Protein AF-0000000077383613 (afdb_homodimer)

Organism: Artemia franciscana (NCBI:txid6661)

pLDDT: mean 90.35, std 11.06, range [32.72, 98.44]

Structure (mmCIF, N/CA/C/O backbone):
data_AF-0000000077383613-model_v1
#
loop_
_entity.id
_entity.type
_entity.pdbx_description
1 polymer 'Cell division cycle protein 16-like protein'
#
loop_
_atom_site.group_PDB
_atom_site.id
_atom_site.type_symbol
_atom_site.label_atom_id
_atom_site.label_alt_id
_atom_site.label_comp_id
_atom_site.label_asym_id
_atom_site.label_entity_id
_atom_site.label_seq_id
_atom_site.pdbx_PDB_ins_code
_atom_site.Cartn_x
_atom_site.Cartn_y
_atom_site.Cartn_z
_atom_site.occupancy
_atom_site.B_iso_or_equiv
_atom_site.auth_seq_id
_atom_site.auth_comp_id
_atom_site.auth_asym_id
_atom_site.auth_atom_id
_atom_site.pdbx_PDB_model_num
ATOM 1 N N . MET A 1 1 ? 28.75 16.656 13.781 1 74.06 1 MET A N 1
ATOM 2 C CA . MET A 1 1 ? 28.109 16.375 12.5 1 74.06 1 MET A CA 1
ATOM 3 C C . MET A 1 1 ? 27.953 14.875 12.281 1 74.06 1 MET A C 1
ATOM 5 O O . MET A 1 1 ? 26.844 14.391 12.047 1 74.06 1 MET A O 1
ATOM 9 N N . MET A 1 2 ? 29.125 14.164 12.594 1 75.69 2 MET A N 1
ATOM 10 C CA . MET A 1 2 ? 29.094 12.719 12.391 1 75.69 2 MET A CA 1
ATOM 11 C C . MET A 1 2 ? 28.188 12.047 13.43 1 75.69 2 MET A C 1
ATOM 13 O O . MET A 1 2 ? 27.453 11.109 13.109 1 75.69 2 MET A O 1
ATOM 17 N N . GLU A 1 3 ? 28.172 12.609 14.586 1 82.06 3 GLU A N 1
ATOM 18 C CA . GLU A 1 3 ? 27.328 12.039 15.633 1 82.06 3 GLU A CA 1
ATOM 19 C C . GLU A 1 3 ? 25.844 12.242 15.328 1 82.06 3 GLU A C 1
ATOM 21 O O . GLU A 1 3 ? 25.047 11.32 15.492 1 82.06 3 GLU A O 1
ATOM 26 N N . SER A 1 4 ? 25.578 13.414 14.828 1 85.69 4 SER A N 1
ATOM 27 C CA . SER A 1 4 ? 24.188 13.695 14.461 1 85.69 4 SER A CA 1
ATOM 28 C C . SER A 1 4 ? 23.734 12.805 13.305 1 85.69 4 SER A C 1
ATOM 30 O O . SER A 1 4 ? 22.594 12.344 13.281 1 85.69 4 SER A O 1
ATOM 32 N N . LEU A 1 5 ? 24.672 12.594 12.43 1 90.56 5 LEU A N 1
ATOM 33 C CA . LEU A 1 5 ? 24.375 11.742 11.289 1 90.56 5 LEU A CA 1
ATOM 34 C C . LEU A 1 5 ? 24.016 10.336 11.734 1 90.56 5 LEU A C 1
ATOM 36 O O . LEU A 1 5 ? 22.984 9.781 11.305 1 90.56 5 LEU A O 1
ATOM 40 N N . MET A 1 6 ? 24.812 9.75 12.586 1 91.56 6 MET A N 1
ATOM 41 C CA . MET A 1 6 ? 24.562 8.391 13.07 1 91.56 6 MET A CA 1
ATOM 42 C C . MET A 1 6 ? 23.266 8.32 13.867 1 91.56 6 MET A C 1
ATOM 44 O O . MET A 1 6 ? 22.562 7.312 13.828 1 91.56 6 MET A O 1
ATOM 48 N N . LEU A 1 7 ? 23.031 9.391 14.531 1 89.56 7 LEU A N 1
ATOM 49 C CA . LEU A 1 7 ? 21.797 9.461 15.32 1 89.56 7 LEU A CA 1
ATOM 50 C C . LEU A 1 7 ? 20.578 9.461 14.414 1 89.56 7 LEU A C 1
ATOM 52 O O . LEU A 1 7 ? 19.609 8.734 14.664 1 89.56 7 LEU A O 1
ATOM 56 N N . PHE A 1 8 ? 20.594 10.32 13.391 1 91.88 8 PHE A N 1
ATOM 57 C CA . PHE A 1 8 ? 19.469 10.398 12.469 1 91.88 8 PHE A CA 1
ATOM 58 C C . PHE A 1 8 ? 19.266 9.07 11.75 1 91.88 8 PHE A C 1
ATOM 60 O O . PHE A 1 8 ? 18.141 8.633 11.539 1 91.88 8 PHE A O 1
ATOM 67 N N . ARG A 1 9 ? 20.359 8.422 11.461 1 94.38 9 ARG A N 1
ATOM 68 C CA . ARG A 1 9 ? 20.281 7.113 10.828 1 94.38 9 ARG A CA 1
ATOM 69 C C . ARG A 1 9 ? 19.625 6.09 11.758 1 94.38 9 ARG A C 1
ATOM 71 O O . ARG A 1 9 ? 18.781 5.305 11.328 1 94.38 9 ARG A O 1
ATOM 78 N N . SER A 1 10 ? 20.031 6.137 12.945 1 93.31 10 SER A N 1
ATOM 79 C CA . SER A 1 10 ? 19.5 5.207 13.93 1 93.31 10 SER A CA 1
ATOM 80 C C . SER A 1 10 ? 18 5.426 14.133 1 93.31 10 SER A C 1
ATOM 82 O O . SER A 1 10 ? 17.234 4.465 14.211 1 93.31 10 SER A O 1
ATOM 84 N N . TYR A 1 11 ? 17.562 6.723 14.211 1 91.75 11 TYR A N 1
ATOM 85 C CA . TYR A 1 11 ? 16.156 7.035 14.375 1 91.75 11 TYR A CA 1
ATOM 86 C C . TYR A 1 11 ? 15.344 6.555 13.172 1 91.75 11 TYR A C 1
ATOM 88 O O . TYR A 1 11 ? 14.227 6.07 13.32 1 91.75 11 TYR A O 1
ATOM 96 N N . SER A 1 12 ? 15.914 6.734 11.977 1 95.44 12 SER A N 1
ATOM 97 C CA . SER A 1 12 ? 15.234 6.301 10.766 1 95.44 12 SER A CA 1
ATOM 98 C C . SER A 1 12 ? 15.023 4.793 10.758 1 95.44 12 SER A C 1
ATOM 100 O O . SER A 1 12 ? 13.922 4.316 10.477 1 95.44 12 SER A O 1
ATOM 102 N N . VAL A 1 13 ? 16.047 4.043 11.141 1 94.06 13 VAL A N 1
ATOM 103 C CA . VAL A 1 13 ? 15.992 2.584 11.141 1 94.06 13 VAL A CA 1
ATOM 104 C C . VAL A 1 13 ? 14.992 2.107 12.195 1 94.06 13 VAL A C 1
ATOM 106 O O . VAL A 1 13 ? 14.195 1.208 11.938 1 94.06 13 VAL A O 1
ATOM 109 N N . GLN A 1 14 ? 15.008 2.707 13.312 1 94.38 14 GLN A N 1
ATOM 110 C CA . GLN A 1 14 ? 14.102 2.328 14.398 1 94.38 14 GLN A CA 1
ATOM 111 C C . GLN A 1 14 ? 12.648 2.607 14.023 1 94.38 14 GLN A C 1
ATOM 113 O O . GLN A 1 14 ? 11.758 1.832 14.367 1 94.38 14 GLN A O 1
ATOM 118 N N . ALA A 1 15 ? 12.469 3.748 13.391 1 96.19 15 ALA A N 1
ATOM 119 C CA . ALA A 1 15 ? 11.117 4.105 12.984 1 96.19 15 ALA A CA 1
ATOM 120 C C . ALA A 1 15 ? 10.562 3.096 11.977 1 96.19 15 ALA A C 1
ATOM 122 O O . ALA A 1 15 ? 9.375 2.77 12.008 1 96.19 15 ALA A O 1
ATOM 123 N N . VAL A 1 16 ? 11.406 2.555 11.086 1 96.44 16 VAL A N 1
ATOM 124 C CA . VAL A 1 16 ? 10.992 1.552 10.109 1 96.44 16 VAL A CA 1
ATOM 125 C C . VAL A 1 16 ? 10.578 0.269 10.828 1 96.44 16 VAL A C 1
ATOM 127 O O . VAL A 1 16 ? 9.602 -0.375 10.453 1 96.44 16 VAL A O 1
ATOM 130 N N . ASP A 1 17 ? 11.234 -0.023 11.898 1 93.88 17 ASP A N 1
ATOM 131 C CA . ASP A 1 17 ? 11.008 -1.269 12.625 1 93.88 17 ASP A CA 1
ATOM 132 C C . ASP A 1 17 ? 9.625 -1.285 13.266 1 93.88 17 ASP A C 1
ATOM 134 O O . ASP A 1 17 ? 9.062 -2.354 13.508 1 93.88 17 ASP A O 1
ATOM 138 N N . VAL A 1 18 ? 9.141 -0.093 13.539 1 95 18 VAL A N 1
ATOM 139 C CA . VAL A 1 18 ? 7.844 -0.027 14.203 1 95 18 VAL A CA 1
ATOM 140 C C . VAL A 1 18 ? 6.801 0.565 13.258 1 95 18 VAL A C 1
ATOM 142 O O . VAL A 1 18 ? 5.801 1.132 13.711 1 95 18 VAL A O 1
ATOM 145 N N . PHE A 1 19 ? 6.992 0.574 12.023 1 96.25 19 PHE A N 1
ATOM 146 C CA . PHE A 1 19 ? 6.051 0.879 10.953 1 96.25 19 PHE A CA 1
ATOM 147 C C . PHE A 1 19 ? 5.684 2.359 10.961 1 96.25 19 PHE A C 1
ATOM 149 O O . PHE A 1 19 ? 4.551 2.725 10.641 1 96.25 19 PHE A O 1
ATOM 156 N N . GLN A 1 20 ? 6.555 3.213 11.5 1 97 20 GLN A N 1
ATOM 157 C CA . GLN A 1 20 ? 6.402 4.66 11.414 1 97 20 GLN A CA 1
ATOM 158 C C . GLN A 1 20 ? 7.188 5.23 10.242 1 97 20 GLN A C 1
ATOM 160 O O . GLN A 1 20 ? 8.203 5.898 10.43 1 97 20 GLN A O 1
ATOM 165 N N . PHE A 1 21 ? 6.645 5.078 9.117 1 97.69 21 PHE A N 1
ATOM 166 C CA . PHE A 1 21 ? 7.398 5.273 7.887 1 97.69 21 PHE A CA 1
ATOM 167 C C . PHE A 1 21 ? 7.586 6.758 7.598 1 97.69 21 PHE A C 1
ATOM 169 O O . PHE A 1 21 ? 8.633 7.176 7.098 1 97.69 21 PHE A O 1
ATOM 176 N N . ALA A 1 22 ? 6.57 7.551 7.914 1 96.44 22 ALA A N 1
ATOM 177 C CA . ALA A 1 22 ? 6.719 8.992 7.738 1 96.44 22 ALA A CA 1
ATOM 178 C C . ALA A 1 22 ? 7.836 9.539 8.617 1 96.44 22 ALA A C 1
ATOM 180 O O . ALA A 1 22 ? 8.625 10.383 8.18 1 96.44 22 ALA A O 1
ATOM 181 N N . THR A 1 23 ? 7.852 9.086 9.828 1 96.5 23 THR A N 1
ATOM 182 C CA . THR A 1 23 ? 8.922 9.469 10.742 1 96.5 23 THR A CA 1
ATOM 183 C C . THR A 1 23 ? 10.273 8.984 10.227 1 96.5 23 THR A C 1
ATOM 185 O O . THR A 1 23 ? 11.266 9.703 10.312 1 96.5 23 THR A O 1
ATOM 188 N N . ALA A 1 24 ? 10.25 7.754 9.703 1 97.88 24 ALA A N 1
ATOM 189 C CA . ALA A 1 24 ? 11.477 7.207 9.141 1 97.88 24 ALA A CA 1
ATOM 190 C C . ALA A 1 24 ? 11.992 8.07 7.996 1 97.88 24 ALA A C 1
ATOM 192 O O . ALA A 1 24 ? 13.188 8.367 7.922 1 97.88 24 ALA A O 1
ATOM 193 N N . PHE A 1 25 ? 11.148 8.5 7.117 1 97.69 25 PHE A N 1
ATOM 194 C CA . PHE A 1 25 ? 11.539 9.344 5.992 1 97.69 25 PHE A CA 1
ATOM 195 C C . PHE A 1 25 ? 12.102 10.68 6.484 1 97.69 25 PHE A C 1
ATOM 197 O O . PHE A 1 25 ? 13.086 11.18 5.941 1 97.69 25 PHE A O 1
ATOM 204 N N . PHE A 1 26 ? 11.438 11.234 7.488 1 95.69 26 PHE A N 1
ATOM 205 C CA . PHE A 1 26 ? 11.859 12.516 8.039 1 95.69 26 PHE A CA 1
ATOM 206 C C . PHE A 1 26 ? 13.312 12.453 8.492 1 95.69 26 PHE A C 1
ATOM 208 O O . PHE A 1 26 ? 14.125 13.289 8.094 1 95.69 26 PHE A O 1
ATOM 215 N N . TRP A 1 27 ? 13.617 11.5 9.227 1 94.81 27 TRP A N 1
ATOM 216 C CA . TRP A 1 27 ? 14.961 11.383 9.773 1 94.81 27 TRP A CA 1
ATOM 217 C C . TRP A 1 27 ? 15.953 10.961 8.695 1 94.81 27 TRP A C 1
ATOM 219 O O . TRP A 1 27 ? 17.109 11.383 8.703 1 94.81 27 TRP A O 1
ATOM 229 N N . ALA A 1 28 ? 15.516 10.141 7.781 1 96.75 28 ALA A N 1
ATOM 230 C CA . ALA A 1 28 ? 16.391 9.742 6.68 1 96.75 28 ALA A CA 1
ATOM 231 C C . ALA A 1 28 ? 16.766 10.945 5.82 1 96.75 28 ALA A C 1
ATOM 233 O O . ALA A 1 28 ? 17.891 11.039 5.328 1 96.75 28 ALA A O 1
ATOM 234 N N . GLU A 1 29 ? 15.828 11.805 5.594 1 95.44 29 GLU A N 1
ATOM 235 C CA . GLU A 1 29 ? 16.094 13 4.801 1 95.44 29 GLU A CA 1
ATOM 236 C C . GLU A 1 29 ? 17.078 13.922 5.5 1 95.44 29 GLU A C 1
ATOM 238 O O . GLU A 1 29 ? 17.938 14.531 4.852 1 95.44 29 GLU A O 1
ATOM 243 N N . LYS A 1 30 ? 16.969 14.023 6.84 1 93.44 30 LYS A N 1
ATOM 244 C CA . LYS A 1 30 ? 17.953 14.797 7.59 1 93.44 30 LYS A CA 1
ATOM 245 C C . LYS A 1 30 ? 19.344 14.18 7.492 1 93.44 30 LYS A C 1
ATOM 247 O O . LYS A 1 30 ? 20.344 14.891 7.352 1 93.44 30 LYS A O 1
ATOM 252 N N . ALA A 1 31 ? 19.359 12.859 7.562 1 94.94 31 ALA A N 1
ATOM 253 C CA . ALA A 1 31 ? 20.641 12.164 7.414 1 94.94 31 ALA A CA 1
ATOM 254 C C . ALA A 1 31 ? 21.234 12.391 6.027 1 94.94 31 ALA A C 1
ATOM 256 O O . ALA A 1 31 ? 22.438 12.633 5.883 1 94.94 31 ALA A O 1
ATOM 257 N N . ALA A 1 32 ? 20.422 12.352 5.012 1 95.38 32 ALA A N 1
ATOM 258 C CA . ALA A 1 32 ? 20.875 12.555 3.639 1 95.38 32 ALA A CA 1
ATOM 259 C C . ALA A 1 32 ? 21.422 13.977 3.451 1 95.38 32 ALA A C 1
ATOM 261 O O . ALA A 1 32 ? 22.391 14.18 2.727 1 95.38 32 ALA A O 1
ATOM 262 N N . THR A 1 33 ? 20.734 14.898 4.082 1 92.12 33 THR A N 1
ATOM 263 C CA . THR A 1 33 ? 21.188 16.281 4 1 92.12 33 THR A CA 1
ATOM 264 C C . THR A 1 33 ? 22.562 16.438 4.641 1 92.12 33 THR A C 1
ATOM 266 O O . THR A 1 33 ? 23.438 17.109 4.082 1 92.12 33 THR A O 1
ATOM 269 N N . LEU A 1 34 ? 22.766 15.805 5.766 1 91.56 34 LEU A N 1
ATOM 270 C CA . LEU A 1 34 ? 24.031 15.914 6.484 1 91.56 34 LEU A CA 1
ATOM 271 C C . LEU A 1 34 ? 25.141 15.18 5.738 1 91.56 34 LEU A C 1
ATOM 273 O O . LEU A 1 34 ? 26.312 15.602 5.777 1 91.56 34 LEU A O 1
ATOM 277 N N . SER A 1 35 ? 24.812 14.062 5.098 1 94.25 35 SER A N 1
ATOM 278 C CA . SER A 1 35 ? 25.812 13.25 4.422 1 94.25 35 SER A CA 1
ATOM 279 C C . SER A 1 35 ? 26.016 13.703 2.98 1 94.25 35 SER A C 1
ATOM 281 O O . SER A 1 35 ? 26.781 13.102 2.234 1 94.25 35 SER A O 1
ATOM 283 N N . ASN A 1 36 ? 25.359 14.797 2.588 1 93 36 ASN A N 1
ATOM 284 C CA . ASN A 1 36 ? 25.391 15.281 1.214 1 93 36 ASN A CA 1
ATOM 285 C C . ASN A 1 36 ? 24.984 14.195 0.223 1 93 36 ASN A C 1
ATOM 287 O O . ASN A 1 36 ? 25.703 13.93 -0.742 1 93 36 ASN A O 1
ATOM 291 N N . ASN A 1 37 ? 23.906 13.469 0.632 1 93.94 37 ASN A N 1
ATOM 292 C CA . ASN A 1 37 ? 23.203 12.523 -0.232 1 93.94 37 ASN A CA 1
ATOM 293 C C . ASN A 1 37 ? 24.062 11.305 -0.531 1 93.94 37 ASN A C 1
ATOM 295 O O . ASN A 1 37 ? 24.234 10.922 -1.691 1 93.94 37 ASN A O 1
ATOM 299 N N . SER A 1 38 ? 24.594 10.695 0.517 1 95.38 38 SER A N 1
ATOM 300 C CA . SER A 1 38 ? 25.281 9.422 0.353 1 95.38 38 SER A CA 1
ATOM 301 C C . SER A 1 38 ? 24.328 8.336 -0.147 1 95.38 38 SER A C 1
ATOM 303 O O . SER A 1 38 ? 23.109 8.461 -0.006 1 95.38 38 SER A O 1
ATOM 305 N N . ALA A 1 39 ? 24.875 7.312 -0.761 1 95.25 39 ALA A N 1
ATOM 306 C CA . ALA A 1 39 ? 24.078 6.219 -1.3 1 95.25 39 ALA A CA 1
ATOM 307 C C . ALA A 1 39 ? 23.234 5.559 -0.206 1 95.25 39 ALA A C 1
ATOM 309 O O . ALA A 1 39 ? 22.062 5.238 -0.418 1 95.25 39 ALA A O 1
ATOM 310 N N . GLU A 1 40 ? 23.828 5.379 0.936 1 95.5 40 GLU A N 1
ATOM 311 C CA . GLU A 1 40 ? 23.156 4.754 2.066 1 95.5 40 GLU A CA 1
ATOM 312 C C . GLU A 1 40 ? 21.922 5.566 2.492 1 95.5 40 GLU A C 1
ATOM 314 O O . GLU A 1 40 ? 20.859 5.008 2.734 1 95.5 40 GLU A O 1
ATOM 319 N N . ASP A 1 41 ? 22.109 6.812 2.578 1 96.75 41 ASP A N 1
ATOM 320 C CA . ASP A 1 41 ? 21.047 7.668 3.076 1 96.75 41 ASP A CA 1
ATOM 321 C C . ASP A 1 41 ? 19.953 7.855 2.02 1 96.75 41 ASP A C 1
ATOM 323 O O . ASP A 1 41 ? 18.766 7.934 2.35 1 96.75 41 ASP A O 1
ATOM 327 N N . ILE A 1 42 ? 20.328 7.941 0.758 1 97.06 42 ILE A N 1
ATOM 328 C CA . ILE A 1 42 ? 19.344 8 -0.32 1 97.06 42 ILE A CA 1
ATOM 329 C C . ILE A 1 42 ? 18.547 6.707 -0.354 1 97.06 42 ILE A C 1
ATOM 331 O O . ILE A 1 42 ? 17.328 6.734 -0.536 1 97.06 42 ILE A O 1
ATOM 335 N N . TYR A 1 43 ? 19.234 5.594 -0.158 1 97.44 43 TYR A N 1
ATOM 336 C CA . TYR A 1 43 ? 18.578 4.297 -0.095 1 97.44 43 TYR A CA 1
ATOM 337 C C . TYR A 1 43 ? 17.562 4.262 1.04 1 97.44 43 TYR A C 1
ATOM 339 O O . TYR A 1 43 ? 16.422 3.803 0.854 1 97.44 43 TYR A O 1
ATOM 347 N N . ASN A 1 44 ? 17.953 4.77 2.176 1 97.44 44 ASN A N 1
ATOM 348 C CA . ASN A 1 44 ? 17.062 4.75 3.336 1 97.44 44 ASN A CA 1
ATOM 349 C C . ASN A 1 44 ? 15.867 5.668 3.141 1 97.44 44 ASN A C 1
ATOM 351 O O . ASN A 1 44 ? 14.766 5.363 3.602 1 97.44 44 ASN A O 1
ATOM 355 N N . MET A 1 45 ? 16.078 6.773 2.484 1 97.38 45 MET A N 1
ATOM 356 C CA . MET A 1 45 ? 14.969 7.664 2.152 1 97.38 45 MET A CA 1
ATOM 357 C C . MET A 1 45 ? 13.961 6.969 1.246 1 97.38 45 MET A C 1
ATOM 359 O O . MET A 1 45 ? 12.758 6.977 1.523 1 97.38 45 MET A O 1
ATOM 363 N N . ALA A 1 46 ? 14.492 6.391 0.219 1 98.06 46 ALA A N 1
ATOM 364 C CA . ALA A 1 46 ? 13.625 5.707 -0.744 1 98.06 46 ALA A CA 1
ATOM 365 C C . ALA A 1 46 ? 12.93 4.512 -0.103 1 98.06 46 ALA A C 1
ATOM 367 O O . ALA A 1 46 ? 11.758 4.246 -0.385 1 98.06 46 ALA A O 1
ATOM 368 N N . LYS A 1 47 ? 13.664 3.824 0.74 1 98 47 LYS A N 1
ATOM 369 C CA . LYS A 1 47 ? 13.102 2.688 1.463 1 98 47 LYS A CA 1
ATOM 370 C C . LYS A 1 47 ? 11.898 3.107 2.303 1 98 47 LYS A C 1
ATOM 372 O O . LYS A 1 47 ? 10.867 2.441 2.287 1 98 47 LYS A O 1
ATOM 377 N N . ALA A 1 48 ? 12.031 4.203 3.01 1 98.19 48 ALA A N 1
ATOM 378 C CA . ALA A 1 48 ? 10.938 4.699 3.844 1 98.19 48 ALA A CA 1
ATOM 379 C C . ALA A 1 48 ? 9.719 5.062 2.994 1 98.19 48 ALA A C 1
ATOM 381 O O . ALA A 1 48 ? 8.586 4.742 3.355 1 98.19 48 ALA A O 1
ATOM 382 N N . LEU A 1 49 ? 9.969 5.688 1.898 1 97.81 49 LEU A N 1
ATOM 383 C CA . LEU A 1 49 ? 8.883 6.07 1.002 1 97.81 49 LEU A CA 1
ATOM 384 C C . LEU A 1 49 ? 8.211 4.84 0.408 1 97.81 49 LEU A C 1
ATOM 386 O O . LEU A 1 49 ? 6.984 4.781 0.319 1 97.81 49 LEU A O 1
ATOM 390 N N . PHE A 1 50 ? 9.031 3.861 0.023 1 98.31 50 PHE A N 1
ATOM 391 C CA . PHE A 1 50 ? 8.5 2.625 -0.542 1 98.31 50 PHE A CA 1
ATOM 392 C C . PHE A 1 50 ? 7.586 1.922 0.453 1 98.31 50 PHE A C 1
ATOM 394 O O . PHE A 1 50 ? 6.484 1.498 0.099 1 98.31 50 PHE A O 1
ATOM 401 N N . LEU A 1 51 ? 8.031 1.82 1.662 1 98 51 LEU A N 1
ATOM 402 C CA . LEU A 1 51 ? 7.266 1.138 2.699 1 98 51 LEU A CA 1
ATOM 403 C C . LEU A 1 51 ? 5.992 1.905 3.029 1 98 51 LEU A C 1
ATOM 405 O O . LEU A 1 51 ? 4.992 1.311 3.438 1 98 51 LEU A O 1
ATOM 409 N N . ASP A 1 52 ? 6.027 3.203 2.82 1 96.44 52 ASP A N 1
ATOM 410 C CA . ASP A 1 52 ? 4.852 4.043 3.037 1 96.44 52 ASP A CA 1
ATOM 411 C C . ASP A 1 52 ? 3.945 4.047 1.81 1 96.44 52 ASP A C 1
ATOM 413 O O . ASP A 1 52 ? 3.012 4.848 1.723 1 96.44 52 ASP A O 1
ATOM 417 N N . ARG A 1 53 ? 4.238 3.268 0.828 1 94.38 53 ARG A N 1
ATOM 418 C CA . ARG A 1 53 ? 3.443 3.064 -0.379 1 94.38 53 ARG A CA 1
ATOM 419 C C . ARG A 1 53 ? 3.49 4.293 -1.279 1 94.38 53 ARG A C 1
ATOM 421 O O . ARG A 1 53 ? 2.549 4.559 -2.029 1 94.38 53 ARG A O 1
ATOM 428 N N . GLN A 1 54 ? 4.484 5.105 -1.104 1 95.31 54 GLN A N 1
ATOM 429 C CA . GLN A 1 54 ? 4.762 6.203 -2.023 1 95.31 54 GLN A CA 1
ATOM 430 C C . GLN A 1 54 ? 5.809 5.801 -3.059 1 95.31 54 GLN A C 1
ATOM 432 O O . GLN A 1 54 ? 6.926 6.328 -3.059 1 95.31 54 GLN A O 1
ATOM 437 N N . PHE A 1 55 ? 5.375 5.035 -3.982 1 96.38 55 PHE A N 1
ATOM 438 C CA . PHE A 1 55 ? 6.27 4.332 -4.891 1 96.38 55 PHE A CA 1
ATOM 439 C C . PHE A 1 55 ? 6.871 5.293 -5.91 1 96.38 55 PHE A C 1
ATOM 441 O O . PHE A 1 55 ? 8.078 5.246 -6.18 1 96.38 55 PHE A O 1
ATOM 448 N N . LYS A 1 56 ? 6.059 6.172 -6.406 1 94.81 56 LYS A N 1
ATOM 449 C CA . LYS A 1 56 ? 6.535 7.098 -7.43 1 94.81 56 LYS A CA 1
ATOM 450 C C . LYS A 1 56 ? 7.59 8.047 -6.867 1 94.81 56 LYS A C 1
ATOM 452 O O . LYS A 1 56 ? 8.586 8.344 -7.531 1 94.81 56 LYS A O 1
ATOM 457 N N . ARG A 1 57 ? 7.355 8.492 -5.656 1 95.5 57 ARG A N 1
ATOM 458 C CA . ARG A 1 57 ? 8.32 9.367 -5 1 95.5 57 ARG A CA 1
ATOM 459 C C . ARG A 1 57 ? 9.641 8.641 -4.754 1 95.5 57 ARG A C 1
ATOM 461 O O . ARG A 1 57 ? 10.719 9.203 -4.953 1 95.5 57 ARG A O 1
ATOM 468 N N . ALA A 1 58 ? 9.484 7.406 -4.27 1 97.62 58 ALA A N 1
ATOM 469 C CA . ALA A 1 58 ? 10.68 6.602 -4.039 1 97.62 58 ALA A CA 1
ATOM 470 C C . ALA A 1 58 ? 11.469 6.41 -5.328 1 97.62 58 ALA A C 1
ATOM 472 O O . ALA A 1 58 ? 12.695 6.566 -5.344 1 97.62 58 ALA A O 1
ATOM 473 N N . ALA A 1 59 ? 10.789 6.117 -6.422 1 96.88 59 ALA A N 1
ATOM 474 C CA . ALA A 1 59 ? 11.438 5.906 -7.711 1 96.88 59 ALA A CA 1
ATOM 475 C C . ALA A 1 59 ? 12.141 7.176 -8.188 1 96.88 59 ALA A C 1
ATOM 477 O O . ALA A 1 59 ? 13.273 7.125 -8.672 1 96.88 59 ALA A O 1
ATOM 478 N N . TYR A 1 60 ? 11.508 8.266 -7.996 1 95.31 60 TYR A N 1
ATOM 479 C CA . TYR A 1 60 ? 12.062 9.531 -8.445 1 95.31 60 TYR A CA 1
ATOM 480 C C . TYR A 1 60 ? 13.352 9.859 -7.711 1 95.31 60 TYR A C 1
ATOM 482 O O . TYR A 1 60 ? 14.336 10.289 -8.32 1 95.31 60 TYR A O 1
ATOM 490 N N . ILE A 1 61 ? 13.32 9.68 -6.426 1 96.31 61 ILE A N 1
ATOM 491 C CA . ILE A 1 61 ? 14.492 9.984 -5.609 1 96.31 61 ILE A CA 1
ATOM 492 C C . ILE A 1 61 ? 15.672 9.125 -6.059 1 96.31 61 ILE A C 1
ATOM 494 O O . ILE A 1 61 ? 16.797 9.625 -6.184 1 96.31 61 ILE A O 1
ATOM 498 N N . LEU A 1 62 ? 15.445 7.887 -6.305 1 97 62 LEU A N 1
ATOM 499 C CA . LEU A 1 62 ? 16.5 6.965 -6.711 1 97 62 LEU A CA 1
ATOM 500 C C . LEU A 1 62 ? 17 7.293 -8.117 1 97 62 LEU A C 1
ATOM 502 O O . LEU A 1 62 ? 18.203 7.258 -8.375 1 97 62 LEU A O 1
ATOM 506 N N . GLU A 1 63 ? 16.109 7.625 -8.961 1 95.19 63 GLU A N 1
ATOM 507 C CA . GLU A 1 63 ? 16.484 7.961 -10.336 1 95.19 63 GLU A CA 1
ATOM 508 C C . GLU A 1 63 ? 17.281 9.258 -10.398 1 95.19 63 GLU A C 1
ATOM 510 O O . GLU A 1 63 ? 18.234 9.375 -11.164 1 95.19 63 GLU A O 1
ATOM 515 N N . ASN A 1 64 ? 16.797 10.133 -9.609 1 93.44 64 ASN A N 1
ATOM 516 C CA . ASN A 1 64 ? 17.438 11.445 -9.602 1 93.44 64 ASN A CA 1
ATOM 517 C C . ASN A 1 64 ? 18.859 11.359 -9.055 1 93.44 64 ASN A C 1
ATOM 519 O O . ASN A 1 64 ? 19.734 12.117 -9.469 1 93.44 64 ASN A O 1
ATOM 523 N N . SER A 1 65 ? 19.188 10.562 -8.125 1 93.12 65 SER A N 1
ATOM 524 C CA . SER A 1 65 ? 20.5 10.422 -7.523 1 93.12 65 SER A CA 1
ATOM 525 C C . SER A 1 65 ? 21.438 9.609 -8.414 1 93.12 65 SER A C 1
ATOM 527 O O . SER A 1 65 ? 22.656 9.641 -8.234 1 93.12 65 SER A O 1
ATOM 529 N N . ASN A 1 66 ? 21 8.797 -9.32 1 91.88 66 ASN A N 1
ATOM 530 C CA . ASN A 1 66 ? 21.719 7.973 -10.297 1 91.88 66 ASN A CA 1
ATOM 531 C C . ASN A 1 66 ? 22.422 6.805 -9.617 1 91.88 66 ASN A C 1
ATOM 533 O O . ASN A 1 66 ? 23.234 6.113 -10.25 1 91.88 66 ASN A O 1
ATOM 537 N N . PHE A 1 67 ? 22.141 6.629 -8.375 1 94.06 67 PHE A N 1
ATOM 538 C CA . PHE A 1 67 ? 22.766 5.512 -7.676 1 94.06 67 PHE A CA 1
ATOM 539 C C . PHE A 1 67 ? 22.25 4.18 -8.211 1 94.06 67 PHE A C 1
ATOM 541 O O . PHE A 1 67 ? 22.859 3.137 -7.977 1 94.06 67 PHE A O 1
ATOM 548 N N . TYR A 1 68 ? 21.125 4.203 -8.922 1 94.44 68 TYR A N 1
ATOM 549 C CA . TYR A 1 68 ? 20.562 2.967 -9.453 1 94.44 68 TYR A CA 1
ATOM 550 C C . TYR A 1 68 ? 21.438 2.387 -10.547 1 94.44 68 TYR A C 1
ATOM 552 O O . TYR A 1 68 ? 21.328 1.203 -10.883 1 94.44 68 TYR A O 1
ATOM 560 N N . LYS A 1 69 ? 22.375 3.174 -11.055 1 94.25 69 LYS A N 1
ATOM 561 C CA . LYS A 1 69 ? 23.266 2.703 -12.109 1 94.25 69 LYS A CA 1
ATOM 562 C C . LYS A 1 69 ? 24.5 2.035 -11.523 1 94.25 69 LYS A C 1
ATOM 564 O O . LYS A 1 69 ? 25.188 1.265 -12.203 1 94.25 69 LYS A O 1
ATOM 569 N N . THR A 1 70 ? 24.75 2.299 -10.297 1 92.69 70 THR A N 1
ATOM 570 C CA . THR A 1 70 ? 26.016 1.837 -9.734 1 92.69 70 THR A CA 1
ATOM 571 C C . THR A 1 70 ? 25.766 0.883 -8.562 1 92.69 70 THR A C 1
ATOM 573 O O . THR A 1 70 ? 26.656 0.116 -8.188 1 92.69 70 THR A O 1
ATOM 576 N N . SER A 1 71 ? 24.672 0.957 -7.961 1 94.75 71 SER A N 1
ATOM 577 C CA . SER A 1 71 ? 24.375 0.143 -6.789 1 94.75 71 SER A CA 1
ATOM 578 C C . SER A 1 71 ? 23.25 -0.856 -7.086 1 94.75 71 SER A C 1
ATOM 580 O O . SER A 1 71 ? 22.156 -0.469 -7.504 1 94.75 71 SER A O 1
ATOM 582 N N . SER A 1 72 ? 23.547 -2.168 -6.766 1 95.62 72 SER A N 1
ATOM 583 C CA . SER A 1 72 ? 22.547 -3.201 -6.98 1 95.62 72 SER A CA 1
ATOM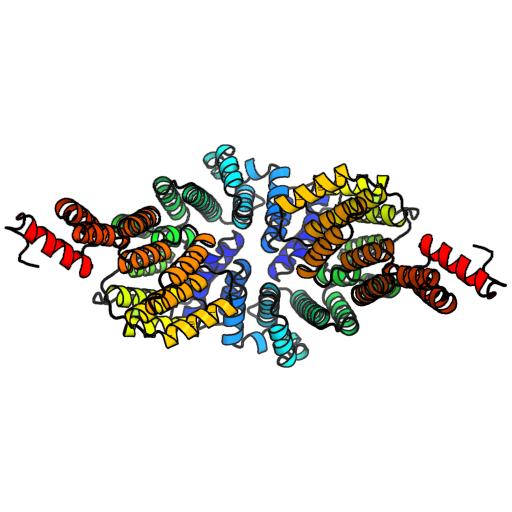 584 C C . SER A 1 72 ? 21.375 -3.041 -6.02 1 95.62 72 SER A C 1
ATOM 586 O O . SER A 1 72 ? 20.219 -3.305 -6.383 1 95.62 72 SER A O 1
ATOM 588 N N . ALA A 1 73 ? 21.719 -2.594 -4.82 1 95.94 73 ALA A N 1
ATOM 589 C CA . ALA A 1 73 ? 20.672 -2.389 -3.826 1 95.94 73 ALA A CA 1
ATOM 590 C C . ALA A 1 73 ? 19.719 -1.271 -4.25 1 95.94 73 ALA A C 1
ATOM 592 O O . ALA A 1 73 ? 18.5 -1.424 -4.176 1 95.94 73 ALA A O 1
ATOM 593 N N . CYS A 1 74 ? 20.25 -0.155 -4.73 1 97.25 74 CYS A N 1
ATOM 594 C CA . CYS A 1 74 ? 19.438 0.97 -5.18 1 97.25 74 CYS A CA 1
ATOM 595 C C . CYS A 1 74 ? 18.641 0.604 -6.426 1 97.25 74 CYS A C 1
ATOM 597 O O . CYS A 1 74 ? 17.484 0.997 -6.566 1 97.25 74 CYS A O 1
ATOM 599 N N . PHE A 1 75 ? 19.312 -0.183 -7.289 1 97.75 75 PHE A N 1
ATOM 600 C CA . PHE A 1 75 ? 18.609 -0.614 -8.492 1 97.75 75 PHE A CA 1
ATOM 601 C C . PHE A 1 75 ? 17.438 -1.514 -8.148 1 97.75 75 PHE A C 1
ATOM 603 O O . PHE A 1 75 ? 16.344 -1.35 -8.695 1 97.75 75 PHE A O 1
ATOM 610 N N . HIS A 1 76 ? 17.688 -2.441 -7.285 1 97.81 76 HIS A N 1
ATOM 611 C CA . HIS A 1 76 ? 16.641 -3.352 -6.848 1 97.81 76 HIS A CA 1
ATOM 612 C C . HIS A 1 76 ? 15.453 -2.586 -6.266 1 97.81 76 HIS A C 1
ATOM 614 O O . HIS A 1 76 ? 14.297 -2.873 -6.594 1 97.81 76 HIS A O 1
ATOM 620 N N . LEU A 1 77 ? 15.742 -1.661 -5.398 1 98.12 77 LEU A N 1
ATOM 621 C CA . LEU A 1 77 ? 14.695 -0.869 -4.77 1 98.12 77 LEU A CA 1
ATOM 622 C C . LEU A 1 77 ? 13.945 -0.034 -5.801 1 98.12 77 LEU A C 1
ATOM 624 O O . LEU A 1 77 ? 12.727 0.125 -5.715 1 98.12 77 LEU A O 1
ATOM 628 N N . LEU A 1 78 ? 14.664 0.52 -6.77 1 98.38 78 LEU A N 1
ATOM 629 C CA . LEU A 1 78 ? 14.023 1.262 -7.848 1 98.38 78 LEU A CA 1
ATOM 630 C C . LEU A 1 78 ? 13.047 0.372 -8.617 1 98.38 78 LEU A C 1
ATOM 632 O O . LEU A 1 78 ? 11.914 0.775 -8.891 1 98.38 78 LEU A O 1
ATOM 636 N N . MET A 1 79 ? 13.445 -0.849 -8.914 1 98.44 79 MET A N 1
ATOM 637 C CA . MET A 1 79 ? 12.586 -1.781 -9.633 1 98.44 79 MET A CA 1
ATOM 638 C C . MET A 1 79 ? 11.359 -2.145 -8.797 1 98.44 79 MET A C 1
ATOM 640 O O . MET A 1 79 ? 10.25 -2.246 -9.32 1 98.44 79 MET A O 1
ATOM 644 N N . ARG A 1 80 ? 11.609 -2.346 -7.504 1 98.25 80 ARG A N 1
ATOM 645 C CA . ARG A 1 80 ? 10.484 -2.637 -6.617 1 98.25 80 ARG A CA 1
ATOM 646 C C . ARG A 1 80 ? 9.492 -1.48 -6.594 1 98.25 80 ARG A C 1
ATOM 648 O O . ARG A 1 80 ? 8.281 -1.699 -6.594 1 98.25 80 ARG A O 1
ATOM 655 N N . ALA A 1 81 ? 10 -0.271 -6.512 1 98.12 81 ALA A N 1
ATOM 656 C CA . ALA A 1 81 ? 9.148 0.916 -6.492 1 98.12 81 ALA A CA 1
ATOM 657 C C . ALA A 1 81 ? 8.352 1.04 -7.789 1 98.12 81 ALA A C 1
ATOM 659 O O . ALA A 1 81 ? 7.148 1.315 -7.758 1 98.12 81 ALA A O 1
ATOM 660 N N . LEU A 1 82 ? 9.023 0.812 -8.898 1 97.62 82 LEU A N 1
ATOM 661 C CA . LEU A 1 82 ? 8.352 0.898 -10.188 1 97.62 82 LEU A CA 1
ATOM 662 C C . LEU A 1 82 ? 7.309 -0.203 -10.336 1 97.62 82 LEU A C 1
ATOM 664 O O . LEU A 1 82 ? 6.254 0.013 -10.938 1 97.62 82 LEU A O 1
ATOM 668 N N . ASP A 1 83 ? 7.637 -1.37 -9.789 1 96.69 83 ASP A N 1
ATOM 669 C CA . ASP A 1 83 ? 6.664 -2.457 -9.773 1 96.69 83 ASP A CA 1
ATOM 670 C C . ASP A 1 83 ? 5.43 -2.072 -8.961 1 96.69 83 ASP A C 1
ATOM 672 O O . ASP A 1 83 ? 4.297 -2.334 -9.383 1 96.69 83 ASP A O 1
ATOM 676 N N . GLY A 1 84 ? 5.637 -1.474 -7.781 1 94.88 84 GLY A N 1
ATOM 677 C CA . GLY A 1 84 ? 4.527 -1.009 -6.961 1 94.88 84 GLY A CA 1
ATOM 678 C C . GLY A 1 84 ? 3.68 0.045 -7.645 1 94.88 84 GLY A C 1
ATOM 679 O O . GLY A 1 84 ? 2.459 0.077 -7.469 1 94.88 84 GLY A O 1
ATOM 680 N N . ALA A 1 85 ? 4.301 0.874 -8.453 1 93.88 85 ALA A N 1
ATOM 681 C CA . ALA A 1 85 ? 3.604 1.92 -9.195 1 93.88 85 ALA A CA 1
ATOM 682 C C . ALA A 1 85 ? 3.008 1.372 -10.484 1 93.88 85 ALA A C 1
ATOM 684 O O . ALA A 1 85 ? 2.355 2.102 -11.234 1 93.88 85 ALA A O 1
ATOM 685 N N . LYS A 1 86 ? 3.262 0.118 -10.797 1 92.12 86 LYS A N 1
ATOM 686 C CA . LYS A 1 86 ? 2.807 -0.564 -12 1 92.12 86 LYS A CA 1
ATOM 687 C C . LYS A 1 86 ? 3.291 0.158 -13.258 1 92.12 86 LYS A C 1
ATOM 689 O O . LYS A 1 86 ? 2.555 0.27 -14.242 1 92.12 86 LYS A O 1
ATOM 694 N N . ASP A 1 87 ? 4.414 0.731 -13.141 1 93.94 87 ASP A N 1
ATOM 695 C CA . ASP A 1 87 ? 5.039 1.395 -14.281 1 93.94 87 ASP A CA 1
ATOM 696 C C . ASP A 1 87 ? 6.066 0.483 -14.953 1 93.94 87 ASP A C 1
ATOM 698 O O . ASP A 1 87 ? 7.27 0.718 -14.852 1 93.94 87 ASP A O 1
ATOM 702 N N . TYR A 1 88 ? 5.586 -0.44 -15.758 1 94.5 88 TYR A N 1
ATOM 703 C CA . TYR A 1 88 ? 6.438 -1.471 -16.344 1 94.5 88 TYR A CA 1
ATOM 704 C C . TYR A 1 88 ? 7.223 -0.925 -17.531 1 94.5 88 TYR A C 1
ATOM 706 O O . TYR A 1 88 ? 8.281 -1.446 -17.875 1 94.5 88 TYR A O 1
ATOM 714 N N . MET A 1 89 ? 6.723 0.145 -18.109 1 94.75 89 MET A N 1
ATOM 715 C CA . MET A 1 89 ? 7.465 0.77 -19.203 1 94.75 89 MET A CA 1
ATOM 716 C C . MET A 1 89 ? 8.75 1.411 -18.688 1 94.75 89 MET A C 1
ATOM 718 O O . MET A 1 89 ? 9.812 1.258 -19.297 1 94.75 89 MET A O 1
ATOM 722 N N . ALA A 1 90 ? 8.578 2.086 -17.609 1 95.62 90 ALA A N 1
ATOM 723 C CA . ALA A 1 90 ? 9.766 2.666 -16.984 1 95.62 90 ALA A CA 1
ATOM 724 C C . ALA A 1 90 ? 10.742 1.576 -16.547 1 95.62 90 ALA A C 1
ATOM 726 O O . ALA A 1 90 ? 11.961 1.745 -16.641 1 95.62 90 ALA A O 1
ATOM 727 N N . MET A 1 91 ? 10.25 0.504 -16.016 1 96.94 91 MET A N 1
ATOM 728 C CA . MET A 1 91 ? 11.078 -0.625 -15.609 1 96.94 91 MET A CA 1
ATOM 729 C C . MET A 1 91 ? 11.883 -1.165 -16.781 1 96.94 91 MET A C 1
ATOM 731 O O . MET A 1 91 ? 13.086 -1.412 -16.656 1 96.94 91 MET A O 1
ATOM 735 N N . GLU A 1 92 ? 11.227 -1.323 -17.891 1 97 92 GLU A N 1
ATOM 736 C CA . GLU A 1 92 ? 11.891 -1.83 -19.094 1 97 92 GLU A CA 1
ATOM 737 C C . GLU A 1 92 ? 13.016 -0.903 -19.531 1 97 92 GLU A C 1
ATOM 739 O O . GLU A 1 92 ? 14.102 -1.364 -19.875 1 97 92 GLU A O 1
ATOM 744 N N . THR A 1 93 ? 12.711 0.357 -19.516 1 96.94 93 THR A N 1
ATOM 745 C CA . THR A 1 93 ? 13.719 1.343 -19.891 1 96.94 93 THR A CA 1
ATOM 746 C C . THR A 1 93 ? 14.945 1.234 -18.984 1 96.94 93 THR A C 1
ATOM 748 O O . THR A 1 93 ? 16.078 1.319 -19.453 1 96.94 93 THR A O 1
ATOM 751 N N . CYS A 1 94 ? 14.719 1.058 -17.719 1 97.12 94 CYS A N 1
ATOM 752 C CA . CYS A 1 94 ? 15.812 0.92 -16.766 1 97.12 94 CYS A CA 1
ATOM 753 C C . CYS A 1 94 ? 16.641 -0.32 -17.062 1 97.12 94 CYS A C 1
ATOM 755 O O . CYS A 1 94 ? 17.875 -0.277 -17.016 1 97.12 94 CYS A O 1
ATOM 757 N N . PHE A 1 95 ? 16.031 -1.436 -17.375 1 96.75 95 PHE A N 1
ATOM 758 C CA . PHE A 1 95 ? 16.719 -2.682 -17.656 1 96.75 95 PHE A CA 1
ATOM 759 C C . PHE A 1 95 ? 17.516 -2.568 -18.969 1 96.75 95 PHE A C 1
ATOM 761 O O . PHE A 1 95 ? 18.5 -3.279 -19.156 1 96.75 95 PHE A O 1
ATOM 768 N N . GLU A 1 96 ? 17.109 -1.667 -19.812 1 95.38 96 GLU A N 1
ATOM 769 C CA . GLU A 1 96 ? 17.812 -1.447 -21.062 1 95.38 96 GLU A CA 1
ATOM 770 C C . GLU A 1 96 ? 19.062 -0.606 -20.859 1 95.38 96 GLU A C 1
ATOM 772 O O . GLU A 1 96 ? 20.078 -0.814 -21.516 1 95.38 96 GLU A O 1
ATOM 777 N N . ILE A 1 97 ? 18.953 0.275 -19.969 1 94.31 97 ILE A N 1
ATOM 778 C CA . ILE A 1 97 ? 20.031 1.241 -19.75 1 94.31 97 ILE A CA 1
ATOM 779 C C . ILE A 1 97 ? 21.094 0.63 -18.844 1 94.31 97 ILE A C 1
ATOM 781 O O . ILE A 1 97 ? 22.297 0.854 -19.062 1 94.31 97 ILE A O 1
ATOM 785 N N . VAL A 1 98 ? 20.688 -0.094 -17.906 1 95.38 98 VAL A N 1
ATOM 786 C CA . VAL A 1 98 ? 21.625 -0.561 -16.875 1 95.38 98 VAL A CA 1
ATOM 787 C C . VAL A 1 98 ? 22.094 -1.969 -17.219 1 95.38 98 VAL A C 1
ATOM 789 O O . VAL A 1 98 ? 21.297 -2.844 -17.547 1 95.38 98 VAL A O 1
ATOM 792 N N . ASN A 1 99 ? 23.344 -2.129 -17.219 1 93.44 99 ASN A N 1
ATOM 793 C CA . ASN A 1 99 ? 23.922 -3.461 -17.359 1 93.44 99 ASN A CA 1
ATOM 794 C C . ASN A 1 99 ? 23.906 -4.223 -16.031 1 93.44 99 ASN A C 1
ATOM 796 O O . ASN A 1 99 ? 24.828 -4.094 -15.219 1 93.44 99 ASN A O 1
ATOM 800 N N . ILE A 1 100 ? 22.984 -5.113 -15.914 1 93.69 100 ILE A N 1
ATOM 801 C CA . ILE A 1 100 ? 22.719 -5.785 -14.641 1 93.69 100 ILE A CA 1
ATOM 802 C C . ILE A 1 100 ? 23.891 -6.691 -14.281 1 93.69 100 ILE A C 1
ATOM 804 O O . ILE A 1 100 ? 24.219 -6.859 -13.102 1 93.69 100 ILE A O 1
ATOM 808 N N . GLN A 1 101 ? 24.562 -7.285 -15.266 1 91.94 101 GLN A N 1
ATOM 809 C CA . GLN A 1 101 ? 25.703 -8.164 -14.992 1 91.94 101 GLN A CA 1
ATOM 810 C C . GLN A 1 101 ? 26.844 -7.387 -14.352 1 91.94 101 GLN A C 1
ATOM 812 O O . GLN A 1 101 ? 27.484 -7.875 -13.422 1 91.94 101 GLN A O 1
ATOM 817 N N . LYS A 1 102 ? 27.078 -6.262 -14.828 1 92.62 102 LYS A N 1
ATOM 818 C CA . LYS A 1 102 ? 28.109 -5.406 -14.242 1 92.62 102 LYS A CA 1
ATOM 819 C C . LYS A 1 102 ? 27.719 -4.941 -12.844 1 92.62 102 LYS A C 1
ATOM 821 O O . LYS A 1 102 ? 28.562 -4.852 -11.953 1 92.62 102 LYS A O 1
ATOM 826 N N . LEU A 1 103 ? 26.438 -4.695 -12.719 1 92.88 103 LEU A N 1
ATOM 827 C CA . LEU A 1 103 ? 25.906 -4.25 -11.43 1 92.88 103 LEU A CA 1
ATOM 828 C C . LEU A 1 103 ? 26.094 -5.332 -10.367 1 92.88 103 LEU A C 1
ATOM 830 O O . LEU A 1 103 ? 26.359 -5.023 -9.203 1 92.88 103 LEU A O 1
ATOM 834 N N . PHE A 1 104 ? 26.031 -6.57 -10.758 1 92.62 104 PHE A N 1
ATOM 835 C CA . PHE A 1 104 ? 26.125 -7.699 -9.836 1 92.62 104 PHE A CA 1
ATOM 836 C C . PHE A 1 104 ? 27.547 -7.875 -9.336 1 92.62 104 PHE A C 1
ATOM 838 O O . PHE A 1 104 ? 27.781 -8.508 -8.305 1 92.62 104 PHE A O 1
ATOM 845 N N . GLU A 1 105 ? 28.453 -7.316 -9.977 1 90.56 105 GLU A N 1
ATOM 846 C CA . GLU A 1 105 ? 29.859 -7.453 -9.617 1 90.56 105 GLU A CA 1
ATOM 847 C C . GLU A 1 105 ? 30.281 -6.383 -8.617 1 90.56 105 GLU A C 1
ATOM 849 O O . GLU A 1 105 ? 31.312 -6.516 -7.953 1 90.56 105 GLU A O 1
ATOM 854 N N . GLU A 1 106 ? 29.438 -5.41 -8.492 1 84.44 106 GLU A N 1
ATOM 855 C CA . GLU A 1 106 ? 29.781 -4.305 -7.605 1 84.44 106 GLU A CA 1
ATOM 856 C C . GLU A 1 106 ? 29.469 -4.648 -6.148 1 84.44 106 GLU A C 1
ATOM 858 O O . GLU A 1 106 ? 28.453 -5.301 -5.863 1 84.44 106 GLU A O 1
ATOM 863 N N . LYS A 1 107 ? 30.438 -4.43 -5.297 1 81.12 107 LYS A N 1
ATOM 864 C CA . LYS A 1 107 ? 30.266 -4.637 -3.861 1 81.12 107 LYS A CA 1
ATOM 865 C C . LYS A 1 107 ? 30.094 -3.305 -3.133 1 81.12 107 LYS A C 1
ATOM 867 O O . LYS A 1 107 ? 30.875 -2.375 -3.34 1 81.12 107 LYS A O 1
ATOM 872 N N . GLU A 1 108 ? 28.953 -3.232 -2.473 1 84.62 108 GLU A N 1
ATOM 873 C CA . GLU A 1 108 ? 28.672 -2.029 -1.698 1 84.62 108 GLU A CA 1
ATOM 874 C C . GLU A 1 108 ? 28.969 -2.244 -0.216 1 84.62 108 GLU A C 1
ATOM 876 O O . GLU A 1 108 ? 28.344 -3.084 0.431 1 84.62 108 GLU A O 1
ATOM 881 N N . SER A 1 109 ? 29.797 -1.494 0.388 1 87.44 109 SER A N 1
ATOM 882 C CA . SER A 1 109 ? 30.219 -1.653 1.773 1 87.44 109 SER A CA 1
ATOM 883 C C . SER A 1 109 ? 29.141 -1.201 2.744 1 87.44 109 SER A C 1
ATOM 885 O O . SER A 1 109 ? 29.047 -1.706 3.865 1 87.44 109 SER A O 1
ATOM 887 N N . TRP A 1 110 ? 28.328 -0.264 2.279 1 89.06 110 TRP A N 1
ATOM 888 C CA . TRP A 1 110 ? 27.344 0.315 3.193 1 89.06 110 TRP A CA 1
ATOM 889 C C . TRP A 1 110 ? 26.125 -0.582 3.314 1 89.06 110 TRP A C 1
ATOM 891 O O . TRP A 1 110 ? 25.328 -0.434 4.246 1 89.06 110 TRP A O 1
ATOM 901 N N . PHE A 1 111 ? 25.969 -1.486 2.35 1 90 111 PHE A N 1
ATOM 902 C CA . PHE A 1 111 ? 24.766 -2.328 2.336 1 90 111 PHE A CA 1
ATOM 903 C C . PHE A 1 111 ? 25.047 -3.666 3.014 1 90 111 PHE A C 1
ATOM 905 O O . PHE A 1 111 ? 25.953 -4.391 2.617 1 90 111 PHE A O 1
ATOM 912 N N . SER A 1 112 ? 24.25 -3.992 3.996 1 85.31 112 SER A N 1
ATOM 913 C CA . SER A 1 112 ? 24.469 -5.195 4.793 1 85.31 112 SER A CA 1
ATOM 914 C C . SER A 1 112 ? 23.547 -6.328 4.344 1 85.31 112 SER A C 1
ATOM 916 O O . SER A 1 112 ? 23.609 -7.438 4.875 1 85.31 112 SER A O 1
ATOM 918 N N . GLY A 1 113 ? 22.797 -6.148 3.361 1 85.75 113 GLY A N 1
ATOM 919 C CA . GLY A 1 113 ? 21.875 -7.184 2.934 1 85.75 113 GLY A CA 1
ATOM 920 C C . GLY A 1 113 ? 22.531 -8.273 2.115 1 85.75 113 GLY A C 1
ATOM 921 O O . GLY A 1 113 ? 23.688 -8.133 1.693 1 85.75 113 GLY A O 1
ATOM 922 N N . ASN A 1 114 ? 21.828 -9.383 1.982 1 89 114 ASN A N 1
ATOM 923 C CA . ASN A 1 114 ? 22.312 -10.508 1.195 1 89 114 ASN A CA 1
ATOM 924 C C . ASN A 1 114 ? 22.281 -10.203 -0.3 1 89 114 ASN A C 1
ATOM 926 O O . ASN A 1 114 ? 21.219 -10.039 -0.882 1 89 114 ASN A O 1
ATOM 930 N N . MET A 1 115 ? 23.453 -10.242 -0.904 1 91.62 115 MET A N 1
ATOM 931 C CA . MET A 1 115 ? 23.562 -9.836 -2.301 1 91.62 115 MET A CA 1
ATOM 932 C C . MET A 1 115 ? 22.906 -10.867 -3.221 1 91.62 115 MET A C 1
ATOM 934 O O . MET A 1 115 ? 22.422 -10.523 -4.301 1 91.62 115 MET A O 1
ATOM 938 N N . ASP A 1 116 ? 22.922 -12.109 -2.832 1 92.06 116 ASP A N 1
ATOM 939 C CA . ASP A 1 116 ? 22.25 -13.133 -3.635 1 92.06 116 ASP A CA 1
ATOM 940 C C . ASP A 1 116 ? 20.75 -12.891 -3.693 1 92.06 116 ASP A C 1
ATOM 942 O O . ASP A 1 116 ? 20.125 -13.102 -4.734 1 92.06 116 ASP A O 1
ATOM 946 N N . GLN A 1 117 ? 20.25 -12.492 -2.607 1 94.38 117 GLN A N 1
ATOM 947 C CA . GLN A 1 117 ? 18.812 -12.18 -2.576 1 94.38 117 GLN A CA 1
ATOM 948 C C . GLN A 1 117 ? 18.5 -10.969 -3.451 1 94.38 117 GLN A C 1
ATOM 950 O O . GLN A 1 117 ? 17.469 -10.93 -4.113 1 94.38 117 GLN A O 1
ATOM 955 N N . ILE A 1 118 ? 19.406 -10 -3.424 1 95.81 118 ILE A N 1
ATOM 956 C CA . ILE A 1 118 ? 19.234 -8.805 -4.242 1 95.81 118 ILE A CA 1
ATOM 957 C C . ILE A 1 118 ? 19.281 -9.18 -5.723 1 95.81 118 ILE A C 1
ATOM 959 O O . ILE A 1 118 ? 18.438 -8.734 -6.504 1 95.81 118 ILE A O 1
ATOM 963 N N . ARG A 1 119 ? 20.25 -10 -6.062 1 96.31 119 ARG A N 1
ATOM 964 C CA . ARG A 1 119 ? 20.375 -10.445 -7.449 1 96.31 119 ARG A CA 1
ATOM 965 C C . ARG A 1 119 ? 19.125 -11.203 -7.883 1 96.31 119 ARG A C 1
ATOM 967 O O . ARG A 1 119 ? 18.562 -10.93 -8.953 1 96.31 119 ARG A O 1
ATOM 974 N N . SER A 1 120 ? 18.719 -12.109 -7.043 1 96.44 120 SER A N 1
ATOM 975 C CA . SER A 1 120 ? 17.5 -12.867 -7.328 1 96.44 120 SER A CA 1
ATOM 976 C C . SER A 1 120 ? 16.297 -11.953 -7.469 1 96.44 120 SER A C 1
ATOM 978 O O . SER A 1 120 ? 15.461 -12.141 -8.359 1 96.44 120 SER A O 1
ATOM 980 N N . GLY A 1 121 ? 16.219 -10.969 -6.566 1 97.19 121 GLY A N 1
ATOM 981 C CA . GLY A 1 121 ? 15.117 -10.016 -6.617 1 97.19 121 GLY A CA 1
ATOM 982 C C . GLY A 1 121 ? 15.086 -9.203 -7.895 1 97.19 121 GLY A C 1
ATOM 983 O O . GLY A 1 121 ? 14.023 -8.961 -8.461 1 97.19 121 GLY A O 1
ATOM 984 N N . ILE A 1 122 ? 16.219 -8.773 -8.328 1 98 122 ILE A N 1
ATOM 985 C CA . ILE A 1 122 ? 16.312 -8.008 -9.555 1 98 122 ILE A CA 1
ATOM 986 C C . ILE A 1 122 ? 15.852 -8.852 -10.734 1 98 122 ILE A C 1
ATOM 988 O O . ILE A 1 122 ? 15.07 -8.391 -11.57 1 98 122 ILE A O 1
ATOM 992 N N . LEU A 1 123 ? 16.281 -10.07 -10.773 1 98 123 LEU A N 1
ATOM 993 C CA . LEU A 1 123 ? 15.898 -10.969 -11.852 1 98 123 LEU A CA 1
ATOM 994 C C . LEU A 1 123 ? 14.406 -11.289 -11.805 1 98 123 LEU A C 1
ATOM 996 O O . LEU A 1 123 ? 13.758 -11.391 -12.844 1 98 123 LEU A O 1
ATOM 1000 N N . PHE A 1 124 ? 13.93 -11.453 -10.641 1 98.06 124 PHE A N 1
ATOM 1001 C CA . PHE A 1 124 ? 12.492 -11.664 -10.484 1 98.06 124 PHE A CA 1
ATOM 1002 C C . PHE A 1 124 ? 11.703 -10.508 -11.086 1 98.06 124 PHE A C 1
ATOM 1004 O O . PHE A 1 124 ? 10.734 -10.727 -11.82 1 98.06 124 PHE A O 1
ATOM 1011 N N . LEU A 1 125 ? 12.125 -9.328 -10.773 1 98.25 125 LEU A N 1
ATOM 1012 C CA . LEU A 1 125 ? 11.43 -8.148 -11.266 1 98.25 125 LEU A CA 1
ATOM 1013 C C . LEU A 1 125 ? 11.594 -8.008 -12.773 1 98.25 125 LEU A C 1
ATOM 1015 O O . LEU A 1 125 ? 10.688 -7.527 -13.461 1 98.25 125 LEU A O 1
ATOM 1019 N N . LYS A 1 126 ? 12.742 -8.344 -13.258 1 98.06 126 LYS A N 1
ATOM 1020 C CA . LYS A 1 126 ? 12.938 -8.352 -14.703 1 98.06 126 LYS A CA 1
ATOM 1021 C C . LYS A 1 126 ? 11.953 -9.305 -15.383 1 98.06 126 LYS A C 1
ATOM 1023 O O . LYS A 1 126 ? 11.352 -8.961 -16.391 1 98.06 126 LYS A O 1
ATOM 1028 N N . ALA A 1 127 ? 11.828 -10.469 -14.812 1 97.62 127 ALA A N 1
ATOM 1029 C CA . ALA A 1 127 ? 10.891 -11.453 -15.359 1 97.62 127 ALA A CA 1
ATOM 1030 C C . ALA A 1 127 ? 9.461 -10.93 -15.328 1 97.62 127 ALA A C 1
ATOM 1032 O O . ALA A 1 127 ? 8.695 -11.141 -16.266 1 97.62 127 ALA A O 1
ATOM 1033 N N . LYS A 1 128 ? 9.102 -10.312 -14.25 1 96.12 128 LYS A N 1
ATOM 1034 C CA . LYS A 1 128 ? 7.762 -9.727 -14.148 1 96.12 128 LYS A CA 1
ATOM 1035 C C . LYS A 1 128 ? 7.516 -8.727 -15.273 1 96.12 128 LYS A C 1
ATOM 1037 O O . LYS A 1 128 ? 6.422 -8.68 -15.844 1 96.12 128 LYS A O 1
ATOM 1042 N N . CYS A 1 129 ? 8.508 -7.922 -15.492 1 96.56 129 CYS A N 1
ATOM 1043 C CA . CYS A 1 129 ? 8.422 -6.965 -16.594 1 96.56 129 CYS A CA 1
ATOM 1044 C C . CYS A 1 129 ? 8.242 -7.676 -17.922 1 96.56 129 CYS A C 1
ATOM 1046 O O . CYS A 1 129 ? 7.41 -7.277 -18.734 1 96.56 129 CYS A O 1
ATOM 1048 N N . GLU A 1 130 ? 8.93 -8.734 -18.156 1 96.5 130 GLU A N 1
ATOM 1049 C CA . GLU A 1 130 ? 8.844 -9.516 -19.375 1 96.5 130 GLU A CA 1
ATOM 1050 C C . GLU A 1 130 ? 7.457 -10.141 -19.531 1 96.5 130 GLU A C 1
ATOM 1052 O O . GLU A 1 130 ? 6.914 -10.195 -20.641 1 96.5 130 GLU A O 1
ATOM 1057 N N . ILE A 1 131 ? 6.922 -10.586 -18.453 1 94.69 131 ILE A N 1
ATOM 1058 C CA . ILE A 1 131 ? 5.586 -11.172 -18.469 1 94.69 131 ILE A CA 1
ATOM 1059 C C . ILE A 1 131 ? 4.57 -10.117 -18.906 1 94.69 131 ILE A C 1
ATOM 1061 O O . ILE A 1 131 ? 3.711 -10.383 -19.75 1 94.69 131 ILE A O 1
ATOM 1065 N N . TYR A 1 132 ? 4.727 -8.953 -18.344 1 91.88 132 TYR A N 1
ATOM 1066 C CA . TYR A 1 132 ? 3.814 -7.871 -18.688 1 91.88 132 TYR A CA 1
ATOM 1067 C C . TYR A 1 132 ? 3.916 -7.516 -20.156 1 91.88 132 TYR A C 1
ATOM 1069 O O . TYR A 1 132 ? 2.924 -7.129 -20.781 1 91.88 132 TYR A O 1
ATOM 1077 N N . LEU A 1 133 ? 5.066 -7.703 -20.703 1 92.56 133 LEU A N 1
ATOM 1078 C CA . LEU A 1 133 ? 5.305 -7.348 -22.094 1 92.56 133 LEU A CA 1
ATOM 1079 C C . LEU A 1 133 ? 4.973 -8.516 -23.016 1 92.56 133 LEU A C 1
ATOM 1081 O O . LEU A 1 133 ? 5.137 -8.414 -24.234 1 92.56 133 LEU A O 1
ATOM 1085 N N . GLY A 1 134 ? 4.574 -9.609 -22.5 1 91.06 134 GLY A N 1
ATOM 1086 C CA . GLY A 1 134 ? 4.133 -10.758 -23.297 1 91.06 134 GLY A CA 1
ATOM 1087 C C . GLY A 1 134 ? 5.266 -11.688 -23.688 1 91.06 134 GLY A C 1
ATOM 1088 O O . GLY A 1 134 ? 5.09 -12.57 -24.516 1 91.06 134 GLY A O 1
ATOM 1089 N N . ARG A 1 135 ? 6.422 -11.469 -23.125 1 93.88 135 ARG A N 1
ATOM 1090 C CA . ARG A 1 135 ? 7.574 -12.32 -23.406 1 93.88 135 ARG A CA 1
ATOM 1091 C C . ARG A 1 135 ? 7.684 -13.445 -22.391 1 93.88 135 ARG A C 1
ATOM 1093 O O . ARG A 1 135 ? 8.617 -13.477 -21.578 1 93.88 135 ARG A O 1
ATOM 1100 N N . ARG A 1 136 ? 6.875 -14.438 -22.469 1 93.06 136 ARG A N 1
ATOM 1101 C CA . ARG A 1 136 ? 6.695 -15.461 -21.453 1 93.06 136 ARG A CA 1
ATOM 1102 C C . ARG A 1 136 ? 7.879 -16.422 -21.422 1 93.06 136 ARG A C 1
ATOM 1104 O O . ARG A 1 136 ? 8.305 -16.859 -20.359 1 93.06 136 ARG A O 1
ATOM 1111 N N . GLN A 1 137 ? 8.375 -16.766 -22.562 1 93 137 GLN A N 1
ATOM 1112 C CA . GLN A 1 137 ? 9.492 -17.703 -22.609 1 93 137 GLN A CA 1
ATOM 1113 C C . GLN A 1 137 ? 10.734 -17.109 -21.953 1 93 137 GLN A C 1
ATOM 1115 O O . GLN A 1 137 ? 11.406 -17.766 -21.156 1 93 137 GLN A O 1
ATOM 1120 N N . THR A 1 138 ? 11.062 -15.898 -22.359 1 96 138 THR A N 1
ATOM 1121 C CA . THR A 1 138 ? 12.203 -15.234 -21.75 1 96 138 THR A CA 1
ATOM 1122 C C . THR A 1 138 ? 12.008 -15.07 -20.25 1 96 138 THR A C 1
ATOM 1124 O O . THR A 1 138 ? 12.961 -15.18 -19.469 1 96 138 THR A O 1
ATOM 1127 N N . ALA A 1 139 ? 10.812 -14.773 -19.859 1 96.69 139 ALA A N 1
ATOM 1128 C CA . ALA A 1 139 ? 10.484 -14.617 -18.453 1 96.69 139 ALA A CA 1
ATOM 1129 C C . ALA A 1 139 ? 10.758 -15.906 -17.688 1 96.69 139 ALA A C 1
ATOM 1131 O O . ALA A 1 139 ? 11.289 -15.875 -16.562 1 96.69 139 ALA A O 1
ATOM 1132 N N . ALA A 1 140 ? 10.375 -17.031 -18.234 1 96.44 140 ALA A N 1
ATOM 1133 C CA . ALA A 1 140 ? 10.625 -18.312 -17.609 1 96.44 140 ALA A CA 1
ATOM 1134 C C . ALA A 1 140 ? 12.109 -18.531 -17.344 1 96.44 140 ALA A C 1
ATOM 1136 O O . ALA A 1 140 ? 12.508 -18.938 -16.25 1 96.44 140 ALA A O 1
ATOM 1137 N N . ASP A 1 141 ? 12.914 -18.25 -18.359 1 96.81 141 ASP A N 1
ATOM 1138 C CA . ASP A 1 141 ? 14.359 -18.406 -18.234 1 9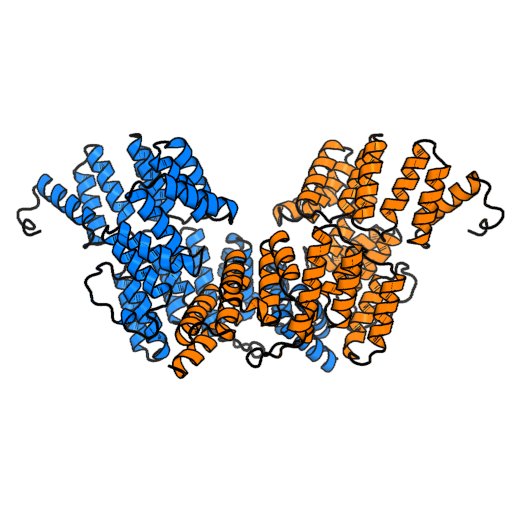6.81 141 ASP A CA 1
ATOM 1139 C C . ASP A 1 141 ? 14.922 -17.484 -17.172 1 96.81 141 ASP A C 1
ATOM 1141 O O . ASP A 1 141 ? 15.789 -17.875 -16.391 1 96.81 141 ASP A O 1
ATOM 1145 N N . THR A 1 142 ? 14.453 -16.25 -17.203 1 97.75 142 THR A N 1
ATOM 1146 C CA . THR A 1 142 ? 14.906 -15.266 -16.219 1 97.75 142 THR A CA 1
ATOM 1147 C C . THR A 1 142 ? 14.539 -15.703 -14.805 1 97.75 142 THR A C 1
ATOM 1149 O O . THR A 1 142 ? 15.328 -15.539 -13.867 1 97.75 142 THR A O 1
ATOM 1152 N N . LEU A 1 143 ? 13.383 -16.234 -14.617 1 97.25 143 LEU A N 1
ATOM 1153 C CA . LEU A 1 143 ? 12.953 -16.688 -13.305 1 97.25 143 LEU A CA 1
ATOM 1154 C C . LEU A 1 143 ? 13.789 -17.875 -12.852 1 97.25 143 LEU A C 1
ATOM 1156 O O . LEU A 1 143 ? 14.102 -18 -11.664 1 97.25 143 LEU A O 1
ATOM 1160 N N . ILE A 1 144 ? 14.078 -18.766 -13.758 1 95.75 144 ILE A N 1
ATOM 1161 C CA . ILE A 1 144 ? 14.93 -19.906 -13.438 1 95.75 144 ILE A CA 1
ATOM 1162 C C . ILE A 1 144 ? 16.281 -19.406 -12.938 1 95.75 144 ILE A C 1
ATOM 1164 O O . ILE A 1 144 ? 16.812 -19.906 -11.953 1 95.75 144 ILE A O 1
ATOM 1168 N N . GLU A 1 145 ? 16.812 -18.406 -13.586 1 95.75 145 GLU A N 1
ATOM 1169 C CA . GLU A 1 145 ? 18.062 -17.812 -13.148 1 95.75 145 GLU A CA 1
ATOM 1170 C C . GLU A 1 145 ? 17.922 -17.172 -11.766 1 95.75 145 GLU A C 1
ATOM 1172 O O . GLU A 1 145 ? 18.844 -17.234 -10.953 1 95.75 145 GLU A O 1
ATOM 1177 N N . ALA A 1 146 ? 16.812 -16.516 -11.539 1 96.5 146 ALA A N 1
ATOM 1178 C CA . ALA A 1 146 ? 16.547 -15.906 -10.234 1 96.5 146 ALA A CA 1
ATOM 1179 C C . ALA A 1 146 ? 16.562 -16.969 -9.125 1 96.5 146 ALA A C 1
ATOM 1181 O O . ALA A 1 146 ? 17.156 -16.734 -8.062 1 96.5 146 ALA A O 1
ATOM 1182 N N . VAL A 1 147 ? 15.984 -18.109 -9.398 1 93.12 147 VAL A N 1
ATOM 1183 C CA . VAL A 1 147 ? 15.922 -19.188 -8.43 1 93.12 147 VAL A CA 1
ATOM 1184 C C . VAL A 1 147 ? 17.328 -19.766 -8.195 1 93.12 147 VAL A C 1
ATOM 1186 O O . VAL A 1 147 ? 17.672 -20.141 -7.078 1 93.12 147 VAL A O 1
ATOM 1189 N N . LYS A 1 148 ? 18.094 -19.812 -9.227 1 91.5 148 LYS A N 1
ATOM 1190 C CA . LYS A 1 148 ? 19.453 -20.297 -9.102 1 91.5 148 LYS A CA 1
ATOM 1191 C C . LYS A 1 148 ? 20.297 -19.359 -8.227 1 91.5 148 LYS A C 1
ATOM 1193 O O . LYS A 1 148 ? 21.172 -19.812 -7.492 1 91.5 148 LYS A O 1
ATOM 1198 N N . CYS A 1 149 ? 20.016 -18.047 -8.289 1 92.12 149 CYS A N 1
ATOM 1199 C CA . CYS A 1 149 ? 20.719 -17.062 -7.473 1 92.12 149 CYS A CA 1
ATOM 1200 C C . CYS A 1 149 ? 20.375 -17.234 -6 1 92.12 149 CYS A C 1
ATOM 1202 O O . CYS A 1 149 ? 21.234 -17.125 -5.133 1 92.12 149 CYS A O 1
ATOM 1204 N N . ASP A 1 150 ? 19.141 -17.438 -5.727 1 91.12 150 ASP A N 1
ATOM 1205 C CA . ASP A 1 150 ? 18.656 -17.672 -4.367 1 91.12 150 ASP A CA 1
ATOM 1206 C C . ASP A 1 150 ? 17.562 -18.734 -4.348 1 91.12 150 ASP A C 1
ATOM 1208 O O . ASP A 1 150 ? 16.375 -18.422 -4.512 1 91.12 150 ASP A O 1
ATOM 1212 N N . PRO A 1 151 ? 17.891 -19.906 -3.992 1 88.25 151 PRO A N 1
ATOM 1213 C CA . PRO A 1 151 ? 16.938 -21.016 -4 1 88.25 151 PRO A CA 1
ATOM 1214 C C . PRO A 1 151 ? 15.844 -20.859 -2.939 1 88.25 151 PRO A C 1
ATOM 1216 O O . PRO A 1 151 ? 14.828 -21.547 -2.99 1 88.25 151 PRO A O 1
ATOM 1219 N N . MET A 1 152 ? 16.047 -19.969 -2.027 1 88.06 152 MET A N 1
ATOM 1220 C CA . MET A 1 152 ? 15.078 -19.797 -0.953 1 88.06 152 MET A CA 1
ATOM 1221 C C . MET A 1 152 ? 14.031 -18.75 -1.326 1 88.06 152 MET A C 1
ATOM 1223 O O . MET A 1 152 ? 13.102 -18.5 -0.559 1 88.06 152 MET A O 1
ATOM 1227 N N . SER A 1 153 ? 14.195 -18.203 -2.5 1 89.81 153 SER A N 1
ATOM 1228 C CA . SER A 1 153 ? 13.219 -17.219 -2.98 1 89.81 153 SER A CA 1
ATOM 1229 C C . SER A 1 153 ? 11.914 -17.891 -3.379 1 89.81 153 SER A C 1
ATOM 1231 O O . SER A 1 153 ? 11.773 -18.375 -4.504 1 89.81 153 SER A O 1
ATOM 1233 N N . PHE A 1 154 ? 10.938 -17.859 -2.57 1 91.44 154 PHE A N 1
ATOM 1234 C CA . PHE A 1 154 ? 9.648 -18.5 -2.811 1 91.44 154 PHE A CA 1
ATOM 1235 C C . PHE A 1 154 ? 8.875 -17.766 -3.904 1 91.44 154 PHE A C 1
ATOM 1237 O O . PHE A 1 154 ? 8.188 -18.391 -4.715 1 91.44 154 PHE A O 1
ATOM 1244 N N . GLU A 1 155 ? 9.031 -16.469 -3.951 1 93.44 155 GLU A N 1
ATOM 1245 C CA . GLU A 1 155 ? 8.25 -15.664 -4.887 1 93.44 155 GLU A CA 1
ATOM 1246 C C . GLU A 1 155 ? 8.562 -16.031 -6.332 1 93.44 155 GLU A C 1
ATOM 1248 O O . GLU A 1 155 ? 7.664 -16.125 -7.172 1 93.44 155 GLU A O 1
ATOM 1253 N N . SER A 1 156 ? 9.82 -16.281 -6.652 1 93.94 156 SER A N 1
ATOM 1254 C CA . SER A 1 156 ? 10.211 -16.641 -8.008 1 93.94 156 SER A CA 1
ATOM 1255 C C . SER A 1 156 ? 9.68 -18.016 -8.383 1 93.94 156 SER A C 1
ATOM 1257 O O . SER A 1 156 ? 9.156 -18.203 -9.484 1 93.94 156 SER A O 1
ATOM 1259 N N . LEU A 1 157 ? 9.766 -18.938 -7.512 1 91.25 157 LEU A N 1
ATOM 1260 C CA . LEU A 1 157 ? 9.281 -20.297 -7.758 1 91.25 157 LEU A CA 1
ATOM 1261 C C . LEU A 1 157 ? 7.766 -20.312 -7.898 1 91.25 157 LEU A C 1
ATOM 1263 O O . LEU A 1 157 ? 7.227 -20.984 -8.781 1 91.25 157 LEU A O 1
ATOM 1267 N N . GLU A 1 158 ? 7.176 -19.609 -7.043 1 92.31 158 GLU A N 1
ATOM 1268 C CA . GLU A 1 158 ? 5.719 -19.531 -7.09 1 92.31 158 GLU A CA 1
ATOM 1269 C C . GLU A 1 158 ? 5.242 -18.953 -8.422 1 92.31 158 GLU A C 1
ATOM 1271 O O . GLU A 1 158 ? 4.254 -19.422 -8.992 1 92.31 158 GLU A O 1
ATOM 1276 N N . ALA A 1 159 ? 5.941 -17.969 -8.875 1 93.94 159 ALA A N 1
ATOM 1277 C CA . ALA A 1 159 ? 5.566 -17.344 -10.141 1 93.94 159 ALA A CA 1
ATOM 1278 C C . ALA A 1 159 ? 5.672 -18.344 -11.289 1 93.94 159 ALA A C 1
ATOM 1280 O O . ALA A 1 159 ? 4.781 -18.406 -12.141 1 93.94 159 ALA A O 1
ATOM 1281 N N . ILE A 1 160 ? 6.707 -19.141 -11.289 1 93.44 160 ILE A N 1
ATOM 1282 C CA . ILE A 1 160 ? 6.918 -20.125 -12.344 1 93.44 160 ILE A CA 1
ATOM 1283 C C . ILE A 1 160 ? 5.781 -21.141 -12.344 1 93.44 160 ILE A C 1
ATOM 1285 O O . ILE A 1 160 ? 5.246 -21.484 -13.398 1 93.44 160 ILE A O 1
ATOM 1289 N N . ILE A 1 161 ? 5.422 -21.5 -11.18 1 91.69 161 ILE A N 1
ATOM 1290 C CA . ILE A 1 161 ? 4.441 -22.562 -11.031 1 91.69 161 ILE A CA 1
ATOM 1291 C C . ILE A 1 161 ? 3.039 -22.031 -11.312 1 91.69 161 ILE A C 1
ATOM 1293 O O . ILE A 1 161 ? 2.295 -22.609 -12.102 1 91.69 161 ILE A O 1
ATOM 1297 N N . ASP A 1 162 ? 2.707 -20.906 -10.75 1 91.69 162 ASP A N 1
ATOM 1298 C CA . ASP A 1 162 ? 1.354 -20.375 -10.828 1 91.69 162 ASP A CA 1
ATOM 1299 C C . ASP A 1 162 ? 1.025 -19.922 -12.242 1 91.69 162 ASP A C 1
ATOM 1301 O O . ASP A 1 162 ? -0.12 -20.016 -12.688 1 91.69 162 ASP A O 1
ATOM 1305 N N . MET A 1 163 ? 2.004 -19.516 -12.922 1 93.44 163 MET A N 1
ATOM 1306 C CA . MET A 1 163 ? 1.744 -19 -14.266 1 93.44 163 MET A CA 1
ATOM 1307 C C . MET A 1 163 ? 2.031 -20.062 -15.32 1 93.44 163 MET A C 1
ATOM 1309 O O . MET A 1 163 ? 1.907 -19.797 -16.516 1 93.44 163 MET A O 1
ATOM 1313 N N . HIS A 1 164 ? 2.424 -21.188 -14.859 1 93.56 164 HIS A N 1
ATOM 1314 C CA . HIS A 1 164 ? 2.688 -22.297 -15.773 1 93.56 164 HIS A CA 1
ATOM 1315 C C . HIS A 1 164 ? 3.645 -21.875 -16.891 1 93.56 164 HIS A C 1
ATOM 1317 O O . HIS A 1 164 ? 3.371 -22.125 -18.062 1 93.56 164 HIS A O 1
ATOM 1323 N N . LEU A 1 165 ? 4.73 -21.281 -16.484 1 94.5 165 LEU A N 1
ATOM 1324 C CA . LEU A 1 165 ? 5.641 -20.703 -17.453 1 94.5 165 LEU A CA 1
ATOM 1325 C C . LEU A 1 165 ? 6.551 -21.75 -18.062 1 94.5 165 LEU A C 1
ATOM 1327 O O . LEU A 1 165 ? 7.133 -21.547 -19.125 1 94.5 165 LEU A O 1
ATOM 1331 N N . THR A 1 166 ? 6.73 -22.859 -17.359 1 92.94 166 THR A N 1
ATOM 1332 C CA . THR A 1 166 ? 7.555 -23.953 -17.844 1 92.94 166 THR A CA 1
ATOM 1333 C C . THR A 1 166 ? 6.914 -25.297 -17.516 1 92.94 166 THR A C 1
ATOM 1335 O O . THR A 1 166 ? 5.941 -25.359 -16.75 1 92.94 166 THR A O 1
ATOM 1338 N N . SER A 1 167 ? 7.426 -26.297 -18.125 1 90.25 167 SER A N 1
ATOM 1339 C CA . SER A 1 167 ? 6.852 -27.625 -17.922 1 90.25 167 SER A CA 1
ATOM 1340 C C . SER A 1 167 ? 7.168 -28.141 -16.531 1 90.25 167 SER A C 1
ATOM 1342 O O . SER A 1 167 ? 8.141 -27.719 -15.906 1 90.25 167 SER A O 1
ATOM 1344 N N . LYS A 1 168 ? 6.301 -29.016 -16.094 1 88.19 168 LYS A N 1
ATOM 1345 C CA . LYS A 1 168 ? 6.48 -29.641 -14.789 1 88.19 168 LYS A CA 1
ATOM 1346 C C . LYS A 1 168 ? 7.816 -30.375 -14.711 1 88.19 168 LYS A C 1
ATOM 1348 O O . L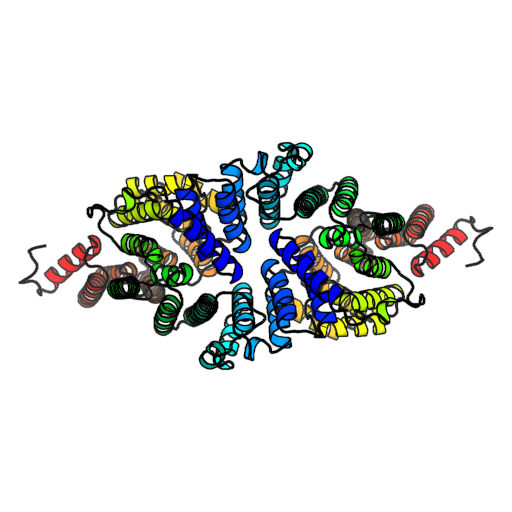YS A 1 168 ? 8.484 -30.344 -13.672 1 88.19 168 LYS A O 1
ATOM 1353 N N . GLU A 1 169 ? 8.172 -31.016 -15.734 1 88.75 169 GLU A N 1
ATOM 1354 C CA . GLU A 1 169 ? 9.422 -31.766 -15.789 1 88.75 169 GLU A CA 1
ATOM 1355 C C . GLU A 1 169 ? 10.633 -30.859 -15.594 1 88.75 169 GLU A C 1
ATOM 1357 O O . GLU A 1 169 ? 11.562 -31.203 -14.867 1 88.75 169 GLU A O 1
ATOM 1362 N N . LYS A 1 170 ? 10.586 -29.75 -16.203 1 91.06 170 LYS A N 1
ATOM 1363 C CA . LYS A 1 170 ? 11.688 -28.797 -16.078 1 91.06 170 LYS A CA 1
ATOM 1364 C C . LYS A 1 170 ? 11.773 -28.234 -14.664 1 91.06 170 LYS A C 1
ATOM 1366 O O . LYS A 1 170 ? 12.875 -28.016 -14.141 1 91.06 170 LYS A O 1
ATOM 1371 N N . ILE A 1 171 ? 10.68 -28.016 -14.086 1 90.69 171 ILE A N 1
ATOM 1372 C CA . ILE A 1 171 ? 10.648 -27.5 -12.727 1 90.69 171 ILE A CA 1
ATOM 1373 C C . ILE A 1 171 ? 11.234 -28.547 -11.773 1 90.69 171 ILE A C 1
ATOM 1375 O O . ILE A 1 171 ? 12.031 -28.219 -10.891 1 90.69 171 ILE A O 1
ATOM 1379 N N . ILE A 1 172 ? 10.836 -29.734 -11.961 1 87.81 172 ILE A N 1
ATOM 1380 C CA . ILE A 1 172 ? 11.32 -30.812 -11.109 1 87.81 172 ILE A CA 1
ATOM 1381 C C . ILE A 1 172 ? 12.828 -30.969 -11.281 1 87.81 172 ILE A C 1
ATOM 1383 O O . ILE A 1 172 ? 13.555 -31.156 -10.305 1 87.81 172 ILE A O 1
ATOM 1387 N N . SER A 1 173 ? 13.219 -30.906 -12.531 1 89.81 173 SER A N 1
ATOM 1388 C CA . SER A 1 173 ? 14.656 -30.969 -12.805 1 89.81 173 SER A CA 1
ATOM 1389 C C . SER A 1 173 ? 15.406 -29.844 -12.125 1 89.81 173 SER A C 1
ATOM 1391 O O . SER A 1 173 ? 16.516 -30.031 -11.609 1 89.81 173 SER A O 1
ATOM 1393 N N . LEU A 1 174 ? 14.859 -28.688 -12.18 1 89.62 174 LEU A N 1
ATOM 1394 C CA . LEU A 1 174 ? 15.453 -27.531 -11.516 1 89.62 174 LEU A CA 1
ATOM 1395 C C . LEU A 1 174 ? 15.539 -27.766 -10.008 1 89.62 174 LEU A C 1
ATOM 1397 O O . LEU A 1 174 ? 16.578 -27.5 -9.398 1 89.62 174 LEU A O 1
ATOM 1401 N N . LEU A 1 175 ? 14.484 -28.234 -9.422 1 86.31 175 LEU A N 1
ATOM 1402 C CA . LEU A 1 175 ? 14.438 -28.484 -7.988 1 86.31 175 LEU A CA 1
ATOM 1403 C C . LEU A 1 175 ? 15.445 -29.562 -7.59 1 86.31 175 LEU A C 1
ATOM 1405 O O . LEU A 1 175 ? 16.094 -29.469 -6.547 1 86.31 175 LEU A O 1
ATOM 1409 N N . GLU A 1 176 ? 15.594 -30.547 -8.414 1 85.75 176 GLU A N 1
ATOM 1410 C CA . GLU A 1 176 ? 16.562 -31.609 -8.148 1 85.75 176 GLU A CA 1
ATOM 1411 C C . GLU A 1 176 ? 17.984 -31.094 -8.227 1 85.75 176 GLU A C 1
ATOM 1413 O O . GLU A 1 176 ? 18.844 -31.484 -7.43 1 85.75 176 GLU A O 1
ATOM 1418 N N . ALA A 1 177 ? 18.172 -30.25 -9.148 1 83.81 177 ALA A N 1
ATOM 1419 C CA . ALA A 1 177 ? 19.484 -29.641 -9.289 1 83.81 177 ALA A CA 1
ATOM 1420 C C . ALA A 1 177 ? 19.828 -28.781 -8.078 1 83.81 177 ALA A C 1
ATOM 1422 O O . ALA A 1 177 ? 20.984 -28.75 -7.637 1 83.81 177 ALA A O 1
ATOM 1423 N N . LEU A 1 178 ? 18.906 -28.109 -7.59 1 80.12 178 LEU A N 1
ATOM 1424 C CA . LEU A 1 178 ? 19.109 -27.25 -6.43 1 80.12 178 LEU A CA 1
ATOM 1425 C C . LEU A 1 178 ? 19.359 -28.078 -5.176 1 80.12 178 LEU A C 1
ATOM 1427 O O . LEU A 1 178 ? 20.141 -27.672 -4.305 1 80.12 178 LEU A O 1
ATOM 1431 N N . LYS A 1 179 ? 18.641 -29.109 -5.031 1 76.94 179 LYS A N 1
ATOM 1432 C CA . LYS A 1 179 ? 18.828 -30.016 -3.904 1 76.94 179 LYS A CA 1
ATOM 1433 C C . LYS A 1 179 ? 20.266 -30.531 -3.836 1 76.94 179 LYS A C 1
ATOM 1435 O O . LYS A 1 179 ? 20.844 -30.625 -2.752 1 76.94 179 LYS A O 1
ATOM 1440 N N . SER A 1 180 ? 20.797 -30.844 -4.953 1 73.69 180 SER A N 1
ATOM 1441 C CA . SER A 1 180 ? 22.141 -31.422 -5.016 1 73.69 180 SER A CA 1
ATOM 1442 C C . SER A 1 180 ? 23.203 -30.406 -4.652 1 73.69 180 SER A C 1
ATOM 1444 O O . SER A 1 180 ? 24.281 -30.766 -4.156 1 73.69 180 SER A O 1
ATOM 1446 N N . ASN A 1 181 ? 23 -29.188 -4.906 1 63.47 181 ASN A N 1
ATOM 1447 C CA . ASN A 1 181 ? 24.031 -28.188 -4.66 1 63.47 181 ASN A CA 1
ATOM 1448 C C . ASN A 1 181 ? 24.109 -27.797 -3.186 1 63.47 181 ASN A C 1
ATOM 1450 O O . ASN A 1 181 ? 24.922 -26.969 -2.795 1 63.47 181 ASN A O 1
ATOM 1454 N N . ASN A 1 182 ? 23.906 -28.703 -2.223 1 55.22 182 ASN A N 1
ATOM 1455 C CA . ASN A 1 182 ? 24.109 -28.75 -0.78 1 55.22 182 ASN A CA 1
ATOM 1456 C C . ASN A 1 182 ? 23.672 -27.453 -0.106 1 55.22 182 ASN A C 1
ATOM 1458 O O . ASN A 1 182 ? 23.719 -27.344 1.119 1 55.22 182 ASN A O 1
ATOM 1462 N N . LYS A 1 183 ? 23.984 -26.391 -0.779 1 52.66 183 LYS A N 1
ATOM 1463 C CA . LYS A 1 183 ? 23.75 -25.203 0.021 1 52.66 183 LYS A CA 1
ATOM 1464 C C . LYS A 1 183 ? 22.438 -25.297 0.782 1 52.66 183 LYS A C 1
ATOM 1466 O O . LYS A 1 183 ? 22.203 -24.531 1.727 1 52.66 183 LYS A O 1
ATOM 1471 N N . PHE A 1 184 ? 21.703 -26.25 0.437 1 51.81 184 PHE A N 1
ATOM 1472 C CA . PHE A 1 184 ? 20.312 -26.078 0.886 1 51.81 184 PHE A CA 1
ATOM 1473 C C . PHE A 1 184 ? 19.891 -27.25 1.771 1 51.81 184 PHE A C 1
ATOM 1475 O O . PHE A 1 184 ? 18.812 -27.812 1.578 1 51.81 184 PHE A O 1
ATOM 1482 N N . SER A 1 185 ? 20.672 -27.812 2.312 1 54.97 185 SER A N 1
ATOM 1483 C CA . SER A 1 185 ? 20.078 -28.688 3.312 1 54.97 185 SER A CA 1
ATOM 1484 C C . SER A 1 185 ? 18.812 -28.078 3.908 1 54.97 185 SER A C 1
ATOM 1486 O O . SER A 1 185 ? 17.844 -28.797 4.18 1 54.97 185 SER A O 1
ATOM 1488 N N . ASP A 1 186 ? 18.906 -26.781 3.957 1 59.12 186 ASP A N 1
ATOM 1489 C CA . ASP A 1 186 ? 17.875 -25.984 4.598 1 59.12 186 ASP A CA 1
ATOM 1490 C C . ASP A 1 186 ? 16.656 -25.844 3.689 1 59.12 186 ASP A C 1
ATOM 1492 O O . ASP A 1 186 ? 15.539 -25.625 4.168 1 59.12 186 ASP A O 1
ATOM 1496 N N . SER A 1 187 ? 16.984 -26.156 2.344 1 62.34 187 SER A N 1
ATOM 1497 C CA . SER A 1 187 ? 15.984 -25.953 1.299 1 62.34 187 SER A CA 1
ATOM 1498 C C . SER A 1 187 ? 15.188 -27.234 1.058 1 62.34 187 SER A C 1
ATOM 1500 O O . SER A 1 187 ? 14.273 -27.25 0.233 1 62.34 187 SER A O 1
ATOM 1502 N N . LEU A 1 188 ? 15.57 -28.188 1.821 1 70.31 188 LEU A N 1
ATOM 1503 C CA . LEU A 1 188 ? 14.953 -29.484 1.573 1 70.31 188 LEU A CA 1
ATOM 1504 C C . LEU A 1 188 ? 13.438 -29.406 1.742 1 70.31 188 LEU A C 1
ATOM 1506 O O . LEU A 1 188 ? 12.688 -29.984 0.952 1 70.31 188 LEU A O 1
ATOM 1510 N N . PHE A 1 189 ? 13.164 -28.625 2.641 1 75 189 PHE A N 1
ATOM 1511 C CA . PHE A 1 189 ? 11.727 -28.5 2.887 1 75 189 PHE A CA 1
ATOM 1512 C C . PHE A 1 189 ? 11.031 -27.797 1.726 1 75 189 PHE A C 1
ATOM 1514 O O . PHE A 1 189 ? 9.977 -28.25 1.271 1 75 189 PHE A O 1
ATOM 1521 N N . LEU A 1 190 ? 11.656 -26.781 1.334 1 77.88 190 LEU A N 1
ATOM 1522 C CA . LEU A 1 190 ? 11.078 -26.062 0.212 1 77.88 190 LEU A CA 1
ATOM 1523 C C . LEU A 1 190 ? 10.969 -26.953 -1.019 1 77.88 190 LEU A C 1
ATOM 1525 O O . LEU A 1 190 ? 9.938 -26.953 -1.699 1 77.88 190 LEU A O 1
ATOM 1529 N N . PHE A 1 191 ? 11.953 -27.766 -1.125 1 78.75 191 PHE A N 1
ATOM 1530 C CA . PHE A 1 191 ? 11.977 -28.703 -2.24 1 78.75 191 PHE A CA 1
ATOM 1531 C C . PHE A 1 191 ? 10.828 -29.703 -2.131 1 78.75 191 PHE A C 1
ATOM 1533 O O . PHE A 1 191 ? 10.109 -29.938 -3.105 1 78.75 191 PHE A O 1
ATOM 1540 N N . LYS A 1 192 ? 10.672 -30.141 -1.024 1 80.69 192 LYS A N 1
ATOM 1541 C CA . LYS A 1 192 ? 9.625 -31.141 -0.812 1 80.69 192 LYS A CA 1
ATOM 1542 C C . LYS A 1 192 ? 8.234 -30.531 -0.985 1 80.69 192 LYS A C 1
ATOM 1544 O O . LYS A 1 192 ? 7.348 -31.141 -1.573 1 80.69 192 LYS A O 1
ATOM 1549 N N . LEU A 1 193 ? 8.133 -29.406 -0.504 1 84.19 193 LEU A N 1
ATOM 1550 C CA . LEU A 1 193 ? 6.84 -28.719 -0.577 1 84.19 193 LEU A CA 1
ATOM 1551 C C . LEU A 1 193 ? 6.473 -28.406 -2.023 1 84.19 193 LEU A C 1
ATOM 1553 O O . LEU A 1 193 ? 5.324 -28.594 -2.432 1 84.19 193 LEU A O 1
ATOM 1557 N N . LEU A 1 194 ? 7.457 -28.016 -2.73 1 84.25 194 LEU A N 1
ATOM 1558 C CA . LEU A 1 194 ? 7.191 -27.625 -4.109 1 84.25 194 LEU A CA 1
ATOM 1559 C C . LEU A 1 194 ? 6.984 -28.844 -4.996 1 84.25 194 LEU A C 1
ATOM 1561 O O . LEU A 1 194 ? 6.164 -28.828 -5.914 1 84.25 194 LEU A O 1
ATOM 1565 N N . THR A 1 195 ? 7.695 -29.812 -4.684 1 83.31 195 THR A N 1
ATOM 1566 C CA . THR A 1 195 ? 7.488 -31.062 -5.41 1 83.31 195 THR A CA 1
ATOM 1567 C C . THR A 1 195 ? 6.102 -31.641 -5.121 1 83.31 195 THR A C 1
ATOM 1569 O O . THR A 1 195 ? 5.441 -32.156 -6.02 1 83.31 195 THR A O 1
ATOM 1572 N N . ASP A 1 196 ? 5.727 -31.453 -3.922 1 83.94 196 ASP A N 1
ATOM 1573 C CA . ASP A 1 196 ? 4.398 -31.906 -3.533 1 83.94 196 ASP A CA 1
ATOM 1574 C C . ASP A 1 196 ? 3.311 -31.141 -4.277 1 83.94 196 ASP A C 1
ATOM 1576 O O . ASP A 1 196 ? 2.289 -31.703 -4.664 1 83.94 196 ASP A O 1
ATOM 1580 N N . ARG A 1 197 ? 3.516 -29.953 -4.441 1 86.44 197 ARG A N 1
ATOM 1581 C CA . ARG A 1 197 ? 2.559 -29.094 -5.137 1 86.44 197 ARG A CA 1
ATOM 1582 C C . ARG A 1 197 ? 2.418 -29.516 -6.598 1 86.44 197 ARG A C 1
ATOM 1584 O O . ARG A 1 197 ? 1.341 -29.391 -7.184 1 86.44 197 ARG A O 1
ATOM 1591 N N . LEU A 1 198 ? 3.492 -30.016 -7.098 1 85.31 198 LEU A N 1
ATOM 1592 C CA . LEU A 1 198 ? 3.504 -30.359 -8.516 1 85.31 198 LEU A CA 1
ATOM 1593 C C . LEU A 1 198 ? 2.918 -31.75 -8.742 1 85.31 198 LEU A C 1
ATOM 1595 O O . LEU A 1 198 ? 2.561 -32.094 -9.867 1 85.31 198 LEU A O 1
ATOM 1599 N N . ARG A 1 199 ? 2.717 -32.406 -7.648 1 79.19 199 ARG A N 1
ATOM 1600 C CA . ARG A 1 199 ? 2.154 -33.75 -7.75 1 79.19 199 ARG A CA 1
ATOM 1601 C C . ARG A 1 199 ? 0.648 -33.688 -7.977 1 79.19 199 ARG A C 1
ATOM 1603 O O . ARG A 1 199 ? -0.048 -32.875 -7.375 1 79.19 199 ARG A O 1
ATOM 1610 N N . ARG A 1 200 ? 0.101 -34.5 -8.875 1 71.31 200 ARG A N 1
ATOM 1611 C CA . ARG A 1 200 ? -1.312 -34.469 -9.242 1 71.31 200 ARG A CA 1
ATOM 1612 C C . ARG A 1 200 ? -2.074 -35.594 -8.578 1 71.31 200 ARG A C 1
ATOM 1614 O O . ARG A 1 200 ? -3.273 -35.5 -8.32 1 71.31 200 ARG A O 1
ATOM 1621 N N . ASN A 1 201 ? -1.317 -36.75 -8.289 1 65.38 201 ASN A N 1
ATOM 1622 C CA . ASN A 1 201 ? -2.059 -37.906 -7.84 1 65.38 201 ASN A CA 1
ATOM 1623 C C . ASN A 1 201 ? -2.064 -38.031 -6.316 1 65.38 201 ASN A C 1
ATOM 1625 O O . ASN A 1 201 ? -1.01 -37.969 -5.68 1 65.38 201 ASN A O 1
ATOM 1629 N N . PRO A 1 202 ? -3.281 -37.969 -5.75 1 60.78 202 PRO A N 1
ATOM 1630 C CA . PRO A 1 202 ? -3.393 -38.062 -4.293 1 60.78 202 PRO A CA 1
ATOM 1631 C C . PRO A 1 202 ? -2.775 -39.344 -3.73 1 60.78 202 PRO A C 1
ATOM 1633 O O . PRO A 1 202 ? -2.402 -39.375 -2.555 1 60.78 202 PRO A O 1
ATOM 1636 N N . LYS A 1 203 ? -2.762 -40.531 -4.43 1 60.25 203 LYS A N 1
ATOM 1637 C CA . LYS A 1 203 ? -2.371 -41.844 -3.92 1 60.25 203 LYS A CA 1
ATOM 1638 C C . LYS A 1 203 ? -0.91 -41.844 -3.48 1 60.25 203 LYS A C 1
ATOM 1640 O O . LYS A 1 203 ? -0.452 -42.781 -2.844 1 60.25 203 LYS A O 1
ATOM 1645 N N . GLU A 1 204 ? -0.194 -40.969 -3.943 1 55 204 GLU A N 1
ATOM 1646 C CA . GLU A 1 204 ? 1.218 -41.062 -3.59 1 55 204 GLU A CA 1
ATOM 1647 C C . GLU A 1 204 ? 1.474 -40.562 -2.172 1 55 204 GLU A C 1
ATOM 1649 O O . GLU A 1 204 ? 1.125 -39.438 -1.837 1 55 204 GLU A O 1
ATOM 1654 N N . GLU A 1 205 ? 1.419 -41.531 -1.124 1 55.44 205 GLU A N 1
ATOM 1655 C CA . GLU A 1 205 ? 1.658 -41.25 0.293 1 55.44 205 GLU A CA 1
ATOM 1656 C C . GLU A 1 205 ? 2.758 -40.219 0.485 1 55.44 205 GLU A C 1
ATOM 1658 O O . GLU A 1 205 ? 3.873 -40.375 -0.011 1 55.44 205 GLU A O 1
ATOM 1663 N N . ASP A 1 206 ? 2.312 -38.938 0.765 1 57.91 206 ASP A N 1
ATOM 1664 C CA . ASP A 1 206 ? 3.223 -37.812 0.764 1 57.91 206 ASP A CA 1
ATOM 1665 C C . ASP A 1 206 ? 3.883 -37.625 2.129 1 57.91 206 ASP A C 1
ATOM 1667 O O . ASP A 1 206 ? 3.199 -37.594 3.156 1 57.91 206 ASP A O 1
ATOM 1671 N N . SER A 1 207 ? 5.195 -37.688 2.258 1 64.25 207 SER A N 1
ATOM 1672 C CA . SER A 1 207 ? 6.113 -37.562 3.385 1 64.25 207 SER A CA 1
ATOM 1673 C C . SER A 1 207 ? 5.871 -36.25 4.152 1 64.25 207 SER A C 1
ATOM 1675 O O . SER A 1 207 ? 6.059 -36.219 5.371 1 64.25 207 SER A O 1
ATOM 1677 N N . LEU A 1 208 ? 5.066 -35.312 3.602 1 73.94 208 LEU A N 1
ATOM 1678 C CA . LEU A 1 208 ? 4.98 -34.062 4.309 1 73.94 208 LEU A CA 1
ATOM 1679 C C . LEU A 1 208 ? 3.84 -34.062 5.324 1 73.94 208 LEU A C 1
ATOM 1681 O O . LEU A 1 208 ? 3.842 -33.281 6.277 1 73.94 208 LEU A O 1
ATOM 1685 N N . THR A 1 209 ? 2.941 -35.094 5.152 1 69.75 209 THR A N 1
ATOM 1686 C CA . THR A 1 209 ? 1.82 -35.156 6.086 1 69.75 209 THR A CA 1
ATOM 1687 C C . THR A 1 209 ? 2.27 -35.719 7.43 1 69.75 209 THR A C 1
ATOM 1689 O O . THR A 1 209 ? 1.591 -35.531 8.445 1 69.75 209 THR A O 1
ATOM 1692 N N . GLN A 1 210 ? 3.424 -36.219 7.387 1 72.75 210 GLN A N 1
ATOM 1693 C CA . GLN A 1 210 ? 3.977 -36.781 8.617 1 72.75 210 GLN A CA 1
ATOM 1694 C C . GLN A 1 210 ? 5.105 -35.906 9.156 1 72.75 210 GLN A C 1
ATOM 1696 O O . GLN A 1 210 ? 5.684 -36.219 10.203 1 72.75 210 GLN A O 1
ATOM 1701 N N . SER A 1 211 ? 5.23 -34.781 8.5 1 78.38 211 SER A N 1
ATOM 1702 C CA . SER A 1 211 ? 6.301 -33.875 8.898 1 78.38 211 SER A CA 1
ATOM 1703 C C . SER A 1 211 ? 5.824 -32.875 9.953 1 78.38 211 SER A C 1
ATOM 1705 O O . SER A 1 211 ? 4.621 -32.719 10.172 1 78.38 211 SER A O 1
ATOM 1707 N N . PRO A 1 212 ? 6.746 -32.312 10.664 1 81.94 212 PRO A N 1
ATOM 1708 C CA . PRO A 1 212 ? 6.371 -31.281 11.625 1 81.94 212 PRO A CA 1
ATOM 1709 C C . PRO A 1 212 ? 5.656 -30.109 10.969 1 81.94 212 PRO A C 1
ATOM 1711 O O . PRO A 1 212 ? 5.043 -29.281 11.656 1 81.94 212 PRO A O 1
ATOM 1714 N N . LEU A 1 213 ? 5.66 -30.141 9.648 1 86.5 213 LEU A N 1
ATOM 1715 C CA . LEU A 1 213 ? 5.027 -29.047 8.922 1 86.5 213 LEU A CA 1
ATOM 1716 C C . LEU A 1 213 ? 3.688 -29.484 8.336 1 86.5 213 LEU A C 1
ATOM 1718 O O . LEU A 1 213 ? 3.145 -28.828 7.453 1 86.5 213 LEU A O 1
ATOM 1722 N N . ALA A 1 214 ? 3.201 -30.547 8.828 1 85 214 ALA A N 1
ATOM 1723 C CA . ALA A 1 214 ? 1.958 -31.125 8.32 1 85 214 ALA A CA 1
ATOM 1724 C C . ALA A 1 214 ? 0.809 -30.125 8.438 1 85 214 ALA A C 1
ATOM 1726 O O . ALA A 1 214 ? -0.093 -30.109 7.598 1 85 214 ALA A O 1
ATOM 1727 N N . ASN A 1 215 ? 0.929 -29.266 9.43 1 86.56 215 ASN A N 1
ATOM 1728 C CA . ASN A 1 215 ? -0.173 -28.344 9.688 1 86.56 215 ASN A CA 1
ATOM 1729 C C . ASN A 1 215 ? 0.034 -27 8.977 1 86.56 215 ASN A C 1
ATOM 1731 O O . ASN A 1 215 ? -0.729 -26.062 9.188 1 86.56 215 ASN A O 1
ATOM 1735 N N . SER A 1 216 ? 1.023 -26.984 8.133 1 91.69 216 SER A N 1
ATOM 1736 C CA . SER A 1 216 ? 1.23 -25.781 7.352 1 91.69 216 SER A CA 1
ATOM 1737 C C . SER A 1 216 ? 0.122 -25.578 6.32 1 91.69 216 SER A C 1
ATOM 1739 O O . SER A 1 216 ? -0.411 -26.562 5.789 1 91.69 216 SER A O 1
ATOM 1741 N N . SER A 1 217 ? -0.234 -24.344 6.07 1 92.69 217 SER A N 1
ATOM 1742 C CA . SER A 1 217 ? -1.269 -24.031 5.094 1 92.69 217 SER A CA 1
ATOM 1743 C C . SER A 1 217 ? -0.894 -24.531 3.707 1 92.69 217 SER A C 1
ATOM 1745 O O . SER A 1 217 ? -1.76 -24.969 2.941 1 92.69 217 SER A O 1
ATOM 1747 N N . ASP A 1 218 ? 0.414 -24.578 3.438 1 91.56 218 ASP A N 1
ATOM 1748 C CA . ASP A 1 218 ? 0.863 -25 2.109 1 91.56 218 ASP A CA 1
ATOM 1749 C C . ASP A 1 218 ? 0.659 -26.5 1.898 1 91.56 218 ASP A C 1
ATOM 1751 O O . ASP A 1 218 ? 0.326 -26.922 0.795 1 91.56 218 ASP A O 1
ATOM 1755 N N . VAL A 1 219 ? 0.885 -27.203 2.92 1 91 219 VAL A N 1
ATOM 1756 C CA . VAL A 1 219 ? 0.695 -28.656 2.82 1 91 219 VAL A CA 1
ATOM 1757 C C . VAL A 1 219 ? -0.786 -28.969 2.621 1 91 219 VAL A C 1
ATOM 1759 O O . VAL A 1 219 ? -1.146 -29.766 1.756 1 91 219 VAL A O 1
ATOM 1762 N N . THR A 1 220 ? -1.606 -28.312 3.383 1 92.25 220 THR A N 1
ATOM 1763 C CA . THR A 1 220 ? -3.043 -28.547 3.314 1 92.25 220 THR A CA 1
ATOM 1764 C C . THR A 1 220 ? -3.604 -28.094 1.97 1 92.25 220 THR A C 1
ATOM 1766 O O . THR A 1 220 ? -4.445 -28.781 1.38 1 92.25 220 THR A O 1
ATOM 1769 N N . VAL A 1 221 ? -3.146 -27 1.547 1 94.44 221 VAL A N 1
ATOM 1770 C CA . VAL A 1 221 ? -3.664 -26.469 0.289 1 94.44 221 VAL A CA 1
ATOM 1771 C C . VAL A 1 221 ? -3.201 -27.344 -0.871 1 94.44 221 VAL A C 1
ATOM 1773 O O . VAL A 1 221 ? -3.936 -27.547 -1.84 1 94.44 221 VAL A O 1
ATOM 1776 N N . ASN A 1 222 ? -1.943 -27.797 -0.811 1 91.75 222 ASN A N 1
ATOM 1777 C CA . ASN A 1 222 ? -1.474 -28.734 -1.832 1 91.75 222 ASN A CA 1
ATOM 1778 C C . ASN A 1 222 ? -2.359 -29.969 -1.912 1 91.75 222 ASN A C 1
ATOM 1780 O O . ASN A 1 222 ? -2.674 -30.453 -3.004 1 91.75 222 ASN A O 1
ATOM 1784 N N . GLU A 1 223 ? -2.736 -30.438 -0.797 1 90.25 223 GLU A N 1
ATOM 1785 C CA . GLU A 1 223 ? -3.652 -31.578 -0.758 1 90.25 223 GLU A CA 1
ATOM 1786 C C . GLU A 1 223 ? -5.008 -31.203 -1.361 1 90.25 223 GLU A C 1
ATOM 1788 O O . GLU A 1 223 ? -5.582 -32 -2.121 1 90.25 223 GLU A O 1
ATOM 1793 N N . ALA A 1 224 ? -5.504 -30.094 -0.976 1 93.44 224 ALA A N 1
ATOM 1794 C CA . ALA A 1 224 ? -6.777 -29.641 -1.521 1 93.44 224 ALA A CA 1
ATOM 1795 C C . ALA A 1 224 ? -6.727 -29.547 -3.043 1 93.44 224 ALA A C 1
ATOM 1797 O O . ALA A 1 224 ? -7.688 -29.906 -3.727 1 93.44 224 ALA A O 1
ATOM 1798 N N . GLU A 1 225 ? -5.637 -29.109 -3.523 1 91.5 225 GLU A N 1
ATOM 1799 C CA . GLU A 1 225 ? -5.465 -28.969 -4.969 1 91.5 225 GLU A CA 1
ATOM 1800 C C . GLU A 1 225 ? -5.422 -30.328 -5.648 1 91.5 225 GLU A C 1
ATOM 1802 O O . GLU A 1 225 ? -5.969 -30.5 -6.738 1 91.5 225 GLU A O 1
ATOM 1807 N N . ARG A 1 226 ? -4.785 -31.234 -5.043 1 89 226 ARG A N 1
ATOM 1808 C CA . ARG A 1 226 ? -4.75 -32.594 -5.582 1 89 226 ARG A CA 1
ATOM 1809 C C . ARG A 1 226 ? -6.148 -33.188 -5.629 1 89 226 ARG A C 1
ATOM 1811 O O . ARG A 1 226 ? -6.508 -33.875 -6.598 1 89 226 ARG A O 1
ATOM 1818 N N . LEU A 1 227 ? -6.84 -33 -4.582 1 91.31 227 LEU A N 1
ATOM 1819 C CA . LEU A 1 227 ? -8.219 -33.469 -4.527 1 91.31 227 LEU A CA 1
ATOM 1820 C C . LEU A 1 227 ? -9.07 -32.812 -5.613 1 91.31 227 LEU A C 1
ATOM 1822 O O . LEU A 1 227 ? -9.875 -33.5 -6.262 1 91.31 227 LEU A O 1
ATOM 1826 N N . LEU A 1 228 ? -8.875 -31.578 -5.824 1 90.94 228 LEU A N 1
ATOM 1827 C CA . LEU A 1 228 ? -9.594 -30.8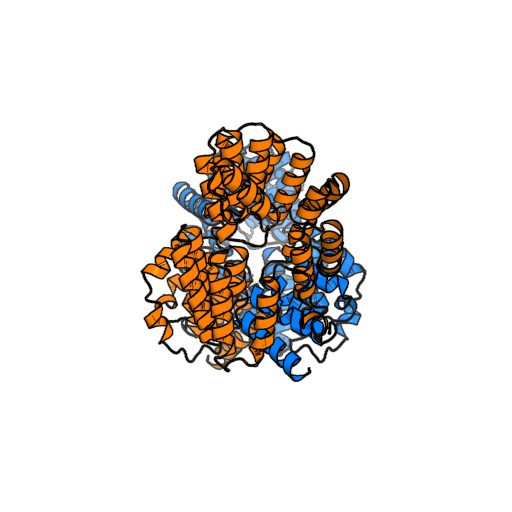59 -6.871 1 90.94 228 LEU A CA 1
ATOM 1828 C C . LEU A 1 228 ? -9.281 -31.438 -8.242 1 90.94 228 LEU A C 1
ATOM 1830 O O . LEU A 1 228 ? -10.188 -31.656 -9.055 1 90.94 228 LEU A O 1
ATOM 1834 N N . ASN A 1 229 ? -8.016 -31.672 -8.453 1 84.94 229 ASN A N 1
ATOM 1835 C CA . ASN A 1 229 ? -7.574 -32.219 -9.727 1 84.94 229 ASN A CA 1
ATOM 1836 C C . ASN A 1 229 ? -8.125 -33.625 -9.953 1 84.94 229 ASN A C 1
ATOM 1838 O O . ASN A 1 229 ? -8.328 -34.031 -11.094 1 84.94 229 ASN A O 1
ATOM 1842 N N . ALA A 1 230 ? -8.398 -34.312 -8.867 1 84.88 230 ALA A N 1
ATOM 1843 C CA . ALA A 1 230 ? -8.961 -35.656 -8.93 1 84.88 230 ALA A CA 1
ATOM 1844 C C . ALA A 1 230 ? -10.484 -35.625 -9 1 84.88 230 ALA A C 1
ATOM 1846 O O . ALA A 1 230 ? -11.148 -36.656 -8.914 1 84.88 230 ALA A O 1
ATOM 1847 N N . CYS A 1 231 ? -11.023 -34.469 -9 1 89 231 CYS A N 1
ATOM 1848 C CA . CYS A 1 231 ? -12.453 -34.219 -9.109 1 89 231 CYS A CA 1
ATOM 1849 C C . CYS A 1 231 ? -13.18 -34.594 -7.828 1 89 231 CYS A C 1
ATOM 1851 O O . CYS A 1 231 ? -14.367 -34.938 -7.852 1 89 231 CYS A O 1
ATOM 1853 N N . ALA A 1 232 ? -12.43 -34.75 -6.82 1 92.94 232 ALA A N 1
ATOM 1854 C CA . ALA A 1 232 ? -13.031 -34.875 -5.496 1 92.94 232 ALA A CA 1
ATOM 1855 C C . ALA A 1 232 ? -13.391 -33.531 -4.898 1 92.94 232 ALA A C 1
ATOM 1857 O O . ALA A 1 232 ? -12.805 -33.125 -3.893 1 92.94 232 ALA A O 1
ATOM 1858 N N . PHE A 1 233 ? -14.391 -32.938 -5.379 1 96.31 233 PHE A N 1
ATOM 1859 C CA . PHE A 1 233 ? -14.711 -31.547 -5.141 1 96.31 233 PHE A CA 1
ATOM 1860 C C . PHE A 1 233 ? -15.133 -31.328 -3.693 1 96.31 233 PHE A C 1
ATOM 1862 O O . PHE A 1 233 ? -14.773 -30.312 -3.082 1 96.31 233 PHE A O 1
ATOM 1869 N N . LYS A 1 234 ? -15.875 -32.219 -3.176 1 97.56 234 LYS A N 1
ATOM 1870 C CA . LYS A 1 234 ? -16.328 -32.062 -1.798 1 97.56 234 LYS A CA 1
ATOM 1871 C C . LYS A 1 234 ? -15.156 -32.062 -0.825 1 97.56 234 LYS A C 1
ATOM 1873 O O . LYS A 1 234 ? -15.078 -31.219 0.063 1 97.56 234 LYS A O 1
ATOM 1878 N N . ASP A 1 235 ? -14.312 -33.062 -1.019 1 96.56 235 ASP A N 1
ATOM 1879 C CA . ASP A 1 235 ? -13.141 -33.156 -0.154 1 96.56 235 ASP A CA 1
ATOM 1880 C C . ASP A 1 235 ? -12.219 -31.953 -0.333 1 96.56 235 ASP A C 1
ATOM 1882 O O . ASP A 1 235 ? -11.625 -31.469 0.633 1 96.56 235 ASP A O 1
ATOM 1886 N N . ALA A 1 236 ? -12.039 -31.531 -1.584 1 96.62 236 ALA A N 1
ATOM 1887 C CA . ALA A 1 236 ? -11.227 -30.359 -1.867 1 96.62 236 ALA A CA 1
ATOM 1888 C C . ALA A 1 236 ? -11.773 -29.125 -1.161 1 96.62 236 ALA A C 1
ATOM 1890 O O . ALA A 1 236 ? -11.016 -28.328 -0.595 1 96.62 236 ALA A O 1
ATOM 1891 N N . LEU A 1 237 ? -13.094 -28.969 -1.188 1 97.94 237 LEU A N 1
ATOM 1892 C CA . LEU A 1 237 ? -13.766 -27.859 -0.529 1 97.94 237 LEU A CA 1
ATOM 1893 C C . LEU A 1 237 ? -13.531 -27.891 0.978 1 97.94 237 LEU A C 1
ATOM 1895 O O . LEU A 1 237 ? -13.219 -26.875 1.589 1 97.94 237 LEU A O 1
ATOM 1899 N N . GLU A 1 238 ? -13.656 -29.016 1.531 1 97.38 238 GLU A N 1
ATOM 1900 C CA . GLU A 1 238 ? -13.453 -29.172 2.971 1 97.38 238 GLU A CA 1
ATOM 1901 C C . GLU A 1 238 ? -12.023 -28.828 3.365 1 97.38 238 GLU A C 1
ATOM 1903 O O . GLU A 1 238 ? -11.789 -28.141 4.359 1 97.38 238 GLU A O 1
ATOM 1908 N N . ALA A 1 239 ? -11.07 -29.391 2.631 1 95.38 239 ALA A N 1
ATOM 1909 C CA . ALA A 1 239 ? -9.664 -29.109 2.9 1 95.38 239 ALA A CA 1
ATOM 1910 C C . ALA A 1 239 ? -9.367 -27.625 2.766 1 95.38 239 ALA A C 1
ATOM 1912 O O . ALA A 1 239 ? -8.609 -27.062 3.561 1 95.38 239 ALA A O 1
ATOM 1913 N N . SER A 1 240 ? -9.859 -26.984 1.702 1 96.69 240 SER A N 1
ATOM 1914 C CA . SER A 1 240 ? -9.641 -25.562 1.493 1 96.69 240 SER A CA 1
ATOM 1915 C C . SER A 1 240 ? -10.227 -24.734 2.631 1 96.69 240 SER A C 1
ATOM 1917 O O . SER A 1 240 ? -9.664 -23.703 3.023 1 96.69 240 SER A O 1
ATOM 1919 N N . GLN A 1 241 ? -11.344 -25.172 3.186 1 95.81 241 GLN A N 1
ATOM 1920 C CA . GLN A 1 241 ? -12 -24.453 4.273 1 95.81 241 GLN A CA 1
ATOM 1921 C C . GLN A 1 241 ? -11.156 -24.484 5.543 1 95.81 241 GLN A C 1
ATOM 1923 O O . GLN A 1 241 ? -11.164 -23.531 6.328 1 95.81 241 GLN A O 1
ATOM 1928 N N . LEU A 1 242 ? -10.445 -25.547 5.734 1 94.75 242 LEU A N 1
ATOM 1929 C CA . LEU A 1 242 ? -9.555 -25.656 6.887 1 94.75 242 LEU A CA 1
ATOM 1930 C C . LEU A 1 242 ? -8.492 -24.547 6.852 1 94.75 242 LEU A C 1
ATOM 1932 O O . LEU A 1 242 ? -8.164 -23.969 7.887 1 94.75 242 LEU A O 1
ATOM 1936 N N . VAL A 1 243 ? -7.992 -24.297 5.699 1 95.06 243 VAL A N 1
ATOM 1937 C CA . VAL A 1 243 ? -6.98 -23.25 5.539 1 95.06 243 VAL A CA 1
ATOM 1938 C C . VAL A 1 243 ? -7.621 -21.875 5.719 1 95.06 243 VAL A C 1
ATOM 1940 O O . VAL A 1 243 ? -7.043 -21 6.355 1 95.06 243 VAL A O 1
ATOM 1943 N N . LEU A 1 244 ? -8.828 -21.719 5.191 1 95.25 244 LEU A N 1
ATOM 1944 C CA . LEU A 1 244 ? -9.516 -20.422 5.203 1 95.25 244 LEU A CA 1
ATOM 1945 C C . LEU A 1 244 ? -9.93 -20.047 6.617 1 95.25 244 LEU A C 1
ATOM 1947 O O . LEU A 1 244 ? -10.125 -18.859 6.914 1 95.25 244 LEU A O 1
ATOM 1951 N N . LYS A 1 245 ? -10.008 -20.984 7.484 1 93 245 LYS A N 1
ATOM 1952 C CA . LYS A 1 245 ? -10.297 -20.703 8.891 1 93 245 LYS A CA 1
ATOM 1953 C C . LYS A 1 245 ? -9.125 -19.969 9.547 1 93 245 LYS A C 1
ATOM 1955 O O . LYS A 1 245 ? -9.32 -19.172 10.461 1 93 245 LYS A O 1
ATOM 1960 N N . ARG A 1 246 ? -7.961 -20.281 9.047 1 90 246 ARG A N 1
ATOM 1961 C CA . ARG A 1 246 ? -6.754 -19.688 9.602 1 90 246 ARG A CA 1
ATOM 1962 C C . ARG A 1 246 ? -6.395 -18.406 8.859 1 90 246 ARG A C 1
ATOM 1964 O O . ARG A 1 246 ? -5.805 -17.484 9.438 1 90 246 ARG A O 1
ATOM 1971 N N . ASP A 1 247 ? -6.68 -18.375 7.641 1 93 247 ASP A N 1
ATOM 1972 C CA . ASP A 1 247 ? -6.441 -17.25 6.746 1 93 247 ASP A CA 1
ATOM 1973 C C . ASP A 1 247 ? -7.602 -17.062 5.77 1 93 247 ASP A C 1
ATOM 1975 O O . ASP A 1 247 ? -7.629 -17.688 4.707 1 93 247 ASP A O 1
ATOM 1979 N N . GLN A 1 248 ? -8.461 -16.172 6.066 1 91.81 248 GLN A N 1
ATOM 1980 C CA . GLN A 1 248 ? -9.742 -16.047 5.387 1 91.81 248 GLN A CA 1
ATOM 1981 C C . GLN A 1 248 ? -9.555 -15.656 3.92 1 91.81 248 GLN A C 1
ATOM 1983 O O . GLN A 1 248 ? -10.406 -15.953 3.082 1 91.81 248 GLN A O 1
ATOM 1988 N N . LEU A 1 249 ? -8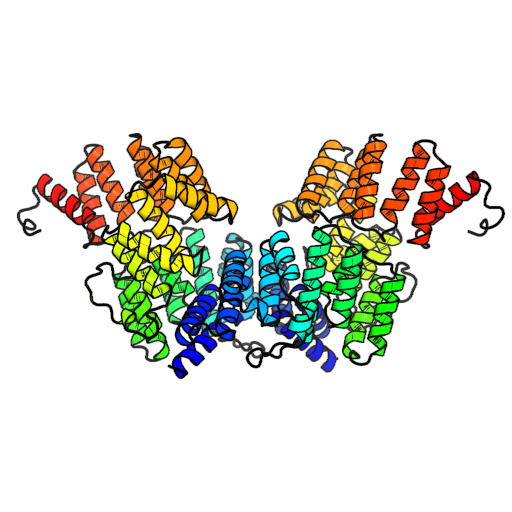.445 -15.055 3.631 1 94.38 249 LEU A N 1
ATOM 1989 C CA . LEU A 1 249 ? -8.266 -14.555 2.273 1 94.38 249 LEU A CA 1
ATOM 1990 C C . LEU A 1 249 ? -7.09 -15.234 1.59 1 94.38 249 LEU A C 1
ATOM 1992 O O . LEU A 1 249 ? -6.434 -14.641 0.732 1 94.38 249 LEU A O 1
ATOM 1996 N N . HIS A 1 250 ? -6.781 -16.422 2.033 1 94.94 250 HIS A N 1
ATOM 1997 C CA . HIS A 1 250 ? -5.73 -17.203 1.381 1 94.94 250 HIS A CA 1
ATOM 1998 C C . HIS A 1 250 ? -6.062 -17.453 -0.089 1 94.94 250 HIS A C 1
ATOM 2000 O O . HIS A 1 250 ? -7.055 -18.109 -0.408 1 94.94 250 HIS A O 1
ATOM 2006 N N . PRO A 1 251 ? -5.246 -16.969 -0.975 1 94.81 251 PRO A N 1
ATOM 2007 C CA . PRO A 1 251 ? -5.633 -16.906 -2.385 1 94.81 251 PRO A CA 1
ATOM 2008 C C . PRO A 1 251 ? -5.859 -18.281 -3 1 94.81 251 PRO A C 1
ATOM 2010 O O . PRO A 1 251 ? -6.895 -18.531 -3.629 1 94.81 251 PRO A O 1
ATOM 2013 N N . ARG A 1 252 ? -4.973 -19.25 -2.84 1 95.19 252 ARG A N 1
ATOM 2014 C CA . ARG A 1 252 ? -5.098 -20.578 -3.445 1 95.19 252 ARG A CA 1
ATOM 2015 C C . ARG A 1 252 ? -6.305 -21.312 -2.889 1 95.19 252 ARG A C 1
ATOM 2017 O O . ARG A 1 252 ? -7.02 -22 -3.633 1 95.19 252 ARG A O 1
ATOM 2024 N N . SER A 1 253 ? -6.48 -21.172 -1.637 1 97.19 253 SER A N 1
ATOM 2025 C CA . SER A 1 253 ? -7.609 -21.844 -1.005 1 97.19 253 SER A CA 1
ATOM 2026 C C . SER A 1 253 ? -8.938 -21.266 -1.472 1 97.19 253 SER A C 1
ATOM 2028 O O . SER A 1 253 ? -9.914 -21.984 -1.646 1 97.19 253 SER A O 1
ATOM 2030 N N . LEU A 1 254 ? -8.969 -19.984 -1.645 1 97.31 254 LEU A N 1
ATOM 2031 C CA . LEU A 1 254 ? -10.172 -19.344 -2.148 1 97.31 254 LEU A CA 1
ATOM 2032 C C . LEU A 1 254 ? -10.516 -19.844 -3.545 1 97.31 254 LEU A C 1
ATOM 2034 O O . LEU A 1 254 ? -11.68 -20.141 -3.832 1 97.31 254 LEU A O 1
ATOM 2038 N N . LEU A 1 255 ? -9.5 -19.953 -4.336 1 96.94 255 LEU A N 1
ATOM 2039 C CA . LEU A 1 255 ? -9.711 -20.406 -5.703 1 96.94 255 LEU A CA 1
ATOM 2040 C C . LEU A 1 255 ? -10.234 -21.844 -5.715 1 96.94 255 LEU A C 1
ATOM 2042 O O . LEU A 1 255 ? -11.164 -22.156 -6.457 1 96.94 255 LEU A O 1
ATOM 2046 N N . ILE A 1 256 ? -9.641 -22.656 -4.863 1 97.25 256 ILE A N 1
ATOM 2047 C CA . ILE A 1 256 ? -10.078 -24.047 -4.758 1 97.25 256 ILE A CA 1
ATOM 2048 C C . ILE A 1 256 ? -11.539 -24.094 -4.305 1 97.25 256 ILE A C 1
ATOM 2050 O O . ILE A 1 256 ? -12.344 -24.859 -4.852 1 97.25 256 ILE A O 1
ATOM 2054 N N . SER A 1 257 ? -11.875 -23.281 -3.377 1 98.06 257 SER A N 1
ATOM 2055 C CA . SER A 1 257 ? -13.234 -23.234 -2.857 1 98.06 257 SER A CA 1
ATOM 2056 C C . SER A 1 257 ? -14.227 -22.781 -3.93 1 98.06 257 SER A C 1
ATOM 2058 O O . SER A 1 257 ? -15.289 -23.375 -4.09 1 98.06 257 SER A O 1
ATOM 2060 N N . ILE A 1 258 ? -13.891 -21.766 -4.637 1 98.06 258 ILE A N 1
ATOM 2061 C CA . ILE A 1 258 ? -14.766 -21.219 -5.664 1 98.06 258 ILE A CA 1
ATOM 2062 C C . ILE A 1 258 ? -15.016 -22.266 -6.746 1 98.06 258 ILE A C 1
ATOM 2064 O O . ILE A 1 258 ? -16.172 -22.531 -7.105 1 98.06 258 ILE A O 1
ATOM 2068 N N . VAL A 1 259 ? -13.945 -22.906 -7.215 1 96.38 259 VAL A N 1
ATOM 2069 C CA . VAL A 1 259 ? -14.047 -23.891 -8.289 1 96.38 259 VAL A CA 1
ATOM 2070 C C . VAL A 1 259 ? -14.82 -25.109 -7.793 1 96.38 259 VAL A C 1
ATOM 2072 O O . VAL A 1 259 ? -15.664 -25.656 -8.516 1 96.38 259 VAL A O 1
ATOM 2075 N N . SER A 1 260 ? -14.523 -25.516 -6.582 1 97.69 260 SER A N 1
ATOM 2076 C CA . SER A 1 260 ? -15.219 -26.656 -6.016 1 97.69 260 SER A CA 1
ATOM 2077 C C . SER A 1 260 ? -16.703 -26.391 -5.863 1 97.69 260 SER A C 1
ATOM 2079 O O . SER A 1 260 ? -17.531 -27.234 -6.203 1 97.69 260 SER A O 1
ATOM 2081 N N . LEU A 1 261 ? -17.047 -25.234 -5.363 1 98.12 261 LEU A N 1
ATOM 2082 C CA . LEU A 1 261 ? -18.453 -24.859 -5.203 1 98.12 261 LEU A CA 1
ATOM 2083 C C . LEU A 1 261 ? -19.156 -24.812 -6.555 1 98.12 261 LEU A C 1
ATOM 2085 O O . LEU A 1 261 ? -20.312 -25.234 -6.672 1 98.12 261 LEU A O 1
ATOM 2089 N N . ALA A 1 262 ? -18.5 -24.25 -7.516 1 96.44 262 ALA A N 1
ATOM 2090 C CA . ALA A 1 262 ? -19.062 -24.188 -8.859 1 96.44 262 ALA A CA 1
ATOM 2091 C C . ALA A 1 262 ? -19.312 -25.578 -9.422 1 96.44 262 ALA A C 1
ATOM 2093 O O . ALA A 1 262 ? -20.375 -25.844 -10 1 96.44 262 ALA A O 1
ATOM 2094 N N . GLU A 1 263 ? -18.359 -26.516 -9.25 1 94.69 263 GLU A N 1
ATOM 2095 C CA . GLU A 1 263 ? -18.469 -27.875 -9.773 1 94.69 263 GLU A CA 1
ATOM 2096 C C . GLU A 1 263 ? -19.547 -28.656 -9.039 1 94.69 263 GLU A C 1
ATOM 2098 O O . GLU A 1 263 ? -20.203 -29.516 -9.625 1 94.69 263 GLU A O 1
ATOM 2103 N N . LEU A 1 264 ? -19.719 -28.312 -7.812 1 96.88 264 LEU A N 1
ATOM 2104 C CA . LEU A 1 264 ? -20.734 -28.969 -7 1 96.88 264 LEU A CA 1
ATOM 2105 C C . LEU A 1 264 ? -22.109 -28.312 -7.195 1 96.88 264 LEU A C 1
ATOM 2107 O O . LEU A 1 264 ? -23.109 -28.766 -6.633 1 96.88 264 LEU A O 1
ATOM 2111 N N . LYS A 1 265 ? -22.156 -27.25 -7.938 1 97.12 265 LYS A N 1
ATOM 2112 C CA . LYS A 1 265 ? -23.359 -26.484 -8.25 1 97.12 265 LYS A CA 1
ATOM 2113 C C . LYS A 1 265 ? -24.016 -25.953 -6.984 1 97.12 265 LYS A C 1
ATOM 2115 O O . LYS A 1 265 ? -25.25 -25.938 -6.867 1 97.12 265 LYS A O 1
ATOM 2120 N N . LYS A 1 266 ? -23.172 -25.594 -6.098 1 97.44 266 LYS A N 1
ATOM 2121 C CA . LYS A 1 266 ? -23.656 -24.984 -4.863 1 97.44 266 LYS A CA 1
ATOM 2122 C C . LYS A 1 266 ? -23.797 -23.469 -5.02 1 97.44 266 LYS A C 1
ATOM 2124 O O . LYS A 1 266 ? -22.984 -22.703 -4.48 1 97.44 266 LYS A O 1
ATOM 2129 N N . LYS A 1 267 ? -24.844 -23.031 -5.578 1 96.88 267 LYS A N 1
ATOM 2130 C CA . LYS A 1 267 ? -25.047 -21.641 -5.973 1 96.88 267 LYS A CA 1
ATOM 2131 C C . LYS A 1 267 ? -25.156 -20.734 -4.75 1 96.88 267 LYS A C 1
ATOM 2133 O O . LYS A 1 267 ? -24.594 -19.625 -4.734 1 96.88 267 LYS A O 1
ATOM 2138 N N . ASN A 1 268 ? -25.875 -21.172 -3.727 1 97.69 268 ASN A N 1
ATOM 2139 C CA . ASN A 1 268 ? -26.094 -20.344 -2.551 1 97.69 268 ASN A CA 1
ATOM 2140 C C . ASN A 1 268 ? -24.781 -20.078 -1.793 1 97.69 268 ASN A C 1
ATOM 2142 O O . ASN A 1 268 ? -24.516 -18.953 -1.376 1 97.69 268 ASN A O 1
ATOM 2146 N N . GLU A 1 269 ? -24.062 -21.141 -1.647 1 97.75 269 GLU A N 1
ATOM 2147 C CA . GLU A 1 269 ? -22.797 -21 -0.939 1 97.75 269 GLU A CA 1
ATOM 2148 C C . GLU A 1 269 ? -21.812 -20.141 -1.728 1 97.75 269 GLU A C 1
ATOM 2150 O O . GLU A 1 269 ? -21.078 -19.344 -1.146 1 97.75 269 GLU A O 1
ATOM 2155 N N . LEU A 1 270 ? -21.797 -20.312 -3.004 1 98.12 270 LEU A N 1
ATOM 2156 C CA . LEU A 1 270 ? -20.922 -19.516 -3.85 1 98.12 270 LEU A CA 1
ATOM 2157 C C . LEU A 1 270 ? -21.328 -18.047 -3.807 1 98.12 270 LEU A C 1
ATOM 2159 O O . LEU A 1 270 ? -20.484 -17.156 -3.822 1 98.12 270 LEU A O 1
ATOM 2163 N N . PHE A 1 271 ? -22.609 -17.828 -3.773 1 97.69 271 PHE A N 1
ATOM 2164 C CA . PHE A 1 271 ? -23.125 -16.469 -3.648 1 97.69 271 PHE A CA 1
ATOM 2165 C C . PHE A 1 271 ? -22.625 -15.82 -2.361 1 97.69 271 PHE A C 1
ATOM 2167 O O . PHE A 1 271 ? -22.141 -14.695 -2.379 1 97.69 271 PHE A O 1
ATOM 2174 N N . VAL A 1 272 ? -22.781 -16.547 -1.313 1 97.5 272 VAL A N 1
ATOM 2175 C CA . VAL A 1 272 ? -22.391 -16.031 -0.007 1 97.5 272 VAL A CA 1
ATOM 2176 C C . VAL A 1 272 ? -20.906 -15.727 -0.001 1 97.5 272 VAL A C 1
ATOM 2178 O O . VAL A 1 272 ? -20.484 -14.672 0.481 1 97.5 272 VAL A O 1
ATOM 2181 N N . LEU A 1 273 ? -20.109 -16.594 -0.535 1 96.88 273 LEU A N 1
ATOM 2182 C CA . LEU A 1 273 ? -18.672 -16.406 -0.595 1 96.88 273 LEU A CA 1
ATOM 2183 C C . LEU A 1 273 ? -18.312 -15.195 -1.455 1 96.88 273 LEU A C 1
ATOM 2185 O O . LEU A 1 273 ? -17.5 -14.359 -1.053 1 96.88 273 LEU A O 1
ATOM 2189 N N . ALA A 1 274 ? -18.875 -15.109 -2.637 1 97.12 274 ALA A N 1
ATOM 2190 C CA . ALA A 1 274 ? -18.609 -14.008 -3.557 1 97.12 274 ALA A CA 1
ATOM 2191 C C . ALA A 1 274 ? -18.984 -12.664 -2.932 1 97.12 274 ALA A C 1
ATOM 2193 O O . ALA A 1 274 ? -18.234 -11.688 -3.045 1 97.12 274 ALA A O 1
ATOM 2194 N N . HIS A 1 275 ? -20.078 -12.688 -2.322 1 95.81 275 HIS A N 1
ATOM 2195 C CA . HIS A 1 275 ? -20.562 -11.469 -1.678 1 95.81 275 HIS A CA 1
ATOM 2196 C C . HIS A 1 275 ? -19.625 -11.031 -0.562 1 95.81 275 HIS A C 1
ATOM 2198 O O . HIS A 1 275 ? -19.312 -9.844 -0.434 1 95.81 275 HIS A O 1
ATOM 2204 N N . ARG A 1 276 ? -19.25 -11.93 0.211 1 94.44 276 ARG A N 1
ATOM 2205 C CA . ARG A 1 276 ? -18.312 -11.641 1.294 1 94.44 276 ARG A CA 1
ATOM 2206 C C . ARG A 1 276 ? -17 -11.094 0.75 1 94.44 276 ARG A C 1
ATOM 2208 O O . ARG A 1 276 ? -16.438 -10.148 1.305 1 94.44 276 ARG A O 1
ATOM 2215 N N . LEU A 1 277 ? -16.531 -11.656 -0.317 1 95.25 277 LEU A N 1
ATOM 2216 C CA . LEU A 1 277 ? -15.258 -11.242 -0.904 1 95.25 277 LEU A CA 1
ATOM 2217 C C . LEU A 1 277 ? -15.352 -9.836 -1.472 1 95.25 277 LEU A C 1
ATOM 2219 O O . LEU A 1 277 ? -14.414 -9.047 -1.349 1 95.25 277 LEU A O 1
ATOM 2223 N N . ILE A 1 278 ? -16.453 -9.508 -2.049 1 93.75 278 ILE A N 1
ATOM 2224 C CA . ILE A 1 278 ? -16.641 -8.188 -2.629 1 93.75 278 ILE A CA 1
ATOM 2225 C C . ILE A 1 278 ? -16.75 -7.145 -1.516 1 93.75 278 ILE A C 1
ATOM 2227 O O . ILE A 1 278 ? -16.25 -6.027 -1.655 1 93.75 278 ILE A O 1
ATOM 2231 N N . ASP A 1 279 ? -17.328 -7.547 -0.45 1 89 279 ASP A N 1
ATOM 2232 C CA . ASP A 1 279 ? -17.484 -6.641 0.681 1 89 279 ASP A CA 1
ATOM 2233 C C . ASP A 1 279 ? -16.156 -6.371 1.362 1 89 279 ASP A C 1
ATOM 2235 O O . ASP A 1 279 ? -15.883 -5.25 1.805 1 89 279 ASP A O 1
ATOM 2239 N N . THR A 1 280 ? -15.383 -7.324 1.407 1 85.19 280 THR A N 1
ATOM 2240 C CA . THR A 1 280 ? -14.133 -7.227 2.16 1 85.19 280 THR A CA 1
ATOM 2241 C C . THR A 1 280 ? -13.008 -6.695 1.274 1 85.19 280 THR A C 1
ATOM 2243 O O . THR A 1 280 ? -12.156 -5.938 1.735 1 85.19 280 THR A O 1
ATOM 2246 N N . ASN A 1 281 ? -12.992 -7.137 0.106 1 84 281 ASN A N 1
ATOM 2247 C CA . ASN A 1 281 ? -11.906 -6.754 -0.796 1 84 281 ASN A CA 1
ATOM 2248 C C . ASN A 1 281 ? -12.422 -6.516 -2.215 1 84 281 ASN A C 1
ATOM 2250 O O . ASN A 1 281 ? -12.125 -7.297 -3.123 1 84 281 ASN A O 1
ATOM 2254 N N . PRO A 1 282 ? -12.914 -5.375 -2.396 1 81.69 282 PRO A N 1
ATOM 2255 C CA . PRO A 1 282 ? -13.555 -5.121 -3.686 1 81.69 282 PRO A CA 1
ATOM 2256 C C . PRO A 1 282 ? -12.555 -4.961 -4.824 1 81.69 282 PRO A C 1
ATOM 2258 O O . PRO A 1 282 ? -12.93 -5.031 -6 1 81.69 282 PRO A O 1
ATOM 2261 N N . HIS A 1 283 ? -11.352 -4.898 -4.613 1 83.75 283 HIS A N 1
ATOM 2262 C CA . HIS A 1 283 ? -10.375 -4.672 -5.672 1 83.75 283 HIS A CA 1
ATOM 2263 C C . HIS A 1 283 ? -9.555 -5.93 -5.949 1 83.75 283 HIS A C 1
ATOM 2265 O O . HIS A 1 283 ? -8.562 -5.883 -6.684 1 83.75 283 HIS A O 1
ATOM 2271 N N . CYS A 1 284 ? -9.977 -6.996 -5.512 1 90.94 284 CYS A N 1
ATOM 2272 C CA . CYS A 1 284 ? -9.289 -8.266 -5.719 1 90.94 284 CYS A CA 1
ATOM 2273 C C . CYS A 1 284 ? -9.867 -9.008 -6.918 1 90.94 284 CYS A C 1
ATOM 2275 O O . CYS A 1 284 ? -11.086 -9.086 -7.078 1 90.94 284 CYS A O 1
ATOM 2277 N N . HIS A 1 285 ? -9.031 -9.516 -7.762 1 95.69 285 HIS A N 1
ATOM 2278 C CA . HIS A 1 285 ? -9.469 -10.211 -8.961 1 95.69 285 HIS A CA 1
ATOM 2279 C C . HIS A 1 285 ? -10.188 -11.516 -8.609 1 95.69 285 HIS A C 1
ATOM 2281 O O . HIS A 1 285 ? -11.109 -11.93 -9.32 1 95.69 285 HIS A O 1
ATOM 2287 N N . ILE A 1 286 ? -9.852 -12.125 -7.488 1 97.12 286 ILE A N 1
ATOM 2288 C CA . ILE A 1 286 ? -10.469 -13.375 -7.07 1 97.12 286 ILE A CA 1
ATOM 2289 C C . ILE A 1 286 ? -11.922 -13.133 -6.672 1 97.12 286 ILE A C 1
ATOM 2291 O O . ILE A 1 286 ? -12.789 -13.977 -6.914 1 97.12 286 ILE A O 1
ATOM 2295 N N . ALA A 1 287 ? -12.195 -11.969 -6.074 1 97.06 287 ALA A N 1
ATOM 2296 C CA . ALA A 1 287 ? -13.562 -11.617 -5.703 1 97.06 287 ALA A CA 1
ATOM 2297 C C . ALA A 1 287 ? -14.453 -11.508 -6.938 1 97.06 287 ALA A C 1
ATOM 2299 O O . ALA A 1 287 ? -15.531 -12.109 -6.988 1 97.06 287 ALA A O 1
ATOM 2300 N N . TRP A 1 288 ? -13.984 -10.844 -7.926 1 97.31 288 TRP A N 1
ATOM 2301 C CA . TRP A 1 288 ? -14.742 -10.68 -9.164 1 97.31 288 TRP A CA 1
ATOM 2302 C C . TRP A 1 288 ? -14.875 -12.016 -9.898 1 97.31 288 TRP A C 1
ATOM 2304 O O . TRP A 1 288 ? -15.898 -12.281 -10.531 1 97.31 288 TRP A O 1
ATOM 2314 N N . PHE A 1 289 ? -13.836 -12.789 -9.82 1 98.19 289 PHE A N 1
ATOM 2315 C CA . PHE A 1 289 ? -13.875 -14.133 -10.391 1 98.19 289 PHE A CA 1
ATOM 2316 C C . PHE A 1 289 ? -14.992 -14.961 -9.75 1 98.19 289 PHE A C 1
ATOM 2318 O O . PHE A 1 289 ? -15.75 -15.633 -10.453 1 98.19 289 PHE A O 1
ATOM 2325 N N . ALA A 1 290 ? -15.133 -14.875 -8.438 1 98.31 290 ALA A N 1
ATOM 2326 C CA . ALA A 1 290 ? -16.172 -15.602 -7.719 1 98.31 290 ALA A CA 1
ATOM 2327 C C . ALA A 1 290 ? -17.562 -15.172 -8.18 1 98.31 290 ALA A C 1
ATOM 2329 O O . ALA A 1 290 ? -18.438 -16.016 -8.383 1 98.31 290 ALA A O 1
ATOM 2330 N N . VAL A 1 291 ? -17.781 -13.898 -8.367 1 97.88 291 VAL A N 1
ATOM 2331 C CA . VAL A 1 291 ? -19.047 -13.375 -8.828 1 97.88 291 VAL A CA 1
ATOM 2332 C C . VAL A 1 291 ? -19.344 -13.883 -10.242 1 97.88 291 VAL A C 1
ATOM 2334 O O . VAL A 1 291 ? -20.469 -14.281 -10.547 1 97.88 291 VAL A O 1
ATOM 2337 N N . GLY A 1 292 ? -18.312 -13.781 -11.047 1 98.06 292 GLY A N 1
ATOM 2338 C CA . GLY A 1 292 ? -18.469 -14.297 -12.398 1 98.06 292 GLY A CA 1
ATOM 2339 C C . GLY A 1 292 ? -18.859 -15.766 -12.438 1 98.06 292 GLY A C 1
ATOM 2340 O O . GLY A 1 292 ? -19.75 -16.156 -13.203 1 98.06 292 GLY A O 1
ATOM 2341 N N . CYS A 1 293 ? -18.25 -16.594 -11.641 1 98.06 293 CYS A N 1
ATOM 2342 C CA . CYS A 1 293 ? -18.578 -18.016 -11.562 1 98.06 293 CYS A CA 1
ATOM 2343 C C . CYS A 1 293 ? -20 -18.234 -11.07 1 98.06 293 CYS A C 1
ATOM 2345 O O . CYS A 1 293 ? -20.703 -19.125 -11.539 1 98.06 293 CYS A O 1
ATOM 2347 N N . TYR A 1 294 ? -20.391 -17.406 -10.109 1 98.06 294 TYR A N 1
ATOM 2348 C CA . TYR A 1 294 ? -21.734 -17.484 -9.578 1 98.06 294 TYR A CA 1
ATOM 2349 C C . TYR A 1 294 ? -22.781 -17.266 -10.672 1 98.06 294 TYR A C 1
ATOM 2351 O O . TYR A 1 294 ? -23.703 -18.062 -10.844 1 98.06 294 TYR A O 1
ATOM 2359 N N . TYR A 1 295 ? -22.625 -16.203 -11.445 1 97.94 295 TYR A N 1
ATOM 2360 C CA . TYR A 1 295 ? -23.594 -15.883 -12.5 1 97.94 295 TYR A CA 1
ATOM 2361 C C . TYR A 1 295 ? -23.531 -16.906 -13.625 1 97.94 295 TYR A C 1
ATOM 2363 O O . TYR A 1 295 ? -24.547 -17.219 -14.25 1 97.94 295 TYR A O 1
ATOM 2371 N N . TYR A 1 296 ? -22.344 -17.406 -13.859 1 96.69 296 TYR A N 1
ATOM 2372 C CA . TYR A 1 296 ? -22.234 -18.5 -14.812 1 96.69 296 TYR A CA 1
ATOM 2373 C C . TYR A 1 296 ? -23.078 -19.688 -14.383 1 96.69 296 TYR A C 1
ATOM 2375 O O . TYR A 1 296 ? -23.797 -20.281 -15.195 1 96.69 296 TYR A O 1
ATOM 2383 N N . LEU A 1 297 ? -22.969 -20.031 -13.133 1 95.81 297 LEU A N 1
ATOM 2384 C CA . LEU A 1 297 ? -23.719 -21.156 -12.57 1 95.81 297 LEU A CA 1
ATOM 2385 C C . LEU A 1 297 ? -25.219 -20.906 -12.664 1 95.81 297 LEU A C 1
ATOM 2387 O O . LEU A 1 297 ? -26 -21.844 -12.797 1 95.81 297 LEU A O 1
ATOM 2391 N N . LEU A 1 298 ? -25.609 -19.641 -12.672 1 96.44 298 LEU A N 1
ATOM 2392 C CA . LEU A 1 298 ? -27.016 -19.266 -12.766 1 96.44 298 LEU A CA 1
ATOM 2393 C C . LEU A 1 298 ? -27.5 -19.297 -14.211 1 96.44 298 LEU A C 1
ATOM 2395 O O . LEU A 1 298 ? -28.703 -19.188 -14.469 1 96.44 298 LEU A O 1
ATOM 2399 N N . GLY A 1 299 ? -26.578 -19.406 -15.109 1 95.12 299 GLY A N 1
ATOM 2400 C CA . GLY A 1 299 ? -26.922 -19.391 -16.516 1 95.12 299 GLY A CA 1
ATOM 2401 C C . GLY A 1 299 ? -27.016 -18 -17.109 1 95.12 299 GLY A C 1
ATOM 2402 O O . GLY A 1 299 ? -27.5 -17.812 -18.219 1 95.12 299 GLY A O 1
ATOM 2403 N N . LYS A 1 300 ? -26.609 -17.031 -16.312 1 96.94 300 LYS A N 1
ATOM 2404 C CA . LYS A 1 300 ? -26.562 -15.656 -16.797 1 96.94 300 LYS A CA 1
ATOM 2405 C C . LYS A 1 300 ? -25.203 -15.328 -17.406 1 96.94 300 LYS A C 1
ATOM 2407 O O . LYS A 1 300 ? -24.422 -14.594 -16.797 1 96.94 300 LYS A O 1
ATOM 2412 N N . SER A 1 301 ? -25.031 -15.703 -18.594 1 96.44 301 SER A N 1
ATOM 2413 C CA . SER A 1 301 ? -23.719 -15.703 -19.266 1 96.44 301 SER A CA 1
ATOM 2414 C C . SER A 1 301 ? -23.219 -14.289 -19.484 1 96.44 301 SER A C 1
ATOM 2416 O O . SER A 1 301 ? -22.031 -14 -19.234 1 96.44 301 SER A O 1
ATOM 2418 N N . ASP A 1 302 ? -24.094 -13.391 -19.875 1 96.5 302 ASP A N 1
ATOM 2419 C CA . ASP A 1 302 ? -23.672 -12.023 -20.172 1 96.5 302 ASP A CA 1
ATOM 2420 C C . ASP A 1 302 ? -23.156 -11.32 -18.922 1 96.5 302 ASP A C 1
ATOM 2422 O O . ASP A 1 302 ? -22.125 -10.648 -18.953 1 96.5 302 ASP A O 1
ATOM 2426 N N . VAL A 1 303 ? -23.938 -11.531 -17.891 1 97.75 303 VAL A N 1
ATOM 2427 C CA . VAL A 1 303 ? -23.547 -10.922 -16.625 1 97.75 303 VAL A CA 1
ATOM 2428 C C . VAL A 1 303 ? -22.25 -11.547 -16.141 1 97.75 303 VAL A C 1
ATOM 2430 O O . VAL A 1 303 ? -21.359 -10.844 -15.656 1 97.75 303 VAL A O 1
ATOM 2433 N N . SER A 1 304 ? -22.141 -12.836 -16.25 1 97.94 304 SER A N 1
ATOM 2434 C CA . SER A 1 304 ? -20.938 -13.562 -15.875 1 97.94 304 SER A CA 1
ATOM 2435 C C . SER A 1 304 ? -19.719 -13 -16.594 1 97.94 304 SER A C 1
ATOM 2437 O O . SER A 1 304 ? -18.703 -12.68 -15.945 1 97.94 304 SER A O 1
ATOM 2439 N N . ARG A 1 305 ? -19.797 -12.859 -17.875 1 98 305 ARG A N 1
ATOM 2440 C CA . ARG A 1 305 ? -18.656 -12.398 -18.672 1 98 305 ARG A CA 1
ATOM 2441 C C . ARG A 1 305 ? -18.25 -10.977 -18.297 1 98 305 ARG A C 1
ATOM 2443 O O . ARG A 1 305 ? -17.078 -10.633 -18.328 1 98 305 ARG A O 1
ATOM 2450 N N . ARG A 1 306 ? -19.219 -10.188 -17.906 1 97.75 306 ARG A N 1
ATOM 2451 C CA . ARG A 1 306 ? -18.922 -8.828 -17.469 1 97.75 306 ARG A CA 1
ATOM 2452 C C . ARG A 1 306 ? -18.031 -8.844 -16.219 1 97.75 306 ARG A C 1
ATOM 2454 O O . ARG A 1 306 ? -17.062 -8.086 -16.141 1 97.75 306 ARG A O 1
ATOM 2461 N N . PHE A 1 307 ? -18.328 -9.695 -15.312 1 97.62 307 PHE A N 1
ATOM 2462 C CA . PHE A 1 307 ? -17.578 -9.742 -14.062 1 97.62 307 PHE A CA 1
ATOM 2463 C C . PHE A 1 307 ? -16.25 -10.461 -14.266 1 97.62 307 PHE A C 1
ATOM 2465 O O . PHE A 1 307 ? -15.25 -10.125 -13.625 1 97.62 307 PHE A O 1
ATOM 2472 N N . LEU A 1 308 ? -16.234 -11.43 -15.133 1 98.06 308 LEU A N 1
ATOM 2473 C CA . LEU A 1 308 ? -14.961 -12.07 -15.461 1 98.06 308 LEU A CA 1
ATOM 2474 C C . LEU A 1 308 ? -14.016 -11.094 -16.141 1 98.06 308 LEU A C 1
ATOM 2476 O O . LEU A 1 308 ? -12.805 -11.141 -15.93 1 98.06 308 LEU A O 1
ATOM 2480 N N . GLU A 1 309 ? -14.594 -10.258 -16.906 1 97.44 309 GLU A N 1
ATOM 2481 C CA . GLU A 1 309 ? -13.805 -9.211 -17.531 1 97.44 309 GLU A CA 1
ATOM 2482 C C . GLU A 1 309 ? -13.242 -8.25 -16.484 1 97.44 309 GLU A C 1
ATOM 2484 O O . GLU A 1 309 ? -12.102 -7.789 -16.609 1 97.44 309 GLU A O 1
ATOM 2489 N N . LYS A 1 310 ? -14.07 -7.926 -15.539 1 95.88 310 LYS A N 1
ATOM 2490 C CA . LYS A 1 310 ? -13.594 -7.102 -14.43 1 95.88 310 LYS A CA 1
ATOM 2491 C C . LYS A 1 310 ? -12.422 -7.773 -13.711 1 95.88 310 LYS A C 1
ATOM 2493 O O . LYS A 1 310 ? -11.461 -7.109 -13.32 1 95.88 310 LYS A O 1
ATOM 2498 N N . SER A 1 311 ? -12.555 -9.039 -13.508 1 96.94 311 SER A N 1
ATOM 2499 C CA . SER A 1 311 ? -11.492 -9.812 -12.875 1 96.94 311 SER A CA 1
ATOM 2500 C C . SER A 1 311 ? -10.188 -9.711 -13.656 1 96.94 311 SER A C 1
ATOM 2502 O O . SER A 1 311 ? -9.133 -9.445 -13.086 1 96.94 311 SER A O 1
ATOM 2504 N N . THR A 1 312 ? -10.242 -9.859 -14.992 1 95.62 312 THR A N 1
ATOM 2505 C CA . THR A 1 312 ? -9.055 -9.844 -15.836 1 95.62 312 THR A CA 1
ATOM 2506 C C . THR A 1 312 ? -8.539 -8.422 -16.016 1 95.62 312 THR A C 1
ATOM 2508 O O . THR A 1 312 ? -7.371 -8.219 -16.375 1 95.62 312 THR A O 1
ATOM 2511 N N . TYR A 1 313 ? -9.406 -7.508 -15.797 1 93.62 313 TYR A N 1
ATOM 2512 C CA . TYR A 1 313 ? -8.961 -6.117 -15.805 1 93.62 313 TYR A CA 1
ATOM 2513 C C . TYR A 1 313 ? -8.039 -5.832 -14.617 1 93.62 313 TYR A C 1
ATOM 2515 O O . TYR A 1 313 ? -7.027 -5.148 -14.766 1 93.62 313 TYR A O 1
ATOM 2523 N N . VAL A 1 314 ? -8.391 -6.383 -13.5 1 92.62 314 VAL A N 1
ATOM 2524 C CA . VAL A 1 314 ? -7.594 -6.203 -12.281 1 92.62 314 VAL A CA 1
ATOM 2525 C C . VAL A 1 314 ? -6.297 -7 -12.398 1 92.62 314 VAL A C 1
ATOM 2527 O O . VAL A 1 314 ? -5.223 -6.496 -12.055 1 92.62 314 VAL A O 1
ATOM 2530 N N . GLU A 1 315 ? -6.379 -8.211 -12.875 1 93.38 315 GLU A N 1
ATOM 2531 C CA . GLU A 1 315 ? -5.227 -9.086 -13.078 1 93.38 315 GLU A CA 1
ATOM 2532 C C . GLU A 1 315 ? -5.219 -9.672 -14.484 1 93.38 315 GLU A C 1
ATOM 2534 O O . GLU A 1 315 ? -5.738 -10.766 -14.711 1 93.38 315 GLU A O 1
ATOM 2539 N N . PRO A 1 316 ? -4.512 -9.016 -15.328 1 92.12 316 PRO A N 1
ATOM 2540 C CA . PRO A 1 316 ? -4.555 -9.391 -16.75 1 92.12 316 PRO A CA 1
ATOM 2541 C C . PRO A 1 316 ? -3.975 -10.781 -17 1 92.12 316 PRO A C 1
ATOM 2543 O O . PRO A 1 316 ? -4.273 -11.398 -18.031 1 92.12 316 PRO A O 1
ATOM 2546 N N . ASN A 1 317 ? -3.244 -11.297 -16.125 1 91.81 317 ASN A N 1
ATOM 2547 C CA . ASN A 1 317 ? -2.596 -12.594 -16.344 1 91.81 317 ASN A CA 1
ATOM 2548 C C . ASN A 1 317 ? -3.371 -13.719 -15.672 1 91.81 317 ASN A C 1
ATOM 2550 O O . ASN A 1 317 ? -2.855 -14.828 -15.523 1 91.81 317 ASN A O 1
ATOM 2554 N N . PHE A 1 318 ? -4.605 -13.438 -15.359 1 94.62 318 PHE A N 1
ATOM 2555 C CA . PHE A 1 318 ? -5.418 -14.414 -14.656 1 94.62 318 PHE A CA 1
ATOM 2556 C C . PHE A 1 318 ? -6.082 -15.375 -15.641 1 94.62 318 PHE A C 1
ATOM 2558 O O . PHE A 1 318 ? -7.254 -15.203 -15.984 1 94.62 318 PHE A O 1
ATOM 2565 N N . GLY A 1 319 ? -5.438 -16.406 -16.031 1 94.5 319 GLY A N 1
ATOM 2566 C CA . GLY A 1 319 ? -5.859 -17.328 -17.062 1 94.5 319 GLY A CA 1
ATOM 2567 C C . GLY A 1 319 ? -7.133 -18.078 -16.703 1 94.5 319 GLY A C 1
ATOM 2568 O O . GLY A 1 319 ? -7.926 -18.422 -17.594 1 94.5 319 GLY A O 1
ATOM 2569 N N . LEU A 1 320 ? -7.32 -18.328 -15.422 1 94.62 320 LEU A N 1
ATOM 2570 C CA . LEU A 1 320 ? -8.5 -19.062 -14.984 1 94.62 320 LEU A CA 1
ATOM 2571 C C . LEU A 1 320 ? -9.781 -18.328 -15.336 1 94.62 320 LEU A C 1
ATOM 2573 O O . LEU A 1 320 ? -10.789 -18.938 -15.688 1 94.62 320 LEU A O 1
ATOM 2577 N N . ALA A 1 321 ? -9.75 -17.031 -15.195 1 97.19 321 ALA A N 1
ATOM 2578 C CA . ALA A 1 321 ? -10.914 -16.234 -15.555 1 97.19 321 ALA A CA 1
ATOM 2579 C C . ALA A 1 321 ? -11.203 -16.328 -17.047 1 97.19 321 ALA A C 1
ATOM 2581 O O . ALA A 1 321 ? -12.367 -16.359 -17.469 1 97.19 321 ALA A O 1
ATOM 2582 N N . MET A 1 322 ? -10.172 -16.422 -17.875 1 96.38 322 MET A N 1
ATOM 2583 C CA . MET A 1 322 ? -10.328 -16.562 -19.312 1 96.38 322 MET A CA 1
ATOM 2584 C C . MET A 1 322 ? -10.938 -17.906 -19.672 1 96.38 322 MET A C 1
ATOM 2586 O O . MET A 1 322 ? -11.727 -18.016 -20.609 1 96.38 322 MET A O 1
ATOM 2590 N N . LEU A 1 323 ? -10.516 -18.828 -18.953 1 96.12 323 LEU A N 1
ATOM 2591 C CA . LEU A 1 323 ? -11.062 -20.172 -19.156 1 96.12 323 LEU A CA 1
ATOM 2592 C C . LEU A 1 323 ? -12.562 -20.188 -18.906 1 96.12 323 LEU A C 1
ATOM 2594 O O . LEU A 1 323 ? -13.32 -20.719 -19.719 1 96.12 323 LEU A O 1
ATOM 2598 N N . VAL A 1 324 ? -13 -19.625 -17.844 1 96.81 324 VAL A N 1
ATOM 2599 C CA . VAL A 1 324 ? -14.414 -19.625 -17.484 1 96.81 324 VAL A CA 1
ATOM 2600 C C . VAL A 1 324 ? -15.188 -18.75 -18.469 1 96.81 324 VAL A C 1
ATOM 2602 O O . VAL A 1 324 ? -16.328 -19.047 -18.812 1 96.81 324 VAL A O 1
ATOM 2605 N N . GLN A 1 325 ? -14.57 -17.688 -18.922 1 97.81 325 GLN A N 1
ATOM 2606 C CA . GLN A 1 325 ? -15.172 -16.891 -19.969 1 97.81 325 GLN A CA 1
ATOM 2607 C C . GLN A 1 325 ? -15.438 -17.719 -21.219 1 97.81 325 GLN A C 1
ATOM 2609 O O . GLN A 1 325 ? -16.5 -17.609 -21.844 1 97.81 325 GLN A O 1
ATOM 2614 N N . GLY A 1 326 ? -14.461 -18.531 -21.609 1 97.44 326 GLY A N 1
ATOM 2615 C CA . GLY A 1 326 ? -14.656 -19.438 -22.719 1 97.44 326 GLY A CA 1
ATOM 2616 C C . GLY A 1 326 ? -15.828 -20.391 -22.516 1 97.44 326 GLY A C 1
ATOM 2617 O O . GLY A 1 326 ? -16.625 -20.594 -23.438 1 97.44 326 GLY A O 1
ATOM 2618 N N . HIS A 1 327 ? -15.891 -20.938 -21.328 1 95.56 327 HIS A N 1
ATOM 2619 C CA . HIS A 1 327 ? -17.016 -21.797 -20.984 1 95.56 327 HIS A CA 1
ATOM 2620 C C . HIS A 1 327 ? -18.344 -21.078 -21.172 1 95.56 327 HIS A C 1
ATOM 2622 O O . HIS A 1 327 ? -19.312 -21.656 -21.656 1 95.56 327 HIS A O 1
ATOM 2628 N N . SER A 1 328 ? -18.344 -19.875 -20.719 1 96.69 328 SER A N 1
ATOM 2629 C CA . SER A 1 328 ? -19.562 -19.078 -20.812 1 96.69 328 SER A CA 1
ATOM 2630 C C . SER A 1 328 ? -19.969 -18.875 -22.266 1 96.69 328 SER A C 1
ATOM 2632 O O . SER A 1 328 ? -21.141 -19.047 -22.625 1 96.69 328 SER A O 1
ATOM 2634 N N . PHE A 1 329 ? -19.062 -18.562 -23.141 1 97.25 329 PHE A N 1
ATOM 2635 C CA . PHE A 1 329 ? -19.344 -18.422 -24.562 1 97.25 329 PHE A CA 1
ATOM 2636 C C . PHE A 1 329 ? -19.781 -19.734 -25.172 1 97.25 329 PHE A C 1
ATOM 2638 O O . PHE A 1 329 ? -20.734 -19.781 -25.969 1 97.25 329 PHE A O 1
ATOM 2645 N N . ALA A 1 330 ? -19.078 -20.75 -24.797 1 95.38 330 ALA A N 1
ATOM 2646 C CA . ALA A 1 330 ? -19.375 -22.078 -25.328 1 95.38 330 ALA A CA 1
ATOM 2647 C C . ALA A 1 330 ? -20.797 -22.5 -24.969 1 95.38 330 ALA A C 1
ATOM 2649 O O . ALA A 1 330 ? -21.516 -23.078 -25.781 1 95.38 330 ALA A O 1
ATOM 2650 N N . SER A 1 331 ? -21.188 -22.219 -23.75 1 93.56 331 SER A N 1
ATOM 2651 C CA . SER A 1 331 ? -22.531 -22.578 -23.281 1 93.56 331 SER A CA 1
ATOM 2652 C C . SER A 1 331 ? -23.609 -21.844 -24.078 1 93.56 331 SER A C 1
ATOM 2654 O O . SER A 1 331 ? -24.719 -22.359 -24.25 1 93.56 331 SER A O 1
ATOM 2656 N N . ASP A 1 332 ? -23.266 -20.719 -24.594 1 95.38 332 ASP A N 1
ATOM 2657 C CA . ASP A 1 332 ? -24.188 -19.906 -25.391 1 95.38 332 ASP A CA 1
ATOM 2658 C C . ASP A 1 332 ? -24.125 -20.281 -26.859 1 95.38 332 ASP A C 1
ATOM 2660 O O . ASP A 1 332 ? -24.859 -19.719 -27.688 1 95.38 332 ASP A O 1
ATOM 2664 N N . GLY A 1 333 ? -23.219 -21.125 -27.203 1 94.19 333 GLY A N 1
ATOM 2665 C CA . GLY A 1 333 ? -23.078 -21.547 -28.594 1 94.19 333 GLY A CA 1
ATOM 2666 C C . GLY A 1 333 ? -22.219 -20.609 -29.422 1 94.19 333 GLY A C 1
ATOM 2667 O O . GLY A 1 333 ? -22.156 -20.734 -30.641 1 94.19 333 GLY A O 1
ATOM 2668 N N . HIS A 1 334 ? -21.641 -19.672 -28.75 1 96.06 334 HIS A N 1
ATOM 2669 C CA . HIS A 1 334 ? -20.719 -18.781 -29.438 1 96.06 334 HIS A CA 1
ATOM 2670 C C . HIS A 1 334 ? -19.328 -19.406 -29.547 1 96.06 334 HIS A C 1
ATOM 2672 O O . HIS A 1 334 ? -18.406 -19 -28.828 1 96.06 334 HIS A O 1
ATOM 2678 N N . HIS A 1 335 ? -19.156 -20.266 -30.438 1 95.38 335 HIS A N 1
ATOM 2679 C CA . HIS A 1 335 ? -17.969 -21.109 -30.5 1 95.38 335 HIS A CA 1
ATOM 2680 C C . HIS A 1 335 ? -16.734 -20.312 -30.891 1 95.38 335 HIS A C 1
ATOM 2682 O O . HIS A 1 335 ? -15.641 -20.562 -30.375 1 95.38 335 HIS A O 1
ATOM 2688 N N . ASP A 1 336 ? -16.891 -19.328 -31.719 1 95.69 336 ASP A N 1
ATOM 2689 C CA . ASP A 1 336 ? -15.75 -18.5 -32.125 1 95.69 336 ASP A CA 1
ATOM 2690 C C . ASP A 1 336 ? -15.195 -17.719 -30.938 1 95.69 336 ASP A C 1
ATOM 2692 O O . ASP A 1 336 ? -13.984 -17.656 -30.734 1 95.69 336 ASP A O 1
ATOM 2696 N N . GLN A 1 337 ? -16.109 -17.141 -30.219 1 96.88 337 GLN A N 1
ATOM 2697 C CA . GLN A 1 337 ? -15.711 -16.375 -29.047 1 96.88 337 GLN A CA 1
ATOM 2698 C C . GLN A 1 337 ? -15.125 -17.266 -27.969 1 96.88 337 GLN A C 1
ATOM 2700 O O . GLN A 1 337 ? -14.164 -16.891 -27.297 1 96.88 337 GLN A O 1
ATOM 2705 N N . ALA A 1 338 ? -15.664 -18.406 -27.828 1 97.44 338 ALA A N 1
ATOM 2706 C CA . ALA A 1 338 ? -15.125 -19.391 -26.891 1 97.44 338 ALA A CA 1
ATOM 2707 C C . ALA A 1 338 ? -13.688 -19.766 -27.25 1 97.44 338 ALA A C 1
ATOM 2709 O O . ALA A 1 338 ? -12.805 -19.75 -26.375 1 97.44 338 ALA A O 1
ATOM 2710 N N . MET A 1 339 ? -13.5 -20.016 -28.5 1 96.38 339 MET A N 1
ATOM 2711 C CA . MET A 1 339 ? -12.172 -20.359 -28.984 1 96.38 339 MET A CA 1
ATOM 2712 C C . MET A 1 339 ? -11.172 -19.25 -28.719 1 96.38 339 MET A C 1
ATOM 2714 O O . MET A 1 339 ? -10.055 -19.5 -28.266 1 96.38 339 MET A O 1
ATOM 2718 N N . ALA A 1 340 ? -11.609 -18.078 -28.984 1 97.19 340 ALA A N 1
ATOM 2719 C CA . ALA A 1 340 ? -10.742 -16.938 -28.766 1 97.19 340 ALA A CA 1
ATOM 2720 C C . ALA A 1 340 ? -10.336 -16.828 -27.297 1 97.19 340 ALA A C 1
ATOM 2722 O O . ALA A 1 340 ? -9.18 -16.547 -26.984 1 97.19 340 ALA A O 1
ATOM 2723 N N . SER A 1 341 ? -11.266 -17.062 -26.406 1 97.56 341 SER A N 1
ATOM 2724 C CA . SER A 1 341 ? -11 -17.016 -24.969 1 97.56 341 SER A CA 1
ATOM 2725 C C . SER A 1 341 ? -10.047 -18.109 -24.547 1 97.56 341 SER A C 1
ATOM 2727 O O . SER A 1 341 ? -9.133 -17.875 -23.75 1 97.56 341 SER A O 1
ATOM 2729 N N . TYR A 1 342 ? -10.266 -19.312 -25.062 1 97.62 342 TYR A N 1
ATOM 2730 C CA . TYR A 1 342 ? -9.398 -20.438 -24.719 1 97.62 342 TYR A CA 1
ATOM 2731 C C . TYR A 1 342 ? -7.984 -20.203 -25.234 1 97.62 342 TYR A C 1
ATOM 2733 O O . TYR A 1 342 ? -7.012 -20.531 -24.547 1 97.62 342 TYR A O 1
ATOM 2741 N N . PHE A 1 343 ? -7.879 -19.641 -26.406 1 96.44 343 PHE A N 1
ATOM 2742 C CA . PHE A 1 343 ? -6.555 -19.344 -26.938 1 96.44 343 PHE A CA 1
ATOM 2743 C C . PHE A 1 343 ? -5.852 -18.297 -26.094 1 96.44 343 PHE A C 1
ATOM 2745 O O . PHE A 1 343 ? -4.645 -18.391 -25.859 1 96.44 343 PHE A O 1
ATOM 2752 N N . LYS A 1 344 ? -6.57 -17.328 -25.703 1 95.75 344 LYS A N 1
ATOM 2753 C CA . LYS A 1 344 ? -5.996 -16.312 -24.828 1 95.75 344 LYS A CA 1
ATOM 2754 C C . LYS A 1 344 ? -5.539 -16.938 -23.5 1 95.75 344 LYS A C 1
ATOM 2756 O O . LYS A 1 344 ? -4.461 -16.609 -23 1 95.75 344 LYS A O 1
ATOM 2761 N N . ALA A 1 345 ? -6.352 -17.797 -22.938 1 96.38 345 ALA A N 1
ATOM 2762 C CA . ALA A 1 345 ? -5.973 -18.5 -21.719 1 96.38 345 ALA A CA 1
ATOM 2763 C C . ALA A 1 345 ? -4.699 -19.312 -21.922 1 96.38 345 ALA A C 1
ATOM 2765 O O . ALA A 1 345 ? -3.816 -19.328 -21.062 1 96.38 345 ALA A O 1
ATOM 2766 N N . ALA A 1 346 ? -4.609 -19.984 -23.047 1 95 346 ALA A N 1
ATOM 2767 C CA . ALA A 1 346 ? -3.443 -20.797 -23.359 1 95 346 ALA A CA 1
ATOM 2768 C C . ALA A 1 346 ? -2.178 -19.953 -23.438 1 95 346 ALA A C 1
ATOM 2770 O O . ALA A 1 346 ? -1.092 -20.406 -23.078 1 95 346 ALA A O 1
ATOM 2771 N N . LYS A 1 347 ? -2.348 -18.781 -23.891 1 93.75 347 LYS A N 1
ATOM 2772 C CA . LYS A 1 347 ? -1.216 -17.859 -23.969 1 93.75 347 LYS A CA 1
ATOM 2773 C C . LYS A 1 347 ? -0.783 -17.406 -22.578 1 93.75 347 LYS A C 1
ATOM 2775 O O . LYS A 1 347 ? 0.41 -17.25 -22.312 1 93.75 347 LYS A O 1
ATOM 2780 N N . LEU A 1 348 ? -1.717 -17.219 -21.688 1 93.19 348 LEU A N 1
ATOM 2781 C CA . LEU A 1 348 ? -1.45 -16.719 -20.344 1 93.19 348 LEU A CA 1
ATOM 2782 C C . LEU A 1 348 ? -0.857 -17.812 -19.453 1 93.19 348 LEU A C 1
ATOM 2784 O O . LEU A 1 348 ? -0.018 -17.531 -18.594 1 93.19 348 LEU A O 1
ATOM 2788 N N . ILE A 1 349 ? -1.275 -18.984 -19.625 1 92.75 349 ILE A N 1
ATOM 2789 C CA . ILE A 1 349 ? -0.807 -20.141 -18.859 1 92.75 349 ILE A CA 1
ATOM 2790 C C . ILE A 1 349 ? -0.394 -21.266 -19.797 1 92.75 349 ILE A C 1
ATOM 2792 O O . ILE A 1 349 ? -1.048 -22.312 -19.844 1 92.75 349 ILE A O 1
ATOM 2796 N N . PRO A 1 350 ? 0.68 -21.125 -20.453 1 91.12 350 PRO A N 1
ATOM 2797 C CA . PRO A 1 350 ? 1.026 -21.938 -21.625 1 91.12 350 PRO A CA 1
ATOM 2798 C C . PRO A 1 350 ? 1.247 -23.406 -21.266 1 91.12 350 PRO A C 1
ATOM 2800 O O . PRO A 1 350 ? 1.086 -24.281 -22.125 1 91.12 350 PRO A O 1
ATOM 2803 N N . ASN A 1 351 ? 1.581 -23.766 -20.094 1 90.25 351 ASN A N 1
ATOM 2804 C CA . ASN A 1 351 ? 1.862 -25.156 -19.766 1 90.25 351 ASN A CA 1
ATOM 2805 C C . ASN A 1 351 ? 0.736 -25.781 -18.953 1 90.25 351 ASN A C 1
ATOM 2807 O O . ASN A 1 351 ? 0.916 -26.844 -18.344 1 90.25 351 ASN A O 1
ATOM 2811 N N . CYS A 1 352 ? -0.323 -25.094 -18.922 1 90.56 352 CYS A N 1
ATOM 2812 C CA . CYS A 1 352 ? -1.557 -25.672 -18.406 1 90.56 352 CYS A CA 1
ATOM 2813 C C . CYS A 1 352 ? -2.322 -26.406 -19.5 1 90.56 352 CYS A C 1
ATOM 2815 O O . CYS A 1 352 ? -2.498 -25.875 -20.609 1 90.56 352 CYS A O 1
ATOM 2817 N N . HIS A 1 353 ? -2.807 -27.562 -19.25 1 92.12 353 HIS A N 1
ATOM 2818 C CA . HIS A 1 353 ? -3.424 -28.406 -20.266 1 92.12 353 HIS A CA 1
ATOM 2819 C C . HIS A 1 353 ? -4.867 -27.984 -20.516 1 92.12 353 HIS A C 1
ATOM 2821 O O . HIS A 1 353 ? -5.43 -28.297 -21.578 1 92.12 353 HIS A O 1
ATOM 2827 N N . LEU A 1 354 ? -5.449 -27.25 -19.656 1 92.5 354 LEU A N 1
ATOM 2828 C CA . LEU A 1 354 ? -6.895 -27.031 -19.656 1 92.5 354 LEU A CA 1
ATOM 2829 C C . LEU A 1 354 ? -7.309 -26.188 -20.859 1 92.5 354 LEU A C 1
ATOM 2831 O O . LEU A 1 354 ? -8.219 -26.547 -21.609 1 92.5 354 LEU A O 1
ATOM 2835 N N . PRO A 1 355 ? -6.645 -25.062 -21.062 1 95.31 355 PRO A N 1
ATOM 2836 C CA . PRO A 1 355 ? -7.043 -24.281 -22.234 1 95.31 355 PRO A CA 1
ATOM 2837 C C . PRO A 1 355 ? -6.941 -25.078 -23.531 1 95.31 355 PRO A C 1
ATOM 2839 O O . PRO A 1 355 ? -7.86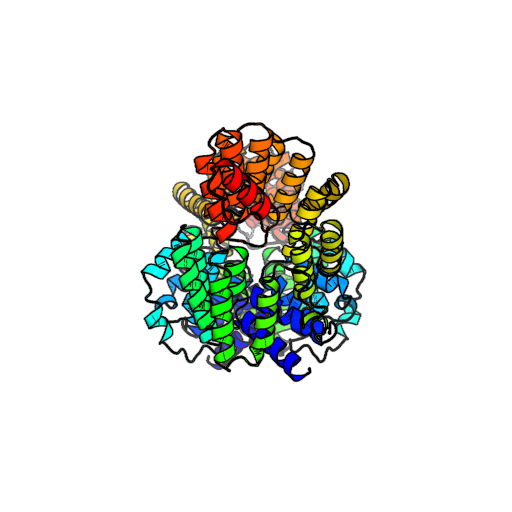3 -25.047 -24.359 1 95.31 355 PRO A O 1
ATOM 2842 N N . THR A 1 356 ? -5.902 -25.812 -23.672 1 95.19 356 THR A N 1
ATOM 2843 C CA . THR A 1 356 ? -5.672 -26.625 -24.859 1 95.19 356 THR A CA 1
ATOM 2844 C C . THR A 1 356 ? -6.734 -27.703 -25 1 95.19 356 THR A C 1
ATOM 2846 O O . THR A 1 356 ? -7.219 -27.984 -26.094 1 95.19 356 THR A O 1
ATOM 2849 N N . LEU A 1 357 ? -7.059 -28.266 -23.938 1 94.56 357 LEU A N 1
ATOM 2850 C CA . LEU A 1 357 ? -8.109 -29.281 -23.906 1 94.56 357 LEU A CA 1
ATOM 2851 C C . LEU A 1 357 ? -9.43 -28.719 -24.406 1 94.56 357 LEU A C 1
ATOM 2853 O O . LEU A 1 357 ? -10.094 -29.328 -25.25 1 94.56 357 LEU A O 1
ATOM 2857 N N . TYR A 1 358 ? -9.797 -27.562 -24.047 1 95.19 358 TYR A N 1
ATOM 2858 C CA . TYR A 1 358 ? -11.102 -27 -24.359 1 95.19 358 TYR A CA 1
ATOM 2859 C C . TYR A 1 358 ? -11.125 -26.453 -25.781 1 95.19 358 TYR A C 1
ATOM 2861 O O . TYR A 1 358 ? -12.188 -26.375 -26.406 1 95.19 358 TYR A O 1
ATOM 2869 N N . VAL A 1 359 ? -9.953 -26.078 -26.266 1 95.81 359 VAL A N 1
ATOM 2870 C CA . VAL A 1 359 ? -9.867 -25.766 -27.688 1 95.81 359 VAL A CA 1
ATOM 2871 C C . VAL A 1 359 ? -10.211 -27.016 -28.5 1 95.81 359 VAL A C 1
ATOM 2873 O O . VAL A 1 359 ? -10.953 -26.938 -29.484 1 95.81 359 VAL A O 1
ATOM 2876 N N . GLY A 1 360 ? -9.688 -28.109 -28.094 1 94.56 360 GLY A N 1
ATOM 2877 C CA . GLY A 1 360 ? -10.016 -29.375 -28.734 1 94.56 360 GLY A CA 1
ATOM 2878 C C . GLY A 1 360 ? -11.492 -29.703 -28.688 1 94.56 360 GLY A C 1
ATOM 2879 O O . GLY A 1 360 ? -12.078 -30.125 -29.688 1 94.56 360 GLY A O 1
ATOM 2880 N N . VAL A 1 361 ? -12.047 -29.5 -27.531 1 93.5 361 VAL A N 1
ATOM 2881 C CA . VAL A 1 361 ? -13.477 -29.766 -27.359 1 93.5 361 VAL A CA 1
ATOM 2882 C C . VAL A 1 361 ? -14.281 -28.906 -28.328 1 93.5 361 VAL A C 1
ATOM 2884 O O . VAL A 1 361 ? -15.227 -29.391 -28.953 1 93.5 361 VAL A O 1
ATOM 2887 N N . GLU A 1 362 ? -13.93 -27.656 -28.5 1 94.25 362 GLU A N 1
ATOM 2888 C CA . GLU A 1 362 ? -14.656 -26.75 -29.391 1 94.25 362 GLU A CA 1
ATOM 2889 C C . GLU A 1 362 ? -14.531 -27.188 -30.844 1 94.25 362 GLU A C 1
ATOM 2891 O O . GLU A 1 362 ? -15.492 -27.094 -31.609 1 94.25 362 GLU A O 1
ATOM 2896 N N . TYR A 1 363 ? -13.398 -27.609 -31.188 1 93.19 363 TYR A N 1
ATOM 2897 C CA . TYR A 1 363 ? -13.219 -28.109 -32.562 1 93.19 363 TYR A CA 1
ATOM 2898 C C . TYR A 1 363 ? -14.07 -29.344 -32.812 1 93.19 363 TYR A C 1
ATOM 2900 O O . TYR A 1 363 ? -14.602 -29.531 -33.906 1 93.19 363 TYR A O 1
ATOM 2908 N N . GLY A 1 364 ? -14.102 -30.141 -31.812 1 89.69 364 GLY A N 1
ATOM 2909 C CA . GLY A 1 364 ? -14.984 -31.297 -31.922 1 89.69 364 GLY A CA 1
ATOM 2910 C C . GLY A 1 364 ? -16.438 -30.922 -32.125 1 89.69 364 GLY A C 1
ATOM 2911 O O . GLY A 1 364 ? -17.125 -31.531 -32.969 1 89.69 364 GLY A O 1
ATOM 2912 N N . LEU A 1 365 ? -16.859 -29.922 -31.469 1 89.69 365 LEU A N 1
ATOM 2913 C CA . LEU A 1 365 ? -18.25 -29.469 -31.531 1 89.69 365 LEU A CA 1
ATOM 2914 C C . LEU A 1 365 ? -18.547 -28.797 -32.875 1 89.69 365 LEU A C 1
ATOM 2916 O O . LEU A 1 365 ? -19.688 -28.781 -33.312 1 89.69 365 LEU A O 1
ATOM 2920 N N . THR A 1 366 ? -17.516 -28.25 -33.469 1 90.69 366 THR A N 1
ATOM 2921 C CA . THR A 1 366 ? -17.688 -27.578 -34.75 1 90.69 366 THR A CA 1
ATOM 2922 C C . THR A 1 366 ? -17.328 -28.5 -35.906 1 90.69 366 THR A C 1
ATOM 2924 O O . THR A 1 366 ? -17 -28.031 -37 1 90.69 366 THR A O 1
ATOM 2927 N N . ASN A 1 367 ? -17.203 -29.812 -35.719 1 87.94 367 ASN A N 1
ATOM 2928 C CA . ASN A 1 367 ? -17.047 -30.891 -36.688 1 87.94 367 ASN A CA 1
ATOM 2929 C C . ASN A 1 367 ? -15.703 -30.797 -37.406 1 87.94 367 ASN A C 1
ATOM 2931 O O . ASN A 1 367 ? -15.641 -30.891 -38.656 1 87.94 367 ASN A O 1
ATOM 2935 N N . ASN A 1 368 ? -14.812 -30.469 -36.656 1 91 368 ASN A N 1
ATOM 2936 C CA . ASN A 1 368 ? -13.422 -30.531 -37.125 1 91 368 ASN A CA 1
ATOM 2937 C C . ASN A 1 368 ? -12.625 -31.562 -36.344 1 91 368 ASN A C 1
ATOM 2939 O O . ASN A 1 368 ? -11.742 -31.219 -35.562 1 91 368 ASN A O 1
ATOM 2943 N N . PRO A 1 369 ? -12.805 -32.781 -36.594 1 89.12 369 PRO A N 1
ATOM 2944 C CA . PRO A 1 369 ? -12.227 -33.844 -35.781 1 89.12 369 PRO A CA 1
ATOM 2945 C C . PRO A 1 369 ? -10.703 -33.906 -35.875 1 89.12 369 PRO A C 1
ATOM 2947 O O . PRO A 1 369 ? -10.031 -34.281 -34.906 1 89.12 369 PRO A O 1
ATOM 2950 N N . VAL A 1 370 ? -10.195 -33.5 -36.938 1 90.31 370 VAL A N 1
ATOM 2951 C CA . VAL A 1 370 ? -8.75 -33.531 -37.125 1 90.31 370 VAL A CA 1
ATOM 2952 C C . VAL A 1 370 ? -8.086 -32.531 -36.188 1 90.31 370 VAL A C 1
ATOM 2954 O O . VAL A 1 370 ? -7.137 -32.906 -35.469 1 90.31 370 VAL A O 1
ATOM 2957 N N . PHE A 1 371 ? -8.609 -31.344 -36.188 1 92.06 371 PHE A N 1
ATOM 2958 C CA . PHE A 1 371 ? -8.07 -30.328 -35.281 1 92.06 371 PHE A CA 1
ATOM 2959 C C . PHE A 1 371 ? -8.352 -30.688 -33.844 1 92.06 371 PHE A C 1
ATOM 2961 O O . PHE A 1 371 ? -7.516 -30.453 -32.969 1 92.06 371 PHE A O 1
ATOM 2968 N N . ALA A 1 372 ? -9.445 -31.188 -33.531 1 94 372 ALA A N 1
ATOM 2969 C CA . ALA A 1 372 ? -9.766 -31.641 -32.188 1 94 372 ALA A CA 1
ATOM 2970 C C . ALA A 1 372 ? -8.734 -32.656 -31.688 1 94 372 ALA A C 1
ATOM 2972 O O . ALA A 1 372 ? -8.211 -32.5 -30.578 1 94 372 ALA A O 1
ATOM 2973 N N . ALA A 1 373 ? -8.445 -33.594 -32.531 1 91.81 373 ALA A N 1
ATOM 2974 C CA . ALA A 1 373 ? -7.488 -34.656 -32.156 1 91.81 373 ALA A CA 1
ATOM 2975 C C . ALA A 1 373 ? -6.102 -34.062 -31.906 1 91.81 373 ALA A C 1
ATOM 2977 O O . ALA A 1 373 ? -5.398 -34.5 -31 1 91.81 373 ALA A O 1
ATOM 2978 N N . LYS A 1 374 ? -5.75 -33.156 -32.719 1 94.31 374 LYS A N 1
ATOM 2979 C CA . LYS A 1 374 ? -4.457 -32.5 -32.562 1 94.31 374 LYS A CA 1
ATOM 2980 C C . LYS A 1 374 ? -4.355 -31.828 -31.188 1 94.31 374 LYS A C 1
ATOM 2982 O O . LYS A 1 374 ? -3.348 -31.969 -30.484 1 94.31 374 LYS A O 1
ATOM 2987 N N . PHE A 1 375 ? -5.352 -31.109 -30.812 1 95 375 PHE A N 1
ATOM 2988 C CA . PHE A 1 375 ? -5.324 -30.375 -29.562 1 95 375 PHE A CA 1
ATOM 2989 C C . PHE A 1 375 ? -5.484 -31.312 -28.375 1 95 375 PHE A C 1
ATOM 2991 O O . PHE A 1 375 ? -4.918 -31.078 -27.297 1 95 375 PHE A O 1
ATOM 2998 N N . PHE A 1 376 ? -6.215 -32.375 -28.531 1 93.69 376 PHE A N 1
ATOM 2999 C CA . PHE A 1 376 ? -6.281 -33.375 -27.484 1 93.69 376 PHE A CA 1
ATOM 3000 C C . PHE A 1 376 ? -4.918 -34.031 -27.25 1 93.69 376 PHE A C 1
ATOM 3002 O O . PHE A 1 376 ? -4.535 -34.312 -26.109 1 93.69 376 PHE A O 1
ATOM 3009 N N . ASN A 1 377 ? -4.262 -34.219 -28.328 1 92.38 377 ASN A N 1
ATOM 3010 C CA . ASN A 1 377 ? -2.908 -34.75 -28.219 1 92.38 377 ASN A CA 1
ATOM 3011 C C . ASN A 1 377 ? -1.979 -33.781 -27.5 1 92.38 377 ASN A C 1
ATOM 3013 O O . ASN A 1 377 ? -1.15 -34.188 -26.688 1 92.38 377 ASN A O 1
ATOM 3017 N N . GLU A 1 378 ? -2.102 -32.562 -27.844 1 93.81 378 GLU A N 1
ATOM 3018 C CA . GLU A 1 378 ? -1.299 -31.531 -27.188 1 93.81 378 GLU A CA 1
ATOM 3019 C C . GLU A 1 378 ? -1.626 -31.453 -25.688 1 93.81 378 GLU A C 1
ATOM 3021 O O . GLU A 1 378 ? -0.727 -31.312 -24.859 1 93.81 378 GLU A O 1
ATOM 3026 N N . ALA A 1 379 ? -2.852 -31.484 -25.359 1 93.62 379 ALA A N 1
ATOM 3027 C CA . ALA A 1 379 ? -3.277 -31.469 -23.969 1 93.62 379 ALA A CA 1
ATOM 3028 C C . ALA A 1 379 ? -2.75 -32.688 -23.219 1 93.62 379 ALA A C 1
ATOM 3030 O O . ALA A 1 379 ? -2.363 -32.594 -22.047 1 93.62 379 ALA A O 1
ATOM 3031 N N . TYR A 1 380 ? -2.754 -33.812 -23.906 1 91 380 TYR A N 1
ATOM 3032 C CA . TYR A 1 380 ? -2.244 -35.031 -23.328 1 91 380 TYR A CA 1
ATOM 3033 C C . TYR A 1 380 ? -0.761 -34.906 -23 1 91 380 TYR A C 1
ATOM 3035 O O . TYR A 1 380 ? -0.305 -35.406 -21.969 1 91 380 TYR A O 1
ATOM 3043 N N . LYS A 1 381 ? -0.04 -34.281 -23.844 1 90.56 381 LYS A N 1
ATOM 3044 C CA . LYS A 1 381 ? 1.388 -34.094 -23.609 1 90.56 381 LYS A CA 1
ATOM 3045 C C . LYS A 1 381 ? 1.631 -33.219 -22.391 1 90.56 381 LYS A C 1
ATOM 3047 O O . LYS A 1 381 ? 2.623 -33.375 -21.688 1 90.56 381 LYS A O 1
ATOM 3052 N N . LEU A 1 382 ? 0.766 -32.281 -22.156 1 89.06 382 LEU A N 1
ATOM 3053 C CA . LEU A 1 382 ? 0.892 -31.359 -21.047 1 89.06 382 LEU A CA 1
ATOM 3054 C C . LEU A 1 382 ? 0.509 -32.031 -19.719 1 89.06 382 LEU A C 1
ATOM 3056 O O . LEU A 1 382 ? 1.092 -31.734 -18.672 1 89.06 382 LEU A O 1
ATOM 3060 N N . CYS A 1 383 ? -0.468 -32.875 -19.797 1 86.94 383 CYS A N 1
ATOM 3061 C CA . CYS A 1 383 ? -0.919 -33.562 -18.594 1 86.94 383 CYS A CA 1
ATOM 3062 C C . CYS A 1 383 ? -1.465 -34.938 -18.938 1 86.94 383 CYS A C 1
ATOM 3064 O O . CYS A 1 383 ? -2.652 -35.094 -19.219 1 86.94 383 CYS A O 1
ATOM 3066 N N . LYS A 1 384 ? -0.759 -35.906 -18.656 1 83 384 LYS A N 1
ATOM 3067 C CA . LYS A 1 384 ? -1.074 -37.25 -19.078 1 83 384 LYS A CA 1
ATOM 3068 C C . LYS A 1 384 ? -2.018 -37.938 -18.094 1 83 384 LYS A C 1
ATOM 3070 O O . LYS A 1 384 ? -2.719 -38.875 -18.453 1 83 384 LYS A O 1
ATOM 3075 N N . ASP A 1 385 ? -2.098 -37.344 -17 1 78.44 385 ASP A N 1
ATOM 3076 C CA . ASP A 1 385 ? -2.809 -38.062 -15.945 1 78.44 385 ASP A CA 1
ATOM 3077 C C . ASP A 1 385 ? -4.211 -37.469 -15.75 1 78.44 385 ASP A C 1
ATOM 3079 O O . ASP A 1 385 ? -4.98 -37.969 -14.922 1 78.44 385 ASP A O 1
ATOM 3083 N N . ASP A 1 386 ? -4.566 -36.531 -16.5 1 81.94 386 ASP A N 1
ATOM 3084 C CA . ASP A 1 386 ? -5.902 -35.969 -16.344 1 81.94 386 ASP A CA 1
ATOM 3085 C C . ASP A 1 386 ? -6.957 -36.844 -17 1 81.94 386 ASP A C 1
ATOM 3087 O O . ASP A 1 386 ? -6.863 -37.188 -18.188 1 81.94 386 ASP A O 1
ATOM 3091 N N . PRO A 1 387 ? -7.914 -37.188 -16.25 1 80.62 387 PRO A N 1
ATOM 3092 C CA . PRO A 1 387 ? -8.914 -38.125 -16.766 1 80.62 387 PRO A CA 1
ATOM 3093 C C . PRO A 1 387 ? -9.672 -37.594 -17.969 1 80.62 387 PRO A C 1
ATOM 3095 O O . PRO A 1 387 ? -9.992 -38.344 -18.891 1 80.62 387 PRO A O 1
ATOM 3098 N N . PHE A 1 388 ? -9.977 -36.406 -17.906 1 82.25 388 PHE A N 1
ATOM 3099 C CA . PHE A 1 388 ? -10.711 -35.812 -19.031 1 82.25 388 PHE A CA 1
ATOM 3100 C C . PHE A 1 388 ? -9.867 -35.781 -20.281 1 82.25 388 PHE A C 1
ATOM 3102 O O . PHE A 1 388 ? -10.367 -36.031 -21.391 1 82.25 388 PHE A O 1
ATOM 3109 N N . VAL A 1 389 ? -8.664 -35.531 -20.141 1 85.88 389 VAL A N 1
ATOM 3110 C CA . VAL A 1 389 ? -7.73 -35.531 -21.266 1 85.88 389 VAL A CA 1
ATOM 3111 C C . VAL A 1 389 ? -7.621 -36.938 -21.828 1 85.88 389 VAL A C 1
ATOM 3113 O O . VAL A 1 389 ? -7.695 -37.125 -23.047 1 85.88 389 VAL A O 1
ATOM 3116 N N . LEU A 1 390 ? -7.539 -37.812 -20.875 1 83.5 390 LEU A N 1
ATOM 3117 C CA . LEU A 1 390 ? -7.402 -39.219 -21.281 1 83.5 390 LEU A CA 1
ATOM 3118 C C . LEU A 1 390 ? -8.633 -39.688 -22.047 1 83.5 390 LEU A C 1
ATOM 3120 O O . LEU A 1 390 ? -8.508 -40.375 -23.078 1 83.5 390 LEU A O 1
ATOM 3124 N N . HIS A 1 391 ? -9.727 -39.281 -21.609 1 82.44 391 HIS A N 1
ATOM 3125 C CA . HIS A 1 391 ? -10.984 -39.656 -22.234 1 82.44 391 HIS A CA 1
ATOM 3126 C C . HIS A 1 391 ? -11.094 -39.094 -23.641 1 82.44 391 HIS A C 1
ATOM 3128 O O . HIS A 1 391 ? -11.367 -39.812 -24.594 1 82.44 391 HIS A O 1
ATOM 3134 N N . GLU A 1 392 ? -10.859 -37.875 -23.75 1 83.69 392 GLU A N 1
ATOM 3135 C CA . GLU A 1 392 ? -11.023 -37.188 -25.047 1 83.69 392 GLU A CA 1
ATOM 3136 C C . GLU A 1 392 ? -9.961 -37.656 -26.031 1 83.69 392 GLU A C 1
ATOM 3138 O O . GLU A 1 392 ? -10.25 -37.812 -27.219 1 83.69 392 GLU A O 1
ATOM 3143 N N . TYR A 1 393 ? -8.812 -37.781 -25.516 1 83 393 TYR A N 1
ATOM 3144 C CA . TYR A 1 393 ? -7.711 -38.25 -26.344 1 83 393 TYR A CA 1
ATOM 3145 C C . TYR A 1 393 ? -8 -39.656 -26.875 1 83 393 TYR A C 1
ATOM 3147 O O . TYR A 1 393 ? -7.773 -39.906 -28.062 1 83 393 TYR A O 1
ATOM 3155 N N . GLY A 1 394 ? -8.523 -40.5 -26.016 1 82.19 394 GLY A N 1
ATOM 3156 C CA . GLY A 1 394 ? -8.883 -41.844 -26.406 1 82.19 394 GLY A CA 1
ATOM 3157 C C . GLY A 1 394 ? -9.977 -41.875 -27.453 1 82.19 394 GLY A C 1
ATOM 3158 O O . GLY A 1 394 ? -9.875 -42.625 -28.438 1 82.19 394 GLY A O 1
ATOM 3159 N N . VAL A 1 395 ? -10.992 -41.094 -27.203 1 81.5 395 VAL A N 1
ATOM 3160 C CA . VAL A 1 395 ? -12.141 -41.031 -28.109 1 81.5 395 VAL A CA 1
ATOM 3161 C C . VAL A 1 395 ? -11.695 -40.5 -29.484 1 81.5 395 VAL A C 1
ATOM 3163 O O . VAL A 1 395 ? -12.07 -41.062 -30.516 1 81.5 395 VAL A O 1
ATOM 3166 N N . ALA A 1 396 ? -10.906 -39.562 -29.531 1 82.5 396 ALA A N 1
ATOM 3167 C CA . ALA A 1 396 ? -10.438 -38.969 -30.781 1 82.5 396 ALA A CA 1
ATOM 3168 C C . ALA A 1 396 ? -9.547 -39.938 -31.547 1 82.5 396 ALA A C 1
ATOM 3170 O O . ALA A 1 396 ? -9.617 -40 -32.781 1 82.5 396 ALA A O 1
ATOM 3171 N N . ALA A 1 397 ? -8.758 -40.594 -30.812 1 77.75 397 ALA A N 1
ATOM 3172 C CA . ALA A 1 397 ? -7.875 -41.594 -31.422 1 77.75 397 ALA A CA 1
ATOM 3173 C C . ALA A 1 397 ? -8.68 -42.719 -32.094 1 77.75 397 ALA A C 1
ATOM 3175 O O . ALA A 1 397 ? -8.312 -43.188 -33.156 1 77.75 397 ALA A O 1
ATOM 3176 N N . TYR A 1 398 ? -9.703 -43.062 -31.453 1 76.31 398 TYR A N 1
ATOM 3177 C CA . TYR A 1 398 ? -10.578 -44.094 -31.969 1 76.31 398 TYR A CA 1
ATOM 3178 C C . TYR A 1 398 ? -11.273 -43.625 -33.25 1 76.31 398 TYR A C 1
ATOM 3180 O O . TYR A 1 398 ? -11.398 -44.406 -34.219 1 76.31 398 TYR A O 1
ATOM 3188 N N . GLN A 1 399 ? -11.648 -42.438 -33.281 1 75.56 399 GLN A N 1
ATOM 3189 C CA . GLN A 1 399 ? -12.398 -41.906 -34.406 1 75.56 399 GLN A CA 1
ATOM 3190 C C . GLN A 1 399 ? -11.492 -41.688 -35.625 1 75.56 399 GLN A C 1
ATOM 3192 O O . GLN A 1 399 ? -11.922 -41.875 -36.75 1 75.56 399 GLN A O 1
ATOM 3197 N N . THR A 1 400 ? -10.32 -41.281 -35.438 1 70 400 THR A N 1
ATOM 3198 C CA . THR A 1 400 ? -9.414 -41 -36.562 1 70 400 THR A CA 1
ATOM 3199 C C . THR A 1 400 ? -8.727 -42.281 -37.031 1 70 400 THR A C 1
ATOM 3201 O O . THR A 1 400 ? -8.039 -42.281 -38.062 1 70 400 THR A O 1
ATOM 3204 N N . GLY A 1 401 ? -9.125 -43.469 -36.5 1 63.75 401 GLY A N 1
ATOM 3205 C CA . GLY A 1 401 ? -8.602 -44.75 -36.938 1 63.75 401 GLY A CA 1
ATOM 3206 C C . GLY A 1 401 ? -7.172 -45 -36.5 1 63.75 401 GLY A C 1
ATOM 3207 O O . GLY A 1 401 ? -6.539 -45.969 -36.969 1 63.75 401 GLY A O 1
ATOM 3208 N N . GLU A 1 402 ? -6.629 -44.125 -35.938 1 51.44 402 GLU A N 1
ATOM 3209 C CA . GLU A 1 402 ? -5.219 -44.312 -35.594 1 51.44 402 GLU A CA 1
ATOM 3210 C C . GLU A 1 402 ? -5.027 -45.406 -34.562 1 51.44 402 GLU A C 1
ATOM 3212 O O . GLU A 1 402 ? -3.908 -45.875 -34.344 1 51.44 402 GLU A O 1
ATOM 3217 N N . GLN A 1 403 ? -5.961 -45.719 -33.688 1 47.12 403 GLN A N 1
ATOM 3218 C CA . GLN A 1 403 ? -5.613 -46.656 -32.625 1 47.12 403 GLN A CA 1
ATOM 3219 C C . GLN A 1 403 ? -5.746 -48.094 -33.094 1 47.12 403 GLN A C 1
ATOM 3221 O O . GLN A 1 403 ? -6.844 -48.656 -33.094 1 47.12 403 GLN A O 1
ATOM 3226 N N . LYS A 1 404 ? -5.234 -48.75 -33.906 1 44.03 404 LYS A N 1
ATOM 3227 C CA . LYS A 1 404 ? -4.863 -50.125 -33.531 1 44.03 404 LYS A CA 1
ATOM 3228 C C . LYS A 1 404 ? -4.383 -50.156 -32.062 1 44.03 404 LYS A C 1
ATOM 3230 O O . LYS A 1 404 ? -4.578 -51.156 -31.375 1 44.03 404 LYS A O 1
ATOM 3235 N N . GLN A 1 405 ? -3.379 -49.375 -31.547 1 37.53 405 GLN A N 1
ATOM 3236 C CA . GLN A 1 405 ? -2.555 -49.688 -30.375 1 37.53 405 GLN A CA 1
ATOM 3237 C C . GLN A 1 405 ? -3.307 -49.406 -29.078 1 37.53 405 GLN A C 1
ATOM 3239 O O . GLN A 1 405 ? -3.168 -50.125 -28.109 1 37.53 405 GLN A O 1
ATOM 3244 N N . ASN A 1 406 ? -3.775 -48.156 -28.547 1 37.19 406 ASN A N 1
ATOM 3245 C CA . ASN A 1 406 ? -3.867 -47.844 -27.125 1 37.19 406 ASN A CA 1
ATOM 3246 C C . ASN A 1 406 ? -5.211 -48.25 -26.547 1 37.19 406 ASN A C 1
ATOM 3248 O O . ASN A 1 406 ? -6.16 -47.469 -26.516 1 37.19 406 ASN A O 1
ATOM 3252 N N . ALA A 1 407 ? -6.039 -49.281 -27.016 1 35.72 407 ALA A N 1
ATOM 3253 C CA . ALA A 1 407 ? -7.16 -49.906 -26.312 1 35.72 407 ALA A CA 1
ATOM 3254 C C . ALA A 1 407 ? -6.848 -50.062 -24.828 1 35.72 407 ALA A C 1
ATOM 3256 O O . ALA A 1 407 ? -7.684 -50.562 -24.062 1 35.72 407 ALA A O 1
ATOM 3257 N N . VAL A 1 408 ? -5.555 -50.312 -24.422 1 36.91 408 VAL A N 1
ATOM 3258 C CA . VAL A 1 408 ? -5.328 -50.656 -23.031 1 36.91 408 VAL A CA 1
ATOM 3259 C C . VAL A 1 408 ? -5.809 -49.531 -22.125 1 36.91 408 VAL A C 1
ATOM 3261 O O . VAL A 1 408 ? -5.637 -49.594 -20.906 1 36.91 408 VAL A O 1
ATOM 3264 N N . CYS A 1 409 ? -6.195 -48.438 -22.594 1 32.72 409 CYS A N 1
ATOM 3265 C CA . CYS A 1 409 ? -6.48 -47.562 -21.453 1 32.72 409 CYS A CA 1
ATOM 3266 C C . CYS A 1 409 ? -7.887 -47.781 -20.922 1 32.72 409 CYS A C 1
ATOM 3268 O O . CYS A 1 409 ? -8.82 -48.031 -21.688 1 32.72 409 CYS A O 1
ATOM 3270 N N . MET B 1 1 ? 14.445 -29.547 15.109 1 73.81 1 MET B N 1
ATOM 3271 C CA . MET B 1 1 ? 13.227 -28.734 15.109 1 73.81 1 MET B CA 1
ATOM 3272 C C . MET B 1 1 ? 13.547 -27.281 15.438 1 73.81 1 MET B C 1
ATOM 3274 O O . MET B 1 1 ? 13.211 -26.375 14.672 1 73.81 1 MET B O 1
ATOM 3278 N N . MET B 1 2 ? 14.422 -27.156 16.531 1 75.44 2 MET B N 1
ATOM 3279 C CA . MET B 1 2 ? 14.773 -25.797 16.938 1 75.44 2 MET B CA 1
ATOM 3280 C C . MET B 1 2 ? 15.688 -25.141 15.914 1 75.44 2 MET B C 1
ATOM 3282 O O . MET B 1 2 ? 15.547 -23.953 15.633 1 75.44 2 MET B O 1
ATOM 3286 N N . GLU B 1 3 ? 16.5 -25.938 15.32 1 81.94 3 GLU B N 1
ATOM 3287 C CA . GLU B 1 3 ? 17.406 -25.375 14.312 1 81.94 3 GLU B CA 1
ATOM 3288 C C . GLU B 1 3 ? 16.656 -24.938 13.07 1 81.94 3 GLU B C 1
ATOM 3290 O O . GLU B 1 3 ? 16.922 -23.859 12.523 1 81.94 3 GLU B O 1
ATOM 3295 N N . SER B 1 4 ? 15.711 -25.75 12.719 1 85.69 4 SER B N 1
ATOM 3296 C CA . SER B 1 4 ? 14.898 -25.391 11.562 1 85.69 4 SER B CA 1
ATOM 3297 C C . SER B 1 4 ? 14.07 -24.141 11.828 1 85.69 4 SER B C 1
ATOM 3299 O O . SER B 1 4 ? 13.906 -23.297 10.938 1 85.69 4 SER B O 1
ATOM 3301 N N . LEU B 1 5 ? 13.625 -24.062 13.047 1 90.44 5 LEU B N 1
ATOM 3302 C CA . LEU B 1 5 ? 12.844 -22.906 13.438 1 90.44 5 LEU B CA 1
ATOM 3303 C C . LEU B 1 5 ? 13.664 -21.625 13.305 1 90.44 5 LEU B C 1
ATOM 3305 O O . LEU B 1 5 ? 13.203 -20.656 12.703 1 90.44 5 LEU B O 1
ATOM 3309 N N . MET B 1 6 ? 14.859 -21.609 13.836 1 91.44 6 MET B N 1
ATOM 3310 C CA . MET B 1 6 ? 15.719 -20.438 13.781 1 91.44 6 MET B CA 1
ATOM 3311 C C . MET B 1 6 ? 16.094 -20.109 12.344 1 91.44 6 MET B C 1
ATOM 3313 O O . MET B 1 6 ? 16.234 -18.938 11.992 1 91.44 6 MET B O 1
ATOM 3317 N N . LEU B 1 7 ? 16.219 -21.141 11.602 1 89.56 7 LEU B N 1
ATOM 3318 C CA . LEU B 1 7 ? 16.562 -20.953 10.195 1 89.56 7 LEU B CA 1
ATOM 3319 C C . LEU B 1 7 ? 15.414 -20.266 9.453 1 89.56 7 LEU B C 1
ATOM 3321 O O . LEU B 1 7 ? 15.641 -19.328 8.688 1 89.56 7 LEU B O 1
ATOM 3325 N N . PHE B 1 8 ? 14.195 -20.781 9.641 1 91.88 8 PHE B N 1
ATOM 3326 C CA . PHE B 1 8 ? 13.031 -20.203 8.977 1 91.88 8 PHE B CA 1
ATOM 3327 C C . PHE B 1 8 ? 12.828 -18.75 9.414 1 91.88 8 PHE B C 1
ATOM 3329 O O . PHE B 1 8 ? 12.492 -17.891 8.602 1 91.88 8 PHE B O 1
ATOM 3336 N N . ARG B 1 9 ? 13.109 -18.5 10.648 1 94.12 9 ARG B N 1
ATOM 3337 C CA . ARG B 1 9 ? 13.008 -17.141 11.156 1 94.12 9 ARG B CA 1
ATOM 3338 C C . ARG B 1 9 ? 14.031 -16.219 10.492 1 94.12 9 ARG B C 1
ATOM 3340 O O . ARG B 1 9 ? 13.711 -15.102 10.109 1 94.12 9 ARG B O 1
ATOM 3347 N N . SER B 1 10 ? 15.18 -16.734 10.383 1 93.19 10 SER B N 1
ATOM 3348 C CA . SER B 1 10 ? 16.25 -15.945 9.766 1 93.19 10 SER B CA 1
ATOM 3349 C C . SER B 1 10 ? 15.93 -15.648 8.305 1 93.19 10 SER B C 1
ATOM 3351 O O . SER B 1 10 ? 16.156 -14.531 7.836 1 93.19 10 SER B O 1
ATOM 3353 N N . TYR B 1 11 ? 15.406 -16.672 7.559 1 91.69 11 TYR B N 1
ATOM 3354 C CA . TYR B 1 11 ? 15.039 -16.469 6.16 1 91.69 11 TYR B CA 1
ATOM 3355 C C . TYR B 1 11 ? 13.93 -15.43 6.031 1 91.69 11 TYR B C 1
ATOM 3357 O O . TYR B 1 11 ? 13.93 -14.625 5.098 1 91.69 11 TYR B O 1
ATOM 3365 N N . SER B 1 12 ? 12.961 -15.492 6.953 1 95.38 12 SER B N 1
ATOM 3366 C CA . SER B 1 12 ? 11.859 -14.539 6.926 1 95.38 12 SER B CA 1
ATOM 3367 C C . SER B 1 12 ? 12.352 -13.109 7.125 1 95.38 12 SER B C 1
ATOM 3369 O O . SER B 1 12 ? 11.977 -12.211 6.375 1 95.38 12 SER B O 1
ATOM 3371 N N . VAL B 1 13 ? 13.258 -12.914 8.07 1 94 13 VAL B N 1
ATOM 3372 C CA . VAL B 1 13 ? 13.781 -11.594 8.398 1 94 13 VAL B CA 1
ATOM 3373 C C . VAL B 1 13 ? 14.617 -11.07 7.23 1 94 13 VAL B C 1
ATOM 3375 O O . VAL B 1 13 ? 14.5 -9.906 6.848 1 94 13 VAL B O 1
ATOM 3378 N N . GLN B 1 14 ? 15.398 -11.906 6.656 1 94.38 14 GLN B N 1
ATOM 3379 C CA . GLN B 1 14 ? 16.25 -11.516 5.535 1 94.38 14 GLN B CA 1
ATOM 3380 C C . GLN B 1 14 ? 15.406 -11.125 4.32 1 94.38 14 GLN B C 1
ATOM 3382 O O . GLN B 1 14 ? 15.75 -10.195 3.596 1 94.38 14 GLN B O 1
ATOM 3387 N N . ALA B 1 15 ? 14.375 -11.914 4.117 1 96.12 15 ALA B N 1
ATOM 3388 C CA . ALA B 1 15 ? 13.5 -11.625 2.982 1 96.12 15 ALA B CA 1
ATOM 3389 C C . ALA B 1 15 ? 12.836 -10.266 3.137 1 96.12 15 ALA B C 1
ATOM 3391 O O . ALA B 1 15 ? 12.648 -9.539 2.154 1 96.12 15 ALA B O 1
ATOM 3392 N N . VAL B 1 16 ? 12.469 -9.859 4.363 1 96.44 16 VAL B N 1
ATOM 3393 C CA . VAL B 1 16 ? 11.867 -8.562 4.629 1 96.44 16 VAL B CA 1
ATOM 3394 C C . VAL B 1 16 ? 12.867 -7.449 4.316 1 96.44 16 VAL B C 1
ATOM 3396 O O . VAL B 1 16 ? 12.5 -6.414 3.756 1 96.44 16 VAL B O 1
ATOM 3399 N N . ASP B 1 17 ? 14.102 -7.707 4.57 1 93.88 17 ASP B N 1
ATOM 3400 C CA . ASP B 1 17 ? 15.148 -6.699 4.41 1 93.88 17 ASP B CA 1
ATOM 3401 C C . ASP B 1 17 ? 15.344 -6.34 2.939 1 93.88 17 ASP B C 1
ATOM 3403 O O . ASP B 1 17 ? 15.797 -5.242 2.619 1 93.88 17 ASP B O 1
ATOM 3407 N N . VAL B 1 18 ? 15.008 -7.289 2.092 1 94.94 18 VAL B N 1
ATOM 3408 C CA . VAL B 1 18 ? 15.219 -7.043 0.67 1 94.94 18 VAL B CA 1
ATOM 3409 C C . VAL B 1 18 ? 13.875 -6.941 -0.044 1 94.94 18 VAL B C 1
ATOM 3411 O O . VAL B 1 18 ? 13.781 -7.195 -1.248 1 94.94 18 VAL B O 1
ATOM 3414 N N . PHE B 1 19 ? 12.828 -6.707 0.607 1 96.19 19 PHE B N 1
ATOM 3415 C CA . PHE B 1 19 ? 11.5 -6.355 0.103 1 96.19 19 PHE B CA 1
ATOM 3416 C C . PHE B 1 19 ? 10.859 -7.543 -0.606 1 96.19 19 PHE B C 1
ATOM 3418 O O . PHE B 1 19 ? 10.133 -7.367 -1.584 1 96.19 19 PHE B O 1
ATOM 3425 N N . GLN B 1 20 ? 11.266 -8.758 -0.259 1 96.94 20 GLN B N 1
ATOM 3426 C CA . GLN B 1 20 ? 10.609 -9.969 -0.737 1 96.94 20 GLN B CA 1
ATOM 3427 C C . GLN B 1 20 ? 9.57 -10.469 0.267 1 96.94 20 GLN B C 1
ATOM 3429 O O . GLN B 1 20 ? 9.773 -11.492 0.919 1 96.94 20 GLN B O 1
ATOM 3434 N N . PHE B 1 21 ? 8.484 -9.844 0.254 1 97.69 21 PHE B N 1
ATOM 3435 C CA . PHE B 1 21 ? 7.527 -9.984 1.345 1 97.69 21 PHE B CA 1
ATOM 3436 C C . PHE B 1 21 ? 6.773 -11.305 1.237 1 97.69 21 PHE B C 1
ATOM 3438 O O . PHE B 1 21 ? 6.465 -11.93 2.252 1 97.69 21 PHE B O 1
ATOM 3445 N N . ALA B 1 22 ? 6.477 -11.711 0.02 1 96.44 22 ALA B N 1
ATOM 3446 C CA . ALA B 1 22 ? 5.824 -13.008 -0.151 1 96.44 22 ALA B CA 1
ATOM 3447 C C . ALA B 1 22 ? 6.711 -14.141 0.361 1 96.44 22 ALA B C 1
ATOM 3449 O O . ALA B 1 22 ? 6.23 -15.07 1.012 1 96.44 22 ALA B O 1
ATOM 3450 N N . THR B 1 23 ? 7.957 -14.055 0.021 1 96.5 23 THR B N 1
ATOM 3451 C CA . THR B 1 23 ? 8.922 -15.031 0.52 1 96.5 23 THR B CA 1
ATOM 3452 C C . THR B 1 23 ? 9.023 -14.961 2.041 1 96.5 23 THR B C 1
ATOM 3454 O O . THR B 1 23 ? 9.109 -16 2.709 1 96.5 23 THR B O 1
ATOM 3457 N N . ALA B 1 24 ? 9.016 -13.727 2.533 1 97.81 24 ALA B N 1
ATOM 3458 C CA . ALA B 1 24 ? 9.062 -13.547 3.982 1 97.81 24 ALA B CA 1
ATOM 3459 C C . ALA B 1 24 ? 7.863 -14.211 4.656 1 97.81 24 ALA B C 1
ATOM 3461 O O . ALA B 1 24 ? 8.016 -14.898 5.668 1 97.81 24 ALA B O 1
ATOM 3462 N N . PHE B 1 25 ? 6.684 -14.055 4.137 1 97.69 25 PHE B N 1
ATOM 3463 C CA . PHE B 1 25 ? 5.484 -14.664 4.699 1 97.69 25 PHE B CA 1
ATOM 3464 C C . PHE B 1 25 ? 5.578 -16.188 4.664 1 97.69 25 PHE B C 1
ATOM 3466 O O . PHE B 1 25 ? 5.184 -16.859 5.617 1 97.69 25 PHE B O 1
ATOM 3473 N N . PHE B 1 26 ? 6.082 -16.703 3.545 1 95.69 26 PHE B N 1
ATOM 3474 C CA . PHE B 1 26 ? 6.211 -18.141 3.383 1 95.69 26 PHE B CA 1
ATOM 3475 C C . PHE B 1 26 ? 7.035 -18.75 4.516 1 95.69 26 PHE B C 1
ATOM 3477 O O . PHE B 1 26 ? 6.594 -19.688 5.176 1 95.69 26 PHE B O 1
ATOM 3484 N N . TRP B 1 27 ? 8.125 -18.188 4.738 1 94.75 27 TRP B N 1
ATOM 3485 C CA . TRP B 1 27 ? 9.023 -18.734 5.754 1 94.75 27 TRP B CA 1
ATOM 3486 C C . TRP B 1 27 ? 8.5 -18.438 7.156 1 94.75 27 TRP B C 1
ATOM 3488 O O . TRP B 1 27 ? 8.672 -19.25 8.07 1 94.75 27 TRP B O 1
ATOM 3498 N N . ALA B 1 28 ? 7.879 -17.312 7.332 1 96.69 28 ALA B N 1
ATOM 3499 C CA . ALA B 1 28 ? 7.289 -17 8.633 1 96.69 28 ALA B CA 1
ATOM 3500 C C . ALA B 1 28 ? 6.188 -17.984 8.984 1 96.69 28 ALA B C 1
ATOM 3502 O O . ALA B 1 28 ? 6.031 -18.359 10.148 1 96.69 28 ALA B O 1
ATOM 3503 N N . GLU B 1 29 ? 5.406 -18.344 8.016 1 95.38 29 GLU B N 1
ATOM 3504 C CA . GLU B 1 29 ? 4.328 -19.297 8.25 1 95.38 29 GLU B CA 1
ATOM 3505 C C . GLU B 1 29 ? 4.883 -20.672 8.625 1 95.38 29 GLU B C 1
ATOM 3507 O O . GLU B 1 29 ? 4.316 -21.359 9.469 1 95.38 29 GLU B O 1
ATOM 3512 N N . LYS B 1 30 ? 6.008 -21.062 7.98 1 93.38 30 LYS B N 1
ATOM 3513 C CA . LYS B 1 30 ? 6.656 -22.328 8.359 1 93.38 30 LYS B CA 1
ATOM 3514 C C . LYS B 1 30 ? 7.184 -22.25 9.789 1 93.38 30 LYS B C 1
ATOM 3516 O O . LYS B 1 30 ? 7.066 -23.219 10.547 1 93.38 30 LYS B O 1
ATOM 3521 N N . ALA B 1 31 ? 7.746 -21.109 10.125 1 94.81 31 ALA B N 1
ATOM 3522 C CA . ALA B 1 31 ? 8.219 -20.922 11.492 1 94.81 31 ALA B CA 1
ATOM 3523 C C . ALA B 1 31 ? 7.066 -20.984 12.492 1 94.81 31 ALA B C 1
ATOM 3525 O O . ALA B 1 31 ? 7.188 -21.609 13.547 1 94.81 31 ALA B O 1
ATOM 3526 N N . ALA B 1 32 ? 5.965 -20.375 12.18 1 95.31 32 ALA B N 1
ATOM 3527 C CA . ALA B 1 32 ? 4.793 -20.375 13.055 1 95.31 32 ALA B CA 1
ATOM 3528 C C . ALA B 1 32 ? 4.254 -21.797 13.242 1 95.31 32 ALA B C 1
ATOM 3530 O O . ALA B 1 32 ? 3.801 -22.156 14.328 1 95.31 32 ALA B O 1
ATOM 3531 N N . THR B 1 33 ? 4.281 -22.531 12.164 1 92.19 33 THR B N 1
ATOM 3532 C CA . THR B 1 33 ? 3.82 -23.922 12.234 1 92.19 33 THR B CA 1
ATOM 3533 C C . THR B 1 33 ? 4.711 -24.734 13.172 1 92.19 33 THR B C 1
ATOM 3535 O O . THR B 1 33 ? 4.211 -25.516 13.992 1 92.19 33 THR B O 1
ATOM 3538 N N . LEU B 1 34 ? 5.992 -24.531 13.078 1 91.62 34 LEU B N 1
ATOM 3539 C CA . LEU B 1 34 ? 6.941 -25.281 13.898 1 91.62 34 LEU B CA 1
ATOM 3540 C C . LEU B 1 34 ? 6.863 -24.844 15.359 1 91.62 34 LEU B C 1
ATOM 3542 O O . LEU B 1 34 ? 7.055 -25.672 16.266 1 91.62 34 LEU B O 1
ATOM 3546 N N . SER B 1 35 ? 6.617 -23.562 15.594 1 94.25 35 SER B N 1
ATOM 3547 C CA . SER B 1 35 ? 6.594 -23.031 16.953 1 94.25 35 SER B CA 1
ATOM 3548 C C . SER B 1 35 ? 5.203 -23.141 17.562 1 94.25 35 SER B C 1
ATOM 3550 O O . SER B 1 35 ? 4.977 -22.688 18.688 1 94.25 35 SER B O 1
ATOM 3552 N N . ASN B 1 36 ? 4.262 -23.766 16.859 1 92.94 36 ASN B N 1
ATOM 3553 C CA . ASN B 1 36 ? 2.871 -23.859 17.297 1 92.94 36 ASN B CA 1
ATOM 3554 C C . ASN B 1 36 ? 2.283 -22.484 17.594 1 92.94 36 ASN B C 1
ATOM 3556 O O . ASN B 1 36 ? 1.725 -22.266 18.672 1 92.94 36 ASN B O 1
ATOM 3560 N N . ASN B 1 37 ? 2.607 -21.547 16.656 1 93.94 37 ASN B N 1
ATOM 3561 C CA . ASN B 1 37 ? 2.002 -20.219 16.609 1 93.94 37 ASN B CA 1
ATOM 3562 C C . ASN B 1 37 ? 2.43 -19.375 17.797 1 93.94 37 ASN B C 1
ATOM 3564 O O . ASN B 1 37 ? 1.587 -18.797 18.484 1 93.94 37 ASN B O 1
ATOM 3568 N N . SER B 1 38 ? 3.734 -19.281 18.016 1 95.31 38 SER B N 1
ATOM 3569 C CA . SER B 1 38 ? 4.254 -18.359 19.031 1 95.31 38 SER B CA 1
ATOM 3570 C C . SER B 1 38 ? 3.953 -16.922 18.656 1 95.31 38 SER B C 1
ATOM 3572 O O . SER B 1 38 ? 3.697 -16.609 17.5 1 95.31 38 SER B O 1
ATOM 3574 N N . ALA B 1 39 ? 3.941 -16.047 19.641 1 95.12 39 ALA B N 1
ATOM 3575 C CA . ALA B 1 39 ? 3.646 -14.625 19.406 1 95.12 39 ALA B CA 1
ATOM 3576 C C . ALA B 1 39 ? 4.633 -14.016 18.422 1 95.12 39 ALA B C 1
ATOM 3578 O O . ALA B 1 39 ? 4.238 -13.242 17.547 1 95.12 39 ALA B O 1
ATOM 3579 N N . GLU B 1 40 ? 5.871 -14.367 18.547 1 95.5 40 GLU B N 1
ATOM 3580 C CA . GLU B 1 40 ? 6.918 -13.852 17.672 1 95.5 40 GLU B CA 1
ATOM 3581 C C . GLU B 1 40 ? 6.656 -14.234 16.219 1 95.5 40 GLU B C 1
ATOM 3583 O O . GLU B 1 40 ? 6.781 -13.398 15.32 1 95.5 40 GLU B O 1
ATOM 3588 N N . ASP B 1 41 ? 6.32 -15.438 16.031 1 96.75 41 ASP B N 1
ATOM 3589 C CA . ASP B 1 41 ? 6.148 -15.93 14.664 1 96.75 41 ASP B CA 1
ATOM 3590 C C . ASP B 1 41 ? 4.844 -15.422 14.062 1 96.75 41 ASP B C 1
ATOM 3592 O O . ASP B 1 41 ? 4.777 -15.141 12.859 1 96.75 41 ASP B O 1
ATOM 3596 N N . ILE B 1 42 ? 3.793 -15.312 14.867 1 97 42 ILE B N 1
ATOM 3597 C CA . ILE B 1 42 ? 2.543 -14.727 14.391 1 97 42 ILE B CA 1
ATOM 3598 C C . ILE B 1 42 ? 2.77 -13.258 14.016 1 97 42 ILE B C 1
ATOM 3600 O O . ILE B 1 42 ? 2.26 -12.789 13 1 97 42 ILE B O 1
ATOM 3604 N N . TYR B 1 43 ? 3.551 -12.578 14.852 1 97.44 43 TYR B N 1
ATOM 3605 C CA . TYR B 1 43 ? 3.904 -11.195 14.57 1 97.44 43 TYR B CA 1
ATOM 3606 C C . TYR B 1 43 ? 4.641 -11.078 13.242 1 97.44 43 TYR B C 1
ATOM 3608 O O . TYR B 1 43 ? 4.336 -10.203 12.43 1 97.44 43 TYR B O 1
ATOM 3616 N N . ASN B 1 44 ? 5.566 -11.969 13.023 1 97.38 44 ASN B N 1
ATOM 3617 C CA . ASN B 1 44 ? 6.359 -11.93 11.797 1 97.38 44 ASN B CA 1
ATOM 3618 C C . ASN B 1 44 ? 5.512 -12.25 10.57 1 97.38 44 ASN B C 1
ATOM 3620 O O . ASN B 1 44 ? 5.727 -11.688 9.5 1 97.38 44 ASN B O 1
ATOM 3624 N N . MET B 1 45 ? 4.582 -13.148 10.727 1 97.38 45 MET B N 1
ATOM 3625 C CA . MET B 1 45 ? 3.648 -13.445 9.641 1 97.38 45 MET B CA 1
ATOM 3626 C C . MET B 1 45 ? 2.824 -12.219 9.273 1 97.38 45 MET B C 1
ATOM 3628 O O . MET B 1 45 ? 2.732 -11.852 8.102 1 97.38 45 MET B O 1
ATOM 3632 N N . ALA B 1 46 ? 2.275 -11.625 10.289 1 98.06 46 ALA B N 1
ATOM 3633 C CA . ALA B 1 46 ? 1.437 -10.453 10.07 1 98.06 46 ALA B CA 1
ATOM 3634 C C . ALA B 1 46 ? 2.254 -9.289 9.516 1 98.06 46 ALA B C 1
ATOM 3636 O O . ALA B 1 46 ? 1.778 -8.547 8.648 1 98.06 46 ALA B O 1
ATOM 3637 N N . LYS B 1 47 ? 3.465 -9.164 10.023 1 98 47 LYS B N 1
ATOM 3638 C CA . LYS B 1 47 ? 4.371 -8.125 9.539 1 98 47 LYS B CA 1
ATOM 3639 C C . LYS B 1 47 ? 4.629 -8.273 8.039 1 98 47 LYS B C 1
ATOM 3641 O O . LYS B 1 47 ? 4.57 -7.293 7.297 1 98 47 LYS B O 1
ATOM 3646 N N . ALA B 1 48 ? 4.879 -9.484 7.598 1 98.19 48 ALA B N 1
ATOM 3647 C CA . ALA B 1 48 ? 5.133 -9.742 6.184 1 98.19 48 ALA B CA 1
ATOM 3648 C C . ALA B 1 48 ? 3.908 -9.398 5.34 1 98.19 48 ALA B C 1
ATOM 3650 O O . ALA B 1 48 ? 4.031 -8.789 4.273 1 98.19 48 ALA B O 1
ATOM 3651 N N . LEU B 1 49 ? 2.775 -9.766 5.828 1 97.88 49 LEU B N 1
ATOM 3652 C CA . LEU B 1 49 ? 1.536 -9.477 5.113 1 97.88 49 LEU B CA 1
ATOM 3653 C C . LEU B 1 49 ? 1.278 -7.973 5.059 1 97.88 49 LEU B C 1
ATOM 3655 O O . LEU B 1 49 ? 0.878 -7.445 4.02 1 97.88 49 LEU B O 1
ATOM 3659 N N . PHE B 1 50 ? 1.53 -7.301 6.176 1 98.31 50 PHE B N 1
ATOM 3660 C CA . PHE B 1 50 ? 1.34 -5.855 6.242 1 98.31 50 PHE B CA 1
ATOM 3661 C C . PHE B 1 50 ? 2.23 -5.145 5.23 1 98.31 50 PHE B C 1
ATOM 3663 O O . PHE B 1 50 ? 1.77 -4.27 4.496 1 98.31 50 PHE B O 1
ATOM 3670 N N . LEU B 1 51 ? 3.459 -5.535 5.184 1 98 51 LEU B N 1
ATOM 3671 C CA . LEU B 1 51 ? 4.422 -4.91 4.281 1 98 51 LEU B CA 1
ATOM 3672 C C . LEU B 1 51 ? 4.078 -5.211 2.824 1 98 51 LEU B C 1
ATOM 3674 O O . LEU B 1 51 ? 4.383 -4.418 1.934 1 98 51 LEU B O 1
ATOM 3678 N N . ASP B 1 52 ? 3.416 -6.324 2.607 1 96.44 52 ASP B N 1
ATOM 3679 C CA . ASP B 1 52 ? 2.971 -6.695 1.268 1 96.44 52 ASP B CA 1
ATOM 3680 C C . ASP B 1 52 ? 1.628 -6.047 0.936 1 96.44 52 ASP B C 1
ATOM 3682 O O . ASP B 1 52 ? 0.992 -6.398 -0.061 1 96.44 52 ASP B O 1
ATOM 3686 N N . ARG B 1 53 ? 1.128 -5.207 1.775 1 94.5 53 ARG B N 1
ATOM 3687 C CA . ARG B 1 53 ? -0.086 -4.418 1.589 1 94.5 53 ARG B CA 1
ATOM 3688 C C . ARG B 1 53 ? -1.328 -5.301 1.659 1 94.5 53 ARG B C 1
ATOM 3690 O O . ARG B 1 53 ? -2.352 -4.992 1.048 1 94.5 53 ARG B O 1
ATOM 3697 N N . GLN B 1 54 ? -1.194 -6.438 2.258 1 95.31 54 GLN B N 1
ATOM 3698 C CA . GLN B 1 54 ? -2.342 -7.281 2.576 1 95.31 54 GLN B CA 1
ATOM 3699 C C . GLN B 1 54 ? -2.822 -7.039 4.004 1 95.31 54 GLN B C 1
ATOM 3701 O O . GLN B 1 54 ? -2.719 -7.926 4.855 1 95.31 54 GLN B O 1
ATOM 3706 N N . PHE B 1 55 ? -3.473 -5.953 4.172 1 96.38 55 PHE B N 1
ATOM 3707 C CA . PHE B 1 55 ? -3.77 -5.422 5.496 1 96.38 55 PHE B CA 1
ATOM 3708 C C . PHE B 1 55 ? -4.863 -6.242 6.176 1 96.38 55 PHE B C 1
ATOM 3710 O O . PHE B 1 55 ? -4.75 -6.578 7.355 1 96.38 55 PHE B O 1
ATOM 3717 N N . LYS B 1 56 ? -5.859 -6.594 5.418 1 94.88 56 LYS B N 1
ATOM 3718 C CA . LYS B 1 56 ? -6.977 -7.332 5.996 1 94.88 56 LYS B CA 1
ATOM 3719 C C . LYS B 1 56 ? -6.539 -8.719 6.469 1 94.88 56 LYS B C 1
ATOM 3721 O O . LYS B 1 56 ? -6.957 -9.172 7.535 1 94.88 56 LYS B O 1
ATOM 3726 N N . ARG B 1 57 ? -5.695 -9.336 5.684 1 95.5 57 ARG B N 1
ATOM 3727 C CA . ARG B 1 57 ? -5.172 -10.648 6.062 1 95.5 57 ARG B CA 1
ATOM 3728 C C . ARG B 1 57 ? -4.316 -10.547 7.32 1 95.5 57 ARG B C 1
ATOM 3730 O O . ARG B 1 57 ? -4.402 -11.406 8.203 1 95.5 57 ARG B O 1
ATOM 3737 N N . ALA B 1 58 ? -3.473 -9.523 7.312 1 97.62 58 ALA B N 1
ATOM 3738 C CA . ALA B 1 58 ? -2.635 -9.312 8.492 1 97.62 58 ALA B CA 1
ATOM 3739 C C . ALA B 1 58 ? -3.486 -9.102 9.734 1 97.62 58 ALA B C 1
ATOM 3741 O O . ALA B 1 58 ? -3.219 -9.695 10.789 1 97.62 58 ALA B O 1
ATOM 3742 N N . ALA B 1 59 ? -4.535 -8.305 9.633 1 96.94 59 ALA B N 1
ATOM 3743 C CA . ALA B 1 59 ? -5.418 -8.023 10.766 1 96.94 59 ALA B CA 1
ATOM 3744 C C . ALA B 1 59 ? -6.117 -9.297 11.242 1 96.94 59 ALA B C 1
ATOM 3746 O O . ALA B 1 59 ? -6.215 -9.547 12.445 1 96.94 59 ALA B O 1
ATOM 3747 N N . TYR B 1 60 ? -6.531 -10.078 10.32 1 95.25 60 TYR B N 1
ATOM 3748 C CA . TYR B 1 60 ? -7.25 -11.305 10.664 1 95.25 60 TYR B CA 1
ATOM 3749 C C . TYR B 1 60 ? -6.355 -12.266 11.438 1 95.25 60 TYR B C 1
ATOM 3751 O O . TYR B 1 60 ? -6.781 -12.852 12.438 1 95.25 60 TYR B O 1
ATOM 3759 N N . ILE B 1 61 ? -5.164 -12.422 10.961 1 96.25 61 ILE B N 1
ATOM 3760 C CA . ILE B 1 61 ? -4.227 -13.336 11.602 1 96.25 61 ILE B CA 1
ATOM 3761 C C . ILE B 1 61 ? -3.98 -12.898 13.047 1 96.25 61 ILE B C 1
ATOM 3763 O O . ILE B 1 61 ? -3.959 -13.727 13.961 1 96.25 61 ILE B O 1
ATOM 3767 N N . LEU B 1 62 ? -3.795 -11.633 13.258 1 97 62 LEU B N 1
ATOM 3768 C CA . LEU B 1 62 ? -3.521 -11.102 14.586 1 97 62 LEU B CA 1
ATOM 3769 C C . LEU B 1 62 ? -4.75 -11.219 15.484 1 97 62 LEU B C 1
ATOM 3771 O O . LEU B 1 62 ? -4.633 -11.57 16.656 1 97 62 LEU B O 1
ATOM 3775 N N . GLU B 1 63 ? -5.879 -10.969 14.945 1 95.19 63 GLU B N 1
ATOM 3776 C CA . GLU B 1 63 ? -7.117 -11.055 15.711 1 95.19 63 GLU B CA 1
ATOM 3777 C C . GLU B 1 63 ? -7.43 -12.492 16.094 1 95.19 63 GLU B C 1
ATOM 3779 O O . GLU B 1 63 ? -7.887 -12.758 17.219 1 95.19 63 GLU B O 1
ATOM 3784 N N . ASN B 1 64 ? -7.184 -13.297 15.141 1 93.31 64 ASN B N 1
ATOM 3785 C CA . ASN B 1 64 ? -7.48 -14.703 15.375 1 93.31 64 ASN B CA 1
ATOM 3786 C C . ASN B 1 64 ? -6.574 -15.305 16.453 1 93.31 64 ASN B C 1
ATOM 3788 O O . ASN B 1 64 ? -6.988 -16.188 17.188 1 93.31 64 ASN B O 1
ATOM 3792 N N . SER B 1 65 ? -5.371 -14.938 16.578 1 93.12 65 SER B N 1
ATOM 3793 C CA . SER B 1 65 ? -4.418 -15.461 17.547 1 93.12 65 SER B CA 1
ATOM 3794 C C . SER B 1 65 ? -4.652 -14.859 18.938 1 93.12 65 SER B C 1
ATOM 3796 O O . SER B 1 65 ? -4.164 -15.383 19.938 1 93.12 65 SER B O 1
ATOM 3798 N N . ASN B 1 66 ? -5.273 -13.742 19.109 1 91.94 66 ASN B N 1
ATOM 3799 C CA . ASN B 1 66 ? -5.633 -13.016 20.328 1 91.94 66 ASN B CA 1
ATOM 3800 C C . ASN B 1 66 ? -4.406 -12.414 21 1 91.94 66 ASN B C 1
ATOM 3802 O O . ASN B 1 66 ? -4.488 -11.93 22.125 1 91.94 66 ASN B O 1
ATOM 3806 N N . PHE B 1 67 ? -3.318 -12.461 20.312 1 94 67 PHE B N 1
ATOM 3807 C CA . PHE B 1 67 ? -2.111 -11.883 20.891 1 94 67 PHE B CA 1
ATOM 3808 C C . PHE B 1 67 ? -2.232 -10.367 20.984 1 94 67 PHE B C 1
ATOM 3810 O O . PHE B 1 67 ? -1.47 -9.719 21.703 1 94 67 PHE B O 1
ATOM 3817 N N . TYR B 1 68 ? -3.189 -9.789 20.25 1 94.38 68 TYR B N 1
ATOM 3818 C CA . TYR B 1 68 ? -3.355 -8.344 20.266 1 94.38 68 TYR B CA 1
ATOM 3819 C C . TYR B 1 68 ? -3.869 -7.867 21.625 1 94.38 68 TYR B C 1
ATOM 3821 O O . TYR B 1 68 ? -3.75 -6.688 21.953 1 94.38 68 TYR B O 1
ATOM 3829 N N . LYS B 1 69 ? -4.352 -8.773 22.438 1 94.19 69 LYS B N 1
ATOM 3830 C CA . LYS B 1 69 ? -4.867 -8.406 23.75 1 94.19 69 LYS B CA 1
ATOM 3831 C C . LYS B 1 69 ? -3.756 -8.422 24.797 1 94.19 69 LYS B C 1
ATOM 3833 O O . LYS B 1 69 ? -3.887 -7.809 25.859 1 94.19 69 LYS B O 1
ATOM 3838 N N . THR B 1 70 ? -2.705 -9.07 24.469 1 92.62 70 THR B N 1
ATOM 3839 C CA . THR B 1 70 ? -1.684 -9.266 25.484 1 92.62 70 THR B CA 1
ATOM 3840 C C . THR B 1 70 ? -0.365 -8.625 25.078 1 92.62 70 THR B C 1
ATOM 3842 O O . THR B 1 70 ? 0.499 -8.367 25.906 1 92.62 70 THR B O 1
ATOM 3845 N N . SER B 1 71 ? -0.153 -8.445 23.859 1 94.69 71 SER B N 1
ATOM 3846 C CA . SER B 1 71 ? 1.104 -7.91 23.344 1 94.69 71 SER B CA 1
ATOM 3847 C C . SER B 1 71 ? 0.904 -6.531 22.734 1 94.69 71 SER B C 1
ATOM 3849 O O . SER B 1 71 ? 0.089 -6.363 21.812 1 94.69 71 SER B O 1
ATOM 3851 N N . SER B 1 72 ? 1.754 -5.547 23.203 1 95.56 72 SER B N 1
ATOM 3852 C CA . SER B 1 72 ? 1.667 -4.195 22.656 1 95.56 72 SER B CA 1
ATOM 3853 C C . SER B 1 72 ? 2.137 -4.156 21.219 1 95.56 72 SER B C 1
ATOM 3855 O O . SER B 1 72 ? 1.597 -3.4 20.406 1 95.56 72 SER B O 1
ATOM 3857 N N . ALA B 1 73 ? 3.135 -4.992 20.938 1 95.88 73 ALA B N 1
ATOM 3858 C CA . ALA B 1 73 ? 3.65 -5.043 19.578 1 95.88 73 ALA B CA 1
ATOM 3859 C C . ALA B 1 73 ? 2.598 -5.578 18.609 1 95.88 73 ALA B C 1
ATOM 3861 O O . ALA B 1 73 ? 2.385 -5.012 17.531 1 95.88 73 ALA B O 1
ATOM 3862 N N . CYS B 1 74 ? 1.905 -6.645 18.984 1 97.25 74 CYS B N 1
ATOM 3863 C CA . CYS B 1 74 ? 0.866 -7.23 18.156 1 97.25 74 CYS B CA 1
ATOM 3864 C C . CYS B 1 74 ? -0.327 -6.293 18.016 1 97.25 74 CYS B C 1
ATOM 3866 O O . CYS B 1 74 ? -0.918 -6.176 16.953 1 97.25 74 CYS B O 1
ATOM 3868 N N . PHE B 1 75 ? -0.61 -5.613 19.141 1 97.69 75 PHE B N 1
ATOM 3869 C CA . PHE B 1 75 ? -1.714 -4.66 19.109 1 97.69 75 PHE B CA 1
ATOM 3870 C C . PHE B 1 75 ? -1.4 -3.512 18.156 1 97.69 75 PHE B C 1
ATOM 3872 O O . PHE B 1 75 ? -2.248 -3.113 17.359 1 97.69 75 PHE B O 1
ATOM 3879 N N . HIS B 1 76 ? -0.222 -2.998 18.281 1 97.88 76 HIS B N 1
ATOM 3880 C CA . HIS B 1 76 ? 0.212 -1.908 17.406 1 97.88 76 HIS B CA 1
ATOM 3881 C C . HIS B 1 76 ? 0.115 -2.303 15.938 1 97.88 76 HIS B C 1
ATOM 3883 O O . HIS B 1 76 ? -0.395 -1.537 15.117 1 97.88 76 HIS B O 1
ATOM 3889 N N . LEU B 1 77 ? 0.623 -3.463 15.633 1 98.12 77 LEU B N 1
ATOM 3890 C CA . LEU B 1 77 ? 0.599 -3.943 14.258 1 98.12 77 LEU B CA 1
ATOM 3891 C C . LEU B 1 77 ? -0.834 -4.145 13.773 1 98.12 77 LEU B C 1
ATOM 3893 O O . LEU B 1 77 ? -1.151 -3.857 12.617 1 98.12 77 LEU B O 1
ATOM 3897 N N . LEU B 1 78 ? -1.693 -4.648 14.641 1 98.38 78 LEU B N 1
ATOM 3898 C CA . LEU B 1 78 ? -3.104 -4.797 14.297 1 98.38 78 LEU B CA 1
ATOM 3899 C C . LEU B 1 78 ? -3.725 -3.443 13.961 1 98.38 78 LEU B C 1
ATOM 3901 O O . LEU B 1 78 ? -4.434 -3.314 12.961 1 98.38 78 LEU B O 1
ATOM 3905 N N . MET B 1 79 ? -3.428 -2.424 14.742 1 98.44 79 MET B N 1
ATOM 3906 C CA . MET B 1 79 ? -3.959 -1.088 14.492 1 98.44 79 MET B CA 1
ATOM 3907 C C . MET B 1 79 ? -3.422 -0.524 13.18 1 98.44 79 MET B C 1
ATOM 3909 O O . MET B 1 79 ? -4.16 0.113 12.422 1 98.44 79 MET B O 1
ATOM 3913 N N . ARG B 1 80 ? -2.137 -0.775 12.953 1 98.25 80 ARG B N 1
ATOM 3914 C CA . ARG B 1 80 ? -1.554 -0.325 11.688 1 98.25 80 ARG B CA 1
ATOM 3915 C C . ARG B 1 80 ? -2.234 -0.995 10.5 1 98.25 80 ARG B C 1
ATOM 3917 O O . ARG B 1 80 ? -2.492 -0.35 9.484 1 98.25 80 ARG B O 1
ATOM 3924 N N . ALA B 1 81 ? -2.471 -2.281 10.617 1 98.12 81 ALA B N 1
ATOM 3925 C CA . ALA B 1 81 ? -3.127 -3.029 9.547 1 98.12 81 ALA B CA 1
ATOM 3926 C C . ALA B 1 81 ? -4.543 -2.512 9.305 1 98.12 81 ALA B C 1
ATOM 3928 O O . ALA B 1 81 ? -4.953 -2.318 8.156 1 98.12 81 ALA B O 1
ATOM 3929 N N . LEU B 1 82 ? -5.25 -2.271 10.375 1 97.62 82 LEU B N 1
ATOM 3930 C CA . LEU B 1 82 ? -6.617 -1.768 10.258 1 97.62 82 LEU B CA 1
ATOM 3931 C C . LEU B 1 82 ? -6.629 -0.36 9.672 1 97.62 82 LEU B C 1
ATOM 3933 O O . LEU B 1 82 ? -7.531 -0.008 8.914 1 97.62 82 LEU B O 1
ATOM 3937 N N . ASP B 1 83 ? -5.621 0.417 10.062 1 96.69 83 ASP B N 1
ATOM 3938 C CA . ASP B 1 83 ? -5.473 1.743 9.469 1 96.69 83 ASP B CA 1
ATOM 3939 C C . ASP B 1 83 ? -5.238 1.65 7.965 1 96.69 83 ASP B C 1
ATOM 3941 O O . ASP B 1 83 ? -5.828 2.41 7.191 1 96.69 83 ASP B O 1
ATOM 3945 N N . GLY B 1 84 ? -4.363 0.732 7.539 1 94.94 84 GLY B N 1
ATOM 3946 C CA . GLY B 1 84 ? -4.113 0.516 6.121 1 94.94 84 GLY B CA 1
ATOM 3947 C C . GLY B 1 84 ? -5.348 0.066 5.359 1 94.94 84 GLY B C 1
ATOM 3948 O O . GLY B 1 84 ? -5.543 0.447 4.203 1 94.94 84 GLY B O 1
ATOM 3949 N N . ALA B 1 85 ? -6.195 -0.687 6.012 1 93.88 85 ALA B N 1
ATOM 3950 C CA . ALA B 1 85 ? -7.434 -1.171 5.41 1 93.88 85 ALA B CA 1
ATOM 3951 C C . ALA B 1 85 ? -8.539 -0.126 5.52 1 93.88 85 ALA B C 1
ATOM 3953 O O . ALA B 1 85 ? -9.656 -0.342 5.039 1 93.88 85 ALA B O 1
ATOM 3954 N N . LYS B 1 86 ? -8.273 0.966 6.18 1 92.12 86 LYS B N 1
ATOM 3955 C CA . LYS B 1 86 ? -9.219 2.055 6.418 1 92.12 86 LYS B CA 1
ATOM 3956 C C . LYS B 1 86 ? -10.469 1.554 7.145 1 92.12 86 LYS B C 1
ATOM 3958 O O . LYS B 1 86 ? -11.578 1.982 6.844 1 92.12 86 LYS B O 1
ATOM 3963 N N . ASP B 1 87 ? -10.266 0.602 7.961 1 94 87 ASP B N 1
ATOM 3964 C CA . ASP B 1 87 ? -11.352 0.069 8.781 1 94 87 ASP B CA 1
ATOM 3965 C C . ASP B 1 87 ? -11.32 0.673 10.18 1 94 87 ASP B C 1
ATOM 3967 O O . ASP B 1 87 ? -10.992 -0.011 11.156 1 94 87 ASP B O 1
ATOM 3971 N N . TYR B 1 88 ? -11.836 1.869 10.297 1 94.5 88 TYR B N 1
ATOM 3972 C CA . TYR B 1 88 ? -11.734 2.621 11.547 1 94.5 88 TYR B CA 1
ATOM 3973 C C . TYR B 1 88 ? -12.773 2.148 12.555 1 94.5 88 TYR B C 1
ATOM 3975 O O . TYR B 1 88 ? -12.586 2.305 13.766 1 94.5 88 TYR B O 1
ATOM 3983 N N . MET B 1 89 ? -13.82 1.554 12.078 1 94.69 89 MET B N 1
ATOM 3984 C CA . MET B 1 89 ? -14.805 0.998 12.992 1 94.69 89 MET B CA 1
ATOM 3985 C C . MET B 1 89 ? -14.234 -0.184 13.766 1 94.69 89 MET B C 1
ATOM 3987 O O . MET B 1 89 ? -14.414 -0.288 14.977 1 94.69 89 MET B O 1
ATOM 3991 N N . ALA B 1 90 ? -13.57 -1.012 13.008 1 95.62 90 ALA B N 1
ATOM 3992 C CA . ALA B 1 90 ? -12.914 -2.129 13.68 1 95.62 90 ALA B CA 1
ATOM 3993 C C . ALA B 1 90 ? -11.844 -1.631 14.648 1 95.62 90 ALA B C 1
ATOM 3995 O O . ALA B 1 90 ? -11.656 -2.207 15.727 1 95.62 90 ALA B O 1
ATOM 3996 N N . MET B 1 91 ? -11.125 -0.621 14.281 1 96.94 91 MET B N 1
ATOM 3997 C CA . MET B 1 91 ? -10.109 -0.027 15.148 1 96.94 91 MET B CA 1
ATOM 3998 C C . MET B 1 91 ? -10.727 0.455 16.453 1 96.94 91 MET B C 1
ATOM 4000 O O . MET B 1 91 ? -10.195 0.197 17.531 1 96.94 91 MET B O 1
ATOM 4004 N N . GLU B 1 92 ? -11.836 1.13 16.344 1 97 92 GLU B N 1
ATOM 4005 C CA . GLU B 1 92 ? -12.523 1.642 17.516 1 97 92 GLU B CA 1
ATOM 4006 C C . GLU B 1 92 ? -12.938 0.506 18.453 1 97 92 GLU B C 1
ATOM 4008 O O . GLU B 1 92 ? -12.789 0.607 19.672 1 97 92 GLU B O 1
ATOM 4013 N N . THR B 1 93 ? -13.477 -0.511 17.859 1 96.88 93 THR B N 1
ATOM 4014 C CA . THR B 1 93 ? -13.891 -1.667 18.641 1 96.88 93 THR B CA 1
ATOM 4015 C C . THR B 1 93 ? -12.711 -2.258 19.406 1 96.88 93 THR B C 1
ATOM 4017 O O . THR B 1 93 ? -12.852 -2.631 20.578 1 96.88 93 THR B O 1
ATOM 4020 N N . CYS B 1 94 ? -11.586 -2.338 18.75 1 97.06 94 CYS B N 1
ATOM 4021 C CA . CYS B 1 94 ? -10.391 -2.867 19.406 1 97.06 94 CYS B CA 1
ATOM 4022 C C . CYS B 1 94 ? -9.969 -1.989 20.578 1 97.06 94 CYS B C 1
ATOM 4024 O O . CYS B 1 94 ? -9.594 -2.498 21.625 1 97.06 94 CYS B O 1
ATOM 4026 N N . PHE B 1 95 ? -10 -0.684 20.422 1 96.69 95 PHE B N 1
ATOM 4027 C CA . PHE B 1 95 ? -9.602 0.242 21.484 1 96.69 95 PHE B CA 1
ATOM 4028 C C . PHE B 1 95 ? -10.578 0.183 22.656 1 96.69 95 PHE B C 1
ATOM 4030 O O . PHE B 1 95 ? -10.211 0.502 23.781 1 96.69 95 PHE B O 1
ATOM 4037 N N . GLU B 1 96 ? -11.773 -0.255 22.375 1 95.44 96 GLU B N 1
ATOM 4038 C CA . GLU B 1 96 ? -12.773 -0.388 23.438 1 95.44 96 GLU B CA 1
ATOM 4039 C C . GLU B 1 96 ? -12.555 -1.659 24.25 1 95.44 96 GLU B C 1
ATOM 4041 O O . GLU B 1 96 ? -12.789 -1.678 25.453 1 95.44 96 GLU B O 1
ATOM 4046 N N . ILE B 1 97 ? -12.125 -2.625 23.578 1 94.31 97 ILE B N 1
ATOM 4047 C CA . ILE B 1 97 ? -12 -3.941 24.188 1 94.31 97 ILE B CA 1
ATOM 4048 C C . ILE B 1 97 ? -10.68 -4.023 24.953 1 94.31 97 ILE B C 1
ATOM 4050 O O . ILE B 1 97 ? -10.617 -4.609 26.047 1 94.31 97 ILE B O 1
ATOM 4054 N N . VAL B 1 98 ? -9.672 -3.479 24.422 1 95.38 98 VAL B N 1
ATOM 4055 C CA . VAL B 1 98 ? -8.336 -3.67 24.969 1 95.38 98 VAL B CA 1
ATOM 4056 C C . VAL B 1 98 ? -7.984 -2.5 25.891 1 95.38 98 VAL B C 1
ATOM 4058 O O . VAL B 1 98 ? -8.164 -1.338 25.516 1 95.38 98 VAL B O 1
ATOM 4061 N N . ASN B 1 99 ? -7.57 -2.805 27.031 1 93.25 99 ASN B N 1
ATOM 4062 C CA . ASN B 1 99 ? -7.039 -1.791 27.938 1 93.25 99 ASN B CA 1
ATOM 4063 C C . ASN B 1 99 ? -5.59 -1.448 27.609 1 93.25 99 ASN B C 1
ATOM 4065 O O . ASN B 1 99 ? -4.668 -2.113 28.078 1 93.25 99 ASN B O 1
ATOM 4069 N N . ILE B 1 100 ? -5.406 -0.356 26.969 1 93.56 100 ILE B N 1
ATOM 4070 C CA . ILE B 1 100 ? -4.105 0.01 26.422 1 93.56 100 ILE B CA 1
ATOM 4071 C C . ILE B 1 100 ? -3.127 0.287 27.562 1 93.56 100 ILE B C 1
ATOM 4073 O O . ILE B 1 100 ? -1.933 0.003 27.438 1 93.56 100 ILE B O 1
ATOM 4077 N N . GLN B 1 101 ? -3.598 0.833 28.688 1 91.81 101 GLN B N 1
ATOM 4078 C CA . GLN B 1 101 ? -2.709 1.12 29.812 1 91.81 101 GLN B CA 1
ATOM 4079 C C . GLN B 1 101 ? -2.117 -0.164 30.391 1 91.81 101 GLN B C 1
ATOM 4081 O O . GLN B 1 101 ? -0.933 -0.211 30.719 1 91.81 101 GLN B O 1
ATOM 4086 N N . LYS B 1 102 ? -2.895 -1.133 30.484 1 92.5 102 LYS B N 1
ATOM 4087 C CA . LYS B 1 102 ? -2.416 -2.43 30.953 1 92.5 102 LYS B CA 1
ATOM 4088 C C . LYS B 1 102 ? -1.459 -3.059 29.938 1 92.5 102 LYS B C 1
ATOM 4090 O O . LYS B 1 102 ? -0.47 -3.688 30.328 1 92.5 102 LYS B O 1
ATOM 4095 N N . LEU B 1 103 ? -1.788 -2.836 28.703 1 92.69 103 LEU B N 1
ATOM 4096 C CA . LEU B 1 103 ? -0.958 -3.373 27.625 1 92.69 103 LEU B CA 1
ATOM 4097 C C . LEU B 1 103 ? 0.438 -2.758 27.672 1 92.69 103 LEU B C 1
ATOM 4099 O O . LEU B 1 103 ? 1.426 -3.438 27.375 1 92.69 103 LEU B O 1
ATOM 4103 N N . PHE B 1 104 ? 0.544 -1.522 28.078 1 92.44 104 PHE B N 1
ATOM 4104 C CA . PHE B 1 104 ? 1.808 -0.795 28.094 1 92.44 104 PHE B CA 1
ATOM 4105 C C . PHE B 1 104 ? 2.703 -1.297 29.219 1 92.44 104 PHE B C 1
ATOM 4107 O O . PHE B 1 104 ? 3.92 -1.092 29.188 1 92.44 104 PHE B O 1
ATOM 4114 N N . GLU B 1 105 ? 2.166 -1.959 30.109 1 90.38 105 GLU B N 1
ATOM 4115 C CA . GLU B 1 105 ? 2.918 -2.451 31.266 1 90.38 105 GLU B CA 1
ATOM 4116 C C . GLU B 1 105 ? 3.525 -3.822 30.984 1 90.38 105 GLU B C 1
ATOM 4118 O O . GLU B 1 105 ? 4.449 -4.254 31.672 1 90.38 105 GLU B O 1
ATOM 4123 N N . GLU B 1 106 ? 3.035 -4.418 29.938 1 84.06 106 GLU B N 1
ATOM 4124 C CA . GLU B 1 106 ? 3.512 -5.762 29.609 1 84.06 106 GLU B CA 1
ATOM 4125 C C . GLU B 1 106 ? 4.832 -5.711 28.859 1 84.06 106 GLU B C 1
ATOM 4127 O O . GLU B 1 106 ? 5.039 -4.832 28.016 1 84.06 106 GLU B O 1
ATOM 4132 N N . LYS B 1 107 ? 5.781 -6.477 29.344 1 80.38 107 LYS B N 1
ATOM 4133 C CA . LYS B 1 107 ? 7.07 -6.586 28.656 1 80.38 107 LYS B CA 1
ATOM 4134 C C . LYS B 1 107 ? 7.18 -7.906 27.906 1 80.38 107 LYS B C 1
ATOM 4136 O O . LYS B 1 107 ? 6.887 -8.969 28.453 1 80.38 107 LYS B O 1
ATOM 4141 N N . GLU B 1 108 ? 7.43 -7.711 26.625 1 84.38 108 GLU B N 1
ATOM 4142 C CA . GLU B 1 108 ? 7.598 -8.891 25.766 1 84.38 108 GLU B CA 1
ATOM 4143 C C . GLU B 1 108 ? 9.07 -9.18 25.516 1 84.38 108 GLU B C 1
ATOM 4145 O O . GLU B 1 108 ? 9.781 -8.359 24.922 1 84.38 108 GLU B O 1
ATOM 4150 N N . SER B 1 109 ? 9.562 -10.312 25.828 1 87.38 109 SER B N 1
ATOM 4151 C CA . SER B 1 109 ? 10.977 -10.68 25.719 1 87.38 109 SER B CA 1
ATOM 4152 C C . SER B 1 109 ? 11.367 -10.93 24.266 1 87.38 109 SER B C 1
ATOM 4154 O O . SER B 1 109 ? 12.523 -10.734 23.891 1 87.38 109 SER B O 1
ATOM 4156 N N . TRP B 1 110 ? 10.391 -11.344 23.469 1 88.94 110 TRP B N 1
ATOM 4157 C CA . TRP B 1 110 ? 10.727 -11.734 22.109 1 88.94 110 TRP B CA 1
ATOM 4158 C C . TRP B 1 110 ? 10.82 -10.516 21.203 1 88.94 110 TRP B C 1
ATOM 4160 O O . TRP B 1 110 ? 11.383 -10.586 20.109 1 88.94 110 TRP B O 1
ATOM 4170 N N . PHE B 1 111 ? 10.25 -9.398 21.672 1 89.94 111 PHE B N 1
ATOM 4171 C CA . PHE B 1 111 ? 10.219 -8.211 20.844 1 89.94 111 PHE B CA 1
ATOM 4172 C C . PHE B 1 111 ? 11.391 -7.289 21.156 1 89.94 111 PHE B C 1
ATOM 4174 O O . PHE B 1 111 ? 11.562 -6.871 22.312 1 89.94 111 PHE B O 1
ATOM 4181 N N . SER B 1 112 ? 12.164 -6.949 20.156 1 85.38 112 SER B N 1
ATOM 4182 C CA . SER B 1 112 ? 13.375 -6.156 20.344 1 85.38 112 SER B CA 1
ATOM 4183 C C . SER B 1 112 ? 13.141 -4.691 20 1 85.38 112 SER B C 1
ATOM 4185 O O . SER B 1 112 ? 14.039 -3.861 20.156 1 85.38 112 SER B O 1
ATOM 4187 N N . GLY B 1 113 ? 11.984 -4.32 19.672 1 85.75 113 GLY B N 1
ATOM 4188 C CA . GLY B 1 113 ? 11.734 -2.943 19.281 1 85.75 113 GLY B CA 1
ATOM 4189 C C . GLY B 1 113 ? 11.594 -2.002 20.469 1 85.75 113 GLY B C 1
ATOM 4190 O O . GLY B 1 113 ? 11.484 -2.449 21.609 1 85.75 113 GLY B O 1
ATOM 4191 N N . ASN B 1 114 ? 11.711 -0.725 20.172 1 89 114 ASN B N 1
ATOM 4192 C CA . ASN B 1 114 ? 11.57 0.306 21.203 1 89 114 ASN B CA 1
ATOM 4193 C C . ASN B 1 114 ? 10.125 0.432 21.672 1 89 114 ASN B C 1
ATOM 4195 O O . ASN B 1 114 ? 9.25 0.83 20.906 1 89 114 ASN B O 1
ATOM 4199 N N . MET B 1 115 ? 9.93 0.193 22.953 1 91.62 115 MET B N 1
ATOM 4200 C CA . MET B 1 115 ? 8.57 0.151 23.484 1 91.62 115 MET B CA 1
ATOM 4201 C C . MET B 1 115 ? 7.957 1.548 23.531 1 91.62 115 MET B C 1
ATOM 4203 O O . MET B 1 115 ? 6.738 1.701 23.422 1 91.62 115 MET B O 1
ATOM 4207 N N . ASP B 1 116 ? 8.758 2.557 23.703 1 91.94 116 ASP B N 1
ATOM 4208 C CA . ASP B 1 116 ? 8.242 3.922 23.672 1 91.94 116 ASP B CA 1
ATOM 4209 C C . ASP B 1 116 ? 7.684 4.281 22.297 1 91.94 116 ASP B C 1
ATOM 4211 O O . ASP B 1 116 ? 6.664 4.965 22.203 1 91.94 116 ASP B O 1
ATOM 4215 N N . GLN B 1 117 ? 8.359 3.826 21.328 1 94.44 117 GLN B N 1
ATOM 4216 C CA . GLN B 1 117 ? 7.879 4.059 19.984 1 94.44 117 GLN B CA 1
ATOM 4217 C C . GLN B 1 117 ? 6.566 3.322 19.734 1 94.44 117 GLN B C 1
ATOM 4219 O O . GLN B 1 117 ? 5.676 3.842 19.047 1 94.44 117 GLN B O 1
ATOM 4224 N N . ILE B 1 118 ? 6.48 2.115 20.281 1 95.75 118 ILE B N 1
ATOM 4225 C CA . ILE B 1 118 ? 5.262 1.325 20.125 1 95.75 118 ILE B CA 1
ATOM 4226 C C . ILE B 1 118 ? 4.102 2.029 20.828 1 95.75 118 ILE B C 1
ATOM 4228 O O . ILE B 1 118 ? 3.012 2.148 20.266 1 95.75 118 ILE B O 1
ATOM 4232 N N . ARG B 1 119 ? 4.375 2.486 22.031 1 96.31 119 ARG B N 1
ATOM 4233 C CA . ARG B 1 119 ? 3.344 3.203 22.781 1 96.31 119 ARG B CA 1
ATOM 4234 C C . ARG B 1 119 ? 2.891 4.449 22.031 1 96.31 119 ARG B C 1
ATOM 4236 O O . ARG B 1 119 ? 1.691 4.691 21.891 1 96.31 119 ARG B O 1
ATOM 4243 N N . SER B 1 120 ? 3.865 5.191 21.594 1 96.44 120 SER B N 1
ATOM 4244 C CA . SER B 1 120 ? 3.561 6.391 20.812 1 96.44 120 SER B CA 1
ATOM 4245 C C . SER B 1 120 ? 2.762 6.055 19.562 1 96.44 120 SER B C 1
ATOM 4247 O O . SER B 1 120 ? 1.814 6.758 19.203 1 96.44 120 SER B O 1
ATOM 4249 N N . GLY B 1 121 ? 3.168 4.977 18.891 1 97.25 121 GLY B N 1
ATOM 4250 C CA . GLY B 1 121 ? 2.471 4.547 17.703 1 97.25 121 GLY B CA 1
ATOM 4251 C C . GLY B 1 121 ? 1.027 4.156 17.953 1 97.25 121 GLY B C 1
ATOM 4252 O O . GLY B 1 121 ? 0.141 4.473 17.156 1 97.25 121 GLY B O 1
ATOM 4253 N N . ILE B 1 122 ? 0.802 3.467 19.016 1 98 122 ILE B N 1
ATOM 4254 C CA . ILE B 1 122 ? -0.552 3.061 19.375 1 98 122 ILE B CA 1
ATOM 4255 C C . ILE B 1 122 ? -1.412 4.293 19.641 1 98 122 ILE B C 1
ATOM 4257 O O . ILE B 1 122 ? -2.539 4.387 19.141 1 98 122 ILE B O 1
ATOM 4261 N N . LEU B 1 123 ? -0.872 5.23 20.344 1 98 123 LEU B N 1
ATOM 4262 C CA . LEU B 1 123 ? -1.603 6.453 20.656 1 98 123 LEU B CA 1
ATOM 4263 C C . LEU B 1 123 ? -1.854 7.273 19.391 1 98 123 LEU B C 1
ATOM 4265 O O . LEU B 1 123 ? -2.92 7.875 19.234 1 98 123 LEU B O 1
ATOM 4269 N N . PHE B 1 124 ? -0.901 7.297 18.547 1 98.06 124 PHE B N 1
ATOM 4270 C CA . PHE B 1 124 ? -1.083 7.98 17.281 1 98.06 124 PHE B CA 1
ATOM 4271 C C . PHE B 1 124 ? -2.262 7.391 16.516 1 98.06 124 PHE B C 1
ATOM 4273 O O . PHE B 1 124 ? -3.102 8.125 15.992 1 98.06 124 PHE B O 1
ATOM 4280 N N . LEU B 1 125 ? -2.309 6.105 16.469 1 98.25 125 LEU B N 1
ATOM 4281 C CA . LEU B 1 125 ? -3.375 5.43 15.734 1 98.25 125 LEU B CA 1
ATOM 4282 C C . LEU B 1 125 ? -4.719 5.629 16.422 1 98.25 125 LEU B C 1
ATOM 4284 O O . LEU B 1 125 ? -5.754 5.715 15.766 1 98.25 125 LEU B O 1
ATOM 4288 N N . LYS B 1 126 ? -4.703 5.629 17.719 1 98.06 126 LYS B N 1
ATOM 4289 C CA . LYS B 1 126 ? -5.93 5.941 18.438 1 98.06 126 LYS B CA 1
ATOM 4290 C C . LYS B 1 126 ? -6.449 7.328 18.078 1 98.06 126 LYS B C 1
ATOM 4292 O O . LYS B 1 126 ? -7.648 7.504 17.844 1 98.06 126 LYS B O 1
ATOM 4297 N N . ALA B 1 127 ? -5.551 8.273 18.047 1 97.62 127 ALA B N 1
ATOM 4298 C CA . ALA B 1 127 ? -5.926 9.633 17.688 1 97.62 127 ALA B CA 1
ATOM 4299 C C . ALA B 1 127 ? -6.492 9.688 16.266 1 97.62 127 ALA B C 1
ATOM 4301 O O . ALA B 1 127 ? -7.461 10.398 16 1 97.62 127 ALA B O 1
ATOM 4302 N N . LYS B 1 128 ? -5.871 8.992 15.367 1 96.12 128 LYS B N 1
ATOM 4303 C CA . LYS B 1 128 ? -6.363 8.945 13.992 1 96.12 128 LYS B CA 1
ATOM 4304 C C . LYS B 1 128 ? -7.801 8.43 13.945 1 96.12 128 LYS B C 1
ATOM 4306 O O . LYS B 1 128 ? -8.625 8.938 13.18 1 96.12 128 LYS B O 1
ATOM 4311 N N . CYS B 1 129 ? -8.016 7.395 14.711 1 96.56 129 CYS B N 1
ATOM 4312 C CA . CYS B 1 129 ? -9.367 6.852 14.805 1 96.56 129 CYS B CA 1
ATOM 4313 C C . CYS B 1 129 ? -10.336 7.898 15.344 1 96.56 129 CYS B C 1
ATOM 4315 O O . CYS B 1 129 ? -11.438 8.062 14.812 1 96.56 129 CYS B O 1
ATOM 4317 N N . GLU B 1 130 ? -9.945 8.648 16.312 1 96.5 130 GLU B N 1
ATOM 4318 C CA . GLU B 1 130 ? -10.773 9.695 16.906 1 96.5 130 GLU B CA 1
ATOM 4319 C C . GLU B 1 130 ? -11.062 10.805 15.898 1 96.5 130 GLU B C 1
ATOM 4321 O O . GLU B 1 130 ? -12.172 11.336 15.852 1 96.5 130 GLU B O 1
ATOM 4326 N N . ILE B 1 131 ? -10.086 11.125 15.117 1 94.69 131 ILE B N 1
ATOM 4327 C CA . ILE B 1 131 ? -10.266 12.148 14.086 1 94.69 131 ILE B CA 1
ATOM 4328 C C . ILE B 1 131 ? -11.32 11.688 13.086 1 94.69 131 ILE B C 1
ATOM 4330 O O . ILE B 1 131 ? -12.211 12.461 12.719 1 94.69 131 ILE B O 1
ATOM 4334 N N . TYR B 1 132 ? -11.211 10.453 12.719 1 91.81 132 TYR B N 1
ATOM 4335 C CA . TYR B 1 132 ? -12.164 9.906 11.758 1 91.81 132 TYR B CA 1
ATOM 4336 C C . TYR B 1 132 ? -13.578 9.938 12.328 1 91.81 132 TYR B C 1
ATOM 4338 O O . TYR B 1 132 ? -14.547 10.117 11.594 1 91.81 132 TYR B O 1
ATOM 4346 N N . LEU B 1 133 ? -13.656 9.812 13.602 1 92.5 133 LEU B N 1
ATOM 4347 C CA . LEU B 1 133 ? -14.961 9.758 14.258 1 92.5 133 LEU B CA 1
ATOM 4348 C C . LEU B 1 133 ? -15.445 11.164 14.625 1 92.5 133 LEU B C 1
ATOM 4350 O O . LEU B 1 133 ? -16.516 11.32 15.211 1 92.5 133 LEU B O 1
ATOM 4354 N N . GLY B 1 134 ? -14.695 12.156 14.352 1 90.94 134 GLY B N 1
ATOM 4355 C CA . GLY B 1 134 ? -15.094 13.539 14.562 1 90.94 134 GLY B CA 1
ATOM 4356 C C . GLY B 1 134 ? -14.781 14.047 15.953 1 90.94 134 GLY B C 1
ATOM 4357 O O . GLY B 1 134 ? -15.258 15.117 16.359 1 90.94 134 GLY B O 1
ATOM 4358 N N . ARG B 1 135 ? -14.055 13.289 16.719 1 93.88 135 ARG B N 1
ATOM 4359 C CA . ARG B 1 135 ? -13.664 13.695 18.062 1 93.88 135 ARG B CA 1
ATOM 4360 C C . ARG B 1 135 ? -12.312 14.398 18.062 1 93.88 135 ARG B C 1
ATOM 4362 O O . ARG B 1 135 ? -11.328 13.867 18.578 1 93.88 135 ARG B O 1
ATOM 4369 N N . ARG B 1 136 ? -12.25 15.609 17.609 1 92.94 136 ARG B N 1
ATOM 4370 C CA . ARG B 1 136 ? -11.008 16.312 17.328 1 92.94 136 ARG B CA 1
ATOM 4371 C C . ARG B 1 136 ? -10.305 16.734 18.609 1 92.94 136 ARG B C 1
ATOM 4373 O O . ARG B 1 136 ? -9.078 16.703 18.688 1 92.94 136 ARG B O 1
ATOM 4380 N N . GLN B 1 137 ? -11.047 17.172 19.594 1 92.94 137 GLN B N 1
ATOM 4381 C CA . GLN B 1 137 ? -10.422 17.594 20.828 1 92.94 137 GLN B CA 1
ATOM 4382 C C . GLN B 1 137 ? -9.727 16.438 21.531 1 92.94 137 GLN B C 1
ATOM 4384 O O . GLN B 1 137 ? -8.586 16.562 21.984 1 92.94 137 GLN B O 1
ATOM 4389 N N . THR B 1 138 ? -10.438 15.344 21.656 1 96 138 THR B N 1
ATOM 4390 C CA . THR B 1 138 ? -9.836 14.164 22.266 1 96 138 THR B CA 1
ATOM 4391 C C . THR B 1 138 ? -8.617 13.711 21.469 1 96 138 THR B C 1
ATOM 4393 O O . THR B 1 138 ? -7.625 13.258 22.047 1 96 138 THR B O 1
ATOM 4396 N N . ALA B 1 139 ? -8.719 13.781 20.188 1 96.69 139 ALA B N 1
ATOM 4397 C CA . ALA B 1 139 ? -7.609 13.398 19.312 1 96.69 139 ALA B CA 1
ATOM 4398 C C . ALA B 1 139 ? -6.375 14.25 19.594 1 96.69 139 ALA B C 1
ATOM 4400 O O . ALA B 1 139 ? -5.254 13.742 19.625 1 96.69 139 ALA B O 1
ATOM 4401 N N . ALA B 1 140 ? -6.559 15.539 19.75 1 96.44 140 ALA B N 1
ATOM 4402 C CA . ALA B 1 140 ? -5.453 16.438 20.062 1 96.44 140 ALA B CA 1
ATOM 4403 C C . ALA B 1 140 ? -4.734 16.016 21.344 1 96.44 140 ALA B C 1
ATOM 4405 O O . ALA B 1 140 ? -3.504 15.945 21.375 1 96.44 140 ALA B O 1
ATOM 4406 N N . ASP B 1 141 ? -5.516 15.727 22.359 1 96.81 141 ASP B N 1
ATOM 4407 C CA . ASP B 1 141 ? -4.945 15.305 23.641 1 96.81 141 ASP B CA 1
ATOM 4408 C C . ASP B 1 141 ? -4.188 13.984 23.484 1 96.81 141 ASP B C 1
ATOM 4410 O O . ASP B 1 141 ? -3.105 13.82 24.062 1 96.81 141 ASP B O 1
ATOM 4414 N N . THR B 1 142 ? -4.793 13.07 22.781 1 97.75 142 THR B N 1
ATOM 4415 C CA . THR B 1 142 ? -4.16 11.773 22.547 1 97.75 142 THR B CA 1
ATOM 4416 C C . THR B 1 142 ? -2.85 11.938 21.781 1 97.75 142 THR B C 1
ATOM 4418 O O . THR B 1 142 ? -1.863 11.258 22.094 1 97.75 142 THR B O 1
ATOM 4421 N N . LEU B 1 143 ? -2.816 12.789 20.828 1 97.19 143 LEU B N 1
ATOM 4422 C CA . LEU B 1 143 ? -1.599 13.031 20.047 1 97.19 143 LEU B CA 1
ATOM 4423 C C . LEU B 1 143 ? -0.521 13.664 20.922 1 97.19 143 LEU B C 1
ATOM 4425 O O . LEU B 1 143 ? 0.665 13.359 20.781 1 97.19 143 LEU B O 1
ATOM 4429 N N . ILE B 1 144 ? -0.924 14.578 21.75 1 95.69 144 ILE B N 1
ATOM 4430 C CA . ILE B 1 144 ? 0.022 15.195 22.672 1 95.69 144 ILE B CA 1
ATOM 4431 C C . ILE B 1 144 ? 0.654 14.125 23.562 1 95.69 144 ILE B C 1
ATOM 4433 O O . ILE B 1 144 ? 1.867 14.125 23.781 1 95.69 144 ILE B O 1
ATOM 4437 N N . GLU B 1 145 ? -0.143 13.211 24.016 1 95.75 145 GLU B N 1
ATOM 4438 C CA . GLU B 1 145 ? 0.376 12.102 24.812 1 95.75 145 GLU B CA 1
ATOM 4439 C C . GLU B 1 145 ? 1.324 11.234 23.984 1 95.75 145 GLU B C 1
ATOM 4441 O O . GLU B 1 145 ? 2.326 10.734 24.516 1 95.75 145 GLU B O 1
ATOM 4446 N N . ALA B 1 146 ? 0.976 10.984 22.75 1 96.5 146 ALA B N 1
ATOM 4447 C CA . ALA B 1 146 ? 1.838 10.211 21.859 1 96.5 146 ALA B CA 1
ATOM 4448 C C . ALA B 1 146 ? 3.213 10.859 21.719 1 96.5 146 ALA B C 1
ATOM 4450 O O . ALA B 1 146 ? 4.234 10.172 21.781 1 96.5 146 ALA B O 1
ATOM 4451 N N . VAL B 1 147 ? 3.236 12.172 21.594 1 93.06 147 VAL B N 1
ATOM 4452 C CA . VAL B 1 147 ? 4.484 12.914 21.453 1 93.06 147 VAL B CA 1
ATOM 4453 C C . VAL B 1 147 ? 5.285 12.844 22.75 1 93.06 147 VAL B C 1
ATOM 4455 O O . VAL B 1 147 ? 6.516 12.766 22.719 1 93.06 147 VAL B O 1
ATOM 4458 N N . LYS B 1 148 ? 4.598 12.867 23.844 1 91.38 148 LYS B N 1
ATOM 4459 C CA . LYS B 1 148 ? 5.27 12.758 25.125 1 91.38 148 LYS B CA 1
ATOM 4460 C C . LYS B 1 148 ? 5.93 11.391 25.297 1 91.38 148 LYS B C 1
ATOM 4462 O O . LYS B 1 148 ? 6.988 11.281 25.906 1 91.38 148 LYS B O 1
ATOM 4467 N N . CYS B 1 149 ? 5.312 10.336 24.734 1 91.94 149 CYS B N 1
ATOM 4468 C CA . CYS B 1 149 ? 5.871 8.992 24.812 1 91.94 149 CYS B CA 1
ATOM 4469 C C . CYS B 1 149 ? 7.141 8.891 23.969 1 91.94 149 CYS B C 1
ATOM 4471 O O . CYS B 1 149 ? 8.109 8.25 24.375 1 91.94 149 CYS B O 1
ATOM 4473 N N . ASP B 1 150 ? 7.113 9.461 22.812 1 91.12 150 ASP B N 1
ATOM 4474 C CA . ASP B 1 150 ? 8.266 9.492 21.922 1 91.12 150 ASP B CA 1
ATOM 4475 C C . ASP B 1 150 ? 8.375 10.844 21.219 1 91.12 150 ASP B C 1
ATOM 4477 O O . ASP B 1 150 ? 7.785 11.039 20.156 1 91.12 150 ASP B O 1
ATOM 4481 N N . PRO B 1 151 ? 9.219 11.68 21.672 1 88.19 151 PRO B N 1
ATOM 4482 C CA . PRO B 1 151 ? 9.352 13.023 21.109 1 88.19 151 PRO B CA 1
ATOM 4483 C C . PRO B 1 151 ? 9.93 13.016 19.688 1 88.19 151 PRO B C 1
ATOM 4485 O O . PRO B 1 151 ? 9.844 14.016 18.984 1 88.19 151 PRO B O 1
ATOM 4488 N N . MET B 1 152 ? 10.469 11.906 19.297 1 88.25 152 MET B N 1
ATOM 4489 C CA . MET B 1 152 ? 11.086 11.836 17.984 1 88.25 152 MET B CA 1
ATOM 4490 C C . MET B 1 152 ? 10.078 11.383 16.938 1 88.25 152 MET B C 1
ATOM 4492 O O . MET B 1 152 ? 10.406 11.305 15.742 1 88.25 152 MET B O 1
ATOM 4496 N N . SER B 1 153 ? 8.875 11.125 17.391 1 89.81 153 SER B N 1
ATOM 4497 C CA . SER B 1 153 ? 7.816 10.734 16.469 1 89.81 153 SER B CA 1
ATOM 4498 C C . SER B 1 153 ? 7.348 11.914 15.625 1 89.81 153 SER B C 1
ATOM 4500 O O . SER B 1 153 ? 6.488 12.688 16.062 1 89.81 153 SER B O 1
ATOM 4502 N N . PHE B 1 154 ? 7.781 12.047 14.43 1 91.44 154 PHE B N 1
ATOM 4503 C CA . PHE B 1 154 ? 7.445 13.148 13.539 1 91.44 154 PHE B CA 1
ATOM 4504 C C . PHE B 1 154 ? 5.988 13.062 13.094 1 91.44 154 PHE B C 1
ATOM 4506 O O . PHE B 1 154 ? 5.312 14.078 12.953 1 91.44 154 PHE B O 1
ATOM 4513 N N . GLU B 1 155 ? 5.512 11.852 12.922 1 93.44 155 GLU B N 1
ATOM 4514 C CA . GLU B 1 155 ? 4.168 11.672 12.383 1 93.44 155 GLU B CA 1
ATOM 4515 C C . GLU B 1 155 ? 3.113 12.258 13.32 1 93.44 155 GLU B C 1
ATOM 4517 O O . GLU B 1 155 ? 2.148 12.883 12.859 1 93.44 155 GLU B O 1
ATOM 4522 N N . SER B 1 156 ? 3.271 12.102 14.609 1 93.94 156 SER B N 1
ATOM 4523 C CA . SER B 1 156 ? 2.314 12.633 15.578 1 93.94 156 SER B CA 1
ATOM 4524 C C . SER B 1 156 ? 2.342 14.156 15.594 1 93.94 156 SER B C 1
ATOM 4526 O O . SER B 1 156 ? 1.29 14.797 15.602 1 93.94 156 SER B O 1
ATOM 4528 N N . LEU B 1 157 ? 3.48 14.727 15.562 1 91.12 157 LEU B N 1
ATOM 4529 C CA . LEU B 1 157 ? 3.627 16.172 15.578 1 91.12 157 LEU B CA 1
ATOM 4530 C C . LEU B 1 157 ? 3.084 16.781 14.289 1 91.12 157 LEU B C 1
ATOM 4532 O O . LEU B 1 157 ? 2.398 17.812 14.32 1 91.12 157 LEU B O 1
ATOM 4536 N N . GLU B 1 158 ? 3.42 16.156 13.258 1 92.31 158 GLU B N 1
ATOM 4537 C CA . GLU B 1 158 ? 2.941 16.625 11.961 1 92.31 158 GLU B CA 1
ATOM 4538 C C . GLU B 1 158 ? 1.417 16.641 11.906 1 92.31 158 GLU B C 1
ATOM 4540 O O . GLU B 1 158 ? 0.816 17.578 11.367 1 92.31 158 GLU B O 1
ATOM 4545 N N . ALA B 1 159 ? 0.845 15.617 12.469 1 93.94 159 ALA B N 1
ATOM 4546 C CA . ALA B 1 159 ? -0.613 15.523 12.461 1 93.94 159 ALA B CA 1
ATOM 4547 C C . ALA B 1 159 ? -1.235 16.672 13.25 1 93.94 159 ALA B C 1
ATOM 4549 O O . ALA B 1 159 ? -2.211 17.281 12.812 1 93.94 159 ALA B O 1
ATOM 4550 N N . ILE B 1 160 ? -0.644 17 14.367 1 93.38 160 ILE B N 1
ATOM 4551 C CA . ILE B 1 160 ? -1.161 18.078 15.211 1 93.38 160 ILE B CA 1
ATOM 4552 C C . ILE B 1 160 ? -1.095 19.406 14.461 1 93.38 160 ILE B C 1
ATOM 4554 O O . ILE B 1 160 ? -2.049 20.188 14.484 1 93.38 160 ILE B O 1
ATOM 4558 N N . ILE B 1 161 ? -0.035 19.547 13.781 1 91.75 161 ILE B N 1
ATOM 4559 C CA . ILE B 1 161 ? 0.227 20.828 13.133 1 91.75 161 ILE B CA 1
ATOM 4560 C C . ILE B 1 161 ? -0.614 20.938 11.859 1 91.75 161 ILE B C 1
ATOM 4562 O O . ILE B 1 161 ? -1.307 21.938 11.656 1 91.75 161 ILE B O 1
ATOM 4566 N N . ASP B 1 162 ? -0.616 19.922 11.07 1 91.75 162 ASP B N 1
ATOM 4567 C CA . ASP B 1 162 ? -1.263 19.969 9.766 1 91.75 162 ASP B CA 1
ATOM 4568 C C . ASP B 1 162 ? -2.781 20.047 9.906 1 91.75 162 ASP B C 1
ATOM 4570 O O . ASP B 1 162 ? -3.453 20.688 9.086 1 91.75 162 ASP B O 1
ATOM 4574 N N . MET B 1 163 ? -3.268 19.5 10.922 1 93.5 163 MET B N 1
ATOM 4575 C CA . MET B 1 163 ? -4.719 19.484 11.078 1 93.5 163 MET B CA 1
ATOM 4576 C C . MET B 1 163 ? -5.18 20.594 12.016 1 93.5 163 MET B C 1
ATOM 4578 O O . MET B 1 163 ? -6.371 20.719 12.305 1 93.5 163 MET B O 1
ATOM 4582 N N . HIS B 1 164 ? -4.242 21.344 12.484 1 93.62 164 HIS B N 1
ATOM 4583 C CA . HIS B 1 164 ? -4.562 22.453 13.359 1 93.62 164 HIS B CA 1
ATOM 4584 C C . HIS B 1 164 ? -5.434 22.016 14.523 1 93.62 164 HIS B C 1
ATOM 4586 O O . HIS B 1 164 ? -6.465 22.641 14.805 1 93.62 164 HIS B O 1
ATOM 4592 N N . LEU B 1 165 ? -4.996 20.984 15.18 1 94.56 165 LEU B N 1
ATOM 4593 C CA . LEU B 1 165 ? -5.828 20.359 16.203 1 94.56 165 LEU B CA 1
ATOM 4594 C C . LEU B 1 165 ? -5.719 21.125 17.516 1 94.56 165 LEU B C 1
ATOM 4596 O O . LEU B 1 165 ? -6.578 20.984 18.391 1 94.56 165 LEU B O 1
ATOM 4600 N N . THR B 1 166 ? -4.648 21.859 17.688 1 93.12 166 THR B N 1
ATOM 4601 C CA . THR B 1 166 ? -4.441 22.656 18.891 1 93.12 166 THR B CA 1
ATOM 4602 C C . THR B 1 166 ? -3.832 24.016 18.531 1 93.12 166 THR B C 1
ATOM 4604 O O . THR B 1 166 ? -3.418 24.25 17.406 1 93.12 166 THR B O 1
ATOM 4607 N N . SER B 1 167 ? -3.883 24.875 19.484 1 90.56 167 SER B N 1
ATOM 4608 C CA . SER B 1 167 ? -3.373 26.219 19.25 1 90.56 167 SER B CA 1
ATOM 4609 C C . SER B 1 167 ? -1.854 26.219 19.125 1 90.56 167 SER B C 1
ATOM 4611 O O . SER B 1 167 ? -1.182 25.312 19.625 1 90.56 167 SER B O 1
ATOM 4613 N N . LYS B 1 168 ? -1.388 27.203 18.406 1 88.56 168 LYS B N 1
ATOM 4614 C CA . LYS B 1 168 ? 0.052 27.359 18.219 1 88.56 168 LYS B CA 1
ATOM 4615 C C . LYS B 1 168 ? 0.765 27.5 19.562 1 88.56 168 LYS B C 1
ATOM 4617 O O . LYS B 1 168 ? 1.861 26.969 19.75 1 88.56 168 LYS B O 1
ATOM 4622 N N . GLU B 1 169 ? 0.192 28.203 20.453 1 89 169 GLU B N 1
ATOM 4623 C CA . GLU B 1 169 ? 0.777 28.438 21.781 1 89 169 GLU B CA 1
ATOM 4624 C C . GLU B 1 169 ? 0.949 27.109 22.531 1 89 169 GLU B C 1
ATOM 4626 O O . GLU B 1 169 ? 1.98 26.891 23.172 1 89 169 GLU B O 1
ATOM 4631 N N . LYS B 1 170 ? -0.011 26.281 22.438 1 91.25 170 LYS B N 1
ATOM 4632 C CA . LYS B 1 170 ? 0.055 25 23.109 1 91.25 170 LYS B CA 1
ATOM 4633 C C . LYS B 1 170 ? 1.133 24.109 22.5 1 91.25 170 LYS B C 1
ATOM 4635 O O . LYS B 1 170 ? 1.821 23.375 23.203 1 91.25 170 LYS B O 1
ATOM 4640 N N . ILE B 1 171 ? 1.251 24.172 21.25 1 90.69 171 ILE B N 1
ATOM 4641 C CA . ILE B 1 171 ? 2.27 23.375 20.562 1 90.69 171 ILE B CA 1
ATOM 4642 C C . ILE B 1 171 ? 3.658 23.859 20.969 1 90.69 171 ILE B C 1
ATOM 4644 O O . ILE B 1 171 ? 4.543 23.047 21.25 1 90.69 171 ILE B O 1
ATOM 4648 N N . ILE B 1 172 ? 3.818 25.125 21 1 87.88 172 ILE B N 1
ATOM 4649 C CA . ILE B 1 172 ? 5.105 25.703 21.391 1 87.88 172 ILE B CA 1
ATOM 4650 C C . ILE B 1 172 ? 5.43 25.312 22.828 1 87.88 172 ILE B C 1
ATOM 4652 O O . ILE B 1 172 ? 6.574 24.969 23.141 1 87.88 172 ILE B O 1
ATOM 4656 N N . SER B 1 173 ? 4.414 25.406 23.641 1 89.94 173 SER B N 1
ATOM 4657 C CA . SER B 1 173 ? 4.605 25.016 25.031 1 89.94 173 SER B CA 1
ATOM 4658 C C . SER B 1 173 ? 5.004 23.547 25.125 1 89.94 173 SER B C 1
ATOM 4660 O O . SER B 1 173 ? 5.844 23.188 25.953 1 89.94 173 SER B O 1
ATOM 4662 N N . LEU B 1 174 ? 4.371 22.75 24.375 1 89.56 174 LEU B N 1
ATOM 4663 C CA . LEU B 1 174 ? 4.711 21.328 24.344 1 89.56 174 LEU B CA 1
ATOM 4664 C C . LEU B 1 174 ? 6.152 21.125 23.891 1 89.56 174 LEU B C 1
ATOM 4666 O O . LEU B 1 174 ? 6.895 20.344 24.5 1 89.56 174 LEU B O 1
ATOM 4670 N N . LEU B 1 175 ? 6.543 21.797 22.859 1 86.38 175 LEU B N 1
ATOM 4671 C CA . LEU B 1 175 ? 7.895 21.672 22.328 1 86.38 175 LEU B CA 1
ATOM 4672 C C . LEU B 1 175 ? 8.922 22.172 23.344 1 86.38 175 LEU B C 1
ATOM 4674 O O . LEU B 1 175 ? 10 21.578 23.484 1 86.38 175 LEU B O 1
ATOM 4678 N N . GLU B 1 176 ? 8.602 23.203 24.047 1 85.75 176 GLU B N 1
ATOM 4679 C CA . GLU B 1 176 ? 9.492 23.719 25.078 1 85.75 176 GLU B CA 1
ATOM 4680 C C . GLU B 1 176 ? 9.641 22.734 26.234 1 85.75 176 GLU B C 1
ATOM 4682 O O . GLU B 1 176 ? 10.734 22.578 26.781 1 85.75 176 GLU B O 1
ATOM 4687 N N . ALA B 1 177 ? 8.562 22.156 26.516 1 83.81 177 ALA B N 1
ATOM 4688 C CA . ALA B 1 177 ? 8.594 21.141 27.578 1 83.81 177 ALA B CA 1
ATOM 4689 C C . ALA B 1 177 ? 9.453 19.953 27.188 1 83.81 177 ALA B C 1
ATOM 4691 O O . ALA B 1 177 ? 10.156 19.375 28.016 1 83.81 177 ALA B O 1
ATOM 4692 N N . LEU B 1 178 ? 9.367 19.562 26.016 1 80.12 178 LEU B N 1
ATOM 4693 C CA . LEU B 1 178 ? 10.141 18.438 25.5 1 80.12 178 LEU B CA 1
ATOM 4694 C C . LEU B 1 178 ? 11.625 18.766 25.453 1 80.12 178 LEU B C 1
ATOM 4696 O O . LEU B 1 178 ? 12.477 17.906 25.703 1 80.12 178 LEU B O 1
ATOM 4700 N N . LYS B 1 179 ? 11.93 19.938 25.047 1 76.88 179 LYS B N 1
ATOM 4701 C CA . LYS B 1 179 ? 13.312 20.406 25.016 1 76.88 179 LYS B CA 1
ATOM 4702 C C . LYS B 1 179 ? 13.953 20.312 26.391 1 76.88 179 LYS B C 1
ATOM 4704 O O . LYS B 1 179 ? 15.117 19.906 26.516 1 76.88 179 LYS B O 1
ATOM 4709 N N . SER B 1 180 ? 13.211 20.672 27.391 1 74.12 180 SER B N 1
ATOM 4710 C CA . SER B 1 180 ? 13.742 20.734 28.75 1 74.12 180 SER B CA 1
ATOM 4711 C C . SER B 1 180 ? 13.969 19.328 29.312 1 74.12 180 SER B C 1
ATOM 4713 O O . SER B 1 180 ? 14.828 19.125 30.172 1 74.12 180 SER B O 1
ATOM 4715 N N . ASN B 1 181 ? 13.18 18.438 28.906 1 64.31 181 ASN B N 1
ATOM 4716 C CA . ASN B 1 181 ? 13.297 17.094 29.453 1 64.31 181 ASN B CA 1
ATOM 4717 C C . ASN B 1 181 ? 14.484 16.344 28.875 1 64.31 181 ASN B C 1
ATOM 4719 O O . ASN B 1 181 ? 14.781 15.227 29.297 1 64.31 181 ASN B O 1
ATOM 4723 N N . ASN B 1 182 ? 15.641 17 28.719 1 55.16 182 ASN B N 1
ATOM 4724 C CA . ASN B 1 182 ? 16.984 16.562 28.359 1 55.16 182 ASN B CA 1
ATOM 4725 C C . ASN B 1 182 ? 16.953 15.297 27.516 1 55.16 182 ASN B C 1
ATOM 4727 O O . ASN B 1 182 ? 18.016 14.797 27.109 1 55.16 182 ASN B O 1
ATOM 4731 N N . LYS B 1 183 ? 15.969 14.516 27.812 1 52.72 183 LYS B N 1
ATOM 4732 C CA . LYS B 1 183 ? 16.172 13.211 27.188 1 52.72 183 LYS B CA 1
ATOM 4733 C C . LYS B 1 183 ? 16.594 13.359 25.734 1 52.72 183 LYS B C 1
ATOM 4735 O O . LYS B 1 183 ? 17.188 12.438 25.156 1 52.72 183 LYS B O 1
ATOM 4740 N N . PHE B 1 184 ? 16.359 14.414 25.219 1 52.06 184 PHE B N 1
ATOM 4741 C CA . PHE B 1 184 ? 16.656 14.312 23.797 1 52.06 184 PHE B CA 1
ATOM 4742 C C . PHE B 1 184 ? 17.516 15.492 23.328 1 52.06 184 PHE B C 1
ATOM 4744 O O . PHE B 1 184 ? 17.016 16.422 22.688 1 52.06 184 PHE B O 1
ATOM 4751 N N . SER B 1 185 ? 18.438 15.742 23.906 1 55.12 185 SER B N 1
ATOM 4752 C CA . SER B 1 185 ? 19.438 16.625 23.312 1 55.12 185 SER B CA 1
ATOM 4753 C C . SER B 1 185 ? 19.422 16.531 21.797 1 55.12 185 SER B C 1
ATOM 4755 O O . SER B 1 185 ? 19.641 17.531 21.109 1 55.12 185 SER B O 1
ATOM 4757 N N . ASP B 1 186 ? 19.062 15.336 21.406 1 59.12 186 ASP B N 1
ATOM 4758 C CA . ASP B 1 186 ? 19.109 14.938 20.016 1 59.12 186 ASP B CA 1
ATOM 4759 C C . ASP B 1 186 ? 17.922 15.508 19.234 1 59.12 186 ASP B C 1
ATOM 4761 O O . ASP B 1 186 ? 17.969 15.633 18.016 1 59.12 186 ASP B O 1
ATOM 4765 N N . SER B 1 187 ? 16.922 16.016 20.141 1 62.25 187 SER B N 1
ATOM 4766 C CA . SER B 1 187 ? 15.648 16.5 19.609 1 62.25 187 SER B CA 1
ATOM 4767 C C . SER B 1 187 ? 15.703 17.984 19.297 1 62.25 187 SER B C 1
ATOM 4769 O O . SER B 1 187 ? 14.727 18.562 18.812 1 62.25 187 SER B O 1
ATOM 4771 N N . LEU B 1 188 ? 16.844 18.453 19.562 1 69.69 188 LEU B N 1
ATOM 4772 C CA . LEU B 1 188 ? 16.938 19.906 19.422 1 69.69 188 LEU B CA 1
ATOM 4773 C C . LEU B 1 188 ? 16.641 20.344 18 1 69.69 188 LEU B C 1
ATOM 4775 O O . LEU B 1 188 ? 15.945 21.344 17.781 1 69.69 188 LEU B O 1
ATOM 4779 N N . PHE B 1 189 ? 17.047 19.5 17.203 1 74.62 189 PHE B N 1
ATOM 4780 C CA . PHE B 1 189 ? 16.828 19.844 15.812 1 74.62 189 PHE B CA 1
ATOM 4781 C C . PHE B 1 189 ? 15.344 19.781 15.469 1 74.62 189 PHE B C 1
ATOM 4783 O O . PHE B 1 189 ? 14.805 20.688 14.812 1 74.62 189 PHE B O 1
ATOM 4790 N N . LEU B 1 190 ? 14.789 18.75 15.906 1 77.62 190 LEU B N 1
ATOM 4791 C CA . LEU B 1 190 ? 13.359 18.609 15.641 1 77.62 190 LEU B CA 1
ATOM 4792 C C . LEU B 1 190 ? 12.578 19.766 16.25 1 77.62 190 LEU B C 1
ATOM 4794 O O . LEU B 1 190 ? 11.688 20.328 15.594 1 77.62 190 LEU B O 1
ATOM 4798 N N . PHE B 1 191 ? 13.07 20.156 17.375 1 78.62 191 PHE B N 1
ATOM 4799 C CA . PHE B 1 191 ? 12.438 21.281 18.062 1 78.62 191 PHE B CA 1
ATOM 4800 C C . PHE B 1 191 ? 12.586 22.562 17.25 1 78.62 191 PHE B C 1
ATOM 4802 O O . PHE B 1 191 ? 11.617 23.297 17.047 1 78.62 191 PHE B O 1
ATOM 4809 N N . LYS B 1 192 ? 13.68 22.719 16.766 1 80.56 192 LYS B N 1
ATOM 4810 C CA . LYS B 1 192 ? 13.945 23.938 16 1 80.56 192 LYS B CA 1
ATOM 4811 C C . LYS B 1 192 ? 13.172 23.938 14.688 1 80.56 192 LYS B C 1
ATOM 4813 O O . LYS B 1 192 ? 12.633 24.969 14.281 1 80.56 192 LYS B O 1
ATOM 4818 N N . LEU B 1 193 ? 13.148 22.844 14.117 1 84 193 LEU B N 1
ATOM 4819 C CA . LEU B 1 193 ? 12.469 22.734 12.836 1 84 193 LEU B CA 1
ATOM 4820 C C . LEU B 1 193 ? 10.969 22.953 12.984 1 84 193 LEU B C 1
ATOM 4822 O O . LEU B 1 193 ? 10.352 23.641 12.172 1 84 193 LEU B O 1
ATOM 4826 N N . LEU B 1 194 ? 10.469 22.422 14.047 1 84.31 194 LEU B N 1
ATOM 4827 C CA . LEU B 1 194 ? 9.031 22.516 14.234 1 84.31 194 LEU B CA 1
ATOM 4828 C C . LEU B 1 194 ? 8.633 23.906 14.711 1 84.31 194 LEU B C 1
ATOM 4830 O O . LEU B 1 194 ? 7.578 24.422 14.328 1 84.31 194 LEU B O 1
ATOM 4834 N N . THR B 1 195 ? 9.477 24.453 15.453 1 83.31 195 THR B N 1
ATOM 4835 C CA . THR B 1 195 ? 9.234 25.828 15.867 1 83.31 195 THR B CA 1
ATOM 4836 C C . THR B 1 195 ? 9.32 26.766 14.672 1 83.31 195 THR B C 1
ATOM 4838 O O . THR B 1 195 ? 8.539 27.719 14.57 1 83.31 195 THR B O 1
ATOM 4841 N N . ASP B 1 196 ? 10.203 26.438 13.828 1 84.38 196 ASP B N 1
ATOM 4842 C CA . ASP B 1 196 ? 10.352 27.234 12.609 1 84.38 196 ASP B CA 1
ATOM 4843 C C . ASP B 1 196 ? 9.102 27.141 11.742 1 84.38 196 ASP B C 1
ATOM 4845 O O . ASP B 1 196 ? 8.688 28.125 11.125 1 84.38 196 ASP B O 1
ATOM 4849 N N . ARG B 1 197 ? 8.57 26.047 11.688 1 86.81 197 ARG B N 1
ATOM 4850 C CA . ARG B 1 197 ? 7.371 25.812 10.891 1 86.81 197 ARG B CA 1
ATOM 4851 C C . ARG B 1 197 ? 6.195 26.625 11.43 1 86.81 197 ARG B C 1
ATOM 4853 O O . ARG B 1 197 ? 5.332 27.062 10.664 1 86.81 197 ARG B O 1
ATOM 4860 N N . LEU B 1 198 ? 6.238 26.812 12.703 1 85.62 198 LEU B N 1
ATOM 4861 C CA . LEU B 1 198 ? 5.117 27.484 13.344 1 85.62 198 LEU B CA 1
ATOM 4862 C C . LEU B 1 198 ? 5.27 29 13.258 1 85.62 198 LEU B C 1
ATOM 4864 O O . LEU B 1 198 ? 4.305 29.734 13.469 1 85.62 198 LEU B O 1
ATOM 4868 N N . ARG B 1 199 ? 6.445 29.359 12.82 1 79.88 199 ARG B N 1
ATOM 4869 C CA . ARG B 1 199 ? 6.699 30.797 12.695 1 79.88 199 ARG B CA 1
ATOM 4870 C C . ARG B 1 199 ? 6.043 31.359 11.445 1 79.88 199 ARG B C 1
ATOM 4872 O O . ARG B 1 199 ? 6.07 30.719 10.383 1 79.88 199 ARG B O 1
ATOM 4879 N N . ARG B 1 200 ? 5.375 32.5 11.508 1 72.12 200 ARG B N 1
ATOM 4880 C CA . ARG B 1 200 ? 4.637 33.062 10.391 1 72.12 200 ARG B CA 1
ATOM 4881 C C . ARG B 1 200 ? 5.434 34.219 9.734 1 72.12 200 ARG B C 1
ATOM 4883 O O . ARG B 1 200 ? 5.285 34.469 8.539 1 72.12 200 ARG B O 1
ATOM 4890 N N . ASN B 1 201 ? 6.316 34.906 10.57 1 66.56 201 ASN B N 1
ATOM 4891 C CA . ASN B 1 201 ? 6.945 36.125 10.023 1 66.56 201 ASN B CA 1
ATOM 4892 C C . ASN B 1 201 ? 8.344 35.812 9.492 1 66.56 201 ASN B C 1
ATOM 4894 O O . ASN B 1 201 ? 9.164 35.219 10.195 1 66.56 201 ASN B O 1
ATOM 4898 N N . PRO B 1 202 ? 8.492 36.062 8.18 1 61.47 202 PRO B N 1
ATOM 4899 C CA . PRO B 1 202 ? 9.797 35.781 7.57 1 61.47 202 PRO B CA 1
ATOM 4900 C C . PRO B 1 202 ? 10.922 36.562 8.234 1 61.47 202 PRO B C 1
ATOM 4902 O O . PRO B 1 202 ? 12.094 36.188 8.148 1 61.47 202 PRO B O 1
ATOM 4905 N N . LYS B 1 203 ? 10.75 37.812 8.797 1 60.28 203 LYS B N 1
ATOM 4906 C CA . LYS B 1 203 ? 11.789 38.688 9.297 1 60.28 203 LYS B CA 1
ATOM 4907 C C . LYS B 1 203 ? 12.555 38.062 10.453 1 60.28 203 LYS B C 1
ATOM 4909 O O . LYS B 1 203 ? 13.578 38.594 10.898 1 60.28 203 LYS B O 1
ATOM 4914 N N . GLU B 1 204 ? 11.992 37.156 11.008 1 55 204 GLU B N 1
ATOM 4915 C CA . GLU B 1 204 ? 12.711 36.656 12.18 1 55 204 GLU B CA 1
ATOM 4916 C C . GLU B 1 204 ? 13.883 35.75 11.766 1 55 204 GLU B C 1
ATOM 4918 O O . GLU B 1 204 ? 13.719 34.812 11 1 55 204 GLU B O 1
ATOM 4923 N N . GLU B 1 205 ? 15.148 36.375 11.594 1 54.91 205 GLU B N 1
ATOM 4924 C CA . GLU B 1 205 ? 16.406 35.75 11.211 1 54.91 205 GLU B CA 1
ATOM 4925 C C . GLU B 1 205 ? 16.531 34.344 11.805 1 54.91 205 GLU B C 1
ATOM 4927 O O . GLU B 1 205 ? 16.453 34.188 13.023 1 54.91 205 GLU B O 1
ATOM 4932 N N . ASP B 1 206 ? 16.141 33.281 10.992 1 57.84 206 ASP B N 1
ATOM 4933 C CA . ASP B 1 206 ? 15.969 31.953 11.539 1 57.84 206 ASP B CA 1
ATOM 4934 C C . ASP B 1 206 ? 17.281 31.156 11.492 1 57.84 206 ASP B C 1
ATOM 4936 O O . ASP B 1 206 ? 17.969 31.156 10.469 1 57.84 206 ASP B O 1
ATOM 4940 N N . SER B 1 207 ? 17.859 30.688 12.578 1 64.56 207 SER B N 1
ATOM 4941 C CA . SER B 1 207 ? 19.047 29.922 12.922 1 64.56 207 SER B CA 1
ATOM 4942 C C . SER B 1 207 ? 19.172 28.672 12.07 1 64.56 207 SER B C 1
ATOM 4944 O O . SER B 1 207 ? 20.266 28.234 11.734 1 64.56 207 SER B O 1
ATOM 4946 N N . LEU B 1 208 ? 18.094 28.297 11.328 1 74.75 208 LEU B N 1
ATOM 4947 C CA . LEU B 1 208 ? 18.219 27 10.664 1 74.75 208 LEU B CA 1
ATOM 4948 C C . LEU B 1 208 ? 18.812 27.156 9.266 1 74.75 208 LEU B C 1
ATOM 4950 O O . LEU B 1 208 ? 19.359 26.203 8.703 1 74.75 208 LEU B O 1
ATOM 4954 N N . THR B 1 209 ? 18.797 28.438 8.789 1 70 209 THR B N 1
ATOM 4955 C CA . THR B 1 209 ? 19.344 28.656 7.457 1 70 209 THR B CA 1
ATOM 4956 C C . THR B 1 209 ? 20.875 28.641 7.477 1 70 209 THR B C 1
ATOM 4958 O O . THR B 1 209 ? 21.516 28.438 6.441 1 70 209 THR B O 1
ATOM 4961 N N . GLN B 1 210 ? 21.344 28.688 8.648 1 72.88 210 GLN B N 1
ATOM 4962 C CA . GLN B 1 210 ? 22.797 28.641 8.805 1 72.88 210 GLN B CA 1
ATOM 4963 C C . GLN B 1 210 ? 23.25 27.312 9.383 1 72.88 210 GLN B C 1
ATOM 4965 O O . GLN B 1 210 ? 24.453 27.094 9.586 1 72.88 210 GLN B O 1
ATOM 4970 N N . SER B 1 211 ? 22.281 26.438 9.469 1 78.31 211 SER B N 1
ATOM 4971 C CA . SER B 1 211 ? 22.594 25.125 10.047 1 78.31 211 SER B CA 1
ATOM 4972 C C . SER B 1 211 ? 23.031 24.141 8.969 1 78.31 211 SER B C 1
ATOM 4974 O O . SER B 1 211 ? 22.828 24.391 7.773 1 78.31 211 SER B O 1
ATOM 4976 N N . PRO B 1 212 ? 23.719 23.125 9.367 1 81.88 212 PRO B N 1
ATOM 4977 C CA . PRO B 1 212 ? 24.078 22.078 8.406 1 81.88 212 PRO B CA 1
ATOM 4978 C C . PRO B 1 212 ? 22.859 21.469 7.719 1 81.88 212 PRO B C 1
ATOM 4980 O O . PRO B 1 212 ? 23 20.781 6.703 1 81.88 212 PRO B O 1
ATOM 4983 N N . LEU B 1 213 ? 21.703 21.828 8.219 1 86.31 213 LEU B N 1
ATOM 4984 C CA . LEU B 1 213 ? 20.484 21.281 7.66 1 86.31 213 LEU B CA 1
ATOM 4985 C C . LEU B 1 213 ? 19.75 22.312 6.805 1 86.31 213 LEU B C 1
ATOM 4987 O O . LEU B 1 213 ? 18.578 22.156 6.488 1 86.31 213 LEU B O 1
ATOM 4991 N N . ALA B 1 214 ? 20.453 23.312 6.457 1 84.88 214 ALA B N 1
ATOM 4992 C CA . ALA B 1 214 ? 19.859 24.406 5.695 1 84.88 214 ALA B CA 1
ATOM 4993 C C . ALA B 1 214 ? 19.281 23.922 4.375 1 84.88 214 ALA B C 1
ATOM 4995 O O . ALA B 1 214 ? 18.281 24.453 3.895 1 84.88 214 ALA B O 1
ATOM 4996 N N . ASN B 1 215 ? 19.875 22.844 3.891 1 86.69 215 ASN B N 1
ATOM 4997 C CA . ASN B 1 215 ? 19.453 22.359 2.578 1 86.69 215 ASN B CA 1
ATOM 4998 C C . ASN B 1 215 ? 18.391 21.281 2.689 1 86.69 215 ASN B C 1
ATOM 5000 O O . ASN B 1 215 ? 18.016 20.656 1.689 1 86.69 215 ASN B O 1
ATOM 5004 N N . SER B 1 216 ? 17.922 21.125 3.881 1 91.75 216 SER B N 1
ATOM 5005 C CA . SER B 1 216 ? 16.828 20.156 4.051 1 91.75 216 SER B CA 1
ATOM 5006 C C . SER B 1 216 ? 15.539 20.672 3.414 1 91.75 216 SER B C 1
ATOM 5008 O O . SER B 1 216 ? 15.281 21.875 3.396 1 91.75 216 SER B O 1
ATOM 5010 N N . SER B 1 217 ? 14.758 19.75 2.875 1 92.75 217 SER B N 1
ATOM 5011 C CA . SER B 1 217 ? 13.484 20.094 2.254 1 92.75 217 SER B CA 1
ATOM 5012 C C . SER B 1 217 ? 12.547 20.766 3.252 1 92.75 217 SER B C 1
ATOM 5014 O O . SER B 1 217 ? 11.789 21.672 2.889 1 92.75 217 SER B O 1
ATOM 5016 N N . ASP B 1 218 ? 12.695 20.406 4.52 1 91.62 218 ASP B N 1
ATOM 5017 C CA . ASP B 1 218 ? 11.789 20.938 5.535 1 91.62 218 ASP B CA 1
ATOM 5018 C C . ASP B 1 218 ? 12.102 22.406 5.824 1 91.62 218 ASP B C 1
ATOM 5020 O O . ASP B 1 218 ? 11.188 23.203 6.07 1 91.62 218 ASP B O 1
ATOM 5024 N N . VAL B 1 219 ? 13.336 22.703 5.82 1 91 219 VAL B N 1
ATOM 5025 C CA . VAL B 1 219 ? 13.727 24.094 6.066 1 91 219 VAL B CA 1
ATOM 5026 C C . VAL B 1 219 ? 13.258 24.969 4.914 1 91 219 VAL B C 1
ATOM 5028 O O . VAL B 1 219 ? 12.688 26.047 5.133 1 91 219 VAL B O 1
ATOM 5031 N N . THR B 1 220 ? 13.461 24.5 3.721 1 92.25 220 THR B N 1
ATOM 5032 C CA . THR B 1 220 ? 13.086 25.266 2.537 1 92.25 220 THR B CA 1
ATOM 5033 C C . THR B 1 220 ? 11.57 25.406 2.439 1 92.25 220 THR B C 1
ATOM 5035 O O . THR B 1 220 ? 11.07 26.484 2.098 1 92.25 220 THR B O 1
ATOM 5038 N N . VAL B 1 221 ? 10.914 24.359 2.725 1 94.5 221 VAL B N 1
ATOM 5039 C CA . VAL B 1 221 ? 9.461 24.406 2.611 1 94.5 221 VAL B CA 1
ATOM 5040 C C . VAL B 1 221 ? 8.883 25.312 3.697 1 94.5 221 VAL B C 1
ATOM 5042 O O . VAL B 1 221 ? 7.895 26.016 3.471 1 94.5 221 VAL B O 1
ATOM 5045 N N . ASN B 1 222 ? 9.461 25.25 4.91 1 91.81 222 ASN B N 1
ATOM 5046 C CA . ASN B 1 222 ? 9.031 26.172 5.961 1 91.81 222 ASN B CA 1
ATOM 5047 C C . ASN B 1 222 ? 9.172 27.625 5.523 1 91.81 222 ASN B C 1
ATOM 5049 O O . ASN B 1 222 ? 8.289 28.438 5.789 1 91.81 222 ASN B O 1
ATOM 5053 N N . GLU B 1 223 ? 10.227 27.891 4.883 1 90.38 223 GLU B N 1
ATOM 5054 C CA . GLU B 1 223 ? 10.422 29.234 4.352 1 90.38 223 GLU B CA 1
ATOM 5055 C C . GLU B 1 223 ? 9.383 29.562 3.291 1 90.38 223 GLU B C 1
ATOM 5057 O O . GLU B 1 223 ? 8.836 30.672 3.275 1 90.38 223 GLU B O 1
ATOM 5062 N N . ALA B 1 224 ? 9.164 28.656 2.408 1 93.56 224 ALA B N 1
ATOM 5063 C CA . ALA B 1 224 ? 8.156 28.859 1.371 1 93.56 224 ALA B CA 1
ATOM 5064 C C . ALA B 1 224 ? 6.793 29.156 1.984 1 93.56 224 ALA B C 1
ATOM 5066 O O . ALA B 1 224 ? 6.055 30.016 1.489 1 93.56 224 ALA B O 1
ATOM 5067 N N . GLU B 1 225 ? 6.508 28.484 3.025 1 91.62 225 GLU B N 1
ATOM 5068 C CA . GLU B 1 225 ? 5.227 28.672 3.703 1 91.62 225 GLU B CA 1
ATOM 5069 C C . GLU B 1 225 ? 5.141 30.047 4.352 1 91.62 225 GLU B C 1
ATOM 5071 O O . GLU B 1 225 ? 4.086 30.672 4.332 1 91.62 225 GLU B O 1
ATOM 5076 N N . ARG B 1 226 ? 6.191 30.469 4.918 1 89.31 226 ARG B N 1
ATOM 5077 C CA . ARG B 1 226 ? 6.223 31.797 5.504 1 89.31 226 ARG B CA 1
ATOM 5078 C C . ARG B 1 226 ? 6.023 32.875 4.438 1 89.31 226 ARG B C 1
ATOM 5080 O O . ARG B 1 226 ? 5.309 33.844 4.664 1 89.31 226 ARG B O 1
ATOM 5087 N N . LEU B 1 227 ? 6.668 32.656 3.361 1 91.56 227 LEU B N 1
ATOM 5088 C CA . LEU B 1 227 ? 6.516 33.594 2.246 1 91.56 227 LEU B CA 1
ATOM 5089 C C . LEU B 1 227 ? 5.074 33.625 1.743 1 91.56 227 LEU B C 1
ATOM 5091 O O . LEU B 1 227 ? 4.523 34.688 1.451 1 91.56 227 LEU B O 1
ATOM 5095 N N . LEU B 1 228 ? 4.48 32.469 1.679 1 91.19 228 LEU B N 1
ATOM 5096 C CA . LEU B 1 228 ? 3.086 32.375 1.262 1 91.19 228 LEU B CA 1
ATOM 5097 C C . LEU B 1 228 ? 2.174 33.125 2.217 1 91.19 228 LEU B C 1
ATOM 5099 O O . LEU B 1 228 ? 1.286 33.875 1.781 1 91.19 228 LEU B O 1
ATOM 5103 N N . ASN B 1 229 ? 2.434 32.938 3.475 1 85.38 229 ASN B N 1
ATOM 5104 C CA . ASN B 1 229 ? 1.629 33.594 4.5 1 85.38 229 ASN B CA 1
ATOM 5105 C C . ASN B 1 229 ? 1.799 35.094 4.457 1 85.38 229 ASN B C 1
ATOM 5107 O O . ASN B 1 229 ? 0.883 35.844 4.82 1 85.38 229 ASN B O 1
ATOM 5111 N N . ALA B 1 230 ? 2.945 35.531 3.988 1 85.31 230 ALA B N 1
ATOM 5112 C CA . ALA B 1 230 ? 3.23 36.969 3.857 1 85.31 230 ALA B CA 1
ATOM 5113 C C . ALA B 1 230 ? 2.73 37.5 2.52 1 85.31 230 ALA B C 1
ATOM 5115 O O . ALA B 1 230 ? 3.008 38.656 2.164 1 85.31 230 ALA B O 1
ATOM 5116 N N . CYS B 1 231 ? 2.143 36.688 1.741 1 89.25 231 CYS B N 1
ATOM 5117 C CA . CYS B 1 231 ? 1.547 37 0.452 1 89.25 231 CYS B CA 1
ATOM 5118 C C . CYS B 1 231 ? 2.623 37.281 -0.592 1 89.25 231 CYS B C 1
ATOM 5120 O O . CYS B 1 231 ? 2.393 38.031 -1.547 1 89.25 231 CYS B O 1
ATOM 5122 N N . ALA B 1 232 ? 3.781 36.875 -0.284 1 93.06 232 ALA B N 1
ATOM 5123 C CA . ALA B 1 232 ? 4.844 36.906 -1.287 1 93.06 232 ALA B CA 1
ATOM 5124 C C . ALA B 1 232 ? 4.77 35.656 -2.186 1 93.06 232 ALA B C 1
ATOM 5126 O O . ALA B 1 232 ? 5.672 34.812 -2.172 1 93.06 232 ALA B O 1
ATOM 5127 N N . PHE B 1 233 ? 3.848 35.625 -3.033 1 96.38 233 PHE B N 1
ATOM 5128 C CA . PHE B 1 233 ? 3.449 34.438 -3.766 1 96.38 233 PHE B CA 1
ATOM 5129 C C . PHE B 1 233 ? 4.531 34.031 -4.758 1 96.38 233 PHE B C 1
ATOM 5131 O O . PHE B 1 233 ? 4.801 32.844 -4.93 1 96.38 233 PHE B O 1
ATOM 5138 N N . LYS B 1 234 ? 5.117 34.969 -5.383 1 97.62 234 LYS B N 1
ATOM 5139 C CA . LYS B 1 234 ? 6.156 34.656 -6.359 1 97.62 234 LYS B CA 1
ATOM 5140 C C . LYS B 1 234 ? 7.344 33.969 -5.691 1 97.62 234 LYS B C 1
ATOM 5142 O O . LYS B 1 234 ? 7.836 32.938 -6.191 1 97.62 234 LYS B O 1
ATOM 5147 N N . ASP B 1 235 ? 7.773 34.562 -4.617 1 96.62 235 ASP B N 1
ATOM 5148 C CA . ASP B 1 235 ? 8.906 34 -3.887 1 96.62 235 ASP B CA 1
ATOM 5149 C C . ASP B 1 235 ? 8.555 32.625 -3.309 1 96.62 235 ASP B C 1
ATOM 5151 O O . ASP B 1 235 ? 9.398 31.734 -3.277 1 96.62 235 ASP B O 1
ATOM 5155 N N . ALA B 1 236 ? 7.348 32.531 -2.775 1 96.69 236 ALA B N 1
ATOM 5156 C CA . ALA B 1 236 ? 6.887 31.25 -2.242 1 96.69 236 ALA B CA 1
ATOM 5157 C C . ALA B 1 236 ? 6.902 30.172 -3.32 1 96.69 236 ALA B C 1
ATOM 5159 O O . ALA B 1 236 ? 7.32 29.031 -3.068 1 96.69 236 ALA B O 1
ATOM 5160 N N . LEU B 1 237 ? 6.445 30.516 -4.516 1 98 237 LEU B N 1
ATOM 5161 C CA . LEU B 1 237 ? 6.434 29.609 -5.648 1 98 237 LEU B CA 1
ATOM 5162 C C . LEU B 1 237 ? 7.848 29.156 -6.008 1 98 237 LEU B C 1
ATOM 5164 O O . LEU B 1 237 ? 8.094 27.969 -6.234 1 98 237 LEU B O 1
ATOM 5168 N N . GLU B 1 238 ? 8.727 30.078 -6.051 1 97.44 238 GLU B N 1
ATOM 5169 C CA . GLU B 1 238 ? 10.117 29.766 -6.387 1 97.44 238 GLU B CA 1
ATOM 5170 C C . GLU B 1 238 ? 10.742 28.828 -5.355 1 97.44 238 GLU B C 1
ATOM 5172 O O . GLU B 1 238 ? 11.422 27.875 -5.715 1 97.44 238 GLU B O 1
ATOM 5177 N N . ALA B 1 239 ? 10.547 29.172 -4.09 1 95.38 239 ALA B N 1
ATOM 5178 C CA . ALA B 1 239 ? 11.078 28.328 -3.018 1 95.38 239 ALA B CA 1
ATOM 5179 C C . ALA B 1 239 ? 10.492 26.922 -3.082 1 95.38 239 ALA B C 1
ATOM 5181 O O . ALA B 1 239 ? 11.195 25.938 -2.863 1 95.38 239 ALA B O 1
ATOM 5182 N N . SER B 1 240 ? 9.172 26.797 -3.279 1 96.69 240 SER B N 1
ATOM 5183 C CA . SER B 1 240 ? 8.523 25.5 -3.369 1 96.69 240 SER B CA 1
ATOM 5184 C C . SER B 1 240 ? 9.062 24.688 -4.543 1 96.69 240 SER B C 1
ATOM 5186 O O . SER B 1 240 ? 9.195 23.469 -4.457 1 96.69 240 SER B O 1
ATOM 5188 N N . GLN B 1 241 ? 9.406 25.359 -5.633 1 95.88 241 GLN B N 1
ATOM 5189 C CA . GLN B 1 241 ? 9.922 24.688 -6.816 1 95.88 241 GLN B CA 1
ATOM 5190 C C . GLN B 1 241 ? 11.297 24.078 -6.547 1 95.88 241 GLN B C 1
ATOM 5192 O O . GLN B 1 241 ? 11.641 23.031 -7.102 1 95.88 241 GLN B O 1
ATOM 5197 N N . LEU B 1 242 ? 12.062 24.703 -5.715 1 94.81 242 LEU B N 1
ATOM 5198 C CA . LEU B 1 242 ? 13.367 24.172 -5.344 1 94.81 242 LEU B CA 1
ATOM 5199 C C . LEU B 1 242 ? 13.227 22.812 -4.676 1 94.81 242 LEU B C 1
ATOM 5201 O O . LEU B 1 242 ? 14.016 21.906 -4.934 1 94.81 242 LEU B O 1
ATOM 5205 N N . VAL B 1 243 ? 12.242 22.688 -3.855 1 95.12 243 VAL B N 1
ATOM 5206 C CA . VAL B 1 243 ? 12 21.422 -3.166 1 95.12 243 VAL B CA 1
ATOM 5207 C C . VAL B 1 243 ? 11.477 20.391 -4.156 1 95.12 243 VAL B C 1
ATOM 5209 O O . VAL B 1 243 ? 11.875 19.219 -4.117 1 95.12 243 VAL B O 1
ATOM 5212 N N . LEU B 1 244 ? 10.609 20.828 -5.066 1 95.31 244 LEU B N 1
ATOM 5213 C CA . LEU B 1 244 ? 9.953 19.922 -6.008 1 95.31 244 LEU B CA 1
ATOM 5214 C C . LEU B 1 244 ? 10.953 19.375 -7.02 1 95.31 244 LEU B C 1
ATOM 5216 O O . LEU B 1 244 ? 10.727 18.312 -7.613 1 95.31 244 LEU B O 1
ATOM 5220 N N . LYS B 1 245 ? 12.047 20.016 -7.18 1 93 245 LYS B N 1
ATOM 5221 C CA . LYS B 1 245 ? 13.109 19.516 -8.047 1 93 245 LYS B CA 1
ATOM 5222 C C . LYS B 1 245 ? 13.758 18.266 -7.449 1 93 245 LYS B C 1
ATOM 5224 O O . LYS B 1 245 ? 14.211 17.391 -8.18 1 93 245 LYS B O 1
ATOM 5229 N N . ARG B 1 246 ? 13.742 18.234 -6.148 1 90.06 246 ARG B N 1
ATOM 5230 C CA . ARG B 1 246 ? 14.344 17.109 -5.441 1 90.06 246 ARG B CA 1
ATOM 5231 C C . ARG B 1 246 ? 13.305 16.016 -5.168 1 90.06 246 ARG B C 1
ATOM 5233 O O . ARG B 1 246 ? 13.648 14.836 -5.102 1 90.06 246 ARG B O 1
ATOM 5240 N N . ASP B 1 247 ? 12.148 16.406 -4.957 1 93.06 247 ASP B N 1
ATOM 5241 C CA . ASP B 1 247 ? 11 15.547 -4.691 1 93.06 247 ASP B CA 1
ATOM 5242 C C . ASP B 1 247 ? 9.742 16.062 -5.391 1 93.06 247 ASP B C 1
ATOM 5244 O O . ASP B 1 247 ? 9.023 16.906 -4.848 1 93.06 247 ASP B O 1
ATOM 5248 N N . GLN B 1 248 ? 9.438 15.508 -6.492 1 91.81 248 GLN B N 1
ATOM 5249 C CA . GLN B 1 248 ? 8.43 16.047 -7.406 1 91.81 248 GLN B CA 1
ATOM 5250 C C . GLN B 1 248 ? 7.043 16.016 -6.773 1 91.81 248 GLN B C 1
ATOM 5252 O O . GLN B 1 248 ? 6.172 16.812 -7.133 1 91.81 248 GLN B O 1
ATOM 5257 N N . LEU B 1 249 ? 6.867 15.141 -5.828 1 94.38 249 LEU B N 1
ATOM 5258 C CA . LEU B 1 249 ? 5.527 14.977 -5.277 1 94.38 249 LEU B CA 1
ATOM 5259 C C . LEU B 1 249 ? 5.5 15.32 -3.791 1 94.38 249 LEU B C 1
ATOM 5261 O O . LEU B 1 249 ? 4.707 14.766 -3.031 1 94.38 249 LEU B O 1
ATOM 5265 N N . HIS B 1 250 ? 6.422 16.156 -3.393 1 95 250 HIS B N 1
ATOM 5266 C CA . HIS B 1 250 ? 6.422 16.625 -2.012 1 95 250 HIS B CA 1
ATOM 5267 C C . HIS B 1 250 ? 5.117 17.328 -1.673 1 95 250 HIS B C 1
ATOM 5269 O O . HIS B 1 250 ? 4.797 18.375 -2.264 1 95 250 HIS B O 1
ATOM 5275 N N . PRO B 1 251 ? 4.387 16.844 -0.723 1 94.88 251 PRO B N 1
ATOM 5276 C CA . PRO B 1 251 ? 3.004 17.281 -0.541 1 94.88 251 PRO B CA 1
ATOM 5277 C C . PRO B 1 251 ? 2.904 18.766 -0.149 1 94.88 251 PRO B C 1
ATOM 5279 O O . PRO B 1 251 ? 2.145 19.516 -0.76 1 94.88 251 PRO B O 1
ATOM 5282 N N . ARG B 1 252 ? 3.648 19.25 0.815 1 95.25 252 ARG B N 1
ATOM 5283 C CA . ARG B 1 252 ? 3.566 20.641 1.279 1 95.25 252 ARG B CA 1
ATOM 5284 C C . ARG B 1 252 ? 3.998 21.609 0.187 1 95.25 252 ARG B C 1
ATOM 5286 O O . ARG B 1 252 ? 3.395 22.672 0.017 1 95.25 252 ARG B O 1
ATOM 5293 N N . SER B 1 253 ? 5.012 21.219 -0.486 1 97.25 253 SER B N 1
ATOM 5294 C CA . SER B 1 253 ? 5.504 22.078 -1.556 1 97.25 253 SER B CA 1
ATOM 5295 C C . SER B 1 253 ? 4.504 22.172 -2.703 1 97.25 253 SER B C 1
ATOM 5297 O O . SER B 1 253 ? 4.348 23.219 -3.318 1 97.25 253 SER B O 1
ATOM 5299 N N . LEU B 1 254 ? 3.863 21.078 -2.99 1 97.31 254 LEU B N 1
ATOM 5300 C CA . LEU B 1 254 ? 2.842 21.078 -4.031 1 97.31 254 LEU B CA 1
ATOM 5301 C C . LEU B 1 254 ? 1.697 22.016 -3.67 1 97.31 254 LEU B C 1
ATOM 5303 O O . LEU B 1 254 ? 1.23 22.797 -4.512 1 97.31 254 LEU B O 1
ATOM 5307 N N . LEU B 1 255 ? 1.32 21.938 -2.436 1 96.94 255 LEU B N 1
ATOM 5308 C CA . LEU B 1 255 ? 0.221 22.781 -1.979 1 96.94 255 LEU B CA 1
ATOM 5309 C C . LEU B 1 255 ? 0.593 24.266 -2.072 1 96.94 255 LEU B C 1
ATOM 5311 O O . LEU B 1 255 ? -0.208 25.078 -2.531 1 96.94 255 LEU B O 1
ATOM 5315 N N . ILE B 1 256 ? 1.814 24.547 -1.662 1 97.31 256 ILE B N 1
ATOM 5316 C CA . ILE B 1 256 ? 2.299 25.922 -1.735 1 97.31 256 ILE B CA 1
ATOM 5317 C C . ILE B 1 256 ? 2.316 26.391 -3.189 1 97.31 256 ILE B C 1
ATOM 5319 O O . ILE B 1 256 ? 1.893 27.5 -3.496 1 97.31 256 ILE B O 1
ATOM 5323 N N . SER B 1 257 ? 2.74 25.547 -4.055 1 98.12 257 SER B N 1
ATOM 5324 C CA . SER B 1 257 ? 2.805 25.875 -5.477 1 98.12 257 SER B CA 1
ATOM 5325 C C . SER B 1 257 ? 1.412 26.109 -6.051 1 98.12 257 SER B C 1
ATOM 5327 O O . SER B 1 257 ? 1.196 27.078 -6.781 1 98.12 257 SER B O 1
ATOM 5329 N N . ILE B 1 258 ? 0.503 25.266 -5.734 1 98.06 258 ILE B N 1
ATOM 5330 C CA . ILE B 1 258 ? -0.854 25.359 -6.258 1 98.06 258 ILE B CA 1
ATOM 5331 C C . ILE B 1 258 ? -1.497 26.672 -5.793 1 98.06 258 ILE B C 1
ATOM 5333 O O . ILE B 1 258 ? -2.039 27.422 -6.602 1 98.06 258 ILE B O 1
ATOM 5337 N N . VAL B 1 259 ? -1.374 26.969 -4.504 1 96.5 259 VAL B N 1
ATOM 5338 C CA . VAL B 1 259 ? -1.988 28.156 -3.932 1 96.5 259 VAL B CA 1
ATOM 5339 C C . VAL B 1 259 ? -1.317 29.406 -4.496 1 96.5 259 VAL B C 1
ATOM 5341 O O . VAL B 1 259 ? -1.992 30.391 -4.828 1 96.5 259 VAL B O 1
ATOM 5344 N N . SER B 1 260 ? -0.016 29.344 -4.594 1 97.75 260 SER B N 1
ATOM 5345 C CA . SER B 1 260 ? 0.721 30.484 -5.129 1 97.75 260 SER B CA 1
ATOM 5346 C C . SER B 1 260 ? 0.34 30.75 -6.582 1 97.75 260 SER B C 1
ATOM 5348 O O . SER B 1 260 ? 0.125 31.906 -6.965 1 97.75 260 SER B O 1
ATOM 5350 N N . LEU B 1 261 ? 0.256 29.719 -7.379 1 98.12 261 LEU B N 1
ATOM 5351 C CA . LEU B 1 261 ? -0.129 29.875 -8.773 1 98.12 261 LEU B CA 1
ATOM 5352 C C . LEU B 1 261 ? -1.542 30.438 -8.898 1 98.12 261 LEU B C 1
ATOM 5354 O O . LEU B 1 261 ? -1.811 31.266 -9.758 1 98.12 261 LEU B O 1
ATOM 5358 N N . ALA B 1 262 ? -2.408 29.938 -8.07 1 96.44 262 ALA B N 1
ATOM 5359 C CA . ALA B 1 262 ? -3.785 30.422 -8.07 1 96.44 262 ALA B CA 1
ATOM 5360 C C . ALA B 1 262 ? -3.84 31.906 -7.719 1 96.44 262 ALA B C 1
ATOM 5362 O O . ALA B 1 262 ? -4.547 32.688 -8.367 1 96.44 262 ALA B O 1
ATOM 5363 N N . GLU B 1 263 ? -3.074 32.344 -6.695 1 94.75 263 GLU B N 1
ATOM 5364 C CA . GLU B 1 263 ? -3.064 33.719 -6.242 1 94.75 263 GLU B CA 1
ATOM 5365 C C . GLU B 1 263 ? -2.426 34.656 -7.277 1 94.75 263 GLU B C 1
ATOM 5367 O O . GLU B 1 263 ? -2.811 35.812 -7.41 1 94.75 263 GLU B O 1
ATOM 5372 N N . LEU B 1 264 ? -1.516 34.094 -8 1 96.88 264 LEU B N 1
ATOM 5373 C CA . LEU B 1 264 ? -0.834 34.844 -9.047 1 96.88 264 LEU B CA 1
ATOM 5374 C C . LEU B 1 264 ? -1.632 34.844 -10.344 1 96.88 264 LEU B C 1
ATOM 5376 O O . LEU B 1 264 ? -1.244 35.469 -11.336 1 96.88 264 LEU B O 1
ATOM 5380 N N . LYS B 1 265 ? -2.701 34.062 -10.375 1 97.12 265 LYS B N 1
ATOM 5381 C CA . LYS B 1 265 ? -3.596 33.906 -11.516 1 97.12 265 LYS B CA 1
ATOM 5382 C C . LYS B 1 265 ? -2.854 33.344 -12.727 1 97.12 265 LYS B C 1
ATOM 5384 O O . LYS B 1 265 ? -3.088 33.781 -13.859 1 97.12 265 LYS B O 1
ATOM 5389 N N . LYS B 1 266 ? -1.958 32.5 -12.422 1 97.44 266 LYS B N 1
ATOM 5390 C CA . LYS B 1 266 ? -1.228 31.828 -13.484 1 97.44 266 LYS B CA 1
ATOM 5391 C C . LYS B 1 266 ? -1.962 30.562 -13.93 1 97.44 266 LYS B C 1
ATOM 5393 O O . LYS B 1 266 ? -1.543 29.453 -13.609 1 97.44 266 LYS B O 1
ATOM 5398 N N . LYS B 1 267 ? -2.914 30.703 -14.758 1 96.81 267 LYS B N 1
ATOM 5399 C CA . LYS B 1 267 ? -3.836 29.641 -15.148 1 96.81 267 LYS B CA 1
ATOM 5400 C C . LYS B 1 267 ? -3.117 28.562 -15.953 1 96.81 267 LYS B C 1
ATOM 5402 O O . LYS B 1 267 ? -3.354 27.359 -15.742 1 96.81 267 LYS B O 1
ATOM 5407 N N . ASN B 1 268 ? -2.238 28.953 -16.859 1 97.69 268 ASN B N 1
ATOM 5408 C CA . ASN B 1 268 ? -1.565 27.984 -17.719 1 97.69 268 ASN B CA 1
ATOM 5409 C C . ASN B 1 268 ? -0.625 27.094 -16.922 1 97.69 268 ASN B C 1
ATOM 5411 O O . ASN B 1 268 ? -0.593 25.875 -17.141 1 97.69 268 ASN B O 1
ATOM 5415 N N . GLU B 1 269 ? 0.097 27.719 -16.078 1 97.75 269 GLU B N 1
ATOM 5416 C CA . GLU B 1 269 ? 1.025 26.953 -15.258 1 97.75 269 GLU B CA 1
ATOM 5417 C C . GLU B 1 269 ? 0.28 26.016 -14.305 1 97.75 269 GLU B C 1
ATOM 5419 O O . GLU B 1 269 ? 0.711 24.891 -14.07 1 97.75 269 GLU B O 1
ATOM 5424 N N . LEU B 1 270 ? -0.779 26.5 -13.742 1 98.12 270 LEU B N 1
ATOM 5425 C CA . LEU B 1 270 ? -1.589 25.672 -12.859 1 98.12 270 LEU B CA 1
ATOM 5426 C C . LEU B 1 270 ? -2.207 24.5 -13.617 1 98.12 270 LEU B C 1
ATOM 5428 O O . LEU B 1 270 ? -2.316 23.391 -13.078 1 98.12 270 LEU B O 1
ATOM 5432 N N . PHE B 1 271 ? -2.609 24.781 -14.82 1 97.62 271 PHE B N 1
ATOM 5433 C CA . PHE B 1 271 ? -3.143 23.719 -15.672 1 97.62 271 PHE B CA 1
ATOM 5434 C C . PHE B 1 271 ? -2.104 22.625 -15.891 1 97.62 271 PHE B C 1
ATOM 5436 O O . PHE B 1 271 ? -2.4 21.453 -15.742 1 97.62 271 PHE B O 1
ATOM 5443 N N . VAL B 1 272 ? -0.944 23.062 -16.25 1 97.5 272 VAL B N 1
ATOM 5444 C CA . VAL B 1 272 ? 0.131 22.125 -16.547 1 97.5 272 VAL B CA 1
ATOM 5445 C C . VAL B 1 272 ? 0.435 21.297 -15.297 1 97.5 272 VAL B C 1
ATOM 5447 O O . VAL B 1 272 ? 0.59 20.078 -15.391 1 97.5 272 VAL B O 1
ATOM 5450 N N . LEU B 1 273 ? 0.502 21.922 -14.164 1 96.88 273 LEU B N 1
ATOM 5451 C CA . LEU B 1 273 ? 0.779 21.234 -12.914 1 96.88 273 LEU B CA 1
ATOM 5452 C C . LEU B 1 273 ? -0.333 20.234 -12.578 1 96.88 273 LEU B C 1
ATOM 5454 O O . LEU B 1 273 ? -0.062 19.094 -12.234 1 96.88 273 LEU B O 1
ATOM 5458 N N . ALA B 1 274 ? -1.574 20.672 -12.648 1 97.12 274 ALA B N 1
ATOM 5459 C CA . ALA B 1 274 ? -2.723 19.812 -12.336 1 97.12 274 ALA B CA 1
ATOM 5460 C C . ALA B 1 274 ? -2.768 18.609 -13.258 1 97.12 274 ALA B C 1
ATOM 5462 O O . ALA B 1 274 ? -3.027 17.484 -12.805 1 97.12 274 ALA B O 1
ATOM 5463 N N . HIS B 1 275 ? -2.527 18.875 -14.453 1 95.75 275 HIS B N 1
ATOM 5464 C CA . HIS B 1 275 ? -2.541 17.797 -15.445 1 95.75 275 HIS B CA 1
ATOM 5465 C C . HIS B 1 275 ? -1.451 16.766 -15.148 1 95.75 275 HIS B C 1
ATOM 5467 O O . HIS B 1 275 ? -1.69 15.562 -15.242 1 95.75 275 HIS B O 1
ATOM 5473 N N . ARG B 1 276 ? -0.324 17.234 -14.883 1 94.44 276 ARG B N 1
ATOM 5474 C CA . ARG B 1 276 ? 0.789 16.359 -14.555 1 94.44 276 ARG B CA 1
ATOM 5475 C C . ARG B 1 276 ? 0.47 15.523 -13.32 1 94.44 276 ARG B C 1
ATOM 5477 O O . ARG B 1 276 ? 0.767 14.328 -13.281 1 94.44 276 ARG B O 1
ATOM 5484 N N . LEU B 1 277 ? -0.135 16.125 -12.344 1 95.25 277 LEU B N 1
ATOM 5485 C CA . LEU B 1 277 ? -0.455 15.43 -11.094 1 95.25 277 LEU B CA 1
ATOM 5486 C C . LEU B 1 277 ? -1.506 14.352 -11.328 1 95.25 277 LEU B C 1
ATOM 5488 O O . LEU B 1 277 ? -1.425 13.266 -10.75 1 95.25 277 LEU B O 1
ATOM 5492 N N . ILE B 1 278 ? -2.443 14.617 -12.164 1 93.56 278 ILE B N 1
ATOM 5493 C CA . ILE B 1 278 ? -3.5 13.656 -12.453 1 93.56 278 ILE B CA 1
ATOM 5494 C C . ILE B 1 278 ? -2.924 12.477 -13.242 1 93.56 278 ILE B C 1
ATOM 5496 O O . ILE B 1 278 ? -3.324 11.328 -13.031 1 93.56 278 ILE B O 1
ATOM 5500 N N . ASP B 1 279 ? -2.002 12.789 -14.07 1 88.94 279 ASP B N 1
ATOM 5501 C CA . ASP B 1 279 ? -1.382 11.742 -14.883 1 88.94 279 ASP B CA 1
ATOM 5502 C C . ASP B 1 279 ? -0.505 10.828 -14.023 1 88.94 279 ASP B C 1
ATOM 5504 O O . ASP B 1 279 ? -0.452 9.617 -14.25 1 88.94 279 ASP B O 1
ATOM 5508 N N . THR B 1 280 ? 0.108 11.375 -13.109 1 85 280 THR B N 1
ATOM 5509 C CA . THR B 1 280 ? 1.084 10.633 -12.32 1 85 280 THR B CA 1
ATOM 5510 C C . THR B 1 280 ? 0.417 9.969 -11.125 1 85 280 THR B C 1
ATOM 5512 O O . THR B 1 280 ? 0.781 8.859 -10.742 1 85 280 THR B O 1
ATOM 5515 N N . ASN B 1 281 ? -0.456 10.648 -10.539 1 83.75 281 ASN B N 1
ATOM 5516 C CA . ASN B 1 281 ? -1.099 10.141 -9.336 1 83.75 281 ASN B CA 1
ATOM 5517 C C . ASN B 1 281 ? -2.586 10.484 -9.305 1 83.75 281 ASN B C 1
ATOM 5519 O O . ASN B 1 281 ? -3.02 11.297 -8.492 1 83.75 281 ASN B O 1
ATOM 5523 N N . PRO B 1 282 ? -3.305 9.711 -9.969 1 81.38 282 PRO B N 1
ATOM 5524 C CA . PRO B 1 282 ? -4.723 10.055 -10.109 1 81.38 282 PRO B CA 1
ATOM 5525 C C . PRO B 1 282 ? -5.516 9.828 -8.82 1 81.38 282 PRO B C 1
ATOM 5527 O O . PRO B 1 282 ? -6.637 10.32 -8.688 1 81.38 282 PRO B O 1
ATOM 5530 N N . HIS B 1 283 ? -5.004 9.273 -7.852 1 83.5 283 HIS B N 1
ATOM 5531 C CA . HIS B 1 283 ? -5.758 8.977 -6.637 1 83.5 283 HIS B CA 1
ATOM 5532 C C . HIS B 1 283 ? -5.316 9.867 -5.48 1 83.5 283 HIS B C 1
ATOM 5534 O O . HIS B 1 283 ? -5.719 9.648 -4.336 1 83.5 283 HIS B O 1
ATOM 5540 N N . CYS B 1 284 ? -4.648 10.859 -5.75 1 90.94 284 CYS B N 1
ATOM 5541 C CA . CYS B 1 284 ? -4.172 11.789 -4.727 1 90.94 284 CYS B CA 1
ATOM 5542 C C . CYS B 1 284 ? -5.117 12.977 -4.586 1 90.94 284 CYS B C 1
ATOM 5544 O O . CYS B 1 284 ? -5.566 13.539 -5.586 1 90.94 284 CYS B O 1
ATOM 5546 N N . HIS B 1 285 ? -5.449 13.328 -3.396 1 95.62 285 HIS B N 1
ATOM 5547 C CA . HIS B 1 285 ? -6.375 14.422 -3.141 1 95.62 285 HIS B CA 1
ATOM 5548 C C . HIS B 1 285 ? -5.785 15.758 -3.576 1 95.62 285 HIS B C 1
ATOM 5550 O O . HIS B 1 285 ? -6.512 16.656 -4.004 1 95.62 285 HIS B O 1
ATOM 5556 N N . ILE B 1 286 ? -4.469 15.891 -3.547 1 97.06 286 ILE B N 1
ATOM 5557 C CA . ILE B 1 286 ? -3.803 17.125 -3.924 1 97.06 286 ILE B CA 1
ATOM 5558 C C . ILE B 1 286 ? -3.938 17.344 -5.43 1 97.06 286 ILE B C 1
ATOM 5560 O O . ILE B 1 286 ? -4.082 18.484 -5.883 1 97.06 286 ILE B O 1
ATOM 5564 N N . ALA B 1 287 ? -3.922 16.266 -6.207 1 97 287 ALA B N 1
ATOM 5565 C CA . ALA B 1 287 ? -4.102 16.375 -7.652 1 97 287 ALA B CA 1
ATOM 5566 C C . ALA B 1 287 ? -5.484 16.922 -7.996 1 97 287 ALA B C 1
ATOM 5568 O O . ALA B 1 287 ? -5.605 17.859 -8.781 1 97 287 ALA B O 1
ATOM 5569 N N . TRP B 1 288 ? -6.477 16.391 -7.367 1 97.31 288 TRP B N 1
ATOM 5570 C CA . TRP B 1 288 ? -7.844 16.844 -7.605 1 97.31 288 TRP B CA 1
ATOM 5571 C C . TRP B 1 288 ? -8.039 18.266 -7.098 1 97.31 288 TRP B C 1
ATOM 5573 O O . TRP B 1 288 ? -8.789 19.047 -7.688 1 97.31 288 TRP B O 1
ATOM 5583 N N . PHE B 1 289 ? -7.387 18.562 -6.012 1 98.12 289 PHE B N 1
ATOM 5584 C CA . PHE B 1 289 ? -7.41 19.922 -5.48 1 98.12 289 PHE B CA 1
ATOM 5585 C C . PHE B 1 289 ? -6.852 20.906 -6.5 1 98.12 289 PHE B C 1
ATOM 5587 O O . PHE B 1 289 ? -7.43 21.969 -6.723 1 98.12 289 PHE B O 1
ATOM 5594 N N . ALA B 1 290 ? -5.758 20.562 -7.148 1 98.31 290 ALA B N 1
ATOM 5595 C CA . ALA B 1 290 ? -5.137 21.406 -8.156 1 98.31 290 ALA B CA 1
ATOM 5596 C C . ALA B 1 290 ? -6.09 21.656 -9.328 1 98.31 290 ALA B C 1
ATOM 5598 O O . ALA B 1 290 ? -6.211 22.781 -9.812 1 98.31 290 ALA B O 1
ATOM 5599 N N . VAL B 1 291 ? -6.785 20.641 -9.773 1 97.88 291 VAL B N 1
ATOM 5600 C CA . VAL B 1 291 ? -7.742 20.766 -10.867 1 97.88 291 VAL B CA 1
ATOM 5601 C C . VAL B 1 291 ? -8.891 21.688 -10.453 1 97.88 291 VAL B C 1
ATOM 5603 O O . VAL B 1 291 ? -9.32 22.547 -11.227 1 97.88 291 VAL B O 1
ATOM 5606 N N . GLY B 1 292 ? -9.352 21.422 -9.25 1 98.06 292 GLY B N 1
ATOM 5607 C CA . GLY B 1 292 ? -10.398 22.281 -8.734 1 98.06 292 GLY B CA 1
ATOM 5608 C C . GLY B 1 292 ? -10 23.75 -8.695 1 98.06 292 GLY B C 1
ATOM 5609 O O . GLY B 1 292 ? -10.789 24.625 -9.07 1 98.06 292 GLY B O 1
ATOM 5610 N N . CYS B 1 293 ? -8.828 24.062 -8.25 1 98.06 293 CYS B N 1
ATOM 5611 C CA . CYS B 1 293 ? -8.328 25.422 -8.195 1 98.06 293 CYS B CA 1
ATOM 5612 C C . CYS B 1 293 ? -8.203 26.016 -9.594 1 98.06 293 CYS B C 1
ATOM 5614 O O . CYS B 1 293 ? -8.484 27.203 -9.805 1 98.06 293 CYS B O 1
ATOM 5616 N N . TYR B 1 294 ? -7.766 25.188 -10.523 1 98.06 294 TYR B N 1
ATOM 5617 C CA . TYR B 1 294 ? -7.637 25.625 -11.906 1 98.06 294 TYR B CA 1
ATOM 5618 C C . TYR B 1 294 ? -8.984 26.094 -12.461 1 98.06 294 TYR B C 1
ATOM 5620 O O . TYR B 1 294 ? -9.094 27.188 -13.008 1 98.06 294 TYR B O 1
ATOM 5628 N N . TYR B 1 295 ? -10.031 25.297 -12.305 1 97.94 295 TYR B N 1
ATOM 5629 C CA . TYR B 1 295 ? -11.344 25.641 -12.836 1 97.94 295 TYR B CA 1
ATOM 5630 C C . TYR B 1 295 ? -11.945 26.812 -12.078 1 97.94 295 TYR B C 1
ATOM 5632 O O . TYR B 1 295 ? -12.672 27.625 -12.664 1 97.94 295 TYR B O 1
ATOM 5640 N N . TYR B 1 296 ? -11.633 26.875 -10.82 1 96.69 296 TYR B N 1
ATOM 5641 C CA . TYR B 1 296 ? -12.047 28.062 -10.07 1 96.69 296 TYR B CA 1
ATOM 5642 C C . TYR B 1 296 ? -11.453 29.328 -10.672 1 96.69 296 TYR B C 1
ATOM 5644 O O . TYR B 1 296 ? -12.156 30.328 -10.836 1 96.69 296 TYR B O 1
ATOM 5652 N N . LEU B 1 297 ? -10.203 29.266 -10.969 1 95.81 297 LEU B N 1
ATOM 5653 C CA . LEU B 1 297 ? -9.5 30.406 -11.555 1 95.81 297 LEU B CA 1
ATOM 5654 C C . LEU B 1 297 ? -10.086 30.766 -12.914 1 95.81 297 LEU B C 1
ATOM 5656 O O . LEU B 1 297 ? -10.07 31.938 -13.305 1 95.81 297 LEU B O 1
ATOM 5660 N N . LEU B 1 298 ? -10.664 29.781 -13.586 1 96.5 298 LEU B N 1
ATOM 5661 C CA . LEU B 1 298 ? -11.273 29.984 -14.898 1 96.5 298 LEU B CA 1
ATOM 5662 C C . LEU B 1 298 ? -12.672 30.578 -14.758 1 96.5 298 LEU B C 1
ATOM 5664 O O . LEU B 1 298 ? -13.281 30.984 -15.75 1 96.5 298 LEU B O 1
ATOM 5668 N N . GLY B 1 299 ? -13.18 30.547 -13.562 1 95.12 299 GLY B N 1
ATOM 5669 C CA . GLY B 1 299 ? -14.531 31.031 -13.344 1 95.12 299 GLY B CA 1
ATOM 5670 C C . GLY B 1 299 ? -15.594 29.969 -13.562 1 95.12 299 GLY B C 1
ATOM 5671 O O . GLY B 1 299 ? -16.781 30.281 -13.602 1 95.12 299 GLY B O 1
ATOM 5672 N N . LYS B 1 300 ? -15.141 28.75 -13.75 1 96.94 300 LYS B N 1
ATOM 5673 C CA . LYS B 1 300 ? -16.062 27.641 -13.875 1 96.94 300 LYS B CA 1
ATOM 5674 C C . LYS B 1 300 ? -16.344 26.984 -12.523 1 96.94 300 LYS B C 1
ATOM 5676 O O . LYS B 1 300 ? -15.867 25.891 -12.242 1 96.94 300 LYS B O 1
ATOM 5681 N N . SER B 1 301 ? -17.219 27.562 -11.812 1 96.44 301 SER B N 1
ATOM 5682 C CA . SER B 1 301 ? -17.438 27.25 -10.406 1 96.44 301 SER B CA 1
ATOM 5683 C C . SER B 1 301 ? -18.016 25.844 -10.234 1 96.44 301 SER B C 1
ATOM 5685 O O . SER B 1 301 ? -17.594 25.094 -9.352 1 96.44 301 SER B O 1
ATOM 5687 N N . ASP B 1 302 ? -18.938 25.484 -11.094 1 96.56 302 ASP B N 1
ATOM 5688 C CA . ASP B 1 302 ? -19.594 24.172 -10.953 1 96.56 302 ASP B CA 1
ATOM 5689 C C . ASP B 1 302 ? -18.594 23.047 -11.172 1 96.56 302 ASP B C 1
ATOM 5691 O O . ASP B 1 302 ? -18.578 22.062 -10.414 1 96.56 302 ASP B O 1
ATOM 5695 N N . VAL B 1 303 ? -17.828 23.25 -12.195 1 97.81 303 VAL B N 1
ATOM 5696 C CA . VAL B 1 303 ? -16.812 22.234 -12.492 1 97.81 303 VAL B CA 1
ATOM 5697 C C . VAL B 1 303 ? -15.789 22.188 -11.359 1 97.81 303 VAL B C 1
ATOM 5699 O O . VAL B 1 303 ? -15.375 21.109 -10.938 1 97.81 303 VAL B O 1
ATOM 5702 N N . SER B 1 304 ? -15.391 23.344 -10.898 1 97.94 304 SER B N 1
ATOM 5703 C CA . SER B 1 304 ? -14.445 23.438 -9.781 1 97.94 304 SER B CA 1
ATOM 5704 C C . SER B 1 304 ? -14.945 22.672 -8.562 1 97.94 304 SER B C 1
ATOM 5706 O O . SER B 1 304 ? -14.219 21.844 -8.008 1 97.94 304 SER B O 1
ATOM 5708 N N . ARG B 1 305 ? -16.156 22.891 -8.188 1 98 305 ARG B N 1
ATOM 5709 C CA . ARG B 1 305 ? -16.734 22.266 -7 1 98 305 ARG B CA 1
ATOM 5710 C C . ARG B 1 305 ? -16.797 20.75 -7.152 1 98 305 ARG B C 1
ATOM 5712 O O . ARG B 1 305 ? -16.641 20.016 -6.18 1 98 305 ARG B O 1
ATOM 5719 N N . ARG B 1 306 ? -17.016 20.312 -8.359 1 97.75 306 ARG B N 1
ATOM 5720 C CA . ARG B 1 306 ? -17.047 18.875 -8.609 1 97.75 306 ARG B CA 1
ATOM 5721 C C . ARG B 1 306 ? -15.695 18.234 -8.297 1 97.75 306 ARG B C 1
ATOM 5723 O O . ARG B 1 306 ? -15.625 17.188 -7.664 1 97.75 306 ARG B O 1
ATOM 5730 N N . PHE B 1 307 ? -14.664 18.875 -8.695 1 97.62 307 PHE B N 1
ATOM 5731 C CA . PHE B 1 307 ? -13.328 18.312 -8.492 1 97.62 307 PHE B CA 1
ATOM 5732 C C . PHE B 1 307 ? -12.867 18.516 -7.051 1 97.62 307 PHE B C 1
ATOM 5734 O O . PHE B 1 307 ? -12.148 17.688 -6.5 1 97.62 307 PHE B O 1
ATOM 5741 N N . LEU B 1 308 ? -13.273 19.594 -6.441 1 98.06 308 LEU B N 1
ATOM 5742 C CA . LEU B 1 308 ? -12.977 19.781 -5.027 1 98.06 308 LEU B CA 1
ATOM 5743 C C . LEU B 1 308 ? -13.688 18.734 -4.176 1 98.06 308 LEU B C 1
ATOM 5745 O O . LEU B 1 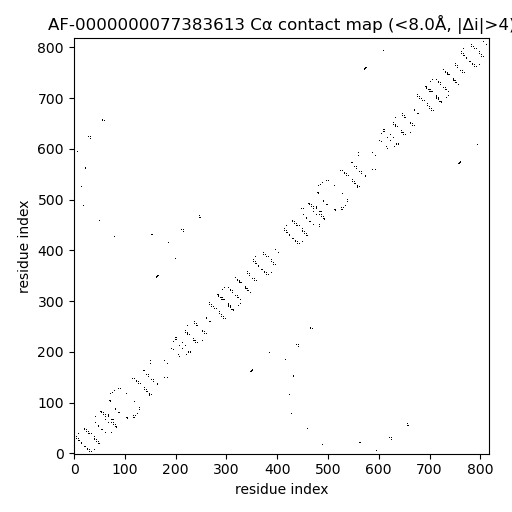308 ? -13.141 18.266 -3.174 1 98.06 308 LEU B O 1
ATOM 5749 N N . GLU B 1 309 ? -14.82 18.406 -4.621 1 97.44 309 GLU B N 1
ATOM 5750 C CA . GLU B 1 309 ? -15.539 17.328 -3.947 1 97.44 309 GLU B CA 1
ATOM 5751 C C . GLU B 1 309 ? -14.812 15.992 -4.094 1 97.44 309 GLU B C 1
ATOM 5753 O O . GLU B 1 309 ? -14.773 15.195 -3.156 1 97.44 309 GLU B O 1
ATOM 5758 N N . LYS B 1 310 ? -14.328 15.773 -5.277 1 95.88 310 LYS B N 1
ATOM 5759 C CA . LYS B 1 310 ? -13.523 14.57 -5.488 1 95.88 310 LYS B CA 1
ATOM 5760 C C . LYS B 1 310 ? -12.312 14.555 -4.559 1 95.88 310 LYS B C 1
ATOM 5762 O O . LYS B 1 310 ? -11.945 13.508 -4.027 1 95.88 310 LYS B O 1
ATOM 5767 N N . SER B 1 311 ? -11.695 15.688 -4.422 1 96.94 311 SER B N 1
ATOM 5768 C CA . SER B 1 311 ? -10.555 15.82 -3.525 1 96.94 311 SER B CA 1
ATOM 5769 C C . SER B 1 311 ? -10.93 15.453 -2.094 1 96.94 311 SER B C 1
ATOM 5771 O O . SER B 1 311 ? -10.219 14.68 -1.44 1 96.94 311 SER B O 1
ATOM 5773 N N . THR B 1 312 ? -12.07 15.938 -1.594 1 95.62 312 THR B N 1
ATOM 5774 C CA . THR B 1 312 ? -12.492 15.703 -0.217 1 95.62 312 THR B CA 1
ATOM 5775 C C . THR B 1 312 ? -13.039 14.289 -0.053 1 95.62 312 THR B C 1
ATOM 5777 O O . THR B 1 312 ? -13.094 13.758 1.062 1 95.62 312 THR B O 1
ATOM 5780 N N . TYR B 1 313 ? -13.422 13.742 -1.148 1 93.62 313 TYR B N 1
ATOM 5781 C CA . TYR B 1 313 ? -13.812 12.336 -1.106 1 93.62 313 TYR B CA 1
ATOM 5782 C C . TYR B 1 313 ? -12.617 11.438 -0.824 1 93.62 313 TYR B C 1
ATOM 5784 O O . TYR B 1 313 ? -12.711 10.484 -0.045 1 93.62 313 TYR B O 1
ATOM 5792 N N . VAL B 1 314 ? -11.516 11.758 -1.417 1 92.62 314 VAL B N 1
ATOM 5793 C CA . VAL B 1 314 ? -10.281 10.992 -1.226 1 92.62 314 VAL B CA 1
ATOM 5794 C C . VAL B 1 314 ? -9.727 11.258 0.172 1 92.62 314 VAL B C 1
ATOM 5796 O O . VAL B 1 314 ? -9.312 10.32 0.864 1 92.62 314 VAL B O 1
ATOM 5799 N N . GLU B 1 315 ? -9.719 12.492 0.596 1 93.38 315 GLU B N 1
ATOM 5800 C CA . GLU B 1 315 ? -9.258 12.898 1.922 1 93.38 315 GLU B CA 1
ATOM 5801 C C . GLU B 1 315 ? -10.289 13.773 2.623 1 93.38 315 GLU B C 1
ATOM 5803 O O . GLU B 1 315 ? -10.227 15.008 2.531 1 93.38 315 GLU B O 1
ATOM 5808 N N . PRO B 1 316 ? -11.078 13.148 3.396 1 92.12 316 PRO B N 1
ATOM 5809 C CA . PRO B 1 316 ? -12.203 13.867 4 1 92.12 316 PRO B CA 1
ATOM 5810 C C . PRO B 1 316 ? -11.766 14.953 4.977 1 92.12 316 PRO B C 1
ATOM 5812 O O . PRO B 1 316 ? -12.531 15.875 5.266 1 92.12 316 PRO B O 1
ATOM 5815 N N . ASN B 1 317 ? -10.594 14.914 5.414 1 91.81 317 ASN B N 1
ATOM 5816 C CA . ASN B 1 317 ? -10.125 15.883 6.402 1 91.81 317 ASN B CA 1
ATOM 5817 C C . ASN B 1 317 ? -9.328 17 5.75 1 91.81 317 ASN B C 1
ATOM 5819 O O . ASN B 1 317 ? -8.648 17.766 6.438 1 91.81 317 ASN B O 1
ATOM 5823 N N . PHE B 1 318 ? -9.508 17.125 4.465 1 94.62 318 PHE B N 1
ATOM 5824 C CA . PHE B 1 318 ? -8.742 18.125 3.725 1 94.62 318 PHE B CA 1
ATOM 5825 C C . PHE B 1 318 ? -9.453 19.484 3.762 1 94.62 318 PHE B C 1
ATOM 5827 O O . PHE B 1 318 ? -10.148 19.844 2.816 1 94.62 318 PHE B O 1
ATOM 5834 N N . GLY B 1 319 ? -9.227 20.266 4.746 1 94.56 319 GLY B N 1
ATOM 5835 C CA . GLY B 1 319 ? -9.914 21.516 5.008 1 94.56 319 GLY B CA 1
ATOM 5836 C C . GLY B 1 319 ? -9.68 22.562 3.934 1 94.56 319 GLY B C 1
ATOM 5837 O O . GLY B 1 319 ? -10.555 23.391 3.658 1 94.56 319 GLY B O 1
ATOM 5838 N N . LEU B 1 320 ? -8.508 22.531 3.334 1 94.75 320 LEU B N 1
ATOM 5839 C CA . LEU B 1 320 ? -8.172 23.516 2.314 1 94.75 320 LEU B CA 1
ATOM 5840 C C . LEU B 1 320 ? -9.117 23.406 1.124 1 94.75 320 LEU B C 1
ATOM 5842 O O . LEU B 1 320 ? -9.477 24.422 0.523 1 94.75 320 LEU B O 1
ATOM 5846 N N . ALA B 1 321 ? -9.461 22.219 0.766 1 97.19 321 ALA B N 1
ATOM 5847 C CA . ALA B 1 321 ? -10.398 22.016 -0.333 1 97.19 321 ALA B CA 1
ATOM 5848 C C . ALA B 1 321 ? -11.773 22.594 0.009 1 97.19 321 ALA B C 1
ATOM 5850 O O . ALA B 1 321 ? -12.445 23.172 -0.853 1 97.19 321 ALA B O 1
ATOM 5851 N N . MET B 1 322 ? -12.164 22.5 1.271 1 96.38 322 MET B N 1
ATOM 5852 C CA . MET B 1 322 ? -13.438 23.047 1.721 1 96.38 322 MET B CA 1
ATOM 5853 C C . MET B 1 322 ? -13.43 24.578 1.671 1 96.38 322 MET B C 1
ATOM 5855 O O . MET B 1 322 ? -14.445 25.203 1.349 1 96.38 322 MET B O 1
ATOM 5859 N N . LEU B 1 323 ? -12.336 25.047 1.999 1 96.19 323 LEU B N 1
ATOM 5860 C CA . LEU B 1 323 ? -12.172 26.5 1.943 1 96.19 323 LEU B CA 1
ATOM 5861 C C . LEU B 1 323 ? -12.367 27.016 0.52 1 96.19 323 LEU B C 1
ATOM 5863 O O . LEU B 1 323 ? -13.094 27.984 0.298 1 96.19 323 LEU B O 1
ATOM 5867 N N . VAL B 1 324 ? -11.734 26.406 -0.422 1 96.88 324 VAL B N 1
ATOM 5868 C CA . VAL B 1 324 ? -11.82 26.828 -1.814 1 96.88 324 VAL B CA 1
ATOM 5869 C C . VAL B 1 324 ? -13.227 26.594 -2.346 1 96.88 324 VAL B C 1
ATOM 5871 O O . VAL B 1 324 ? -13.734 27.359 -3.16 1 96.88 324 VAL B O 1
ATOM 5874 N N . GLN B 1 325 ? -13.852 25.531 -1.908 1 97.81 325 GLN B N 1
ATOM 5875 C CA . GLN B 1 325 ? -15.258 25.312 -2.242 1 97.81 325 GLN B CA 1
ATOM 5876 C C . GLN B 1 325 ? -16.125 26.484 -1.781 1 97.81 325 GLN B C 1
ATOM 5878 O O . GLN B 1 325 ? -17 26.938 -2.516 1 97.81 325 GLN B O 1
ATOM 5883 N N . GLY B 1 326 ? -15.891 26.938 -0.57 1 97.5 326 GLY B N 1
ATOM 5884 C CA . GLY B 1 326 ? -16.594 28.109 -0.075 1 97.5 326 GLY B CA 1
ATOM 5885 C C . GLY B 1 326 ? -16.391 29.328 -0.947 1 97.5 326 GLY B C 1
ATOM 5886 O O . GLY B 1 326 ? -17.344 30.047 -1.251 1 97.5 326 GLY B O 1
ATOM 5887 N N . HIS B 1 327 ? -15.148 29.531 -1.318 1 95.69 327 HIS B N 1
ATOM 5888 C CA . HIS B 1 327 ? -14.836 30.641 -2.221 1 95.69 327 HIS B CA 1
ATOM 5889 C C . HIS B 1 327 ? -15.633 30.531 -3.52 1 95.69 327 HIS B C 1
ATOM 5891 O O . HIS B 1 327 ? -16.109 31.531 -4.043 1 95.69 327 HIS B O 1
ATOM 5897 N N . SER B 1 328 ? -15.68 29.328 -4.004 1 96.75 328 SER B N 1
ATOM 5898 C CA . SER B 1 328 ? -16.406 29.094 -5.25 1 96.75 328 SER B CA 1
ATOM 5899 C C . SER B 1 328 ? -17.875 29.453 -5.105 1 96.75 328 SER B C 1
ATOM 5901 O O . SER B 1 328 ? -18.453 30.125 -5.965 1 96.75 328 SER B O 1
ATOM 5903 N N . PHE B 1 329 ? -18.516 29.078 -4.047 1 97.31 329 PHE B N 1
ATOM 5904 C CA . PHE B 1 329 ? -19.906 29.406 -3.785 1 97.31 329 PHE B CA 1
ATOM 5905 C C . PHE B 1 329 ? -20.078 30.922 -3.604 1 97.31 329 PHE B C 1
ATOM 5907 O O . PHE B 1 329 ? -21.031 31.5 -4.121 1 97.31 329 PHE B O 1
ATOM 5914 N N . ALA B 1 330 ? -19.188 31.438 -2.85 1 95.5 330 ALA B N 1
ATOM 5915 C CA . ALA B 1 330 ? -19.234 32.875 -2.576 1 95.5 330 ALA B CA 1
ATOM 5916 C C . ALA B 1 330 ? -19.156 33.688 -3.867 1 95.5 330 ALA B C 1
ATOM 5918 O O . ALA B 1 330 ? -19.875 34.688 -4.031 1 95.5 330 ALA B O 1
ATOM 5919 N N . SER B 1 331 ? -18.297 33.281 -4.754 1 93.69 331 SER B N 1
ATOM 5920 C CA . SER B 1 331 ? -18.125 33.969 -6.027 1 93.69 331 SER B CA 1
ATOM 5921 C C . SER B 1 331 ? -19.391 33.906 -6.859 1 93.69 331 SER B C 1
ATOM 5923 O O . SER B 1 331 ? -19.656 34.844 -7.652 1 93.69 331 SER B O 1
ATOM 5925 N N . ASP B 1 332 ? -20.172 32.906 -6.648 1 95.38 332 ASP B N 1
ATOM 5926 C CA . ASP B 1 332 ? -21.438 32.75 -7.375 1 95.38 332 ASP B CA 1
ATOM 5927 C C . ASP B 1 332 ? -22.578 33.438 -6.645 1 95.38 332 ASP B C 1
ATOM 5929 O O . ASP B 1 332 ? -23.719 33.438 -7.125 1 95.38 332 ASP B O 1
ATOM 5933 N N . GLY B 1 333 ? -22.312 33.938 -5.492 1 94.25 333 GLY B N 1
ATOM 5934 C CA . GLY B 1 333 ? -23.344 34.625 -4.727 1 94.25 333 GLY B CA 1
ATOM 5935 C C . GLY B 1 333 ? -24.188 33.688 -3.885 1 94.25 333 GLY B C 1
ATOM 5936 O O . GLY B 1 333 ? -25.219 34.094 -3.34 1 94.25 333 GLY B O 1
ATOM 5937 N N . HIS B 1 334 ? -23.797 32.469 -3.879 1 96.12 334 HIS B N 1
ATOM 5938 C CA . HIS B 1 334 ? -24.484 31.5 -3.018 1 96.12 334 HIS B CA 1
ATOM 5939 C C . HIS B 1 334 ? -23.953 31.578 -1.588 1 96.12 334 HIS B C 1
ATOM 5941 O O . HIS B 1 334 ? -23.219 30.688 -1.147 1 96.12 334 HIS B O 1
ATOM 5947 N N . HIS B 1 335 ? -24.391 32.531 -0.872 1 95.5 335 HIS B N 1
ATOM 5948 C CA . HIS B 1 335 ? -23.812 32.844 0.421 1 95.5 335 HIS B CA 1
ATOM 5949 C C . HIS B 1 335 ? -24.094 31.781 1.456 1 95.5 335 HIS B C 1
ATOM 5951 O O . HIS B 1 335 ? -23.25 31.453 2.289 1 95.5 335 HIS B O 1
ATOM 5957 N N . ASP B 1 336 ? -25.234 31.156 1.379 1 95.75 336 ASP B N 1
ATOM 5958 C CA . ASP B 1 336 ? -25.578 30.109 2.334 1 95.75 336 ASP B CA 1
ATOM 5959 C C . ASP B 1 336 ? -24.672 28.891 2.16 1 95.75 336 ASP B C 1
ATOM 5961 O O . ASP B 1 336 ? -24.188 28.328 3.143 1 95.75 336 ASP B O 1
ATOM 5965 N N . GLN B 1 337 ? -24.516 28.531 0.918 1 96.94 337 GLN B N 1
ATOM 5966 C CA . GLN B 1 337 ? -23.641 27.391 0.624 1 96.94 337 GLN B CA 1
ATOM 5967 C C . GLN B 1 337 ? -22.188 27.703 0.965 1 96.94 337 GLN B C 1
ATOM 5969 O O . GLN B 1 337 ? -21.469 26.828 1.457 1 96.94 337 GLN B O 1
ATOM 5974 N N . ALA B 1 338 ? -21.781 28.891 0.726 1 97.56 338 ALA B N 1
ATOM 5975 C CA . ALA B 1 338 ? -20.438 29.312 1.096 1 97.56 338 ALA B CA 1
ATOM 5976 C C . ALA B 1 338 ? -20.219 29.203 2.602 1 97.56 338 ALA B C 1
ATOM 5978 O O . ALA B 1 338 ? -19.219 28.641 3.047 1 97.56 338 ALA B O 1
ATOM 5979 N N . MET B 1 339 ? -21.188 29.672 3.316 1 96.44 339 MET B N 1
ATOM 5980 C CA . MET B 1 339 ? -21.125 29.625 4.773 1 96.44 339 MET B CA 1
ATOM 5981 C C . MET B 1 339 ? -21.031 28.188 5.266 1 96.44 339 MET B C 1
ATOM 5983 O O . MET B 1 339 ? -20.219 27.875 6.145 1 96.44 339 MET B O 1
ATOM 5987 N N . ALA B 1 340 ? -21.812 27.391 4.688 1 97.25 340 ALA B N 1
ATOM 5988 C CA . ALA B 1 340 ? -21.797 25.984 5.07 1 97.25 340 ALA B CA 1
ATOM 5989 C C . ALA B 1 340 ? -20.422 25.359 4.84 1 97.25 340 ALA B C 1
ATOM 5991 O O . ALA B 1 340 ? -19.938 24.594 5.676 1 97.25 340 ALA B O 1
ATOM 5992 N N . SER B 1 341 ? -19.812 25.672 3.727 1 97.62 341 SER B N 1
ATOM 5993 C CA . SER B 1 341 ? -18.484 25.156 3.395 1 97.62 341 SER B CA 1
ATOM 5994 C C . SER B 1 341 ? -17.438 25.688 4.367 1 97.62 341 SER B C 1
ATOM 5996 O O . SER B 1 341 ? -16.562 24.938 4.809 1 97.62 341 SER B O 1
ATOM 5998 N N . TYR B 1 342 ? -17.5 26.969 4.676 1 97.69 342 TYR B N 1
ATOM 5999 C CA . TYR B 1 342 ? -16.547 27.562 5.602 1 97.69 342 TYR B CA 1
ATOM 6000 C C . TYR B 1 342 ? -16.703 26.969 6.996 1 97.69 342 TYR B C 1
ATOM 6002 O O . TYR B 1 342 ? -15.703 26.719 7.68 1 97.69 342 TYR B O 1
ATOM 6010 N N . PHE B 1 343 ? -17.906 26.719 7.395 1 96.56 343 PHE B N 1
ATOM 6011 C CA . PHE B 1 343 ? -18.125 26.109 8.695 1 96.56 343 PHE B CA 1
ATOM 6012 C C . PHE B 1 343 ? -17.578 24.688 8.727 1 96.56 343 PHE B C 1
ATOM 6014 O O . PHE B 1 343 ? -16.984 24.266 9.727 1 96.56 343 PHE B O 1
ATOM 6021 N N . LYS B 1 344 ? -17.781 23.984 7.691 1 95.88 344 LYS B N 1
ATOM 6022 C CA . LYS B 1 344 ? -17.219 22.656 7.602 1 95.88 344 LYS B CA 1
ATOM 6023 C C . LYS B 1 344 ? -15.688 22.688 7.66 1 95.88 344 LYS B C 1
ATOM 6025 O O . LYS B 1 344 ? -15.07 21.875 8.344 1 95.88 344 LYS B O 1
ATOM 6030 N N . ALA B 1 345 ? -15.094 23.625 6.934 1 96.44 345 ALA B N 1
ATOM 6031 C CA . ALA B 1 345 ? -13.648 23.797 6.98 1 96.44 345 ALA B CA 1
ATOM 6032 C C . ALA B 1 345 ? -13.18 24.109 8.398 1 96.44 345 ALA B C 1
ATOM 6034 O O . ALA B 1 345 ? -12.164 23.562 8.852 1 96.44 345 ALA B O 1
ATOM 6035 N N . ALA B 1 346 ? -13.898 24.953 9.086 1 95.12 346 ALA B N 1
ATOM 6036 C CA . ALA B 1 346 ? -13.555 25.344 10.453 1 95.12 346 ALA B CA 1
ATOM 6037 C C . ALA B 1 346 ? -13.594 24.141 11.391 1 95.12 346 ALA B C 1
ATOM 6039 O O . ALA B 1 346 ? -12.797 24.047 12.328 1 95.12 346 ALA B O 1
ATOM 6040 N N . LYS B 1 347 ? -14.469 23.266 11.109 1 93.75 347 LYS B N 1
ATOM 6041 C CA . LYS B 1 347 ? -14.562 22.047 11.906 1 93.75 347 LYS B CA 1
ATOM 6042 C C . LYS B 1 347 ? -13.375 21.125 11.633 1 93.75 347 LYS B C 1
ATOM 6044 O O . LYS B 1 347 ? -12.875 20.469 12.555 1 93.75 347 LYS B O 1
ATOM 6049 N N . LEU B 1 348 ? -12.922 21.062 10.414 1 93.25 348 LEU B N 1
ATOM 6050 C CA . LEU B 1 348 ? -11.844 20.172 10.008 1 93.25 348 LEU B CA 1
ATOM 6051 C C . LEU B 1 348 ? -10.492 20.703 10.477 1 93.25 348 LEU B C 1
ATOM 6053 O O . LEU B 1 348 ? -9.602 19.922 10.82 1 93.25 348 LEU B O 1
ATOM 6057 N N . ILE B 1 349 ? -10.32 21.953 10.469 1 92.81 349 ILE B N 1
ATOM 6058 C CA . ILE B 1 349 ? -9.078 22.609 10.875 1 92.81 349 ILE B CA 1
ATOM 6059 C C . ILE B 1 349 ? -9.383 23.703 11.898 1 92.81 349 ILE B C 1
ATOM 6061 O O . ILE B 1 349 ? -9.234 24.891 11.602 1 92.81 349 ILE B O 1
ATOM 6065 N N . PRO B 1 350 ? -9.719 23.359 13.07 1 91.19 350 PRO B N 1
ATOM 6066 C CA . PRO B 1 350 ? -10.352 24.266 14.039 1 91.19 350 PRO B CA 1
ATOM 6067 C C . PRO B 1 350 ? -9.438 25.391 14.477 1 91.19 350 PRO B C 1
ATOM 6069 O O . PRO B 1 350 ? -9.914 26.453 14.891 1 91.19 350 PRO B O 1
ATOM 6072 N N . ASN B 1 351 ? -8.164 25.297 14.406 1 90.31 351 ASN B N 1
ATOM 6073 C CA . ASN B 1 351 ? -7.281 26.344 14.891 1 90.31 351 ASN B CA 1
ATOM 6074 C C . ASN B 1 351 ? -6.637 27.109 13.734 1 90.31 351 ASN B C 1
ATOM 6076 O O . ASN B 1 351 ? -5.652 27.812 13.93 1 90.31 351 ASN B O 1
ATOM 6080 N N . CYS B 1 352 ? -7.176 26.891 12.609 1 90.81 352 CYS B N 1
ATOM 6081 C CA . CYS B 1 352 ? -6.844 27.719 11.461 1 90.81 352 CYS B CA 1
ATOM 6082 C C . CYS B 1 352 ? -7.762 28.938 11.398 1 90.81 352 CYS B C 1
ATOM 6084 O O . CYS B 1 352 ? -8.984 28.812 11.523 1 90.81 352 CYS B O 1
ATOM 6086 N N . HIS B 1 353 ? -7.242 30.094 11.164 1 92.44 353 HIS B N 1
ATOM 6087 C CA . HIS B 1 353 ? -8.008 31.328 11.227 1 92.44 353 HIS B CA 1
ATOM 6088 C C . HIS B 1 353 ? -8.789 31.562 9.938 1 92.44 353 HIS B C 1
ATOM 6090 O O . HIS B 1 353 ? -9.766 32.312 9.93 1 92.44 353 HIS B O 1
ATOM 6096 N N . LEU B 1 354 ? -8.453 30.891 8.898 1 92.75 354 LEU B N 1
ATOM 6097 C CA . LEU B 1 354 ? -8.945 31.234 7.566 1 92.75 354 LEU B CA 1
ATOM 6098 C C . LEU B 1 354 ? -10.43 30.938 7.438 1 92.75 354 LEU B C 1
ATOM 6100 O O . LEU B 1 354 ? -11.211 31.797 7.023 1 92.75 354 LEU B O 1
ATOM 6104 N N . PRO B 1 355 ? -10.844 29.75 7.82 1 95.5 355 PRO B N 1
ATOM 6105 C CA . PRO B 1 355 ? -12.281 29.5 7.719 1 95.5 355 PRO B CA 1
ATOM 6106 C C . PRO B 1 355 ? -13.109 30.5 8.516 1 95.5 355 PRO B C 1
ATOM 6108 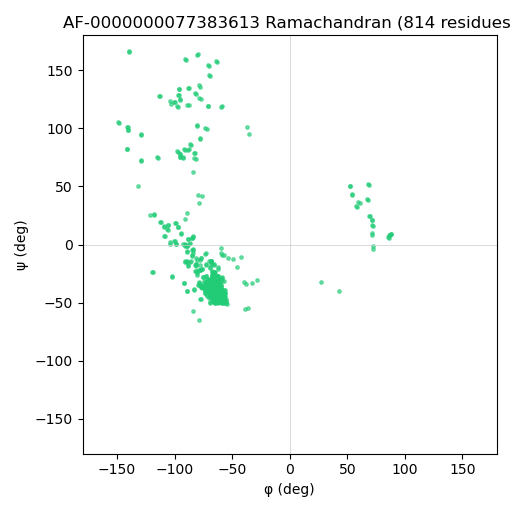O O . PRO B 1 355 ? -14.102 31.031 8 1 95.5 355 PRO B O 1
ATOM 6111 N N . THR B 1 356 ? -12.68 30.812 9.68 1 95.31 356 THR B N 1
ATOM 6112 C CA . THR B 1 356 ? -13.367 31.75 10.555 1 95.31 356 THR B CA 1
ATOM 6113 C C . THR B 1 356 ? -13.375 33.156 9.938 1 95.31 356 THR B C 1
ATOM 6115 O O . THR B 1 356 ? -14.391 33.844 10 1 95.31 356 THR B O 1
ATOM 6118 N N . LEU B 1 357 ? -12.32 33.5 9.391 1 94.75 357 LEU B N 1
ATOM 6119 C CA . LEU B 1 357 ? -12.211 34.781 8.711 1 94.75 357 LEU B CA 1
ATOM 6120 C C . LEU B 1 357 ? -13.234 34.906 7.59 1 94.75 357 LEU B C 1
ATOM 6122 O O . LEU B 1 357 ? -13.93 35.906 7.48 1 94.75 357 LEU B O 1
ATOM 6126 N N . TYR B 1 358 ? -13.43 33.906 6.824 1 95.31 358 TYR B N 1
ATOM 6127 C CA . TYR B 1 358 ? -14.281 33.969 5.641 1 95.31 358 TYR B CA 1
ATOM 6128 C C . TYR B 1 358 ? -15.758 33.844 6.023 1 95.31 358 TYR B C 1
ATOM 6130 O O . TYR B 1 358 ? -16.625 34.344 5.312 1 95.31 358 TYR B O 1
ATOM 6138 N N . VAL B 1 359 ? -16 33.219 7.152 1 96 359 VAL B N 1
ATOM 6139 C CA . VAL B 1 359 ? -17.359 33.281 7.703 1 96 359 VAL B CA 1
ATOM 6140 C C . VAL B 1 359 ? -17.719 34.719 8.031 1 96 359 VAL B C 1
ATOM 6142 O O . VAL B 1 359 ? -18.812 35.156 7.727 1 96 359 VAL B O 1
ATOM 6145 N N . GLY B 1 360 ? -16.797 35.375 8.617 1 94.69 360 GLY B N 1
ATOM 6146 C CA . GLY B 1 360 ? -16.984 36.812 8.906 1 94.69 360 GLY B CA 1
ATOM 6147 C C . GLY B 1 360 ? -17.234 37.625 7.66 1 94.69 360 GLY B C 1
ATOM 6148 O O . GLY B 1 360 ? -18.125 38.469 7.637 1 94.69 360 GLY B O 1
ATOM 6149 N N . VAL B 1 361 ? -16.453 37.375 6.668 1 93.69 361 VAL B N 1
ATOM 6150 C CA . VAL B 1 361 ? -16.578 38.094 5.402 1 93.69 361 VAL B CA 1
ATOM 6151 C C . VAL B 1 361 ? -17.984 37.875 4.836 1 93.69 361 VAL B C 1
ATOM 6153 O O . VAL B 1 361 ? -18.625 38.812 4.367 1 93.69 361 VAL B O 1
ATOM 6156 N N . GLU B 1 362 ? -18.516 36.688 4.895 1 94.38 362 GLU B N 1
ATOM 6157 C CA . GLU B 1 362 ? -19.828 36.344 4.355 1 94.38 362 GLU B CA 1
ATOM 6158 C C . GLU B 1 362 ? -20.922 37.062 5.145 1 94.38 362 GLU B C 1
ATOM 6160 O O . GLU B 1 362 ? -21.906 37.531 4.562 1 94.38 362 GLU B O 1
ATOM 6165 N N . TYR B 1 363 ? -20.766 37.094 6.391 1 93.31 363 TYR B N 1
ATOM 6166 C CA . TYR B 1 363 ? -21.734 37.844 7.207 1 93.31 363 TYR B CA 1
ATOM 6167 C C . TYR B 1 363 ? -21.734 39.312 6.867 1 93.31 363 TYR B C 1
ATOM 6169 O O . TYR B 1 363 ? -22.781 39.969 6.863 1 93.31 363 TYR B O 1
ATOM 6177 N N . GLY B 1 364 ? -20.578 39.812 6.664 1 89.94 364 GLY B N 1
ATOM 6178 C CA . GLY B 1 364 ? -20.5 41.188 6.223 1 89.94 364 GLY B CA 1
ATOM 6179 C C . GLY B 1 364 ? -21.219 41.438 4.918 1 89.94 364 GLY B C 1
ATOM 6180 O O . GLY B 1 364 ? -21.922 42.438 4.781 1 89.94 364 GLY B O 1
ATOM 6181 N N . LEU B 1 365 ? -21.125 40.531 4.027 1 90 365 LEU B N 1
ATOM 6182 C CA . LEU B 1 365 ? -21.734 40.656 2.709 1 90 365 LEU B CA 1
ATOM 6183 C C . LEU B 1 365 ? -23.25 40.5 2.795 1 90 365 LEU B C 1
ATOM 6185 O O . LEU B 1 365 ? -23.969 41.031 1.943 1 90 365 LEU B O 1
ATOM 6189 N N . THR B 1 366 ? -23.703 39.781 3.787 1 90.81 366 THR B N 1
ATOM 6190 C CA . THR B 1 366 ? -25.141 39.562 3.947 1 90.81 366 THR B CA 1
ATOM 6191 C C . THR B 1 366 ? -25.719 40.562 4.953 1 90.81 366 THR B C 1
ATOM 6193 O O . THR B 1 366 ? -26.781 40.312 5.535 1 90.81 366 THR B O 1
ATOM 6196 N N . ASN B 1 367 ? -25.031 41.625 5.312 1 87.94 367 ASN B N 1
ATOM 6197 C CA . ASN B 1 367 ? -25.469 42.781 6.105 1 87.94 367 ASN B CA 1
ATOM 6198 C C . ASN B 1 367 ? -25.75 42.406 7.547 1 87.94 367 ASN B C 1
ATOM 6200 O O . ASN B 1 367 ? -26.797 42.75 8.102 1 87.94 367 ASN B O 1
ATOM 6204 N N . ASN B 1 368 ? -24.969 41.594 7.977 1 91 368 ASN B N 1
ATOM 6205 C CA . ASN B 1 368 ? -24.969 41.25 9.398 1 91 368 ASN B CA 1
ATOM 6206 C C . ASN B 1 368 ? -23.672 41.688 10.078 1 91 368 ASN B C 1
ATOM 6208 O O . ASN B 1 368 ? -22.844 40.844 10.445 1 91 368 ASN B O 1
ATOM 6212 N N . PRO B 1 369 ? -23.484 42.875 10.328 1 89.19 369 PRO B N 1
ATOM 6213 C CA . PRO B 1 369 ? -22.203 43.406 10.805 1 89.19 369 PRO B CA 1
ATOM 6214 C C . PRO B 1 369 ? -21.844 42.906 12.203 1 89.19 369 PRO B C 1
ATOM 6216 O O . PRO B 1 369 ? -20.656 42.75 12.523 1 89.19 369 PRO B O 1
ATOM 6219 N N . VAL B 1 370 ? -22.812 42.656 12.945 1 90.31 370 VAL B N 1
ATOM 6220 C CA . VAL B 1 370 ? -22.562 42.188 14.312 1 90.31 370 VAL B CA 1
ATOM 6221 C C . VAL B 1 370 ? -21.891 40.812 14.281 1 90.31 370 VAL B C 1
ATOM 6223 O O . VAL B 1 370 ? -20.875 40.594 14.93 1 90.31 370 VAL B O 1
ATOM 6226 N N . PHE B 1 371 ? -22.484 39.938 13.508 1 92.06 371 PHE B N 1
ATOM 6227 C CA . PHE B 1 371 ? -21.906 38.594 13.375 1 92.06 371 PHE B CA 1
ATOM 6228 C C . PHE B 1 371 ? -20.578 38.656 12.656 1 92.06 371 PHE B C 1
ATOM 6230 O O . PHE B 1 371 ? -19.641 37.906 13 1 92.06 371 PHE B O 1
ATOM 6237 N N . ALA B 1 372 ? -20.438 39.438 11.711 1 94.06 372 ALA B N 1
ATOM 6238 C CA . ALA B 1 372 ? -19.156 39.625 11.023 1 94.06 372 ALA B CA 1
ATOM 6239 C C . ALA B 1 372 ? -18.062 40 12.008 1 94.06 372 ALA B C 1
ATOM 6241 O O . ALA B 1 372 ? -16.969 39.406 12.008 1 94.06 372 ALA B O 1
ATOM 6242 N N . ALA B 1 373 ? -18.359 40.969 12.844 1 91.94 373 ALA B N 1
ATOM 6243 C CA . ALA B 1 373 ? -17.391 41.438 13.82 1 91.94 373 ALA B CA 1
ATOM 6244 C C . ALA B 1 373 ? -17 40.344 14.797 1 91.94 373 ALA B C 1
ATOM 6246 O O . ALA B 1 373 ? -15.836 40.25 15.18 1 91.94 373 ALA B O 1
ATOM 6247 N N . LYS B 1 374 ? -17.953 39.594 15.18 1 94.38 374 LYS B N 1
ATOM 6248 C CA . LYS B 1 374 ? -17.688 38.5 16.094 1 94.38 374 LYS B CA 1
ATOM 6249 C C . LYS B 1 374 ? -16.688 37.5 15.484 1 94.38 374 LYS B C 1
ATOM 6251 O O . LYS B 1 374 ? -15.734 37.094 16.141 1 94.38 374 LYS B O 1
ATOM 6256 N N . PHE B 1 375 ? -16.906 37.156 14.273 1 95.06 375 PHE B N 1
ATOM 6257 C CA . PHE B 1 375 ? -16.047 36.156 13.625 1 95.06 375 PHE B CA 1
ATOM 6258 C C . PHE B 1 375 ? -14.695 36.75 13.266 1 95.06 375 PHE B C 1
ATOM 6260 O O . PHE B 1 375 ? -13.68 36.062 13.297 1 95.06 375 PHE B O 1
ATOM 6267 N N . PHE B 1 376 ? -14.648 38.031 12.953 1 93.94 376 PHE B N 1
ATOM 6268 C CA . PHE B 1 376 ? -13.359 38.688 12.75 1 93.94 376 PHE B CA 1
ATOM 6269 C C . PHE B 1 376 ? -12.547 38.688 14.039 1 93.94 376 PHE B C 1
ATOM 6271 O O . PHE B 1 376 ? -11.328 38.5 14.008 1 93.94 376 PHE B O 1
ATOM 6278 N N . ASN B 1 377 ? -13.25 38.906 15.086 1 92.56 377 ASN B N 1
ATOM 6279 C CA . ASN B 1 377 ? -12.578 38.844 16.391 1 92.56 377 ASN B CA 1
ATOM 6280 C C . ASN B 1 377 ? -12.039 37.438 16.672 1 92.56 377 ASN B C 1
ATOM 6282 O O . ASN B 1 377 ? -10.938 37.281 17.203 1 92.56 377 ASN B O 1
ATOM 6286 N N . GLU B 1 378 ? -12.836 36.469 16.391 1 94.06 378 GLU B N 1
ATOM 6287 C CA . GLU B 1 378 ? -12.398 35.094 16.578 1 94.06 378 GLU B CA 1
ATOM 6288 C C . GLU B 1 378 ? -11.195 34.781 15.695 1 94.06 378 GLU B C 1
ATOM 6290 O O . GLU B 1 378 ? -10.258 34.094 16.141 1 94.06 378 GLU B O 1
ATOM 6295 N N . ALA B 1 379 ? -11.227 35.156 14.484 1 93.88 379 ALA B N 1
ATOM 6296 C CA . ALA B 1 379 ? -10.117 34.969 13.57 1 93.88 379 ALA B CA 1
ATOM 6297 C C . ALA B 1 379 ? -8.852 35.656 14.062 1 93.88 379 ALA B C 1
ATOM 6299 O O . ALA B 1 379 ? -7.746 35.125 13.93 1 93.88 379 ALA B O 1
ATOM 6300 N N . TYR B 1 380 ? -9.062 36.812 14.617 1 91.31 380 TYR B N 1
ATOM 6301 C CA . TYR B 1 380 ? -7.949 37.594 15.172 1 91.31 380 TYR B CA 1
ATOM 6302 C C . TYR B 1 380 ? -7.293 36.844 16.328 1 91.31 380 TYR B C 1
ATOM 6304 O O . TYR B 1 380 ? -6.066 36.844 16.453 1 91.31 380 TYR B O 1
ATOM 6312 N N . LYS B 1 381 ? -8.062 36.25 17.125 1 90.81 381 LYS B N 1
ATOM 6313 C CA . LYS B 1 381 ? -7.547 35.469 18.25 1 90.81 381 LYS B CA 1
ATOM 6314 C C . LYS B 1 381 ? -6.727 34.281 17.766 1 90.81 381 LYS B C 1
ATOM 6316 O O . LYS B 1 381 ? -5.758 33.875 18.422 1 90.81 381 LYS B O 1
ATOM 6321 N N . LEU B 1 382 ? -7.086 33.719 16.672 1 89.31 382 LEU B N 1
ATOM 6322 C CA . LEU B 1 382 ? -6.41 32.562 16.109 1 89.31 382 LEU B CA 1
ATOM 6323 C C . LEU B 1 382 ? -5.102 32.969 15.445 1 89.31 382 LEU B C 1
ATOM 6325 O O . LEU B 1 382 ? -4.121 32.219 15.484 1 89.31 382 LEU B O 1
ATOM 6329 N N . CYS B 1 383 ? -5.113 34.094 14.812 1 87.38 383 CYS B N 1
ATOM 6330 C CA . CYS B 1 383 ? -3.92 34.562 14.125 1 87.38 383 CYS B CA 1
ATOM 6331 C C . CYS B 1 383 ? -3.861 36.094 14.133 1 87.38 383 CYS B C 1
ATOM 6333 O O . CYS B 1 383 ? -4.402 36.75 13.234 1 87.38 383 CYS B O 1
ATOM 6335 N N . LYS B 1 384 ? -3.068 36.594 14.898 1 83.69 384 LYS B N 1
ATOM 6336 C CA . LYS B 1 384 ? -3.033 38.031 15.141 1 83.69 384 LYS B CA 1
ATOM 6337 C C . LYS B 1 384 ? -2.166 38.75 14.102 1 83.69 384 LYS B C 1
ATOM 6339 O O . LYS B 1 384 ? -2.328 39.938 13.867 1 83.69 384 LYS B O 1
ATOM 6344 N N . ASP B 1 385 ? -1.438 37.969 13.445 1 78.94 385 ASP B N 1
ATOM 6345 C CA . ASP B 1 385 ? -0.434 38.594 12.594 1 78.94 385 ASP B CA 1
ATOM 6346 C C . ASP B 1 385 ? -0.855 38.562 11.125 1 78.94 385 ASP B C 1
ATOM 6348 O O . ASP B 1 385 ? -0.148 39.062 10.258 1 78.94 385 ASP B O 1
ATOM 6352 N N . ASP B 1 386 ? -1.969 38.031 10.852 1 82.56 386 ASP B N 1
ATOM 6353 C CA . ASP B 1 386 ? -2.426 37.969 9.461 1 82.56 386 ASP B CA 1
ATOM 6354 C C . ASP B 1 386 ? -2.961 39.344 9.008 1 82.56 386 ASP B C 1
ATOM 6356 O O . ASP B 1 386 ? -3.867 39.906 9.633 1 82.56 386 ASP B O 1
ATOM 6360 N N . PRO B 1 387 ? -2.43 39.812 7.953 1 81.12 387 PRO B N 1
ATOM 6361 C CA . PRO B 1 387 ? -2.818 41.156 7.508 1 81.12 387 PRO B CA 1
ATOM 6362 C C . PRO B 1 387 ? -4.301 41.25 7.16 1 81.12 387 PRO B C 1
ATOM 6364 O O . PRO B 1 387 ? -4.934 42.281 7.422 1 81.12 387 PRO B O 1
ATOM 6367 N N . PHE B 1 388 ? -4.781 40.281 6.566 1 82.81 388 PHE B N 1
ATOM 6368 C CA . PHE B 1 388 ? -6.188 40.312 6.191 1 82.81 388 PHE B CA 1
ATOM 6369 C C . PHE B 1 388 ? -7.078 40.312 7.426 1 82.81 388 PHE B C 1
ATOM 6371 O O . PHE B 1 388 ? -8.102 41 7.465 1 82.81 388 PHE B O 1
ATOM 6378 N N . VAL B 1 389 ? -6.715 39.594 8.367 1 86.5 389 VAL B N 1
ATOM 6379 C CA . VAL B 1 389 ? -7.453 39.531 9.625 1 86.5 389 VAL B CA 1
ATOM 6380 C C . VAL B 1 389 ? -7.406 40.906 10.312 1 86.5 389 VAL B C 1
ATOM 6382 O O . VAL B 1 389 ? -8.43 41.406 10.766 1 86.5 389 VAL B O 1
ATOM 6385 N N . LEU B 1 390 ? -6.219 41.406 10.25 1 84.25 390 LEU B N 1
ATOM 6386 C CA . LEU B 1 390 ? -6.02 42.688 10.891 1 84.25 390 LEU B CA 1
ATOM 6387 C C . LEU B 1 390 ? -6.871 43.781 10.211 1 84.25 390 LEU B C 1
ATOM 6389 O O . LEU B 1 390 ? -7.488 44.594 10.891 1 84.25 390 LEU B O 1
ATOM 6393 N N . HIS B 1 391 ? -6.93 43.688 8.969 1 83.12 391 HIS B N 1
ATOM 6394 C CA . HIS B 1 391 ? -7.691 44.656 8.195 1 83.12 391 HIS B CA 1
ATOM 6395 C C . HIS B 1 391 ? -9.188 44.562 8.484 1 83.12 391 HIS B C 1
ATOM 6397 O O . HIS B 1 391 ? -9.836 45.562 8.812 1 83.12 391 HIS B O 1
ATOM 6403 N N . GLU B 1 392 ? -9.672 43.438 8.43 1 84.38 392 GLU B N 1
ATOM 6404 C CA . GLU B 1 392 ? -11.102 43.219 8.609 1 84.38 392 GLU B CA 1
ATOM 6405 C C . GLU B 1 392 ? -11.523 43.469 10.047 1 84.38 392 GLU B C 1
ATOM 6407 O O . GLU B 1 392 ? -12.594 44.031 10.297 1 84.38 392 GLU B O 1
ATOM 6412 N N . TYR B 1 393 ? -10.711 43.031 10.898 1 83.62 393 TYR B N 1
ATOM 6413 C CA . TYR B 1 393 ? -10.953 43.25 12.32 1 83.62 393 TYR B CA 1
ATOM 6414 C C . TYR B 1 393 ? -11 44.75 12.633 1 83.62 393 TYR B C 1
ATOM 6416 O O . TYR B 1 393 ? -11.875 45.219 13.359 1 83.62 393 TYR B O 1
ATOM 6424 N N . GLY B 1 394 ? -10.062 45.469 12.047 1 82.81 394 GLY B N 1
ATOM 6425 C CA . GLY B 1 394 ? -10.016 46.906 12.234 1 82.81 394 GLY B CA 1
ATOM 6426 C C . GLY B 1 394 ? -11.227 47.625 11.672 1 82.81 394 GLY B C 1
ATOM 6427 O O . GLY B 1 394 ? -11.805 48.5 12.328 1 82.81 394 GLY B O 1
ATOM 6428 N N . VAL B 1 395 ? -11.594 47.219 10.469 1 81.75 395 VAL B N 1
ATOM 6429 C CA . VAL B 1 395 ? -12.727 47.844 9.789 1 81.75 395 VAL B CA 1
ATOM 6430 C C . VAL B 1 395 ? -14.008 47.562 10.57 1 81.75 395 VAL B C 1
ATOM 6432 O O . VAL B 1 395 ? -14.82 48.469 10.789 1 81.75 395 VAL B O 1
ATOM 6435 N N . ALA B 1 396 ? -14.18 46.406 11.047 1 83 396 ALA B N 1
ATOM 6436 C CA . ALA B 1 396 ? -15.375 46.031 11.789 1 83 396 ALA B CA 1
ATOM 6437 C C . ALA B 1 396 ? -15.453 46.75 13.125 1 83 396 ALA B C 1
ATOM 6439 O O . ALA B 1 396 ? -16.531 47.156 13.562 1 83 396 ALA B O 1
ATOM 6440 N N . ALA B 1 397 ? -14.336 46.875 13.711 1 78.44 397 ALA B N 1
ATOM 6441 C CA . ALA B 1 397 ? -14.273 47.594 14.992 1 78.44 397 ALA B CA 1
ATOM 6442 C C . ALA B 1 397 ? -14.672 49.062 14.82 1 78.44 397 ALA B C 1
ATOM 6444 O O . ALA B 1 397 ? -15.344 49.625 15.68 1 78.44 397 ALA B O 1
ATOM 6445 N N . TYR B 1 398 ? -14.258 49.594 13.75 1 76.69 398 TYR B N 1
ATOM 6446 C CA . TYR B 1 398 ? -14.586 50.969 13.453 1 76.69 398 TYR B CA 1
ATOM 6447 C C . TYR B 1 398 ? -16.078 51.156 13.203 1 76.69 398 TYR B C 1
ATOM 6449 O O . TYR B 1 398 ? -16.672 52.125 13.656 1 76.69 398 TYR B O 1
ATOM 6457 N N . GLN B 1 399 ? -16.656 50.219 12.57 1 76.06 399 GLN B N 1
ATOM 6458 C CA . GLN B 1 399 ? -18.062 50.312 12.203 1 76.06 399 GLN B CA 1
ATOM 6459 C C . GLN B 1 399 ? -18.953 50.094 13.422 1 76.06 399 GLN B C 1
ATOM 6461 O O . GLN B 1 399 ? -20.031 50.719 13.516 1 76.06 399 GLN B O 1
ATOM 6466 N N . THR B 1 400 ? -18.609 49.25 14.297 1 70.69 400 THR B N 1
ATOM 6467 C CA . THR B 1 400 ? -19.438 48.969 15.453 1 70.69 400 THR B CA 1
ATOM 6468 C C . THR B 1 400 ? -19.203 49.969 16.578 1 70.69 400 THR B C 1
ATOM 6470 O O . THR B 1 400 ? -19.906 49.969 17.578 1 70.69 400 THR B O 1
ATOM 6473 N N . GLY B 1 401 ? -18.375 51.062 16.328 1 64 401 GLY B N 1
ATOM 6474 C CA . GLY B 1 401 ? -18.141 52.125 17.297 1 64 401 GLY B CA 1
ATOM 6475 C C . GLY B 1 401 ? -17.266 51.688 18.453 1 64 401 GLY B C 1
ATOM 6476 O O . GLY B 1 401 ? -17.125 52.406 19.438 1 64 401 GLY B O 1
ATOM 6477 N N . GLU B 1 402 ? -16.891 50.562 18.469 1 52.91 402 GLU B N 1
ATOM 6478 C CA . GLU B 1 402 ? -16.109 50.094 19.594 1 52.91 402 GLU B CA 1
ATOM 6479 C C . GLU B 1 402 ? -14.719 50.719 19.609 1 52.91 402 GLU B C 1
ATOM 6481 O O . GLU B 1 402 ? -13.938 50.5 20.547 1 52.91 402 GLU B O 1
ATOM 6486 N N . GLN B 1 403 ? -14.234 51.344 18.578 1 47.53 403 GLN B N 1
ATOM 6487 C CA . GLN B 1 403 ? -12.844 51.781 18.594 1 47.53 403 GLN B CA 1
ATOM 6488 C C . GLN B 1 403 ? -12.68 53.062 19.391 1 47.53 403 GLN B C 1
ATOM 6490 O O . GLN B 1 403 ? -12.617 54.156 18.812 1 47.53 403 GLN B O 1
ATOM 6495 N N . LYS B 1 404 ? -13.023 53.531 20.344 1 45.41 404 LYS B N 1
ATOM 6496 C CA . LYS B 1 404 ? -12.062 54.438 20.953 1 45.41 404 LYS B CA 1
ATOM 6497 C C . LYS B 1 404 ? -10.633 53.906 20.812 1 45.41 404 LYS B C 1
ATOM 6499 O O . LYS B 1 404 ? -9.703 54.688 20.625 1 45.41 404 LYS B O 1
ATOM 6504 N N . GLN B 1 405 ? -10.188 52.719 21.203 1 38.28 405 GLN B N 1
ATOM 6505 C CA . GLN B 1 405 ? -8.812 52.375 21.531 1 38.28 405 GLN B CA 1
ATOM 6506 C C . GLN B 1 405 ? -8.008 52.031 20.281 1 38.28 405 GLN B C 1
ATOM 6508 O O . GLN B 1 405 ? -6.812 52.344 20.219 1 38.28 405 GLN B O 1
ATOM 6513 N N . ASN B 1 406 ? -8.211 51.062 19.281 1 37.78 406 ASN B N 1
ATOM 6514 C CA . ASN B 1 406 ? -7.156 50.406 18.531 1 37.78 406 ASN B CA 1
ATOM 6515 C C . ASN B 1 406 ? -6.832 51.156 17.25 1 37.78 406 ASN B C 1
ATOM 6517 O O . ASN B 1 406 ? -7.375 50.844 16.188 1 37.78 406 ASN B O 1
ATOM 6521 N N . ALA B 1 407 ? -7.082 52.5 16.969 1 36.06 407 ALA B N 1
ATOM 6522 C CA . ALA B 1 407 ? -6.559 53.312 15.883 1 36.06 407 ALA B CA 1
ATOM 6523 C C . ALA B 1 407 ? -5.086 53 15.625 1 36.06 407 ALA B C 1
ATOM 6525 O O . ALA B 1 407 ? -4.473 53.562 14.719 1 36.06 407 ALA B O 1
ATOM 6526 N N . VAL B 1 408 ? -4.285 52.625 16.656 1 37.12 408 VAL B N 1
ATOM 6527 C CA . VAL B 1 408 ? -2.855 52.5 16.391 1 37.12 408 VAL B CA 1
ATOM 6528 C C . VAL B 1 408 ? -2.617 51.469 15.297 1 37.12 408 VAL B C 1
ATOM 6530 O O . VAL B 1 408 ? -1.474 51.094 15.031 1 37.12 408 VAL B O 1
ATOM 6533 N N . CYS B 1 409 ? -3.572 50.844 14.82 1 33.12 409 CYS B N 1
ATOM 6534 C CA . CYS B 1 409 ? -3.01 49.906 13.844 1 33.12 409 CYS B CA 1
ATOM 6535 C C . CYS B 1 409 ? -2.818 50.594 12.492 1 33.12 409 CYS B C 1
ATOM 6537 O O . CYS B 1 409 ? -3.645 51.406 12.086 1 33.12 409 CYS B O 1
#

Solvent-accessible surface area (backbone atoms only — not comparable to full-atom values): 40805 Å² total; per-residue (Å²): 108,69,66,57,35,54,48,25,45,50,51,16,53,53,24,52,74,69,71,34,27,66,29,8,26,55,28,15,46,53,24,13,42,66,57,70,58,36,70,64,31,48,44,45,27,27,48,21,29,39,76,61,67,36,17,64,56,19,29,47,44,40,60,72,69,50,45,43,70,64,31,52,69,44,30,36,51,35,48,51,17,28,56,72,58,67,36,52,67,61,44,51,53,49,60,70,71,41,60,63,74,64,27,69,69,52,81,61,87,84,57,84,69,62,62,44,53,46,52,16,49,40,30,36,52,50,17,51,42,28,45,75,72,66,37,47,65,62,17,37,55,35,26,52,51,15,32,71,51,25,75,78,44,44,53,42,52,48,49,40,60,76,38,18,48,54,50,70,67,57,51,51,51,50,48,52,55,51,56,68,62,56,81,25,73,80,41,46,57,57,46,50,52,53,52,50,55,70,46,58,65,71,83,59,84,58,76,53,69,76,35,80,51,34,79,24,61,66,52,40,39,37,49,17,49,16,29,44,73,68,66,37,32,69,61,13,30,53,39,16,46,60,44,33,73,66,35,77,72,41,63,69,34,48,52,46,34,48,54,22,30,57,75,66,64,37,59,67,63,37,42,53,51,18,51,51,33,42,72,73,37,70,83,39,35,65,24,31,36,32,44,12,50,37,29,43,76,69,66,39,40,70,63,10,43,53,29,25,47,52,13,34,66,68,34,74,68,45,29,67,45,29,41,52,42,14,51,41,28,44,74,72,65,38,52,68,61,13,44,53,26,18,52,51,16,28,68,44,22,60,46,44,30,60,31,38,36,52,44,11,52,50,28,45,75,69,73,32,58,68,61,13,37,53,27,22,49,52,16,30,72,58,35,71,79,39,64,68,40,48,50,52,34,51,53,38,33,57,71,73,61,68,51,82,74,75,74,81,112,108,70,65,57,34,54,49,26,45,50,52,15,54,53,23,50,76,70,71,35,25,67,30,9,27,54,28,15,45,52,24,15,40,65,57,71,56,36,70,64,31,47,43,46,28,28,49,21,29,40,75,61,67,36,17,65,55,18,28,47,44,39,60,72,69,51,45,41,69,64,32,52,68,43,30,36,51,32,49,52,17,27,56,72,58,66,36,52,67,61,45,51,52,48,62,69,70,39,60,61,73,64,26,68,71,52,82,60,88,85,57,86,68,62,63,44,54,47,54,15,48,39,30,36,51,50,17,52,43,27,46,75,70,67,38,46,66,63,17,38,54,35,24,53,51,16,32,70,52,25,78,78,44,44,55,41,53,47,49,40,59,76,35,19,49,53,51,69,66,58,50,51,51,50,48,52,52,54,60,66,58,55,79,38,72,80,41,49,56,58,45,49,54,53,52,49,55,70,46,58,66,72,81,59,86,60,73,54,70,75,35,81,52,33,80,25,60,67,51,40,40,34,49,17,49,14,29,42,73,67,65,37,32,68,61,12,30,54,40,16,48,60,44,33,73,67,36,78,72,42,64,70,34,49,51,46,34,48,53,22,29,58,75,67,62,37,58,68,62,36,42,53,51,21,52,51,33,41,71,74,38,69,80,39,34,66,24,30,35,33,44,14,49,40,29,42,75,70,66,38,39,70,63,10,43,53,30,25,47,52,12,34,67,67,34,74,68,45,28,68,43,30,41,51,42,12,50,41,28,43,76,71,65,36,54,68,62,13,43,53,26,18,52,51,15,28,67,45,21,60,47,45,31,61,32,38,36,51,42,11,52,52,28,45,74,70,73,32,59,68,61,12,38,52,26,20,50,52,15,30,74,57,36,71,80,40,64,67,40,49,50,51,34,50,54,38,34,56,72,72,62,67,49,81,73,75,72,82,111

Nearest PDB structures (foldseek):
  9gaw-assembly1_P  TM=7.863E-01  e=1.881E-12  Homo sapiens
  6q6h-assembly1_J  TM=7.751E-01  e=5.471E-12  Homo sapiens
  6q6h-assembly1_P  TM=7.922E-01  e=1.529E-11  Homo sapiens
  8pkp-assembly1_J  TM=7.659E-01  e=4.812E-11  Homo sapiens
  4rg7-assembly1_B  TM=7.847E-01  e=7.732E-11  Homo sapiens

Sequence (818 aa):
MMESLMLFRSYSVQAVDVFQFATAFFWAEKAATLSNNSAEDIYNMAKALFLDRQFKRAAYILENSNFYKTSSACFHLLMRALDGAKDYMAMETCFEIVNIQKLFEEKESWFSGNMDQIRSGILFLKAKCEIYLGRRQTAADTLIEAVKCDPMSFESLEAIIDMHLTSKEKIISLLEALKSNNKFSDSLFLFKLLTDRLRRNPKEEDSLTQSPLANSSDVTVNEAERLLNACAFKDALEASQLVLKRDQLHPRSLLISIVSLAELKKKNELFVLAHRLIDTNPHCHIAWFAVGCYYYLLGKSDVSRRFLEKSTYVEPNFGLAMLVQGHSFASDGHHDQAMASYFKAAKLIPNCHLPTLYVGVEYGLTNNPVFAAKFFNEAYKLCKDDPFVLHEYGVAAYQTGEQKQNAVCMMESLMLFRSYSVQAVDVFQFATAFFWAEKAATLSNNSAEDIYNMAKALFLDRQFKRAAYILENSNFYKTSSACFHLLMRALDGAKDYMAMETCFEIVNIQKLFEEKESWFSGNMDQIRSGILFLKAKCEIYLGRRQTAADTLIEAVKCDPMSFESLEAIIDMHLTSKEKIISLLEALKSNNKFSDSLFLFKLLTDRLRRNPKEEDSLTQSPLANSSDVTVNEAERLLNACAFKDALEASQLVLKRDQLHPRSLLISIVSLAELKKKNELFVLAHRLIDTNPHCHIAWFAVGCYYYLLGKSDVSRRFLEKSTYVEPNFGLAMLVQGHSFASDGHHDQAMASYFKAAKLIPNCHLPTLYVGVEYGLTNNPVFAAKFFNEAYKLCKDDPFVLHEYGVAAYQTGEQKQNAVC

Secondary structure (DSSP, 8-state):
-HHHHHHHHHHHHHHHHTT-HHHHHHHHHHHHHHTTS-HHHHHHHHHHHHHTT-HHHHHHHHHHHTGGGT-HHHHHHHHHHHHHTT-HHHHHHHHHHS-HHHHHHPPPTT--S-HHHHHHHHHHHHHHHHHHTT-HHHHHHHHHHHHHH-TT-HHHHHHHHHTT-S-HHHHHHHHHHHHHTSTTGGGHHHHHHHHHHH---TTS--GGGGSTTTTSHHHHHHHHHHHHHTT-HHHHHHHHHHHHHH-TT-HHHHHHHHHHHHHTT-HHHHHHHHHHHHHH-TT-HHHHHHHHHHHHHHT-HHHHHHHHHHHHHH-TT-HHHHHHHHHHHHHTT-HHHHHHHHHHHHHHSTT-HHHHHHHHHHHHHTT-HHHHHHHHHHHHHH-TT-HHHHHHHHHHHHHTT-TTS----/-HHHHHHHHHHHHHHHHTT-HHHHHHHHHHHHHHTTS-HHHHHHHHHHHHHTT-HHHHHHHHHHHTGGGT-HHHHHHHHHHHHHTT-HHHHHHHHHHS-HHHHHHPPPTT--S-HHHHHHHHHHHHHHHHHHTT-HHHHHHHHHHHHHH-TT-HHHHHHHHHTT-S-HHHHHHHHHHHHHT-TTGGGHHHHHHHHHHH---TTS--GGGGSTTTTSHHHHHHHHHHHHHTT-HHHHHHHHHHHHHH-TT-HHHHHHHHHHHHHTT-HHHHHHHHHHHHHH-TT-HHHHHHHHHHHHHHT-HHHHHHHHHHHHHH-TT-HHHHHHHHHHHHHTT-HHHHHHHHHHHHHHSTT-HHHHHHHHHHHHHTT-HHHHHHHHHHHHHH-TT-HHHHHHHHHHHHHTT-TTSTT--

Foldseek 3Di:
DVVLLVVLQVQLVVCVVVLNLVSNLVSLVVNCVVVVRDPLSLLSNLVSCVSVLNLVVSLCSLVVVVCLQQALSSVLSNLSSCVSVVPLVVVVVSPVVHDVVNNLPDDDPSDPDDSLLSNLSNLLSVLVSCVVVLNLQVSLVSLLVSCVSPVVPPVSLCVCVVQQSDALVVSLVSLVVVVVVPPPPVCVVVSLLSNLLSDQALPPPRPCCVPPCVVPLSNLLSNLNSCVLVVVLVVSLVSLVSSCVVPVPDPSSLVSNLVSCLSVLVLVVLVVSLVVCCVVPVLALSSLLSVLSSCVSVLNLVVSLVSLVSSCVSPVLPLVSLQVNLVSCVVVVNLVSSLVSLVSSCSSRVLALRSLQVNLVSCVVVPNLVSSLVSLVVSCVSPVPRPSSVVSNVVSCVVVVNPPDDVVD/DVVLLVVLQVQLVVCVVVLNLVSNLVSLVVNCVVVVRDPLSLLSNLVSCVSVLVLVVSLCSLVVVVCLQQALSSVLSNLSSCVSVVPLVVVVVSPVVHDVVNNLPDDDPSDPDDSLLSNLSNLLSVLVSCVVVLNLQVSLVSLLVSCVSPVVPPVSLCVCVVQQSDALVVSLVSLVVVVVVPPPPVCVVVSLLSNLLSDQALPPPRPVCVPPCVVPLSNLLSNLNSCVLVVVLVVSLVSLVSSCVVPVPDPSSLVSNLVSCLSVLVLVVLVVSLVVCCVVPVLALSSLLSVLSSCVSVLNLVVSLVSLVSSCVSPVLPLVSLQVNLVSCVVVVNLVSSLVSLVSSCSSRVLALRSLQVNLVSCVVVPNLVSSLVSLVVSCVSPVPRPSSVVSNVVSCVVVVVPPDDVVD

InterPro domains:
  IPR011990 Tetratricopeptide-like helical domain superfamily [G3DSA:1.25.40.10] (5-409)
  IPR011990 Tetratricopeptide-like helical domain superfamily [SSF48452] (218-403)
  IPR019734 Tetratricopeptide repeat [SM00028] (120-153)
  IPR019734 Tetratricopeptide repeat [SM00028] (285-318)
  IPR019734 Tetratricopeptide repeat [SM00028] (319-352)

Radius of gyration: 30.53 Å; Cα contacts (8 Å, |Δi|>4): 1173; chains: 2; bounding box: 57×105×68 Å

=== Feature glossary ===
The features interleaved in this record are:

— What the protein is —

Sequence gives the chain of amino acids in standard one-letter code (A=alanine, C=cysteine, …, Y=tyrosine), read N→C. It is the only feature that is directly encoded by the gene; all structural features are derived from the folded form of this sequence.

Database cross-references. InterPro integrates a dozen domain/family signature databases into unified entries with residue-range hits. GO terms attach function/process/location labels with evidence codes. CATH codes position the fold in a four-level structural taxonomy. Organism is the NCBI-taxonomy species name.

— Where its atoms are —

Atomic coordinates in PDBx/mmCIF format — the same representation the Protein Data Bank distributes. Each line of the _atom_site loop places one backbone atom in Cartesian space (units: ångströms, origin: arbitrary).

The six renders are orthographic views along the three Cartesian axes in both directions. Representation (cartoon, sticks, or surface) and color scheme (sequence-rainbow or by-chain) vary across proteins so the training set covers all the common visualization conventions.

— Local backbone conformation —

Eight-state secondary structure (DSSP): H is the canonical α-helix, G the tighter 3₁₀-helix, I the wider π-helix; E/B are β-structure, T and S are turns and bends, and '-' is everything else. DSSP derives these from the pattern of main-chain N–H···O=C hydrogen bonds, not from the sequence.

P-SEA three-state annotation labels each residue as helix, strand, or coil based purely on the geometry of the Cα trace. It serves as a fallback when the full backbone (and thus DSSP) is unavailable.

The φ/ψ torsion pair specifies the backbone conformation at each residue. φ rotates about the N–Cα bond, ψ about the Cα–C bond. Steric clashes forbid most of the (φ, ψ) plane — the allowed regions (α-helix basin, β-sheet basin, left-handed helix) are the Ramachandran-allowed regions.

— Global shape and packing —

The geometric summary reports three shape descriptors. Rg (radius of gyration) measures how spread out the Cα atoms are about their centre of mass; compact globular proteins have small Rg, elongated or unfolded ones large. Cα contacts (<8 Å, |i−j|>4) count long-range residue pairs in spatial proximity — high for tightly packed folds, near zero for rods or random coil. The bounding-box extents give the protein's footprint along x, y, z in Å.

Solvent-accessible surface area (SASA) is the area in Å² traced out by the centre of a 1.4 Å probe sphere (a water molecule) rolled over the protein's van der Waals surface (Shrake–Rupley / Lee–Richards construction). Buried residues have near-zero SASA; fully exposed residues can exceed 200 Å². The total SASA scales roughly with the number of surface residues.

The contact map is a binary N×N matrix image: pixel (i, j) is dark where Cα_i and Cα_j are within 8 Å and |i−j|>4. Because the |i−j|>4 filter removes local helical contacts, off-diagonal stripes parallel to the main diagonal indicate parallel β-sheets; stripes perpendicular to it indicate antiparallel β-sheets. The Ramachandran plot scatters every residue's (φ, ψ) pair against the sterically allowed regions. The PAE heatmap renders the predicted-aligned-error matrix.

— Structural neighborhood —

3Di is Foldseek's structural alphabet. Each residue is assigned one of twenty discrete states based on how its Cα sits relative to its spatial (not sequential) neighbors. Aligning 3Di strings finds structural homologs roughly as well as full 3D superposition, but orders of magnitude faster.

Nearest PDB neighbors are the top structural matches found by Foldseek when searching this structure against the entire Protein Data Bank. Each hit reports a TM-score (0 to 1; >0.5 almost always implies the same fold) and an E-value. These are *structural* homologs — they may share no detectable sequence similarity.

— Confidence and disorder —

For AlphaFold models, the B-factor field carries pLDDT — the model's own estimate of local accuracy on a 0–100 scale. Regions with pLDDT<50 should be treated as essentially unmodeled; they often correspond to intrinsically disordered segments.

Crystallographic B-factors measure how much each atom's electron density is smeared out, in Å². They rise in mobile loops and surface residues and fall in the buried interior. In AlphaFold models this column is repurposed to hold pLDDT instead.

Predicted aligned error is AlphaFold's pairwise confidence. Unlike pLDDT (per-residue), PAE is per-residue-pair and captures whether two parts of the structure are correctly placed relative to each other. Units are ångströms of expected positional error.